Protein AF-0000000077107405 (afdb_homodimer)

Structure (mmCIF, N/CA/C/O backbone):
data_AF-0000000077107405-model_v1
#
loop_
_entity.id
_entity.type
_entity.pdbx_description
1 polymer 'Thiamine pyrophosphate protein domain protein TPP-binding'
#
loop_
_atom_site.group_PDB
_atom_site.id
_atom_site.type_symbol
_atom_site.label_atom_id
_atom_site.label_alt_id
_atom_site.label_comp_id
_atom_site.label_asym_id
_atom_site.label_entity_id
_atom_site.label_seq_id
_atom_site.pdbx_PDB_ins_code
_atom_site.Cartn_x
_atom_site.Cartn_y
_atom_site.Cartn_z
_atom_site.occupancy
_atom_site.B_iso_or_equiv
_atom_site.auth_seq_id
_atom_site.auth_comp_id
_atom_site.auth_asym_id
_atom_site.auth_atom_id
_atom_site.pdbx_PDB_model_num
ATOM 1 N N . MET A 1 1 ? 35.281 0.913 3.514 1 89.94 1 MET A N 1
ATOM 2 C CA . MET A 1 1 ? 33.969 0.519 3.062 1 89.94 1 MET A CA 1
ATOM 3 C C . MET A 1 1 ? 32.938 0.749 4.156 1 89.94 1 MET A C 1
ATOM 5 O O . MET A 1 1 ? 33.156 0.403 5.316 1 89.94 1 MET A O 1
ATOM 9 N N . ASN A 1 2 ? 31.938 1.456 3.85 1 92.75 2 ASN A N 1
ATOM 10 C CA . ASN A 1 2 ? 30.922 1.674 4.879 1 92.75 2 ASN A CA 1
ATOM 11 C C . ASN A 1 2 ? 29.859 0.571 4.867 1 92.75 2 ASN A C 1
ATOM 13 O O . ASN A 1 2 ? 29.953 -0.37 4.078 1 92.75 2 ASN A O 1
ATOM 17 N N . GLY A 1 3 ? 28.953 0.587 5.809 1 94.94 3 GLY A N 1
ATOM 18 C CA . GLY A 1 3 ? 27.953 -0.452 5.957 1 94.94 3 GLY A CA 1
ATOM 19 C C . GLY A 1 3 ? 27.109 -0.652 4.711 1 94.94 3 GLY A C 1
ATOM 20 O O . GLY A 1 3 ? 26.75 -1.782 4.367 1 94.94 3 GLY A O 1
ATOM 21 N N . ALA A 1 4 ? 26.781 0.399 4.035 1 95.19 4 ALA A N 1
ATOM 22 C CA . ALA A 1 4 ? 25.969 0.317 2.822 1 95.19 4 ALA A CA 1
ATOM 23 C C . ALA A 1 4 ? 26.719 -0.413 1.711 1 95.19 4 ALA A C 1
ATOM 25 O O . ALA A 1 4 ? 26.141 -1.248 1.01 1 95.19 4 ALA A O 1
ATOM 26 N N . GLU A 1 5 ? 27.938 -0.067 1.506 1 94.88 5 GLU A N 1
ATOM 27 C CA . GLU A 1 5 ? 28.781 -0.753 0.53 1 94.88 5 GLU A CA 1
ATOM 28 C C . GLU A 1 5 ? 28.953 -2.229 0.884 1 94.88 5 GLU A C 1
ATOM 30 O O . GLU A 1 5 ? 28.953 -3.088 -0 1 94.88 5 GLU A O 1
ATOM 35 N N . SER A 1 6 ? 29.094 -2.475 2.184 1 95.81 6 SER A N 1
ATOM 36 C CA . SER A 1 6 ? 29.188 -3.852 2.66 1 95.81 6 SER A CA 1
ATOM 37 C C . SER A 1 6 ? 27.938 -4.645 2.312 1 95.81 6 SER A C 1
ATOM 39 O O . SER A 1 6 ? 28.016 -5.812 1.92 1 95.81 6 SER A O 1
ATOM 41 N N . LEU A 1 7 ? 26.781 -4.066 2.467 1 96.62 7 LEU A N 1
ATOM 42 C CA . LEU A 1 7 ? 25.516 -4.699 2.127 1 96.62 7 LEU A CA 1
ATOM 43 C C . LEU A 1 7 ? 25.484 -5.105 0.658 1 96.62 7 LEU A C 1
ATOM 45 O O . LEU A 1 7 ? 25.234 -6.27 0.337 1 96.62 7 LEU A O 1
ATOM 49 N N . VAL A 1 8 ? 25.75 -4.184 -0.258 1 96.25 8 VAL A N 1
ATOM 50 C CA . VAL A 1 8 ? 25.625 -4.402 -1.694 1 96.25 8 VAL A CA 1
ATOM 51 C C . VAL A 1 8 ? 26.656 -5.434 -2.15 1 96.25 8 VAL A C 1
ATOM 53 O O . VAL A 1 8 ? 26.344 -6.34 -2.926 1 96.25 8 VAL A O 1
ATOM 56 N N . SER A 1 9 ? 27.875 -5.273 -1.64 1 95.56 9 SER A N 1
ATOM 57 C CA . SER A 1 9 ? 28.922 -6.23 -1.985 1 95.56 9 SER A CA 1
ATOM 58 C C . SER A 1 9 ? 28.547 -7.641 -1.547 1 95.56 9 SER A C 1
ATOM 60 O O . SER A 1 9 ? 28.766 -8.602 -2.287 1 95.56 9 SER A O 1
ATOM 62 N N . THR A 1 10 ? 27.984 -7.742 -0.348 1 96.56 10 THR A N 1
ATOM 63 C CA . THR A 1 10 ? 27.609 -9.055 0.175 1 96.56 10 THR A CA 1
ATOM 64 C C . THR A 1 10 ? 26.453 -9.641 -0.629 1 96.56 10 THR A C 1
ATOM 66 O O . THR A 1 10 ? 26.438 -10.836 -0.926 1 96.56 10 THR A O 1
ATOM 69 N N . LEU A 1 11 ? 25.453 -8.859 -0.966 1 97.5 11 LEU A N 1
ATOM 70 C CA . LEU A 1 11 ? 24.359 -9.328 -1.812 1 97.5 11 LEU A CA 1
ATOM 71 C C . LEU A 1 11 ? 24.891 -9.93 -3.107 1 97.5 11 LEU A C 1
ATOM 73 O O . LEU A 1 11 ? 24.531 -11.047 -3.473 1 97.5 11 LEU A O 1
ATOM 77 N N . ILE A 1 12 ? 25.797 -9.203 -3.738 1 96.38 12 ILE A N 1
ATOM 78 C CA . ILE A 1 12 ? 26.359 -9.633 -5.012 1 96.38 12 ILE A CA 1
ATOM 79 C C . ILE A 1 12 ? 27.141 -10.938 -4.824 1 96.38 12 ILE A C 1
ATOM 81 O O . ILE A 1 12 ? 26.984 -11.875 -5.605 1 96.38 12 ILE A O 1
ATOM 85 N N . ASP A 1 13 ? 27.906 -10.945 -3.756 1 95.62 13 ASP A N 1
ATOM 86 C CA . ASP A 1 13 ? 28.688 -12.141 -3.469 1 95.62 13 ASP A CA 1
ATOM 87 C C . ASP A 1 13 ? 27.797 -13.352 -3.217 1 95.62 13 ASP A C 1
ATOM 89 O O . ASP A 1 13 ? 28.188 -14.492 -3.467 1 95.62 13 ASP A O 1
ATOM 93 N N . GLN A 1 14 ? 26.625 -13.078 -2.719 1 96.62 14 GLN A N 1
ATOM 94 C CA . GLN A 1 14 ? 25.672 -14.141 -2.443 1 96.62 14 GLN A CA 1
ATOM 95 C C . GLN A 1 14 ? 24.75 -14.383 -3.645 1 96.62 14 GLN A C 1
ATOM 97 O O . GLN A 1 14 ? 23.719 -15.047 -3.525 1 96.62 14 GLN A O 1
ATOM 102 N N . ASN A 1 15 ? 25 -13.781 -4.773 1 95.94 15 ASN A N 1
ATOM 103 C CA . ASN A 1 15 ? 24.328 -13.953 -6.051 1 95.94 15 ASN A CA 1
ATOM 104 C C . ASN A 1 15 ? 22.938 -13.297 -6.043 1 95.94 15 ASN A C 1
ATOM 106 O O . ASN A 1 15 ? 22 -13.828 -6.629 1 95.94 15 ASN A O 1
ATOM 110 N N . VAL A 1 16 ? 22.766 -12.344 -5.234 1 98.19 16 VAL A N 1
ATOM 111 C CA . VAL A 1 16 ? 21.625 -11.438 -5.312 1 98.19 16 VAL A CA 1
ATOM 112 C C . VAL A 1 16 ? 22.047 -10.133 -5.98 1 98.19 16 VAL A C 1
ATOM 114 O O . VAL A 1 16 ? 22.516 -9.203 -5.309 1 98.19 16 VAL A O 1
ATOM 117 N N . ASP A 1 17 ? 21.828 -10.023 -7.25 1 97.94 17 ASP A N 1
ATOM 118 C CA . ASP A 1 17 ? 22.484 -8.969 -8.023 1 97.94 17 ASP A CA 1
ATOM 119 C C . ASP A 1 17 ? 21.453 -8.055 -8.688 1 97.94 17 ASP A C 1
ATOM 121 O O . ASP A 1 17 ? 21.75 -7.406 -9.688 1 97.94 17 ASP A O 1
ATOM 125 N N . ILE A 1 18 ? 20.234 -8.078 -8.211 1 98.44 18 ILE A N 1
ATOM 126 C CA . ILE A 1 18 ? 19.219 -7.141 -8.664 1 98.44 18 ILE A CA 1
ATOM 127 C C . ILE A 1 18 ? 18.469 -6.57 -7.461 1 98.44 18 ILE A C 1
ATOM 129 O O . ILE A 1 18 ? 18.219 -7.281 -6.484 1 98.44 18 ILE A O 1
ATOM 133 N N . CYS A 1 19 ? 18.172 -5.289 -7.504 1 98.44 19 CYS A N 1
ATOM 134 C CA . CYS A 1 19 ? 17.469 -4.578 -6.445 1 98.44 19 CYS A CA 1
ATOM 135 C C . CYS A 1 19 ? 16.312 -3.76 -7.012 1 98.44 19 CYS A C 1
ATOM 137 O O . CYS A 1 19 ? 16.531 -2.861 -7.828 1 98.44 19 CYS A O 1
ATOM 139 N N . PHE A 1 20 ? 15.102 -4.113 -6.691 1 98.62 20 PHE A N 1
ATOM 140 C CA . PHE A 1 20 ? 13.93 -3.293 -6.984 1 98.62 20 PHE A CA 1
ATOM 141 C C . PHE A 1 20 ? 13.703 -2.268 -5.879 1 98.62 20 PHE A C 1
ATOM 143 O O . PHE A 1 20 ? 13.539 -2.629 -4.711 1 98.62 20 PHE A O 1
ATOM 150 N N . ALA A 1 21 ? 13.609 -0.964 -6.23 1 96.81 21 ALA A N 1
ATOM 151 C CA . ALA A 1 21 ? 13.727 0.021 -5.16 1 96.81 21 ALA A CA 1
ATOM 152 C C . ALA A 1 21 ? 12.781 1.199 -5.391 1 96.81 21 ALA A C 1
ATOM 154 O O . ALA A 1 21 ? 12.391 1.476 -6.527 1 96.81 21 ALA A O 1
ATOM 155 N N . ASN A 1 22 ? 12.359 1.799 -4.344 1 94.06 22 ASN A N 1
ATOM 156 C CA . ASN A 1 22 ? 11.883 3.174 -4.23 1 94.06 22 ASN A CA 1
ATOM 157 C C . ASN A 1 22 ? 12.477 3.875 -3.012 1 94.06 22 ASN A C 1
ATOM 159 O O . ASN A 1 22 ? 11.836 3.951 -1.962 1 94.06 22 ASN A O 1
ATOM 163 N N . PRO A 1 23 ? 13.641 4.41 -3.172 1 88.19 23 PRO A N 1
ATOM 164 C CA . PRO A 1 23 ? 14.438 4.883 -2.035 1 88.19 23 PRO A CA 1
ATOM 165 C C . PRO A 1 23 ? 13.922 6.203 -1.466 1 88.19 23 PRO A C 1
ATOM 167 O O . PRO A 1 23 ? 13.203 6.938 -2.148 1 88.19 23 PRO A O 1
ATOM 170 N N . GLY A 1 24 ? 14.289 6.402 -0.226 1 90.44 24 GLY A N 1
ATOM 171 C CA . GLY A 1 24 ? 14.047 7.668 0.449 1 90.44 24 GLY A CA 1
ATOM 172 C C . GLY A 1 24 ? 15.289 8.273 1.064 1 90.44 24 GLY A C 1
ATOM 173 O O . GLY A 1 24 ? 16.406 7.805 0.807 1 90.44 24 GLY A O 1
ATOM 174 N N . THR A 1 25 ? 15.086 9.289 1.813 1 85.94 25 THR A N 1
ATOM 175 C CA . THR A 1 25 ? 16.172 10.094 2.355 1 85.94 25 THR A CA 1
ATOM 176 C C . THR A 1 25 ? 17.062 9.258 3.264 1 85.94 25 THR A C 1
ATOM 178 O O . THR A 1 25 ? 18.297 9.398 3.244 1 85.94 25 THR A O 1
ATOM 181 N N . SER A 1 26 ? 16.516 8.367 3.986 1 86 26 SER A N 1
ATOM 182 C CA . SER A 1 26 ? 17.281 7.566 4.941 1 86 26 SER A CA 1
ATOM 183 C C . SER A 1 26 ? 18.125 6.516 4.23 1 86 26 SER A C 1
ATOM 185 O O . SER A 1 26 ? 18.984 5.879 4.848 1 86 26 SER A O 1
ATOM 187 N N . GLU A 1 27 ? 17.938 6.383 2.977 1 87.88 27 GLU A N 1
ATOM 188 C CA . GLU A 1 27 ? 18.641 5.328 2.246 1 87.88 27 GLU A CA 1
ATOM 189 C C . GLU A 1 27 ? 19.656 5.914 1.271 1 87.88 27 GLU A C 1
ATOM 191 O O . GLU A 1 27 ? 20.016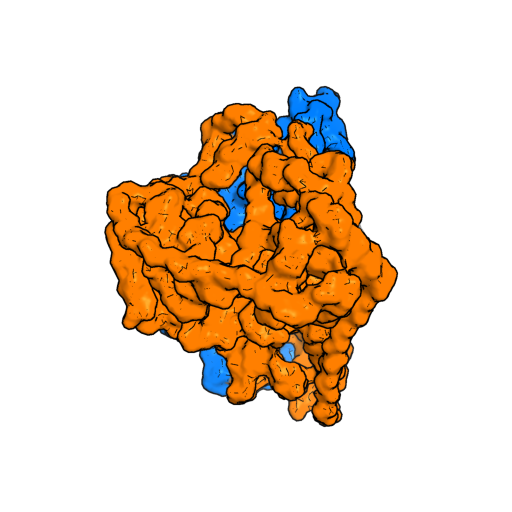 5.27 0.285 1 87.88 27 GLU A O 1
ATOM 196 N N . MET A 1 28 ? 20.156 7.082 1.546 1 88.81 28 MET A N 1
ATOM 197 C CA . MET A 1 28 ? 21.047 7.754 0.6 1 88.81 28 MET A CA 1
ATOM 198 C C . MET A 1 28 ? 22.344 6.988 0.434 1 88.81 28 MET A C 1
ATOM 200 O O . MET A 1 28 ? 22.859 6.867 -0.678 1 88.81 28 MET A O 1
ATOM 204 N N . HIS A 1 29 ? 22.891 6.449 1.509 1 90.06 29 HIS A N 1
ATOM 205 C CA . HIS A 1 29 ? 24.125 5.691 1.415 1 90.06 29 HIS A CA 1
ATOM 206 C C . HIS A 1 29 ? 23.922 4.387 0.65 1 90.06 29 HIS A C 1
ATOM 208 O O . HIS A 1 29 ? 24.828 3.936 -0.062 1 90.06 29 HIS A O 1
ATOM 214 N N . PHE A 1 30 ? 22.781 3.838 0.794 1 90.06 30 PHE A N 1
ATOM 215 C CA . PHE A 1 30 ? 22.469 2.635 0.031 1 90.06 30 PHE A CA 1
ATOM 216 C C . PHE A 1 30 ? 22.344 2.953 -1.454 1 90.06 30 PHE A C 1
ATOM 218 O O . PHE A 1 30 ? 22.797 2.182 -2.299 1 90.06 30 PHE A O 1
ATOM 225 N N . LEU A 1 31 ? 21.719 4.047 -1.655 1 90.19 31 LEU A N 1
ATOM 226 C CA . LEU A 1 31 ? 21.609 4.496 -3.039 1 90.19 31 LEU A CA 1
ATOM 227 C C . LEU A 1 31 ? 22.984 4.688 -3.66 1 90.19 31 LEU A C 1
ATOM 229 O O . LEU A 1 31 ? 23.219 4.289 -4.801 1 90.19 31 LEU A O 1
ATOM 233 N N . ALA A 1 32 ? 23.875 5.285 -2.941 1 91.56 32 ALA A N 1
ATOM 234 C CA . ALA A 1 32 ? 25.234 5.473 -3.416 1 91.56 32 ALA A CA 1
ATOM 235 C C . ALA A 1 32 ? 25.922 4.129 -3.67 1 91.56 32 ALA A C 1
ATOM 237 O O . ALA A 1 32 ? 26.641 3.973 -4.656 1 91.56 32 ALA A O 1
ATOM 238 N N . ALA A 1 33 ? 25.656 3.207 -2.791 1 92.69 33 ALA A N 1
ATOM 239 C CA . ALA A 1 33 ? 26.297 1.895 -2.883 1 92.69 33 ALA A CA 1
ATOM 240 C C . ALA A 1 33 ? 25.781 1.127 -4.102 1 92.69 33 ALA A C 1
ATOM 242 O O . ALA A 1 33 ? 26.469 0.231 -4.605 1 92.69 33 ALA A O 1
ATOM 243 N N . LEU A 1 34 ? 24.594 1.458 -4.613 1 92.19 34 LEU A N 1
ATOM 244 C CA . LEU A 1 34 ? 24.016 0.798 -5.777 1 92.19 34 LEU A CA 1
ATOM 245 C C . LEU A 1 34 ? 24.781 1.154 -7.043 1 92.19 34 LEU A C 1
ATOM 247 O O . LEU A 1 34 ? 24.516 0.59 -8.109 1 92.19 34 LEU A O 1
ATOM 251 N N . ASP A 1 35 ? 25.781 2.039 -6.98 1 92.31 35 ASP A N 1
ATOM 252 C CA . ASP A 1 35 ? 26.625 2.365 -8.125 1 92.31 35 ASP A CA 1
ATOM 253 C C . ASP A 1 35 ? 27.547 1.191 -8.484 1 92.31 35 ASP A C 1
ATOM 255 O O . ASP A 1 35 ? 28.172 1.19 -9.547 1 92.31 35 ASP A O 1
ATOM 259 N N . ASN A 1 36 ? 27.547 0.222 -7.617 1 92.5 36 ASN A N 1
ATOM 260 C CA . ASN A 1 36 ? 28.234 -1.009 -7.977 1 92.5 36 ASN A CA 1
ATOM 261 C C . ASN A 1 36 ? 27.703 -1.594 -9.281 1 92.5 36 ASN A C 1
ATOM 263 O O . ASN A 1 36 ? 26.531 -1.965 -9.359 1 92.5 36 ASN A O 1
ATOM 267 N N . PRO A 1 37 ? 28.547 -1.729 -10.32 1 94.19 37 PRO A N 1
ATOM 268 C CA . PRO A 1 37 ? 28.062 -2.117 -11.656 1 94.19 37 PRO A CA 1
ATOM 269 C C . PRO A 1 37 ? 27.547 -3.551 -11.695 1 94.19 37 PRO A C 1
ATOM 271 O O . PRO A 1 37 ? 26.859 -3.932 -12.648 1 94.19 37 PRO A O 1
ATOM 274 N N . LYS A 1 38 ? 27.875 -4.328 -10.711 1 96.56 38 LYS A N 1
ATOM 275 C CA . LYS A 1 38 ? 27.406 -5.711 -10.68 1 96.56 38 LYS A CA 1
ATOM 276 C C . LYS A 1 38 ? 25.984 -5.805 -10.133 1 96.56 38 LYS A C 1
ATOM 278 O O . LYS A 1 38 ? 25.359 -6.859 -10.219 1 96.56 38 LYS A O 1
ATOM 283 N N . MET A 1 39 ? 25.469 -4.734 -9.625 1 96.88 39 MET A N 1
ATOM 284 C CA . MET A 1 39 ? 24.109 -4.684 -9.117 1 96.88 39 MET A CA 1
ATOM 285 C C . MET A 1 39 ? 23.172 -4.012 -10.117 1 96.88 39 MET A C 1
ATOM 287 O O . MET A 1 39 ? 23.391 -2.855 -10.492 1 96.88 39 MET A O 1
ATOM 291 N N . LYS A 1 40 ? 22.188 -4.688 -10.586 1 97.12 40 LYS A N 1
ATOM 292 C CA . LYS A 1 40 ? 21.141 -4.059 -11.375 1 97.12 40 LYS A CA 1
ATOM 293 C C . LYS A 1 40 ? 20.078 -3.414 -10.477 1 97.12 40 LYS A C 1
ATOM 295 O O . LYS A 1 40 ? 19.516 -4.074 -9.609 1 97.12 40 LYS A O 1
ATOM 300 N N . SER A 1 41 ? 19.906 -2.129 -10.633 1 96.69 41 SER A N 1
ATOM 301 C CA . SER A 1 41 ? 18.922 -1.401 -9.836 1 96.69 41 SER A CA 1
ATOM 302 C C . SER A 1 41 ? 17.719 -0.978 -10.68 1 96.69 41 SER A C 1
ATOM 304 O O . SER A 1 41 ? 17.891 -0.479 -11.797 1 96.69 41 SER A O 1
ATOM 306 N N . VAL A 1 42 ? 16.5 -1.211 -10.203 1 98.06 42 VAL A N 1
ATOM 307 C CA . VAL A 1 42 ? 15.273 -0.916 -10.93 1 98.06 42 VAL A CA 1
ATOM 308 C C . VAL A 1 42 ? 14.391 0.005 -10.102 1 98.06 42 VAL A C 1
ATOM 310 O O . VAL A 1 42 ? 14 -0.34 -8.977 1 98.06 42 VAL A O 1
ATOM 313 N N . LEU A 1 43 ? 14.07 1.189 -10.586 1 97.5 43 LEU A N 1
ATOM 314 C CA . LEU A 1 43 ? 13.188 2.137 -9.922 1 97.5 43 LEU A CA 1
ATOM 315 C C . LEU A 1 43 ? 11.727 1.785 -10.18 1 97.5 43 LEU A C 1
ATOM 317 O O . LEU A 1 43 ? 11.328 1.576 -11.328 1 97.5 43 LEU A O 1
ATOM 321 N N . CYS A 1 44 ? 10.891 1.797 -9.117 1 97.5 44 CYS A N 1
ATOM 322 C CA . CYS A 1 44 ? 9.562 1.213 -9.242 1 97.5 44 CYS A CA 1
ATOM 323 C C . CYS A 1 44 ? 8.484 2.252 -8.969 1 97.5 44 CYS A C 1
ATOM 325 O O . CYS A 1 44 ? 7.293 1.975 -9.133 1 97.5 44 CYS A O 1
ATOM 327 N N . LEU A 1 45 ? 8.742 3.5 -8.461 1 95.88 45 LEU A N 1
ATOM 328 C CA . LEU A 1 45 ? 7.859 4.633 -8.203 1 95.88 45 LEU A CA 1
ATOM 329 C C . LEU A 1 45 ? 6.996 4.387 -6.973 1 95.88 45 LEU A C 1
ATOM 331 O O . LEU A 1 45 ? 6.398 5.316 -6.43 1 95.88 45 LEU A O 1
ATOM 335 N N . PHE A 1 46 ? 6.809 3.145 -6.598 1 97 46 PHE A N 1
ATOM 336 C CA . PHE A 1 46 ? 6 2.729 -5.457 1 97 46 PHE A CA 1
ATOM 337 C C . PHE A 1 46 ? 6.516 1.421 -4.871 1 97 46 PHE A C 1
ATOM 339 O O . PHE A 1 46 ? 6.848 0.491 -5.609 1 97 46 PHE A O 1
ATOM 346 N N . GLU A 1 47 ? 6.566 1.242 -3.596 1 98.19 47 GLU A N 1
ATOM 347 C CA . GLU A 1 47 ? 7.203 0.102 -2.943 1 98.19 47 GLU A CA 1
ATOM 348 C C . GLU A 1 47 ? 6.426 -1.187 -3.203 1 98.19 47 GLU A C 1
ATOM 350 O O . GLU A 1 47 ? 7.016 -2.264 -3.305 1 98.19 47 GLU A O 1
ATOM 355 N N . GLY A 1 48 ? 5.043 -1.121 -3.373 1 98.31 48 GLY A N 1
ATOM 356 C CA . GLY A 1 48 ? 4.27 -2.301 -3.727 1 98.31 48 GLY A CA 1
ATOM 357 C C . GLY A 1 48 ? 4.664 -2.893 -5.066 1 98.31 48 GLY A C 1
ATOM 358 O O . GLY A 1 48 ? 4.547 -4.102 -5.277 1 98.31 48 GLY A O 1
ATOM 359 N N . VAL A 1 49 ? 5.113 -2.027 -6.031 1 98.75 49 VAL A N 1
ATOM 360 C CA . VAL A 1 49 ? 5.609 -2.494 -7.32 1 98.75 49 VAL A CA 1
ATOM 361 C C . VAL A 1 49 ? 6.961 -3.184 -7.133 1 98.75 49 VAL A C 1
ATOM 363 O O . VAL A 1 49 ? 7.223 -4.223 -7.742 1 98.75 49 VAL A O 1
ATOM 366 N N . ALA A 1 50 ? 7.789 -2.664 -6.191 1 98.81 50 ALA A N 1
ATOM 367 C CA . ALA A 1 50 ? 9.117 -3.23 -5.941 1 98.81 50 ALA A CA 1
ATOM 368 C C . ALA A 1 50 ? 9.008 -4.652 -5.398 1 98.81 50 ALA A C 1
ATOM 370 O O . ALA A 1 50 ? 9.68 -5.562 -5.895 1 98.81 50 ALA A O 1
ATOM 371 N N . THR A 1 51 ? 8.141 -4.859 -4.43 1 98.88 51 THR A N 1
ATOM 372 C CA . THR A 1 51 ? 8.039 -6.176 -3.816 1 98.88 51 THR A CA 1
ATOM 373 C C . THR A 1 51 ? 7.348 -7.16 -4.762 1 98.88 51 THR A C 1
ATOM 375 O O . THR A 1 51 ? 7.68 -8.344 -4.777 1 98.88 51 THR A O 1
ATOM 378 N N . GLY A 1 52 ? 6.387 -6.68 -5.578 1 98.88 52 GLY A N 1
ATOM 379 C CA . GLY A 1 52 ? 5.801 -7.531 -6.602 1 98.88 52 GLY A CA 1
ATOM 380 C C . GLY A 1 52 ? 6.797 -7.965 -7.66 1 98.88 52 GLY A C 1
ATOM 381 O O . GLY A 1 52 ? 6.777 -9.117 -8.102 1 98.88 52 GLY A O 1
ATOM 382 N N . ALA A 1 53 ? 7.66 -7.031 -8.047 1 98.94 53 ALA A N 1
ATOM 383 C CA . ALA A 1 53 ? 8.688 -7.348 -9.031 1 98.94 53 ALA A CA 1
ATOM 384 C C . ALA A 1 53 ? 9.672 -8.383 -8.492 1 98.94 53 ALA A C 1
ATOM 386 O O . ALA A 1 53 ? 10.07 -9.305 -9.211 1 98.94 53 ALA A O 1
ATOM 387 N N . ALA A 1 54 ? 10.016 -8.234 -7.203 1 98.94 54 ALA A N 1
ATOM 388 C CA . ALA A 1 54 ? 10.906 -9.211 -6.574 1 98.94 54 ALA A CA 1
ATOM 389 C C . ALA A 1 54 ? 10.273 -10.602 -6.582 1 98.94 54 ALA A C 1
ATOM 391 O O . ALA A 1 54 ? 10.969 -11.602 -6.809 1 98.94 54 ALA A O 1
ATOM 392 N N . ASP A 1 55 ? 9 -10.664 -6.359 1 98.88 55 ASP A N 1
ATOM 393 C CA . ASP A 1 55 ? 8.258 -11.922 -6.418 1 98.88 55 ASP A CA 1
ATOM 394 C C . ASP A 1 55 ? 8.344 -12.547 -7.812 1 98.88 55 ASP A C 1
ATOM 396 O O . ASP A 1 55 ? 8.656 -13.727 -7.949 1 98.88 55 ASP A O 1
ATOM 400 N N . GLY A 1 56 ? 8.094 -11.688 -8.859 1 98.88 56 GLY A N 1
ATOM 401 C CA . GLY A 1 56 ? 8.156 -12.172 -10.227 1 98.88 56 GLY A CA 1
ATOM 402 C C . GLY A 1 56 ? 9.531 -12.688 -10.609 1 98.88 56 GLY A C 1
ATOM 403 O O . GLY A 1 56 ? 9.648 -13.711 -11.289 1 98.88 56 GLY A O 1
ATOM 404 N N . TRP A 1 57 ? 10.555 -12 -10.148 1 98.88 57 TRP A N 1
ATOM 405 C CA . TRP A 1 57 ? 11.93 -12.43 -10.375 1 98.88 57 TRP A CA 1
ATOM 406 C C . TRP A 1 57 ? 12.164 -13.828 -9.82 1 98.88 57 TRP A C 1
ATOM 408 O O . TRP A 1 57 ? 12.664 -14.711 -10.523 1 98.88 57 TRP A O 1
ATOM 418 N N . TYR A 1 58 ? 11.773 -14.055 -8.617 1 98.56 58 TYR A N 1
ATOM 419 C CA . TYR A 1 58 ? 12.023 -15.336 -7.957 1 98.56 58 TYR A CA 1
ATOM 420 C C . TYR A 1 58 ? 11.258 -16.469 -8.641 1 98.56 58 TYR A C 1
ATOM 422 O O . TYR A 1 58 ? 11.789 -17.562 -8.812 1 98.56 58 TYR A O 1
ATOM 430 N N . ARG A 1 59 ? 10 -16.203 -9 1 98 59 ARG A N 1
ATOM 431 C CA . ARG A 1 59 ? 9.164 -17.266 -9.555 1 98 59 ARG A CA 1
ATOM 432 C C . ARG A 1 59 ? 9.727 -17.766 -10.875 1 98 59 ARG A C 1
ATOM 434 O O . ARG A 1 59 ? 9.523 -18.922 -11.242 1 98 59 ARG A O 1
ATOM 441 N N . MET A 1 60 ? 10.5 -16.891 -11.547 1 98.19 60 MET A N 1
ATOM 442 C CA . MET A 1 60 ? 11.078 -17.297 -12.82 1 98.19 60 MET A CA 1
ATOM 443 C C . MET A 1 60 ? 12.539 -17.703 -12.656 1 98.19 60 MET A C 1
ATOM 445 O O . MET A 1 60 ? 12.961 -18.734 -13.195 1 98.19 60 MET A O 1
ATOM 449 N N . LYS A 1 61 ? 13.273 -16.984 -11.836 1 96.56 61 LYS A N 1
ATOM 450 C CA . LYS A 1 61 ? 14.719 -17.172 -11.727 1 96.56 61 LYS A CA 1
ATOM 451 C C . LYS A 1 61 ? 15.062 -18.188 -10.633 1 96.56 61 LYS A C 1
ATOM 453 O O . LYS A 1 61 ? 16.125 -18.797 -10.656 1 96.56 61 LYS A O 1
ATOM 458 N N . GLU A 1 62 ? 14.234 -18.25 -9.586 1 95.06 62 GLU A N 1
ATOM 459 C CA . GLU A 1 62 ? 14.391 -19.141 -8.438 1 95.06 62 GLU A CA 1
ATOM 460 C C . GLU A 1 62 ? 15.594 -18.75 -7.594 1 95.06 62 GLU A C 1
ATOM 462 O O . GLU A 1 62 ? 16.234 -19.609 -6.98 1 95.06 62 GLU A O 1
ATOM 467 N N . THR A 1 63 ? 16.062 -17.578 -7.758 1 96.69 63 THR A N 1
ATOM 468 C CA . THR A 1 63 ? 16.984 -16.906 -6.859 1 96.69 63 THR A CA 1
ATOM 469 C C . THR A 1 63 ? 16.391 -15.578 -6.379 1 96.69 63 THR A C 1
ATOM 471 O O . THR A 1 63 ? 15.672 -14.914 -7.121 1 96.69 63 THR A O 1
ATOM 474 N N . PRO A 1 64 ? 16.75 -15.227 -5.195 1 98.38 64 PRO A N 1
ATOM 475 C CA . PRO A 1 64 ? 16.062 -14.062 -4.641 1 98.38 64 PRO A CA 1
ATOM 476 C C . PRO A 1 64 ? 16.562 -12.75 -5.242 1 98.38 64 PRO A C 1
ATOM 478 O O . PRO A 1 64 ? 17.703 -12.664 -5.703 1 98.38 64 PRO A O 1
ATOM 481 N N . ALA A 1 65 ? 15.703 -11.789 -5.301 1 98.81 65 ALA A N 1
ATOM 482 C CA . ALA A 1 65 ? 16.031 -10.383 -5.5 1 98.81 65 ALA A CA 1
ATOM 483 C C . ALA A 1 65 ? 15.969 -9.609 -4.184 1 98.81 65 ALA A C 1
ATOM 485 O O . ALA A 1 65 ? 15.43 -10.109 -3.191 1 98.81 65 ALA A O 1
ATOM 486 N N . SER A 1 66 ? 16.609 -8.492 -4.16 1 98.75 66 SER A N 1
ATOM 487 C CA . SER A 1 66 ? 16.469 -7.598 -3.018 1 98.75 66 SER A CA 1
ATOM 488 C C . SER A 1 66 ? 15.539 -6.434 -3.342 1 98.75 66 SER A C 1
ATOM 490 O O . SER A 1 66 ? 15.273 -6.156 -4.512 1 98.75 66 SER A O 1
ATOM 492 N N . THR A 1 67 ? 14.914 -5.891 -2.336 1 98.69 67 THR A N 1
ATOM 493 C CA . THR A 1 67 ? 14.18 -4.641 -2.428 1 98.69 67 THR A CA 1
ATOM 494 C C . THR A 1 67 ? 14.781 -3.584 -1.509 1 98.69 67 THR A C 1
ATOM 496 O O . THR A 1 67 ? 15.516 -3.914 -0.573 1 98.69 67 THR A O 1
ATOM 499 N N . LEU A 1 68 ? 14.617 -2.338 -1.816 1 98.06 68 LEU A N 1
ATOM 500 C CA . LEU A 1 68 ? 14.984 -1.213 -0.962 1 98.06 68 LEU A CA 1
ATOM 501 C C . LEU A 1 68 ? 13.766 -0.354 -0.649 1 98.06 68 LEU A C 1
ATOM 503 O O . LEU A 1 68 ? 13.211 0.298 -1.539 1 98.06 68 LEU A O 1
ATOM 507 N N . LEU A 1 69 ? 13.336 -0.389 0.604 1 97.94 69 LEU A N 1
ATOM 508 C CA . LEU A 1 69 ? 12.102 0.23 1.068 1 97.94 69 LEU A CA 1
ATOM 509 C C . LEU A 1 69 ? 12.391 1.306 2.109 1 97.94 69 LEU A C 1
ATOM 511 O O . LEU A 1 69 ? 13.281 1.144 2.945 1 97.94 69 LEU A O 1
ATOM 515 N N . HIS A 1 70 ? 11.586 2.395 2.035 1 96.62 70 HIS A N 1
ATOM 516 C CA . HIS A 1 70 ? 11.867 3.58 2.838 1 96.62 70 HIS A CA 1
ATOM 517 C C . HIS A 1 70 ? 11.156 3.514 4.188 1 96.62 70 HIS A C 1
ATOM 519 O O . HIS A 1 70 ? 9.984 3.873 4.293 1 96.62 70 HIS A O 1
ATOM 525 N N . LEU A 1 71 ? 11.867 3.123 5.215 1 97.19 71 LEU A N 1
ATOM 526 C CA . LEU A 1 71 ? 11.406 3.084 6.602 1 97.19 71 LEU A CA 1
ATOM 527 C C . LEU A 1 71 ? 10.117 2.279 6.727 1 97.19 71 LEU A C 1
ATOM 529 O O . LEU A 1 71 ? 9.852 1.39 5.918 1 97.19 71 LEU A O 1
ATOM 533 N N . GLY A 1 72 ? 9.422 2.418 7.848 1 97.31 72 GLY A N 1
ATOM 534 C CA . GLY A 1 72 ? 8.219 1.664 8.164 1 97.31 72 GLY A CA 1
ATOM 535 C C . GLY A 1 72 ? 7.125 1.825 7.121 1 97.31 72 GLY A C 1
ATOM 536 O O . GLY A 1 72 ? 6.602 0.835 6.605 1 97.31 72 GLY A O 1
ATOM 537 N N . PRO A 1 73 ? 6.793 3.027 6.734 1 97.69 73 PRO A N 1
ATOM 538 C CA . PRO A 1 73 ? 5.75 3.238 5.73 1 97.69 73 PRO A CA 1
ATOM 539 C C . PRO A 1 73 ? 6.094 2.619 4.379 1 97.69 73 PRO A C 1
ATOM 541 O O . PRO A 1 73 ? 5.215 2.1 3.689 1 97.69 73 PRO A O 1
ATOM 544 N N . GLY A 1 74 ? 7.355 2.701 3.982 1 97.81 74 GLY A N 1
ATOM 545 C CA . GLY A 1 74 ? 7.754 2.039 2.752 1 97.81 74 GLY A CA 1
ATOM 546 C C . GLY A 1 74 ? 7.547 0.538 2.787 1 97.81 74 GLY A C 1
ATOM 547 O O . GLY A 1 74 ? 7.062 -0.051 1.818 1 97.81 74 GLY A O 1
ATOM 548 N N . LEU A 1 75 ? 7.965 -0.08 3.918 1 98.56 75 LEU A N 1
ATOM 549 C CA . LEU A 1 75 ? 7.684 -1.498 4.105 1 98.56 75 LEU A CA 1
ATOM 550 C C . LEU A 1 75 ? 6.184 -1.768 4.043 1 98.56 75 LEU A C 1
ATOM 552 O O . LEU A 1 75 ? 5.746 -2.709 3.375 1 98.56 75 LEU A O 1
ATOM 556 N N . ALA A 1 76 ? 5.41 -0.95 4.691 1 98.44 76 ALA A N 1
ATOM 557 C CA . ALA A 1 76 ? 3.959 -1.104 4.727 1 98.44 76 ALA A CA 1
ATOM 558 C C . ALA A 1 76 ? 3.373 -1.107 3.318 1 98.44 76 ALA A C 1
ATOM 560 O O . ALA A 1 76 ? 2.521 -1.939 2.994 1 98.44 76 ALA A O 1
ATOM 561 N N . ASN A 1 77 ? 3.836 -0.24 2.492 1 98.44 77 ASN A N 1
ATOM 562 C CA . ASN A 1 77 ? 3.365 -0.158 1.113 1 98.44 77 ASN A CA 1
ATOM 563 C C . ASN A 1 77 ? 3.633 -1.453 0.352 1 98.44 77 ASN A C 1
ATOM 565 O O . ASN A 1 77 ? 2.936 -1.766 -0.614 1 98.44 77 ASN A O 1
ATOM 569 N N . GLY A 1 78 ? 4.617 -2.188 0.786 1 98.62 78 GLY A N 1
ATOM 570 C CA . GLY A 1 78 ? 5.02 -3.383 0.06 1 98.62 78 GLY A CA 1
ATOM 571 C C . GLY A 1 78 ? 4.387 -4.652 0.603 1 98.62 78 GLY A C 1
ATOM 572 O O . GLY A 1 78 ? 4.477 -5.711 -0.02 1 98.62 78 GLY A O 1
ATOM 573 N N . LEU A 1 79 ? 3.641 -4.605 1.69 1 98.81 79 LEU A N 1
ATOM 574 C CA . LEU A 1 79 ? 3.26 -5.777 2.469 1 98.81 79 LEU A CA 1
ATOM 575 C C . LEU A 1 79 ? 2.254 -6.633 1.706 1 98.81 79 LEU A C 1
ATOM 577 O O . LEU A 1 79 ? 2.277 -7.859 1.803 1 98.81 79 LEU A O 1
ATOM 581 N N . ALA A 1 80 ? 1.333 -6.043 0.958 1 98.56 80 ALA A N 1
ATOM 582 C CA . ALA A 1 80 ? 0.335 -6.832 0.24 1 98.56 80 ALA A CA 1
ATOM 583 C C . ALA A 1 80 ? 0.997 -7.773 -0.762 1 98.56 80 ALA A C 1
ATOM 585 O O . ALA A 1 80 ? 0.625 -8.945 -0.862 1 98.56 80 ALA A O 1
ATOM 586 N N . ASN A 1 81 ? 1.99 -7.266 -1.499 1 98.75 81 ASN A N 1
ATOM 587 C CA . ASN A 1 81 ? 2.658 -8.125 -2.469 1 98.75 81 ASN A CA 1
ATOM 588 C C . ASN A 1 81 ? 3.705 -9.016 -1.804 1 98.75 81 ASN A C 1
ATOM 590 O O . ASN A 1 81 ? 4.078 -10.055 -2.348 1 98.75 81 ASN A O 1
ATOM 594 N N . ILE A 1 82 ? 4.195 -8.641 -0.58 1 98.88 82 ILE A N 1
ATOM 595 C CA . ILE A 1 82 ? 5.004 -9.57 0.208 1 98.88 82 ILE A CA 1
ATOM 596 C C . ILE A 1 82 ? 4.145 -10.75 0.656 1 98.88 82 ILE A C 1
ATOM 598 O O . ILE A 1 82 ? 4.605 -11.891 0.667 1 98.88 82 ILE A O 1
ATOM 602 N N . HIS A 1 83 ? 2.861 -10.469 0.971 1 98.75 83 HIS A N 1
ATOM 603 C CA . HIS A 1 83 ? 1.918 -11.539 1.278 1 98.75 83 HIS A CA 1
ATOM 604 C C . HIS A 1 83 ? 1.804 -12.523 0.12 1 98.75 83 HIS A C 1
ATOM 606 O O . HIS A 1 83 ? 1.855 -13.742 0.324 1 98.75 83 HIS A O 1
ATOM 612 N N . ASN A 1 84 ? 1.609 -12.008 -1.094 1 98.5 84 ASN A N 1
ATOM 613 C CA . ASN A 1 84 ? 1.516 -12.867 -2.268 1 98.5 84 ASN A CA 1
ATOM 614 C C . ASN A 1 84 ? 2.787 -13.688 -2.463 1 98.5 84 ASN A C 1
ATOM 616 O O . ASN A 1 84 ? 2.723 -14.883 -2.764 1 98.5 84 ASN A O 1
ATOM 620 N N . ALA A 1 85 ? 3.916 -13.039 -2.27 1 98.69 85 ALA A N 1
ATOM 621 C CA . ALA A 1 85 ? 5.195 -13.727 -2.408 1 98.69 85 ALA A CA 1
ATOM 622 C C . ALA A 1 85 ? 5.332 -14.844 -1.378 1 98.69 85 ALA A C 1
ATOM 624 O O . ALA A 1 85 ? 5.762 -15.953 -1.709 1 98.69 85 ALA A O 1
ATOM 625 N N . LYS A 1 86 ? 4.965 -14.547 -0.193 1 98.12 86 LYS A N 1
ATOM 626 C CA . LYS A 1 86 ? 5.039 -15.523 0.891 1 98.12 86 LYS A CA 1
ATOM 627 C C . LYS A 1 86 ? 4.18 -16.75 0.59 1 98.12 86 LYS A C 1
ATOM 629 O O . LYS A 1 86 ? 4.633 -17.891 0.746 1 98.12 86 LYS A O 1
ATOM 634 N N . ARG A 1 87 ? 2.99 -16.5 0.105 1 97 87 ARG A N 1
ATOM 635 C CA . ARG A 1 87 ? 2.059 -17.578 -0.204 1 97 87 ARG A CA 1
ATOM 636 C C . ARG A 1 87 ? 2.561 -18.422 -1.374 1 97 87 ARG A C 1
ATOM 638 O O . ARG A 1 87 ? 2.293 -19.625 -1.443 1 97 87 ARG A O 1
ATOM 645 N N . ALA A 1 88 ? 3.346 -17.828 -2.229 1 97.19 88 ALA A N 1
ATOM 646 C CA . ALA A 1 88 ? 3.887 -18.531 -3.396 1 97.19 88 ALA A CA 1
ATOM 647 C C . ALA A 1 88 ? 5.238 -19.156 -3.084 1 97.19 88 ALA A C 1
ATOM 649 O O . ALA A 1 88 ? 5.895 -19.703 -3.971 1 97.19 88 ALA A O 1
ATOM 650 N N . SER A 1 89 ? 5.723 -19.016 -1.825 1 97.06 89 SER A N 1
ATOM 651 C CA . SER A 1 89 ? 7.012 -19.547 -1.395 1 97.06 89 SER A CA 1
ATOM 652 C C . SER A 1 89 ? 8.156 -18.922 -2.17 1 97.06 89 SER A C 1
ATOM 654 O O . SER A 1 89 ? 9.117 -19.594 -2.541 1 97.06 89 SER A O 1
ATOM 656 N N . SER A 1 90 ? 8.008 -17.625 -2.475 1 98 90 SER A N 1
ATOM 657 C CA . SER A 1 90 ? 9.086 -16.875 -3.113 1 98 90 SER A CA 1
ATOM 658 C C . SER A 1 90 ? 10.133 -16.438 -2.096 1 98 90 SER A C 1
ATOM 660 O O . SER A 1 90 ? 9.797 -16.062 -0.974 1 98 90 SER A O 1
ATOM 662 N N . GLY A 1 91 ? 11.422 -16.609 -2.469 1 98.06 91 GLY A N 1
ATOM 663 C CA . GLY A 1 91 ? 12.492 -15.984 -1.698 1 98.06 91 GLY A CA 1
ATOM 664 C C . GLY A 1 91 ? 12.703 -14.523 -2.041 1 98.06 91 GLY A C 1
ATOM 665 O O . GLY A 1 91 ? 12.695 -14.148 -3.217 1 98.06 91 GLY A O 1
ATOM 666 N N . MET A 1 92 ? 12.891 -13.734 -1.021 1 98.44 92 MET A N 1
ATOM 667 C CA . MET A 1 92 ? 13.031 -12.289 -1.185 1 98.44 92 MET A CA 1
ATOM 668 C C . MET A 1 92 ? 13.812 -11.688 -0.024 1 98.44 92 MET A C 1
ATOM 670 O O . MET A 1 92 ? 13.664 -12.117 1.121 1 98.44 92 MET A O 1
ATOM 674 N N . VAL A 1 93 ? 14.695 -10.695 -0.319 1 98.88 93 VAL A N 1
ATOM 675 C CA . VAL A 1 93 ? 15.43 -9.977 0.72 1 98.88 93 VAL A CA 1
ATOM 676 C C . VAL A 1 93 ? 14.977 -8.516 0.746 1 98.88 93 VAL A C 1
ATOM 678 O O . VAL A 1 93 ? 15.438 -7.707 -0.066 1 98.88 93 VAL A O 1
ATOM 681 N N . ASN A 1 94 ? 14.164 -8.195 1.706 1 98.88 94 ASN A N 1
ATOM 682 C CA . ASN A 1 94 ? 13.711 -6.816 1.866 1 98.88 94 ASN A CA 1
ATOM 683 C C . ASN A 1 94 ? 14.656 -6.008 2.744 1 98.88 94 ASN A C 1
ATOM 685 O O . ASN A 1 94 ? 14.836 -6.316 3.924 1 98.88 94 ASN A O 1
ATOM 689 N N . ILE A 1 95 ? 15.25 -5.008 2.105 1 98.5 95 ILE A N 1
ATOM 690 C CA . ILE A 1 95 ? 16.078 -4.055 2.83 1 98.5 95 ILE A CA 1
ATOM 691 C C . ILE A 1 95 ? 15.258 -2.828 3.207 1 98.5 95 ILE A C 1
ATOM 693 O O . ILE A 1 95 ? 14.719 -2.141 2.334 1 98.5 95 ILE A O 1
ATOM 697 N N . VAL A 1 96 ? 15.18 -2.561 4.527 1 98.19 96 VAL A N 1
ATOM 698 C CA . VAL A 1 96 ? 14.367 -1.45 5.016 1 98.19 96 VAL A CA 1
ATOM 699 C C . VAL A 1 96 ? 15.25 -0.459 5.773 1 98.19 96 VAL A C 1
ATOM 701 O O . VAL A 1 96 ? 15.875 -0.812 6.777 1 98.19 96 VAL A O 1
ATOM 704 N N . GLY A 1 97 ? 15.297 0.771 5.262 1 96.12 97 GLY A N 1
ATOM 705 C CA . GLY A 1 97 ? 16.016 1.806 5.988 1 96.12 97 GLY A CA 1
ATOM 706 C C . GLY A 1 97 ? 15.32 2.234 7.262 1 96.12 97 GLY A C 1
ATOM 707 O O . GLY A 1 97 ? 14.094 2.115 7.375 1 96.12 97 GLY A O 1
ATOM 708 N N . GLU A 1 98 ? 16.109 2.715 8.219 1 95.5 98 GLU A N 1
ATOM 709 C CA . GLU A 1 98 ? 15.625 3.258 9.484 1 95.5 98 GLU A CA 1
ATOM 710 C C . GLU A 1 98 ? 16.422 4.496 9.891 1 95.5 98 GLU A C 1
ATOM 712 O O . GLU A 1 98 ? 17.516 4.742 9.367 1 95.5 98 GLU A O 1
ATOM 717 N N . HIS A 1 99 ? 15.836 5.328 10.727 1 95.5 99 HIS A N 1
ATOM 718 C CA . HIS A 1 99 ? 16.594 6.41 11.344 1 95.5 99 HIS A CA 1
ATOM 719 C C . HIS A 1 99 ? 17.812 5.871 12.094 1 95.5 99 HIS A C 1
ATOM 721 O O . HIS A 1 99 ? 17.844 4.695 12.469 1 95.5 99 HIS A O 1
ATOM 727 N N . SER A 1 100 ? 18.781 6.766 12.305 1 94.44 100 SER A N 1
ATOM 728 C CA . SER A 1 100 ? 19.875 6.375 13.195 1 94.44 100 SER A CA 1
ATOM 729 C C . SER A 1 100 ? 19.359 6.059 14.594 1 94.44 100 SER A C 1
ATOM 731 O O . SER A 1 100 ? 18.359 6.633 15.039 1 94.44 100 SER A O 1
ATOM 733 N N . MET A 1 101 ? 20.047 5.215 15.258 1 93.94 101 MET A N 1
ATOM 734 C CA . MET A 1 101 ? 19.609 4.77 16.578 1 93.94 101 MET A CA 1
ATOM 735 C C . MET A 1 101 ? 19.531 5.941 17.547 1 93.94 101 MET A C 1
ATOM 737 O O . MET A 1 101 ? 18.609 6.023 18.359 1 93.94 101 MET A O 1
ATOM 741 N N . SER A 1 102 ? 20.484 6.82 17.469 1 93.25 102 SER A N 1
ATOM 742 C CA . SER A 1 102 ? 20.547 7.949 18.391 1 93.25 102 SER A CA 1
ATOM 743 C C . SER A 1 102 ? 19.422 8.945 18.109 1 93.25 102 SER A C 1
ATOM 745 O O . SER A 1 102 ? 19.078 9.75 18.984 1 93.25 102 SER A O 1
ATOM 747 N N . HIS A 1 103 ? 18.859 8.875 16.938 1 95.56 103 HIS A N 1
ATOM 748 C CA . HIS A 1 103 ? 17.828 9.82 16.531 1 95.56 103 HIS A CA 1
ATOM 749 C C . HIS A 1 103 ? 16.438 9.305 16.938 1 95.56 103 HIS A C 1
ATOM 751 O O . HIS A 1 103 ? 15.523 10.102 17.141 1 95.56 103 HIS A O 1
ATOM 757 N N . LEU A 1 104 ? 16.297 8.016 17.078 1 95.12 104 LEU A N 1
ATOM 758 C CA . LEU A 1 104 ? 15.008 7.367 17.281 1 95.12 104 LEU A CA 1
ATOM 759 C C . LEU A 1 104 ? 14.406 7.773 18.625 1 95.12 104 LEU A C 1
ATOM 761 O O . LEU A 1 104 ? 13.18 7.836 18.766 1 95.12 104 LEU A O 1
ATOM 765 N N . LYS A 1 105 ? 15.25 8.039 19.562 1 93.25 105 LYS A N 1
ATOM 766 C CA . LYS A 1 105 ? 14.758 8.352 20.906 1 93.25 105 LYS A CA 1
ATOM 767 C C . LYS A 1 105 ? 13.945 9.648 20.906 1 93.25 105 LYS A C 1
ATOM 769 O O . LYS A 1 105 ? 13.172 9.898 21.828 1 93.25 105 LYS A O 1
ATOM 774 N N . TYR A 1 106 ? 14.109 10.453 19.906 1 95.06 106 TYR A N 1
ATOM 775 C CA . TYR A 1 106 ? 13.422 11.734 19.844 1 95.06 106 TYR A CA 1
ATOM 776 C C . TYR A 1 106 ? 12.117 11.617 19.062 1 95.06 106 TYR A C 1
ATOM 778 O O . TYR A 1 106 ? 11.445 12.617 18.828 1 95.06 106 TYR A O 1
ATOM 786 N N . ASP A 1 107 ? 11.773 10.461 18.547 1 94 107 ASP A N 1
ATOM 787 C CA . ASP A 1 107 ? 10.523 10.164 17.844 1 94 107 ASP A CA 1
ATOM 788 C C . ASP A 1 107 ? 10.359 11.062 16.625 1 94 107 ASP A C 1
ATOM 790 O O . ASP A 1 107 ? 9.344 11.758 16.484 1 94 107 ASP A O 1
ATOM 794 N N . PRO A 1 108 ? 11.383 11.023 15.727 1 95.25 108 PRO A N 1
ATOM 795 C CA . PRO A 1 108 ? 11.297 11.852 14.516 1 95.25 108 PRO A CA 1
ATOM 796 C C . PRO A 1 108 ? 10.156 11.422 13.594 1 95.25 108 PRO A C 1
ATOM 798 O O . PRO A 1 108 ? 9.594 10.344 13.758 1 95.25 108 PRO A O 1
ATOM 801 N N . PRO A 1 109 ? 9.805 12.266 12.641 1 92.06 109 PRO A N 1
ATOM 802 C CA . PRO A 1 109 ? 8.828 11.852 11.633 1 92.06 109 PRO A CA 1
ATOM 803 C C . PRO A 1 109 ? 9.234 10.562 10.914 1 92.06 109 PRO A C 1
ATOM 805 O O . PRO A 1 109 ? 10.43 10.297 10.742 1 92.06 109 PRO A O 1
ATOM 808 N N . LEU A 1 110 ? 8.273 9.688 10.562 1 93.62 110 LEU A N 1
ATOM 809 C CA . LEU A 1 110 ? 8.453 8.422 9.867 1 93.62 110 LEU A CA 1
ATOM 810 C C . LEU A 1 110 ? 8.828 7.312 10.844 1 93.62 110 LEU A C 1
ATOM 812 O O . LEU A 1 110 ? 8.797 6.133 10.492 1 93.62 110 LEU A O 1
ATOM 816 N N . ALA A 1 111 ? 9.203 7.703 12.078 1 95.5 111 ALA A N 1
ATOM 817 C CA . ALA A 1 111 ? 9.484 6.648 13.047 1 95.5 111 ALA A CA 1
ATOM 818 C C . ALA A 1 111 ? 8.266 5.746 13.242 1 95.5 111 ALA A C 1
ATOM 820 O O . ALA A 1 111 ? 7.133 6.223 13.289 1 95.5 111 ALA A O 1
ATOM 821 N N . SER A 1 112 ? 8.523 4.469 13.227 1 95.5 112 SER A N 1
ATOM 822 C CA . SER A 1 112 ? 7.48 3.467 13.422 1 95.5 112 SER A CA 1
ATOM 823 C C . SER A 1 112 ? 8.062 2.146 13.914 1 95.5 112 SER A C 1
ATOM 825 O O . SER A 1 112 ? 9.281 1.988 13.977 1 95.5 112 SER A O 1
ATOM 827 N N . ASP A 1 113 ? 7.141 1.252 14.312 1 97.31 113 ASP A N 1
ATOM 828 C CA . ASP A 1 113 ? 7.523 -0.104 14.695 1 97.31 113 ASP A CA 1
ATOM 829 C C . ASP A 1 113 ? 7.742 -0.978 13.461 1 97.31 113 ASP A C 1
ATOM 831 O O . ASP A 1 113 ? 6.914 -1.831 13.141 1 97.31 113 ASP A O 1
ATOM 835 N N . ILE A 1 114 ? 8.938 -0.837 12.859 1 98.12 114 ILE A N 1
ATOM 836 C CA . ILE A 1 114 ? 9.234 -1.518 11.602 1 98.12 114 ILE A CA 1
ATOM 837 C C . ILE A 1 114 ? 9.227 -3.029 11.828 1 98.12 114 ILE A C 1
ATOM 839 O O . ILE A 1 114 ? 8.695 -3.781 11.008 1 98.12 114 ILE A O 1
ATOM 843 N N . GLU A 1 115 ? 9.812 -3.498 12.914 1 98.06 115 GLU A N 1
ATOM 844 C CA . GLU A 1 115 ? 9.844 -4.926 13.211 1 98.06 115 GLU A CA 1
ATOM 845 C C . GLU A 1 115 ? 8.438 -5.488 13.367 1 98.06 115 GLU A C 1
ATOM 847 O O . GLU A 1 115 ? 8.141 -6.578 12.875 1 98.06 115 GLU A O 1
ATOM 852 N N . GLY A 1 116 ? 7.621 -4.773 14.109 1 98.06 116 GLY A N 1
ATOM 853 C CA . GLY A 1 116 ? 6.234 -5.184 14.266 1 98.06 116 GLY A CA 1
ATOM 854 C C . GLY A 1 116 ? 5.496 -5.301 12.945 1 98.06 116 GLY A C 1
ATOM 855 O O . GLY A 1 116 ? 4.68 -6.207 12.758 1 98.06 116 GLY A O 1
ATOM 856 N N . LEU A 1 117 ? 5.781 -4.418 11.992 1 98.25 117 LEU A N 1
ATOM 857 C CA . LEU A 1 117 ? 5.156 -4.434 10.672 1 98.25 117 LEU A CA 1
ATOM 858 C C . LEU A 1 117 ? 5.664 -5.609 9.844 1 98.25 117 LEU A C 1
ATOM 860 O O . LEU A 1 117 ? 4.934 -6.156 9.016 1 98.25 117 LEU A O 1
ATOM 864 N N . ALA A 1 118 ? 6.91 -5.984 10.055 1 98.5 118 ALA A N 1
ATOM 865 C CA . ALA A 1 118 ? 7.57 -6.984 9.219 1 98.5 118 ALA A CA 1
ATOM 866 C C . ALA A 1 118 ? 7.188 -8.398 9.648 1 98.5 118 ALA A C 1
ATOM 868 O O . ALA A 1 118 ? 7.02 -9.281 8.805 1 98.5 118 ALA A O 1
ATOM 869 N N . ARG A 1 119 ? 6.969 -8.625 10.875 1 97.94 119 ARG A N 1
ATOM 870 C CA . ARG A 1 119 ? 6.934 -9.961 11.477 1 97.94 119 ARG A CA 1
ATOM 871 C C . ARG A 1 119 ? 5.773 -10.781 10.922 1 97.94 119 ARG A C 1
ATOM 873 O O . ARG A 1 119 ? 5.93 -11.969 10.641 1 97.94 119 ARG A O 1
ATOM 880 N N . PRO A 1 120 ? 4.652 -10.203 10.711 1 97.75 120 PRO A N 1
ATOM 881 C CA . PRO A 1 120 ? 3.537 -11.039 10.266 1 97.75 120 PRO A CA 1
ATOM 882 C C . PRO A 1 120 ? 3.771 -11.648 8.883 1 97.75 120 PRO A C 1
ATOM 884 O O . PRO A 1 120 ? 3.184 -12.68 8.547 1 97.75 120 PRO A O 1
ATOM 887 N N . LEU A 1 121 ? 4.676 -11.055 8.094 1 98.25 121 LEU A N 1
ATOM 888 C CA . LEU A 1 121 ? 4.785 -11.508 6.715 1 98.25 121 LEU A CA 1
ATOM 889 C C . LEU A 1 121 ? 6.227 -11.844 6.359 1 98.25 121 LEU A C 1
ATOM 891 O O . LEU A 1 121 ? 6.562 -12.008 5.184 1 98.25 121 LEU A O 1
ATOM 895 N N . SER A 1 122 ? 7.086 -11.906 7.344 1 98.56 122 SER A N 1
ATOM 896 C CA . SER A 1 122 ? 8.469 -12.312 7.137 1 98.56 122 SER A CA 1
ATOM 897 C C . SER A 1 122 ? 8.797 -13.586 7.91 1 98.56 122 SER A C 1
ATOM 899 O O . SER A 1 122 ? 8.289 -13.789 9.016 1 98.56 122 SER A O 1
ATOM 901 N N . HIS A 1 123 ? 9.617 -14.414 7.316 1 98.19 123 HIS A N 1
ATOM 902 C CA . HIS A 1 123 ? 10.125 -15.609 7.98 1 98.19 123 HIS A CA 1
ATOM 903 C C . HIS A 1 123 ? 11.352 -15.289 8.82 1 98.19 123 HIS A C 1
ATOM 905 O O . HIS A 1 123 ? 11.625 -15.969 9.82 1 98.19 123 HIS A O 1
ATOM 911 N N . TRP A 1 124 ? 12.102 -14.352 8.375 1 98.31 124 TRP A N 1
ATOM 912 C CA . TRP A 1 124 ? 13.344 -13.898 9 1 98.31 124 TRP A CA 1
ATOM 913 C C . TRP A 1 124 ? 13.367 -12.375 9.117 1 98.31 124 TRP A C 1
ATOM 915 O O . TRP A 1 124 ? 13.18 -11.672 8.133 1 98.31 124 TRP A O 1
ATOM 925 N N . VAL A 1 125 ? 13.469 -11.859 10.336 1 98.62 125 VAL A N 1
ATOM 926 C CA . VAL A 1 125 ? 13.547 -10.422 10.586 1 98.62 125 VAL A CA 1
ATOM 927 C C . VAL A 1 125 ? 14.75 -10.117 11.477 1 98.62 125 VAL A C 1
ATOM 929 O O . VAL A 1 125 ? 14.945 -10.766 12.508 1 98.62 125 VAL A O 1
ATOM 932 N N . ARG A 1 126 ? 15.547 -9.125 11.008 1 98 126 ARG A N 1
ATOM 933 C CA . ARG A 1 126 ? 16.688 -8.703 11.82 1 98 126 ARG A CA 1
ATOM 934 C C . ARG A 1 126 ? 16.969 -7.219 11.633 1 98 126 ARG A C 1
ATOM 936 O O . ARG A 1 126 ? 16.875 -6.699 10.516 1 98 126 ARG A O 1
ATOM 943 N N . ARG A 1 127 ? 17.266 -6.559 12.695 1 97.44 127 ARG A N 1
ATOM 944 C CA . ARG A 1 127 ? 17.812 -5.207 12.68 1 97.44 127 ARG A CA 1
ATOM 945 C C . ARG A 1 127 ? 19.328 -5.227 12.867 1 97.44 127 ARG A C 1
ATOM 947 O O . ARG A 1 127 ? 19.828 -5.801 13.836 1 97.44 127 ARG A O 1
ATOM 954 N N . ALA A 1 128 ? 19.984 -4.59 11.961 1 96.44 128 ALA A N 1
ATOM 955 C CA . ALA A 1 128 ? 21.438 -4.578 12.078 1 96.44 128 ALA A CA 1
ATOM 956 C C . ALA A 1 128 ? 21.891 -3.799 13.312 1 96.44 128 ALA A C 1
ATOM 958 O O . ALA A 1 128 ? 21.344 -2.734 13.609 1 96.44 128 ALA A O 1
ATOM 959 N N . ASP A 1 129 ? 22.922 -4.27 13.977 1 94.25 129 ASP A N 1
ATOM 960 C CA . ASP A 1 129 ? 23.406 -3.658 15.211 1 94.25 129 ASP A CA 1
ATOM 961 C C . ASP A 1 129 ? 24.5 -2.631 14.914 1 94.25 129 ASP A C 1
ATOM 963 O O . ASP A 1 129 ? 24.688 -1.684 15.68 1 94.25 129 ASP A O 1
ATOM 967 N N . SER A 1 130 ? 25.25 -2.959 13.938 1 95.5 130 SER A N 1
ATOM 968 C CA . SER A 1 130 ? 26.391 -2.121 13.578 1 95.5 130 SER A CA 1
ATOM 969 C C . SER A 1 130 ? 26.766 -2.289 12.109 1 95.5 130 SER A C 1
ATOM 971 O O . SER A 1 130 ? 26.312 -3.223 11.453 1 95.5 130 SER A O 1
ATOM 973 N N . ALA A 1 131 ? 27.562 -1.379 11.633 1 95.88 131 ALA A N 1
ATOM 974 C CA . ALA A 1 131 ? 28.078 -1.479 10.266 1 95.88 131 ALA A CA 1
ATOM 975 C C . ALA A 1 131 ? 28.844 -2.787 10.062 1 95.88 131 ALA A C 1
ATOM 977 O O . ALA A 1 131 ? 28.766 -3.391 8.992 1 95.88 131 ALA A O 1
ATOM 978 N N . SER A 1 132 ? 29.484 -3.291 11.039 1 95.25 132 SER A N 1
ATOM 979 C CA . SER A 1 132 ? 30.344 -4.461 10.938 1 95.25 132 SER A CA 1
ATOM 980 C C . SER A 1 132 ? 29.531 -5.75 10.922 1 95.25 132 SER A C 1
ATOM 982 O O . SER A 1 132 ? 30.047 -6.809 10.539 1 95.25 132 SER A O 1
ATOM 984 N N . SER A 1 133 ? 28.281 -5.703 11.336 1 94.81 133 SER A N 1
ATOM 985 C CA . SER A 1 133 ? 27.453 -6.906 11.336 1 94.81 133 SER A CA 1
ATOM 986 C C . SER A 1 133 ? 26.703 -7.062 10.016 1 94.81 133 SER A C 1
ATOM 988 O O . SER A 1 133 ? 26.156 -8.133 9.727 1 94.81 133 SER A O 1
ATOM 990 N N . ILE A 1 134 ? 26.734 -6.094 9.188 1 95.81 134 ILE A N 1
ATOM 991 C CA . ILE A 1 134 ? 25.875 -6.02 8 1 95.81 134 ILE A CA 1
ATOM 992 C C . ILE A 1 134 ? 26.203 -7.18 7.062 1 95.81 134 ILE A C 1
ATOM 994 O O . ILE A 1 134 ? 25.297 -7.805 6.504 1 95.81 134 ILE A O 1
ATOM 998 N N . ALA A 1 135 ? 27.469 -7.434 6.844 1 95.69 135 ALA A N 1
ATOM 999 C CA . ALA A 1 135 ? 27.844 -8.516 5.938 1 95.69 135 ALA A CA 1
ATOM 1000 C C . ALA A 1 135 ? 27.219 -9.844 6.383 1 95.69 135 ALA A C 1
ATOM 1002 O O . ALA A 1 135 ? 26.609 -10.547 5.582 1 95.69 135 ALA A O 1
ATOM 1003 N N . TRP A 1 136 ? 27.359 -10.156 7.641 1 95.56 136 TRP A N 1
ATOM 1004 C CA . TRP A 1 136 ? 26.812 -11.398 8.188 1 95.56 136 TRP A CA 1
ATOM 1005 C C . TRP A 1 136 ? 25.297 -11.391 8.141 1 95.56 136 TRP A C 1
ATOM 1007 O O . TRP A 1 136 ? 24.672 -12.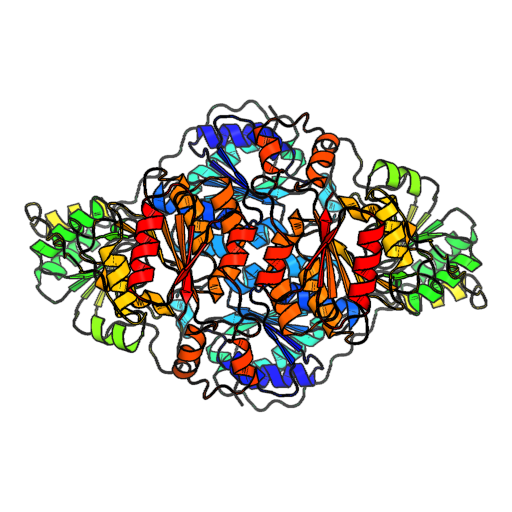391 7.781 1 95.56 136 TRP A O 1
ATOM 1017 N N . ASP A 1 137 ? 24.703 -10.289 8.578 1 96.94 137 ASP A N 1
ATOM 1018 C CA . ASP A 1 137 ? 23.25 -10.164 8.555 1 96.94 137 ASP A CA 1
ATOM 1019 C C . ASP A 1 137 ? 22.703 -10.352 7.137 1 96.94 137 ASP A C 1
ATOM 1021 O O . ASP A 1 137 ? 21.688 -11.016 6.941 1 96.94 137 ASP A O 1
ATOM 1025 N N . THR A 1 138 ? 23.375 -9.758 6.207 1 97.44 138 THR A N 1
ATOM 1026 C CA . THR A 1 138 ? 22.969 -9.852 4.809 1 97.44 138 THR A CA 1
ATOM 1027 C C . THR A 1 138 ? 23.078 -11.289 4.309 1 97.44 138 THR A C 1
ATOM 1029 O O . THR A 1 138 ? 22.141 -11.805 3.695 1 97.44 138 THR A O 1
ATOM 1032 N N . ALA A 1 139 ? 24.203 -11.906 4.523 1 97.31 139 ALA A N 1
ATOM 1033 C CA . ALA A 1 139 ? 24.375 -13.289 4.105 1 97.31 139 ALA A CA 1
ATOM 1034 C C . ALA A 1 139 ? 23.328 -14.203 4.734 1 97.31 139 ALA A C 1
ATOM 1036 O O . ALA A 1 139 ? 22.828 -15.117 4.082 1 97.31 139 ALA A O 1
ATOM 1037 N N . SER A 1 140 ? 23.047 -13.938 5.988 1 97.19 140 SER A N 1
ATOM 1038 C CA . SER A 1 140 ? 22.031 -14.711 6.691 1 97.19 140 SER A CA 1
ATOM 1039 C C . SER A 1 140 ? 20.656 -14.5 6.078 1 97.19 140 SER A C 1
ATOM 1041 O O . SER A 1 140 ? 19.875 -15.453 5.941 1 97.19 140 SER A O 1
ATOM 1043 N N . ALA A 1 141 ? 20.344 -13.266 5.77 1 98.19 141 ALA A N 1
ATOM 1044 C CA . ALA A 1 141 ? 19.062 -12.953 5.113 1 98.19 141 ALA A CA 1
ATOM 1045 C C . ALA A 1 141 ? 18.953 -13.68 3.775 1 98.19 141 ALA A C 1
ATOM 1047 O O . ALA A 1 141 ? 17.891 -14.227 3.451 1 98.19 141 ALA A O 1
ATOM 1048 N N . VAL A 1 142 ? 20.031 -13.664 3.014 1 98.31 142 VAL A N 1
ATOM 1049 C CA . VAL A 1 142 ? 20.031 -14.32 1.711 1 98.31 142 VAL A CA 1
ATOM 1050 C C . VAL A 1 142 ? 19.891 -15.836 1.892 1 98.31 142 VAL A C 1
ATOM 1052 O O . VAL A 1 142 ? 19.188 -16.5 1.126 1 98.31 142 VAL A O 1
ATOM 1055 N N . ALA A 1 143 ? 20.578 -16.359 2.875 1 97.5 143 ALA A N 1
ATOM 1056 C CA . ALA A 1 143 ? 20.469 -17.797 3.16 1 97.5 143 ALA A CA 1
ATOM 1057 C C . ALA A 1 143 ? 19.031 -18.188 3.443 1 97.5 143 ALA A C 1
ATOM 1059 O O . ALA A 1 143 ? 18.547 -19.219 2.947 1 97.5 143 ALA A O 1
ATOM 1060 N N . ALA A 1 144 ? 18.375 -17.375 4.207 1 97.06 144 ALA A N 1
ATOM 1061 C CA . ALA A 1 144 ? 16.953 -17.641 4.484 1 97.06 144 ALA A CA 1
ATOM 1062 C C . ALA A 1 144 ? 16.125 -17.562 3.207 1 97.06 144 ALA A C 1
ATOM 1064 O O . ALA A 1 144 ? 15.281 -18.422 2.953 1 97.06 144 ALA A O 1
ATOM 1065 N N . ALA A 1 145 ? 16.344 -16.578 2.406 1 98 145 ALA A N 1
ATOM 1066 C CA . ALA A 1 145 ? 15.594 -16.375 1.169 1 98 145 ALA A CA 1
ATOM 1067 C C . ALA A 1 145 ? 15.836 -17.516 0.187 1 98 145 ALA A C 1
ATOM 1069 O O . ALA A 1 145 ? 14.992 -17.812 -0.659 1 98 145 ALA A O 1
ATOM 1070 N N . ASN A 1 146 ? 16.984 -18.203 0.335 1 96.88 146 ASN A N 1
ATOM 1071 C CA . ASN A 1 146 ? 17.359 -19.297 -0.556 1 96.88 146 ASN A CA 1
ATOM 1072 C C . ASN A 1 146 ? 16.891 -20.641 -0.026 1 96.88 146 ASN A C 1
ATOM 1074 O O . ASN A 1 146 ? 17.109 -21.672 -0.664 1 96.88 146 ASN A O 1
ATOM 1078 N N . ALA A 1 147 ? 16.25 -20.641 1.092 1 95.56 147 ALA A N 1
ATOM 1079 C CA . ALA A 1 147 ? 15.773 -21.906 1.665 1 95.56 147 ALA A CA 1
ATOM 1080 C C . ALA A 1 147 ? 14.742 -22.562 0.758 1 95.56 147 ALA A C 1
ATOM 1082 O O . ALA A 1 147 ? 14.344 -21.984 -0.258 1 95.56 147 ALA A O 1
ATOM 1083 N N . HIS A 1 148 ? 14.445 -23.844 1.03 1 94.5 148 HIS A N 1
ATOM 1084 C CA . HIS A 1 148 ? 13.336 -24.547 0.399 1 94.5 148 HIS A CA 1
ATOM 1085 C C . HIS A 1 148 ? 12.273 -24.922 1.424 1 94.5 148 HIS A C 1
ATOM 1087 O O . HIS A 1 148 ? 12.523 -25.766 2.299 1 94.5 148 HIS A O 1
ATOM 1093 N N . PRO A 1 149 ? 11.023 -24.391 1.287 1 95.31 149 PRO A N 1
ATOM 1094 C CA . PRO A 1 149 ? 10.625 -23.391 0.3 1 95.31 149 PRO A CA 1
ATOM 1095 C C . PRO A 1 149 ? 11.25 -22.016 0.565 1 95.31 149 PRO A C 1
ATOM 1097 O O . PRO A 1 149 ? 11.773 -21.781 1.654 1 95.31 149 PRO A O 1
ATOM 1100 N N . GLY A 1 150 ? 11.281 -21.156 -0.505 1 96.5 150 GLY A N 1
ATOM 1101 C CA . GLY A 1 150 ? 11.781 -19.797 -0.34 1 96.5 150 GLY A CA 1
ATOM 1102 C C . GLY A 1 150 ? 11.125 -19.047 0.802 1 96.5 150 GLY A C 1
ATOM 1103 O O . GLY A 1 150 ? 9.945 -19.266 1.087 1 96.5 150 GLY A O 1
ATOM 1104 N N . GLN A 1 151 ? 11.914 -18.141 1.441 1 98 151 GLN A N 1
ATOM 1105 C CA . GLN A 1 151 ? 11.414 -17.406 2.598 1 98 151 GLN A CA 1
ATOM 1106 C C . GLN A 1 151 ? 11.539 -15.906 2.391 1 98 151 GLN A C 1
ATOM 1108 O O . GLN A 1 151 ? 12.383 -15.445 1.613 1 98 151 GLN A O 1
ATOM 1113 N N . ILE A 1 152 ? 10.68 -15.203 3.057 1 98.81 152 ILE A N 1
ATOM 1114 C CA . ILE A 1 152 ? 10.742 -13.75 3.094 1 98.81 152 ILE A CA 1
ATOM 1115 C C . ILE A 1 152 ? 11.688 -13.297 4.203 1 98.81 152 ILE A C 1
ATOM 1117 O O . ILE A 1 152 ? 11.469 -13.602 5.379 1 98.81 152 ILE A O 1
ATOM 1121 N N . SER A 1 153 ? 12.75 -12.578 3.818 1 98.81 153 SER A N 1
ATOM 1122 C CA . SER A 1 153 ? 13.68 -11.992 4.781 1 98.81 153 SER A CA 1
ATOM 1123 C C . SER A 1 153 ? 13.578 -10.469 4.797 1 98.81 153 SER A C 1
ATOM 1125 O O . SER A 1 153 ? 13.508 -9.836 3.742 1 98.81 153 SER A O 1
ATOM 1127 N N . THR A 1 154 ? 13.523 -9.93 5.977 1 98.88 154 THR A N 1
ATOM 1128 C CA . THR A 1 154 ? 13.516 -8.484 6.133 1 98.88 154 THR A CA 1
ATOM 1129 C C . THR A 1 154 ? 14.672 -8.031 7.012 1 98.88 154 THR A C 1
ATOM 1131 O O . THR A 1 154 ? 14.781 -8.438 8.172 1 98.88 154 THR A O 1
ATOM 1134 N N . LEU A 1 155 ? 15.547 -7.27 6.422 1 98.56 155 LEU A N 1
ATOM 1135 C CA . LEU A 1 155 ? 16.703 -6.695 7.117 1 98.56 155 LEU A CA 1
ATOM 1136 C C . LEU A 1 155 ? 16.516 -5.195 7.312 1 98.56 155 LEU A C 1
ATOM 1138 O O . LEU A 1 155 ? 16.406 -4.445 6.34 1 98.56 155 LEU A O 1
ATOM 1142 N N . ILE A 1 156 ? 16.453 -4.762 8.547 1 98.25 156 ILE A N 1
ATOM 1143 C CA . ILE A 1 156 ? 16.281 -3.359 8.906 1 98.25 156 ILE A CA 1
ATOM 1144 C C . ILE A 1 156 ? 17.641 -2.723 9.172 1 98.25 156 ILE A C 1
ATOM 1146 O O . ILE A 1 156 ? 18.438 -3.236 9.969 1 98.25 156 ILE A O 1
ATOM 1150 N N . LEU A 1 157 ? 17.891 -1.597 8.531 1 96.56 157 LEU A N 1
ATOM 1151 C CA . LEU A 1 157 ? 19.203 -0.987 8.609 1 96.56 157 LEU A CA 1
ATOM 1152 C C . LEU A 1 157 ? 19.125 0.438 9.141 1 96.56 157 LEU A C 1
ATOM 1154 O O . LEU A 1 157 ? 18.891 1.379 8.383 1 96.56 157 LEU A O 1
ATOM 1158 N N . PRO A 1 158 ? 19.5 0.657 10.383 1 95.62 158 PRO A N 1
ATOM 1159 C CA . PRO A 1 158 ? 19.578 2.02 10.914 1 95.62 158 PRO A CA 1
ATOM 1160 C C . PRO A 1 158 ? 20.594 2.881 10.172 1 95.62 158 PRO A C 1
ATOM 1162 O O . PRO A 1 158 ? 21.625 2.373 9.711 1 95.62 158 PRO A O 1
ATOM 1165 N N . GLY A 1 159 ? 20.297 4.18 10.094 1 93.94 159 GLY A N 1
ATOM 1166 C CA . GLY A 1 159 ? 21.109 5.109 9.336 1 93.94 159 GLY A CA 1
ATOM 1167 C C . GLY A 1 159 ? 22.578 5.066 9.711 1 93.94 159 GLY A C 1
ATOM 1168 O O . GLY A 1 159 ? 23.453 5.039 8.844 1 93.94 159 GLY A O 1
ATOM 1169 N N . ASN A 1 160 ? 22.891 4.988 10.969 1 93.94 160 ASN A N 1
ATOM 1170 C CA . ASN A 1 160 ? 24.281 4.98 11.422 1 93.94 160 ASN A CA 1
ATOM 1171 C C . ASN A 1 160 ? 25.016 3.719 10.969 1 93.94 160 ASN A C 1
ATOM 1173 O O . ASN A 1 160 ? 26.219 3.752 10.711 1 93.94 160 ASN A O 1
ATOM 1177 N N . THR A 1 161 ? 24.344 2.57 10.797 1 94.5 161 THR A N 1
ATOM 1178 C CA . THR A 1 161 ? 24.969 1.339 10.344 1 94.5 161 THR A CA 1
ATOM 1179 C C . THR A 1 161 ? 25.344 1.435 8.867 1 94.5 161 THR A C 1
ATOM 1181 O O . THR A 1 161 ? 26.188 0.69 8.383 1 94.5 161 THR A O 1
ATOM 1184 N N . SER A 1 162 ? 24.672 2.277 8.156 1 92.19 162 SER A N 1
ATOM 1185 C CA . SER A 1 162 ? 24.922 2.41 6.727 1 92.19 162 SER A CA 1
ATOM 1186 C C . SER A 1 162 ? 26.125 3.297 6.449 1 92.19 162 SER A C 1
ATOM 1188 O O . SER A 1 162 ? 26.875 3.057 5.504 1 92.19 162 SER A O 1
ATOM 1190 N N . TRP A 1 163 ? 26.344 4.398 7.281 1 93 163 TRP A N 1
ATOM 1191 C CA . TRP A 1 163 ? 27.375 5.371 6.91 1 93 163 TRP A CA 1
ATOM 1192 C C . TRP A 1 163 ? 28.625 5.18 7.75 1 93 163 TRP A C 1
ATOM 1194 O O . TRP A 1 163 ? 29.688 5.715 7.414 1 93 163 TRP A O 1
ATOM 1204 N N . GLU A 1 164 ? 28.578 4.418 8.789 1 94.31 164 GLU A N 1
ATOM 1205 C CA . GLU A 1 164 ? 29.781 4.129 9.57 1 94.31 164 GLU A CA 1
ATOM 1206 C C . GLU A 1 164 ? 30.672 3.113 8.852 1 94.31 164 GLU A C 1
ATOM 1208 O O . GLU A 1 164 ? 30.188 2.355 8.008 1 94.31 164 GLU A O 1
ATOM 1213 N N . GLU A 1 165 ? 31.891 3.141 9.227 1 94.06 165 GLU A N 1
ATOM 1214 C CA . GLU A 1 165 ? 32.844 2.211 8.641 1 94.06 165 GLU A CA 1
ATOM 1215 C C . GLU A 1 165 ? 32.594 0.783 9.117 1 94.06 165 GLU A C 1
ATOM 1217 O O . GLU A 1 165 ? 32.281 0.555 10.289 1 94.06 165 GLU A O 1
ATOM 1222 N N . ALA A 1 166 ? 32.594 -0.089 8.117 1 91.94 166 ALA A N 1
ATOM 1223 C CA . ALA A 1 166 ? 32.438 -1.509 8.414 1 91.94 166 ALA A CA 1
ATOM 1224 C C . ALA A 1 166 ? 33.781 -2.223 8.469 1 91.94 166 ALA A C 1
ATOM 1226 O O . ALA A 1 166 ? 34.719 -1.857 7.746 1 91.94 166 ALA A O 1
ATOM 1227 N N . ALA A 1 167 ? 33.875 -3.213 9.328 1 85.31 167 ALA A N 1
ATOM 1228 C CA . ALA A 1 167 ? 35.062 -4.062 9.336 1 85.31 167 ALA A CA 1
ATOM 1229 C C . ALA A 1 167 ? 35.188 -4.855 8.039 1 85.31 167 ALA A C 1
ATOM 1231 O O . ALA A 1 167 ? 34.156 -5.211 7.426 1 85.31 167 ALA A O 1
ATOM 1232 N N . PRO A 1 168 ? 36.469 -4.945 7.617 1 78 168 PRO A N 1
ATOM 1233 C CA . PRO A 1 168 ? 36.594 -5.789 6.426 1 78 168 PRO A CA 1
ATOM 1234 C C . PRO A 1 168 ? 36.031 -7.188 6.617 1 78 168 PRO A C 1
ATOM 1236 O O . PRO A 1 168 ? 36.156 -7.777 7.691 1 78 168 PRO A O 1
ATOM 1239 N N . THR A 1 169 ? 35.094 -7.43 5.797 1 72.12 169 THR A N 1
ATOM 1240 C CA . THR A 1 169 ? 34.531 -8.766 5.898 1 72.12 169 THR A CA 1
ATOM 1241 C C . THR A 1 169 ? 35 -9.656 4.754 1 72.12 169 THR A C 1
ATOM 1243 O O . THR A 1 169 ? 35.125 -9.195 3.613 1 72.12 169 THR A O 1
ATOM 1246 N N . HIS A 1 170 ? 35.438 -10.898 5.105 1 69.25 170 HIS A N 1
ATOM 1247 C CA . HIS A 1 170 ? 35.656 -11.922 4.098 1 69.25 170 HIS A CA 1
ATOM 1248 C C . HIS A 1 170 ? 34.375 -12.422 3.494 1 69.25 170 HIS A C 1
ATOM 1250 O O . HIS A 1 170 ? 33.312 -12.297 4.109 1 69.25 170 HIS A O 1
ATOM 1256 N N . ALA A 1 171 ? 34.594 -12.828 2.26 1 71.44 171 ALA A N 1
ATOM 1257 C CA . ALA A 1 171 ? 33.438 -13.422 1.581 1 71.44 171 ALA A CA 1
ATOM 1258 C C . ALA A 1 171 ? 32.812 -14.547 2.418 1 71.44 171 ALA A C 1
ATOM 1260 O O . ALA A 1 171 ? 33.531 -15.453 2.863 1 71.44 171 ALA A O 1
ATOM 1261 N N . LEU A 1 172 ? 31.578 -14.328 2.684 1 83.19 172 LEU A N 1
ATOM 1262 C CA . LEU A 1 172 ? 30.859 -15.336 3.455 1 83.19 172 LEU A CA 1
ATOM 1263 C C . LEU A 1 172 ? 30.344 -16.438 2.547 1 83.19 172 LEU A C 1
ATOM 1265 O O . LEU A 1 172 ? 29.906 -16.172 1.425 1 83.19 172 LEU A O 1
ATOM 1269 N N . PRO A 1 173 ? 30.484 -17.594 2.939 1 82.44 173 PRO A N 1
ATOM 1270 C CA . PRO A 1 173 ? 30.031 -18.688 2.078 1 82.44 173 PRO A CA 1
ATOM 1271 C C . PRO A 1 173 ? 28.516 -18.656 1.84 1 82.44 173 PRO A C 1
ATOM 1273 O O . PRO A 1 173 ? 27.766 -18.203 2.709 1 82.44 173 PRO A O 1
ATOM 1276 N N . GLN A 1 174 ? 28.219 -19.078 0.671 1 84.5 174 GLN A N 1
ATOM 1277 C CA . GLN A 1 174 ? 26.812 -19.281 0.346 1 84.5 174 GLN A CA 1
ATOM 1278 C C . GLN A 1 174 ? 26.281 -20.547 1.015 1 84.5 174 GLN A C 1
ATOM 1280 O O . GLN A 1 174 ? 26.906 -21.609 0.948 1 84.5 174 GLN A O 1
ATOM 1285 N N . VAL A 1 175 ? 25.219 -20.297 1.669 1 83.81 175 VAL A N 1
ATOM 1286 C CA . VAL A 1 175 ? 24.594 -21.453 2.311 1 83.81 175 VAL A CA 1
ATOM 1287 C C . VAL A 1 175 ? 23.75 -22.219 1.292 1 83.81 175 VAL A C 1
ATOM 1289 O O . VAL A 1 175 ? 22.891 -21.625 0.621 1 83.81 175 VAL A O 1
ATOM 1292 N N . LYS A 1 176 ? 24.047 -23.453 1.086 1 79.88 176 LYS A N 1
ATOM 1293 C CA . LYS A 1 176 ? 23.234 -24.312 0.23 1 79.88 176 LYS A CA 1
ATOM 1294 C C . LYS A 1 176 ? 22.156 -25.031 1.036 1 79.88 176 LYS A C 1
ATOM 1296 O O . LYS A 1 176 ? 22.453 -25.672 2.039 1 79.88 176 LYS A O 1
ATOM 1301 N N . HIS A 1 177 ? 21.031 -24.781 0.681 1 84.38 177 HIS A N 1
ATOM 1302 C CA . HIS A 1 177 ? 19.938 -25.469 1.347 1 84.38 177 HIS A CA 1
ATOM 1303 C C . HIS A 1 177 ? 19.547 -26.75 0.595 1 84.38 177 HIS A C 1
ATOM 1305 O O . HIS A 1 177 ? 19.344 -26.719 -0.621 1 84.38 177 HIS A O 1
ATOM 1311 N N . GLU A 1 178 ? 19.672 -27.828 1.364 1 87.06 178 GLU A N 1
ATOM 1312 C CA . GLU A 1 178 ? 19.219 -29.094 0.786 1 87.06 178 GLU A CA 1
ATOM 1313 C C . GLU A 1 178 ? 17.75 -29.359 1.097 1 87.06 178 GLU A C 1
ATOM 1315 O O . GLU A 1 178 ? 17.281 -29.062 2.201 1 87.06 178 GLU A O 1
ATOM 1320 N N . LYS A 1 179 ? 17.094 -29.828 0.101 1 94.06 179 LYS A N 1
ATOM 1321 C CA . LYS A 1 179 ? 15.711 -30.25 0.308 1 94.06 179 LYS A CA 1
ATOM 1322 C C . LYS A 1 179 ? 15.656 -31.5 1.187 1 94.06 179 LYS A C 1
ATOM 1324 O O . LYS A 1 179 ? 16.516 -32.375 1.088 1 94.06 179 LYS A O 1
ATOM 1329 N N . ARG A 1 180 ? 14.656 -31.562 2.057 1 95.06 180 ARG A N 1
ATOM 1330 C CA . ARG A 1 180 ? 14.477 -32.719 2.92 1 95.06 180 ARG A CA 1
ATOM 1331 C C . ARG A 1 180 ? 14.062 -33.938 2.111 1 95.06 180 ARG A C 1
ATOM 1333 O O . ARG A 1 180 ? 13.281 -33.844 1.164 1 95.06 180 ARG A O 1
ATOM 1340 N N . VAL A 1 181 ? 14.555 -35.031 2.541 1 97.56 181 VAL A N 1
ATOM 1341 C CA . VAL A 1 181 ? 14.219 -36.281 1.895 1 97.56 181 VAL A CA 1
ATOM 1342 C C . VAL A 1 181 ? 12.789 -36.688 2.248 1 97.56 181 VAL A C 1
ATOM 1344 O O . VAL A 1 181 ? 12.398 -36.656 3.416 1 97.56 181 VAL A O 1
ATOM 1347 N N . PRO A 1 182 ? 12.039 -37.094 1.235 1 98.25 182 PRO A N 1
ATOM 1348 C CA . PRO A 1 182 ? 10.672 -37.531 1.519 1 98.25 182 PRO A CA 1
ATOM 1349 C C . PRO A 1 182 ? 10.633 -38.781 2.398 1 98.25 182 PRO A C 1
ATOM 1351 O O . PRO A 1 182 ? 11.516 -39.625 2.312 1 98.25 182 PRO A O 1
ATOM 1354 N N . ASP A 1 183 ? 9.633 -38.938 3.199 1 98 183 ASP A N 1
ATOM 1355 C CA . ASP A 1 183 ? 9.445 -40.062 4.109 1 98 183 ASP A CA 1
ATOM 1356 C C . ASP A 1 183 ? 9.133 -41.344 3.338 1 98 183 ASP A C 1
ATOM 1358 O O . ASP A 1 183 ? 8.164 -41.406 2.574 1 98 183 ASP A O 1
ATOM 1362 N N . THR A 1 184 ? 9.875 -42.469 3.643 1 97.94 184 THR A N 1
ATOM 1363 C CA . THR A 1 184 ? 9.727 -43.719 2.92 1 97.94 184 THR A CA 1
ATOM 1364 C C . THR A 1 184 ? 8.367 -44.344 3.215 1 97.94 184 THR A C 1
ATOM 1366 O O . THR A 1 184 ? 7.777 -45 2.348 1 97.94 184 THR A O 1
ATOM 1369 N N . GLY A 1 185 ? 7.973 -44.188 4.426 1 98.25 185 GLY A N 1
ATOM 1370 C CA . GLY A 1 185 ? 6.664 -44.719 4.781 1 98.25 185 GLY A CA 1
ATOM 1371 C C . GLY A 1 185 ? 5.535 -44.094 3.986 1 98.25 185 GLY A C 1
ATOM 1372 O O . GLY A 1 185 ? 4.617 -44.781 3.551 1 98.25 185 GLY A O 1
ATOM 1373 N N . ARG A 1 186 ? 5.566 -42.812 3.762 1 98.31 186 ARG A N 1
ATOM 1374 C CA . ARG A 1 186 ? 4.57 -42.125 2.951 1 98.31 186 ARG A CA 1
ATOM 1375 C C . ARG A 1 186 ? 4.633 -42.594 1.497 1 98.31 186 ARG A C 1
ATOM 1377 O O . ARG A 1 186 ? 3.598 -42.781 0.861 1 98.31 186 ARG A O 1
ATOM 1384 N N . ILE A 1 187 ? 5.855 -42.781 1.033 1 98.62 187 ILE A N 1
ATOM 1385 C CA . ILE A 1 187 ? 6.055 -43.219 -0.34 1 98.62 187 ILE A CA 1
ATOM 1386 C C . ILE A 1 187 ? 5.422 -44.594 -0.529 1 98.62 187 ILE A C 1
ATOM 1388 O O . ILE A 1 187 ? 4.684 -44.844 -1.493 1 98.62 187 ILE A O 1
ATOM 1392 N N . GLU A 1 188 ? 5.66 -45.5 0.386 1 98.44 188 GLU A N 1
ATOM 1393 C CA . GLU A 1 188 ? 5.133 -46.844 0.299 1 98.44 188 GLU A CA 1
ATOM 1394 C C . GLU A 1 188 ? 3.607 -46.875 0.396 1 98.44 188 GLU A C 1
ATOM 1396 O O . GLU A 1 188 ? 2.938 -47.594 -0.327 1 98.44 188 GLU A O 1
ATOM 1401 N N . ASN A 1 189 ? 3.191 -46.094 1.291 1 98.62 189 ASN A N 1
ATOM 1402 C CA . ASN A 1 189 ? 1.742 -46 1.437 1 98.62 189 ASN A CA 1
ATOM 1403 C C . ASN A 1 189 ? 1.081 -45.531 0.144 1 98.62 189 ASN A C 1
ATOM 1405 O O . ASN A 1 189 ? 0.094 -46.094 -0.302 1 98.62 189 ASN A O 1
ATOM 1409 N N . VAL A 1 190 ? 1.591 -44.5 -0.494 1 98.81 190 VAL A N 1
ATOM 1410 C CA . VAL A 1 190 ? 1.03 -43.969 -1.725 1 98.81 190 VAL A CA 1
ATOM 1411 C C . VAL A 1 190 ? 1.2 -44.969 -2.861 1 98.81 190 VAL A C 1
ATOM 1413 O O . VAL A 1 190 ? 0.316 -45.094 -3.711 1 98.81 190 VAL A O 1
ATOM 1416 N N . ALA A 1 191 ? 2.314 -45.656 -2.859 1 98.75 191 ALA A N 1
ATOM 1417 C CA . ALA A 1 191 ? 2.52 -46.719 -3.855 1 98.75 191 ALA A CA 1
ATOM 1418 C C . ALA A 1 191 ? 1.416 -47.781 -3.777 1 98.75 191 ALA A C 1
ATOM 1420 O O . ALA A 1 191 ? 0.885 -48.188 -4.805 1 98.75 191 ALA A O 1
ATOM 1421 N N . ASN A 1 192 ? 1.114 -48.156 -2.584 1 98.56 192 ASN A N 1
ATOM 1422 C CA . ASN A 1 192 ? 0.061 -49.125 -2.385 1 98.56 192 ASN A CA 1
ATOM 1423 C C . ASN A 1 192 ? -1.291 -48.625 -2.873 1 98.56 192 ASN A C 1
ATOM 1425 O O . ASN A 1 192 ? -2.057 -49.375 -3.488 1 98.56 192 ASN A O 1
ATOM 1429 N N . ILE A 1 193 ? -1.532 -47.406 -2.627 1 98.56 193 ILE A N 1
ATOM 1430 C CA . ILE A 1 193 ? -2.777 -46.781 -3.061 1 98.56 193 ILE A CA 1
ATOM 1431 C C . ILE A 1 193 ? -2.85 -46.781 -4.586 1 98.56 193 ILE A C 1
ATOM 1433 O O . ILE A 1 193 ? -3.863 -47.188 -5.168 1 98.56 193 ILE A O 1
ATOM 1437 N N . LEU A 1 194 ? -1.804 -46.406 -5.211 1 98.5 194 LEU A N 1
ATOM 1438 C CA . LEU A 1 194 ? -1.789 -46.281 -6.668 1 98.5 194 LEU A CA 1
ATOM 1439 C C . LEU A 1 194 ? -1.865 -47.656 -7.32 1 98.5 194 LEU A C 1
ATOM 1441 O O . LEU A 1 194 ? -2.502 -47.844 -8.359 1 98.5 194 LEU A O 1
ATOM 1445 N N . LYS A 1 195 ? -1.305 -48.656 -6.684 1 97.56 195 LYS A N 1
ATOM 1446 C CA . LYS A 1 195 ? -1.32 -50 -7.215 1 97.56 195 LYS A CA 1
ATOM 1447 C C . LYS A 1 195 ? -2.707 -50.625 -7.09 1 97.56 195 LYS A C 1
ATOM 1449 O O . LYS A 1 195 ? -3.041 -51.562 -7.82 1 97.56 195 LYS A O 1
ATOM 1454 N N . SER A 1 196 ? -3.455 -50.125 -6.172 1 97.12 196 SER A N 1
ATOM 1455 C CA . SER A 1 196 ? -4.797 -50.656 -5.969 1 97.12 196 SER A CA 1
ATOM 1456 C C . SER A 1 196 ? -5.676 -50.406 -7.195 1 97.12 196 SER A C 1
ATOM 1458 O O . SER A 1 196 ? -6.684 -51.094 -7.383 1 97.12 196 SER A O 1
ATOM 1460 N N . GLY A 1 197 ? -5.406 -49.406 -7.926 1 95.94 197 GLY A N 1
ATOM 1461 C CA . GLY A 1 197 ? -6.184 -49.094 -9.117 1 95.94 197 GLY A CA 1
ATOM 1462 C C . GLY A 1 197 ? -7.387 -48.219 -8.82 1 95.94 197 GLY A C 1
ATOM 1463 O O . GLY A 1 197 ? -8.102 -47.812 -9.734 1 95.94 197 GLY A O 1
ATOM 1464 N N . GLU A 1 198 ? -7.59 -47.906 -7.605 1 97.44 198 GLU A N 1
ATOM 1465 C CA . GLU A 1 198 ? -8.68 -47 -7.246 1 97.44 198 GLU A CA 1
ATOM 1466 C C . GLU A 1 198 ? -8.445 -45.594 -7.801 1 97.44 198 GLU A C 1
ATOM 1468 O O . GLU A 1 198 ? -7.297 -45.188 -7.957 1 97.44 198 GLU A O 1
ATOM 1473 N N . PRO A 1 199 ? -9.547 -44.906 -8.117 1 98.06 199 PRO A N 1
ATOM 1474 C CA . PRO A 1 199 ? -9.398 -43.562 -8.695 1 98.06 199 PRO A CA 1
ATOM 1475 C C . PRO A 1 199 ? -8.641 -42.625 -7.773 1 98.06 199 PRO A C 1
ATOM 1477 O O . PRO A 1 199 ? -9.039 -42.406 -6.625 1 98.06 199 PRO A O 1
ATOM 1480 N N . ALA A 1 200 ? -7.551 -42.062 -8.281 1 98.56 200 ALA A N 1
ATOM 1481 C CA . ALA A 1 200 ? -6.695 -41.188 -7.492 1 98.56 200 ALA A CA 1
ATOM 1482 C C . ALA A 1 200 ? -6.324 -39.938 -8.281 1 98.56 200 ALA A C 1
ATOM 1484 O O . ALA A 1 200 ? -6.133 -40 -9.5 1 98.56 200 ALA A O 1
ATOM 1485 N N . LEU A 1 201 ? -6.293 -38.781 -7.605 1 98.75 201 LEU A N 1
ATOM 1486 C CA . LEU A 1 201 ? -5.805 -37.5 -8.117 1 98.75 201 LEU A CA 1
ATOM 1487 C C . LEU A 1 201 ? -4.562 -37.031 -7.359 1 98.75 201 LEU A C 1
ATOM 1489 O O . LEU A 1 201 ? -4.59 -36.938 -6.129 1 98.75 201 LEU A O 1
ATOM 1493 N N . ILE A 1 202 ? -3.469 -36.844 -8.031 1 98.81 202 ILE A N 1
ATOM 1494 C CA . ILE A 1 202 ? -2.305 -36.219 -7.43 1 98.81 202 ILE A CA 1
ATOM 1495 C C . ILE A 1 202 ? -2.363 -34.688 -7.668 1 98.81 202 ILE A C 1
ATOM 1497 O O . ILE A 1 202 ? -2.363 -34.25 -8.82 1 98.81 202 ILE A O 1
ATOM 1501 N N . VAL A 1 203 ? -2.453 -33.938 -6.598 1 98.69 203 VAL A N 1
ATOM 1502 C CA . VAL A 1 203 ? -2.506 -32.5 -6.676 1 98.69 203 VAL A CA 1
ATOM 1503 C C . VAL A 1 203 ? -1.115 -31.906 -6.43 1 98.69 203 VAL A C 1
ATOM 1505 O O . VAL A 1 203 ? -0.588 -31.984 -5.32 1 98.69 203 VAL A O 1
ATOM 1508 N N . LEU A 1 204 ? -0.573 -31.328 -7.488 1 98.5 204 LEU A N 1
ATOM 1509 C CA . LEU A 1 204 ? 0.784 -30.781 -7.434 1 98.5 204 LEU A CA 1
ATOM 1510 C C . LEU A 1 204 ? 0.767 -29.281 -7.195 1 98.5 204 LEU A C 1
ATOM 1512 O O . LEU A 1 204 ? -0.163 -28.594 -7.617 1 98.5 204 LEU A O 1
ATOM 1516 N N . ALA A 1 205 ? 1.84 -28.734 -6.551 1 96.88 205 ALA A N 1
ATOM 1517 C CA . ALA A 1 205 ? 2.025 -27.297 -6.352 1 96.88 205 ALA A CA 1
ATOM 1518 C C . ALA A 1 205 ? 3.506 -26.922 -6.344 1 96.88 205 ALA A C 1
ATOM 1520 O O . ALA A 1 205 ? 4.371 -27.812 -6.387 1 96.88 205 ALA A O 1
ATOM 1521 N N . ASN A 1 206 ? 3.746 -25.703 -6.426 1 94.38 206 ASN A N 1
ATOM 1522 C CA . ASN A 1 206 ? 5.066 -25.109 -6.25 1 94.38 206 ASN A CA 1
ATOM 1523 C C . ASN A 1 206 ? 6.094 -25.734 -7.191 1 94.38 206 ASN A C 1
ATOM 1525 O O . ASN A 1 206 ? 5.895 -25.766 -8.406 1 94.38 206 ASN A O 1
ATOM 1529 N N . LYS A 1 207 ? 7.129 -26.391 -6.645 1 93.75 207 LYS A N 1
ATOM 1530 C CA . LYS A 1 207 ? 8.227 -26.875 -7.473 1 93.75 207 LYS A CA 1
ATOM 1531 C C . LYS A 1 207 ? 7.82 -28.125 -8.25 1 93.75 207 LYS A C 1
ATOM 1533 O O . LYS A 1 207 ? 8.398 -28.438 -9.297 1 93.75 207 LYS A O 1
ATOM 1538 N N . ALA A 1 208 ? 6.773 -28.75 -7.883 1 97.94 208 ALA A N 1
ATOM 1539 C CA . ALA A 1 208 ? 6.363 -30.016 -8.484 1 97.94 208 ALA A CA 1
ATOM 1540 C C . ALA A 1 208 ? 5.629 -29.797 -9.797 1 97.94 208 ALA A C 1
ATOM 1542 O O . ALA A 1 208 ? 5.43 -30.734 -10.578 1 97.94 208 ALA A O 1
ATOM 1543 N N . THR A 1 209 ? 5.277 -28.531 -10.102 1 98.06 209 THR A N 1
ATOM 1544 C CA . THR A 1 209 ? 4.492 -28.25 -11.297 1 98.06 209 THR A CA 1
ATOM 1545 C C . THR A 1 209 ? 5.398 -27.859 -12.461 1 98.06 209 THR A C 1
ATOM 1547 O O . THR A 1 209 ? 4.93 -27.344 -13.477 1 98.06 209 THR A O 1
ATOM 1550 N N . LYS A 1 210 ? 6.676 -28.109 -12.336 1 97.06 210 LYS A N 1
ATOM 1551 C CA . LYS A 1 210 ? 7.598 -27.734 -13.406 1 97.06 210 LYS A CA 1
ATOM 1552 C C . LYS A 1 210 ? 8.828 -28.641 -13.414 1 97.06 210 LYS A C 1
ATOM 1554 O O . LYS A 1 210 ? 9.125 -29.297 -12.414 1 97.06 210 LYS A O 1
ATOM 1559 N N . GLY A 1 211 ? 9.461 -28.75 -14.562 1 96.69 211 GLY A N 1
ATOM 1560 C CA . GLY A 1 211 ? 10.75 -29.406 -14.703 1 96.69 211 GLY A CA 1
ATOM 1561 C C . GLY A 1 211 ? 10.68 -30.906 -14.523 1 96.69 211 GLY A C 1
ATOM 1562 O O . GLY A 1 211 ? 9.703 -31.547 -14.938 1 96.69 211 GLY A O 1
ATOM 1563 N N . ARG A 1 212 ? 11.711 -31.438 -13.93 1 97.62 212 ARG A N 1
ATOM 1564 C CA . ARG A 1 212 ? 11.875 -32.875 -13.797 1 97.62 212 ARG A CA 1
ATOM 1565 C C . ARG A 1 212 ? 10.797 -33.469 -12.891 1 97.62 212 ARG A C 1
ATOM 1567 O O . ARG A 1 212 ? 10.312 -34.562 -13.141 1 97.62 212 ARG A O 1
ATOM 1574 N N . ALA A 1 213 ? 10.453 -32.719 -11.898 1 98.25 213 ALA A N 1
ATOM 1575 C CA . ALA A 1 213 ? 9.414 -33.219 -10.992 1 98.25 213 ALA A CA 1
ATOM 1576 C C . ALA A 1 213 ? 8.109 -33.469 -11.742 1 98.25 213 ALA A C 1
ATOM 1578 O O . ALA A 1 213 ? 7.453 -34.5 -11.539 1 98.25 213 ALA A O 1
ATOM 1579 N N . LEU A 1 214 ? 7.777 -32.531 -12.594 1 98.56 214 LEU A N 1
ATOM 1580 C CA . LEU A 1 214 ? 6.547 -32.656 -13.367 1 98.56 214 LEU A CA 1
ATOM 1581 C C . LEU A 1 214 ? 6.641 -33.844 -14.352 1 98.56 214 LEU A C 1
ATOM 1583 O O . LEU A 1 214 ? 5.672 -34.562 -14.531 1 98.56 214 LEU A O 1
ATOM 1587 N N . GLU A 1 215 ? 7.754 -34.031 -14.969 1 98.25 215 GLU A N 1
ATOM 1588 C CA . GLU A 1 215 ? 7.973 -35.156 -15.883 1 98.25 215 GLU A CA 1
ATOM 1589 C C . GLU A 1 215 ? 7.812 -36.5 -15.172 1 98.25 215 GLU A C 1
ATOM 1591 O O . GLU A 1 215 ? 7.176 -37.406 -15.695 1 98.25 215 GLU A O 1
ATOM 1596 N N . LEU A 1 216 ? 8.406 -36.562 -14.023 1 98.75 216 LEU A N 1
ATOM 1597 C CA . LEU A 1 216 ? 8.328 -37.812 -13.242 1 98.75 216 LEU A CA 1
ATOM 1598 C C . LEU A 1 216 ? 6.898 -38.062 -12.781 1 98.75 216 LEU A C 1
ATOM 1600 O O . LEU A 1 216 ? 6.445 -39.219 -12.75 1 98.75 216 LEU A O 1
ATOM 1604 N N . ALA A 1 217 ? 6.195 -37.031 -12.406 1 98.88 217 ALA A N 1
ATOM 1605 C CA . ALA A 1 217 ? 4.777 -37.156 -12.078 1 98.88 217 ALA A CA 1
ATOM 1606 C C . ALA A 1 217 ? 4 -37.75 -13.258 1 98.88 217 ALA A C 1
ATOM 1608 O O . ALA A 1 217 ? 3.088 -38.531 -13.078 1 98.88 217 ALA A O 1
ATOM 1609 N N . GLY A 1 218 ? 4.359 -37.25 -14.469 1 98.75 218 GLY A N 1
ATOM 1610 C CA . GLY A 1 218 ? 3.748 -37.781 -15.68 1 98.75 218 GLY A CA 1
ATOM 1611 C C . GLY A 1 218 ? 3.971 -39.25 -15.859 1 98.75 218 GLY A C 1
ATOM 1612 O O . GLY A 1 218 ? 3.07 -39.969 -16.297 1 98.75 218 GLY A O 1
ATOM 1613 N N . LYS A 1 219 ? 5.164 -39.719 -15.508 1 98.75 219 LYS A N 1
ATOM 1614 C CA . LYS A 1 219 ? 5.469 -41.156 -15.578 1 98.75 219 LYS A CA 1
ATOM 1615 C C . LYS A 1 219 ? 4.621 -41.938 -14.594 1 98.75 219 LYS A C 1
ATOM 1617 O O . LYS A 1 219 ? 4.137 -43.031 -14.914 1 98.75 219 LYS A O 1
ATOM 1622 N N . VAL A 1 220 ? 4.484 -41.375 -13.438 1 98.81 220 VAL A N 1
ATOM 1623 C CA . VAL A 1 220 ? 3.652 -42 -12.43 1 98.81 220 VAL A CA 1
ATOM 1624 C C . VAL A 1 220 ? 2.223 -42.156 -12.945 1 98.81 220 VAL A C 1
ATOM 1626 O O . VAL A 1 220 ? 1.611 -43.219 -12.828 1 98.81 220 VAL A O 1
ATOM 1629 N N . SER A 1 221 ? 1.735 -41.062 -13.461 1 98.62 221 SER A N 1
ATOM 1630 C CA . SER A 1 221 ? 0.38 -41.062 -14 1 98.62 221 SER A CA 1
ATOM 1631 C C . SER A 1 221 ? 0.22 -42.094 -15.109 1 98.62 221 SER A C 1
ATOM 1633 O O . SER A 1 221 ? -0.784 -42.812 -15.156 1 98.62 221 SER A O 1
ATOM 1635 N N . ALA A 1 222 ? 1.161 -42.156 -16.016 1 97.88 222 ALA A N 1
ATOM 1636 C CA . ALA A 1 222 ? 1.124 -43.125 -17.125 1 97.88 222 ALA A CA 1
ATOM 1637 C C . ALA A 1 222 ? 1.143 -44.562 -16.625 1 97.88 222 ALA A C 1
ATOM 1639 O O . ALA A 1 222 ? 0.473 -45.406 -17.188 1 97.88 222 ALA A O 1
ATOM 1640 N N . SER A 1 223 ? 1.868 -44.781 -15.562 1 97.69 223 SER A N 1
ATOM 1641 C CA . SER A 1 223 ? 2.062 -46.125 -15.031 1 97.69 223 SER A CA 1
ATOM 1642 C C . SER A 1 223 ? 0.841 -46.594 -14.25 1 97.69 223 SER A C 1
ATOM 1644 O O . SER A 1 223 ? 0.473 -47.781 -14.305 1 97.69 223 SER A O 1
ATOM 1646 N N . CYS A 1 224 ? 0.234 -45.688 -13.523 1 97.31 224 CYS A N 1
ATOM 1647 C CA . CYS A 1 224 ? -0.797 -46.094 -12.578 1 97.31 224 CYS A CA 1
ATOM 1648 C C . CYS A 1 224 ? -2.168 -45.594 -13.008 1 97.31 224 CYS A C 1
ATOM 1650 O O . CYS A 1 224 ? -3.168 -45.844 -12.336 1 97.31 224 CYS A O 1
ATOM 1652 N N . LYS A 1 225 ? -2.252 -44.844 -14.047 1 95.81 225 LYS A N 1
ATOM 1653 C CA . LYS A 1 225 ? -3.49 -44.344 -14.625 1 95.81 225 LYS A CA 1
ATOM 1654 C C . LYS A 1 225 ? -4.199 -43.406 -13.641 1 95.81 225 LYS A C 1
ATOM 1656 O O . LYS A 1 225 ? -5.43 -43.406 -13.562 1 95.81 225 LYS A O 1
ATOM 1661 N N . CYS A 1 226 ? -3.436 -42.812 -12.773 1 97.94 226 CYS A N 1
ATOM 1662 C CA . CYS A 1 226 ? -3.988 -41.781 -11.922 1 97.94 226 CYS A CA 1
ATOM 1663 C C . CYS A 1 226 ? -3.998 -40.438 -12.641 1 97.94 226 CYS A C 1
ATOM 1665 O O . CYS A 1 226 ? -3.357 -40.281 -13.68 1 97.94 226 CYS A O 1
ATOM 1667 N N . ARG A 1 227 ? -4.762 -39.469 -12.172 1 98.19 227 ARG A N 1
ATOM 1668 C CA . ARG A 1 227 ? -4.848 -38.125 -12.773 1 98.19 227 ARG A CA 1
ATOM 1669 C C . ARG A 1 227 ? -3.955 -37.156 -12.039 1 98.19 227 ARG A C 1
ATOM 1671 O O . ARG A 1 227 ? -3.68 -37.312 -10.852 1 98.19 227 ARG A O 1
ATOM 1678 N N . LEU A 1 228 ? -3.461 -36.219 -12.781 1 98.5 228 LEU A N 1
ATOM 1679 C CA . LEU A 1 228 ? -2.645 -35.125 -12.227 1 98.5 228 LEU A CA 1
ATOM 1680 C C . LEU A 1 228 ? -3.391 -33.812 -12.281 1 98.5 228 LEU A C 1
ATOM 1682 O O . LEU A 1 228 ? -4.055 -33.5 -13.273 1 98.5 228 LEU A O 1
ATOM 1686 N N . GLY A 1 229 ? -3.312 -33.031 -11.211 1 97.75 229 GLY A N 1
ATOM 1687 C CA . GLY A 1 229 ? -3.973 -31.719 -11.188 1 97.75 229 GLY A CA 1
ATOM 1688 C C . GLY A 1 229 ? -3.299 -30.719 -10.273 1 97.75 229 GLY A C 1
ATOM 1689 O O . GLY A 1 229 ? -2.229 -31 -9.727 1 97.75 229 GLY A O 1
ATOM 1690 N N . THR A 1 230 ? -3.826 -29.562 -10.234 1 97.12 230 THR A N 1
ATOM 1691 C CA . THR A 1 230 ? -3.398 -28.484 -9.359 1 97.12 230 THR A CA 1
ATOM 1692 C C . THR A 1 230 ? -4.602 -27.812 -8.695 1 97.12 230 THR A C 1
ATOM 1694 O O . THR A 1 230 ? -5.734 -27.969 -9.156 1 97.12 230 THR A O 1
ATOM 1697 N N . GLN A 1 231 ? -4.285 -27.156 -7.566 1 95.38 231 GLN A N 1
ATOM 1698 C CA . GLN A 1 231 ? -5.27 -26.188 -7.082 1 95.38 231 GLN A CA 1
ATOM 1699 C C . GLN A 1 231 ? -5.562 -25.125 -8.133 1 95.38 231 GLN A C 1
ATOM 1701 O O . GLN A 1 231 ? -4.875 -25.047 -9.156 1 95.38 231 GLN A O 1
ATOM 1706 N N . PHE A 1 232 ? -6.566 -24.359 -7.879 1 93.5 232 PHE A N 1
ATOM 1707 C CA . PHE A 1 232 ? -6.938 -23.359 -8.867 1 93.5 232 PHE A CA 1
ATOM 1708 C C . PHE A 1 232 ? -5.781 -22.391 -9.117 1 93.5 232 PHE A C 1
ATOM 1710 O O . PHE A 1 232 ? -5.504 -22.031 -10.258 1 93.5 232 PHE A O 1
ATOM 1717 N N . PHE A 1 233 ? -5.109 -21.953 -8.023 1 93.19 233 PHE A N 1
ATOM 1718 C CA . PHE A 1 233 ? -3.951 -21.078 -8.148 1 93.19 233 PHE A CA 1
ATOM 1719 C C . PHE A 1 233 ? -2.666 -21.828 -7.82 1 93.19 233 PHE A C 1
ATOM 1721 O O . PHE A 1 233 ? -2.631 -22.625 -6.883 1 93.19 233 PHE A O 1
ATOM 1728 N N . THR A 1 234 ? -1.68 -21.609 -8.625 1 92.94 234 THR A N 1
ATOM 1729 C CA . THR A 1 234 ? -0.349 -22.172 -8.414 1 92.94 234 THR A CA 1
ATOM 1730 C C . THR A 1 234 ? 0.727 -21.109 -8.672 1 92.94 234 THR A C 1
ATOM 1732 O O . THR A 1 234 ? 0.534 -20.203 -9.484 1 92.94 234 THR A O 1
ATOM 1735 N N . ALA A 1 235 ? 1.814 -21.266 -8.031 1 96.12 235 ALA A N 1
ATOM 1736 C CA . ALA A 1 235 ? 2.887 -20.281 -8.125 1 96.12 235 ALA A CA 1
ATOM 1737 C C . ALA A 1 235 ? 3.408 -20.188 -9.555 1 96.12 235 ALA A C 1
ATOM 1739 O O . ALA A 1 235 ? 3.66 -19.078 -10.062 1 96.12 235 ALA A O 1
ATOM 1740 N N . ARG A 1 236 ? 3.58 -21.266 -10.188 1 97.5 236 ARG A N 1
ATOM 1741 C CA . ARG A 1 236 ? 4.066 -21.375 -11.562 1 97.5 236 ARG A CA 1
ATOM 1742 C C . ARG A 1 236 ? 3.826 -22.781 -12.117 1 97.5 236 ARG A C 1
ATOM 1744 O O . ARG A 1 236 ? 4.07 -23.766 -11.43 1 97.5 236 ARG A O 1
ATOM 1751 N N . ILE A 1 237 ? 3.309 -22.828 -13.359 1 97.62 237 ILE A N 1
ATOM 1752 C CA . ILE A 1 237 ? 3.037 -24.094 -14.016 1 97.62 237 ILE A CA 1
ATOM 1753 C C . ILE A 1 237 ? 3.674 -24.109 -15.406 1 97.62 237 ILE A C 1
ATOM 1755 O O . ILE A 1 237 ? 3.463 -23.188 -16.203 1 97.62 237 ILE A O 1
ATOM 1759 N N . GLU A 1 238 ? 4.488 -25.141 -15.672 1 97.94 238 GLU A N 1
ATOM 1760 C CA . GLU A 1 238 ? 4.891 -25.391 -17.047 1 97.94 238 GLU A CA 1
ATOM 1761 C C . GLU A 1 238 ? 3.812 -26.156 -17.812 1 97.94 238 GLU A C 1
ATOM 1763 O O . GLU A 1 238 ? 3.406 -27.234 -17.391 1 97.94 238 GLU A O 1
ATOM 1768 N N . ARG A 1 239 ? 3.373 -25.578 -18.922 1 97.06 239 ARG A N 1
ATOM 1769 C CA . ARG A 1 239 ? 2.236 -26.203 -19.594 1 97.06 239 ARG A CA 1
ATOM 1770 C C . ARG A 1 239 ? 2.285 -25.953 -21.094 1 97.06 239 ARG A C 1
ATOM 1772 O O . ARG A 1 239 ? 3.246 -25.375 -21.594 1 97.06 239 ARG A O 1
ATOM 1779 N N . GLY A 1 240 ? 1.295 -26.516 -21.781 1 97.69 240 GLY A N 1
ATOM 1780 C CA . GLY A 1 240 ? 1.245 -26.422 -23.234 1 97.69 240 GLY A CA 1
ATOM 1781 C C . GLY A 1 240 ? 1.761 -27.672 -23.922 1 97.69 240 GLY A C 1
ATOM 1782 O O . GLY A 1 240 ? 2.088 -28.656 -23.266 1 97.69 240 GLY A O 1
ATOM 1783 N N . ALA A 1 241 ? 1.847 -27.594 -25.25 1 98 241 ALA A N 1
ATOM 1784 C CA . ALA A 1 241 ? 2.24 -28.734 -26.078 1 98 241 ALA A CA 1
ATOM 1785 C C . ALA A 1 241 ? 3.629 -29.234 -25.703 1 98 241 ALA A C 1
ATOM 1787 O O . ALA A 1 241 ? 4.551 -28.453 -25.5 1 98 241 ALA A O 1
ATOM 1788 N N . GLY A 1 242 ? 3.703 -30.516 -25.562 1 97.81 242 GLY A N 1
ATOM 1789 C CA . GLY A 1 242 ? 4.984 -31.141 -25.281 1 97.81 242 GLY A CA 1
ATOM 1790 C C . GLY A 1 242 ? 5.266 -31.281 -23.797 1 97.81 242 GLY A C 1
ATOM 1791 O O . GLY A 1 242 ? 6.277 -31.859 -23.391 1 97.81 242 GLY A O 1
ATOM 1792 N N . ARG A 1 243 ? 4.391 -30.844 -22.969 1 98 243 ARG A N 1
ATOM 1793 C CA . ARG A 1 243 ? 4.559 -30.922 -21.516 1 98 243 ARG A CA 1
ATOM 1794 C C . ARG A 1 243 ? 3.484 -31.797 -20.891 1 98 243 ARG A C 1
ATOM 1796 O O . ARG A 1 243 ? 2.486 -32.125 -21.531 1 98 243 ARG A O 1
ATOM 1803 N N . VAL A 1 244 ? 3.77 -32.25 -19.672 1 98.38 244 VAL A N 1
ATOM 1804 C CA . VAL A 1 244 ? 2.789 -33.031 -18.938 1 98.38 244 VAL A CA 1
ATOM 1805 C C . VAL A 1 244 ? 1.597 -32.156 -18.562 1 98.38 244 VAL A C 1
ATOM 1807 O O . VAL A 1 244 ? 1.761 -31.125 -17.922 1 98.38 244 VAL A O 1
ATOM 1810 N N . PRO A 1 245 ? 0.422 -32.5 -19.062 1 97.44 245 PRO A N 1
ATOM 1811 C CA . PRO A 1 245 ? -0.742 -31.656 -18.734 1 97.44 245 PRO A CA 1
ATOM 1812 C C . PRO A 1 245 ? -1.209 -31.828 -17.297 1 97.44 245 PRO A C 1
ATOM 1814 O O . PRO A 1 245 ? -1.161 -32.938 -16.75 1 97.44 245 PRO A O 1
ATOM 1817 N N . LEU A 1 246 ? -1.628 -30.797 -16.688 1 97.69 246 LEU A N 1
ATOM 1818 C CA . LEU A 1 246 ? -2.219 -30.781 -15.352 1 97.69 246 LEU A CA 1
ATOM 1819 C C . LEU A 1 246 ? -3.646 -30.25 -15.406 1 97.69 246 LEU A C 1
ATOM 1821 O O . LEU A 1 246 ? -3.906 -29.203 -16.016 1 97.69 246 LEU A O 1
ATOM 1825 N N . GLU A 1 247 ? -4.539 -30.922 -14.805 1 95.94 247 GLU A N 1
ATOM 1826 C CA . GLU A 1 247 ? -5.902 -30.422 -14.656 1 95.94 247 GLU A CA 1
ATOM 1827 C C . GLU A 1 247 ? -5.992 -29.406 -13.523 1 95.94 247 GLU A C 1
ATOM 1829 O O . GLU A 1 247 ? -5.172 -29.422 -12.602 1 95.94 247 GLU A O 1
ATOM 1834 N N . ARG A 1 248 ? -6.922 -28.531 -13.625 1 96 248 ARG A N 1
ATOM 1835 C CA . ARG A 1 248 ? -7.105 -27.516 -12.594 1 96 248 ARG A CA 1
ATOM 1836 C C . ARG A 1 248 ? -8.414 -27.719 -11.836 1 96 248 ARG A C 1
ATOM 1838 O O . ARG A 1 248 ? -9.477 -27.797 -12.445 1 96 248 ARG A O 1
ATOM 1845 N N . ILE A 1 249 ? -8.297 -27.891 -10.531 1 96.12 249 ILE A N 1
ATOM 1846 C CA . ILE A 1 249 ? -9.508 -27.891 -9.719 1 96.12 249 ILE A CA 1
ATOM 1847 C C . ILE A 1 249 ? -10.258 -26.578 -9.914 1 96.12 249 ILE A C 1
ATOM 1849 O O . ILE A 1 249 ? -9.68 -25.5 -9.773 1 96.12 249 ILE A O 1
ATOM 1853 N N . PRO A 1 250 ? -11.547 -26.625 -10.258 1 94.44 250 PRO A N 1
ATOM 1854 C CA . PRO A 1 250 ? -12.289 -25.391 -10.562 1 94.44 250 PRO A CA 1
ATOM 1855 C C . PRO A 1 250 ? -12.398 -24.453 -9.375 1 94.44 250 PRO A C 1
ATOM 1857 O O . PRO A 1 250 ? -12.359 -24.891 -8.219 1 94.44 250 PRO A O 1
ATOM 1860 N N . TYR A 1 251 ? -12.625 -23.203 -9.734 1 92.31 251 TYR A N 1
ATOM 1861 C CA . TYR A 1 251 ? -12.742 -22.141 -8.727 1 92.31 251 TYR A CA 1
ATOM 1862 C C . TYR A 1 251 ? -14.078 -22.234 -8 1 92.31 251 TYR A C 1
ATOM 1864 O O . TYR A 1 251 ? -14.125 -22.172 -6.77 1 92.31 251 TYR A O 1
ATOM 1872 N N . ALA A 1 252 ? -15.164 -22.312 -8.797 1 91.88 252 ALA A N 1
ATOM 1873 C CA . ALA A 1 252 ? -16.5 -22.328 -8.227 1 91.88 252 ALA A CA 1
ATOM 1874 C C . ALA A 1 252 ? -16.734 -23.594 -7.391 1 91.88 252 ALA A C 1
ATOM 1876 O O . ALA A 1 252 ? -16.469 -24.703 -7.852 1 91.88 252 ALA A O 1
ATOM 1877 N N . VAL A 1 253 ? -17.297 -23.438 -6.246 1 94.31 253 VAL A N 1
ATOM 1878 C CA . VAL A 1 253 ? -17.391 -24.5 -5.254 1 94.31 253 VAL A CA 1
ATOM 1879 C C . VAL A 1 253 ? -18.203 -25.656 -5.836 1 94.31 253 VAL A C 1
ATOM 1881 O O . VAL A 1 253 ? -17.75 -26.812 -5.801 1 94.31 253 VAL A O 1
ATOM 1884 N N . PRO A 1 254 ? -19.375 -25.438 -6.469 1 94.38 254 PRO A N 1
ATOM 1885 C CA . PRO A 1 254 ? -20.141 -26.578 -6.996 1 94.38 254 PRO A CA 1
ATOM 1886 C C . PRO A 1 254 ? -19.375 -27.344 -8.07 1 94.38 254 PRO A C 1
ATOM 1888 O O . PRO A 1 254 ? -19.438 -28.578 -8.109 1 94.38 254 PRO A O 1
ATOM 1891 N N . GLN A 1 255 ? -18.656 -26.641 -8.906 1 95.19 255 GLN A N 1
ATOM 1892 C CA . GLN A 1 255 ? -17.891 -27.297 -9.961 1 95.19 255 GLN A CA 1
ATOM 1893 C C . GLN A 1 255 ? -16.719 -28.078 -9.391 1 95.19 255 GLN A C 1
ATOM 1895 O O . GLN A 1 255 ? -16.375 -29.156 -9.898 1 95.19 255 GLN A O 1
ATOM 1900 N N . ALA A 1 256 ? -16.094 -27.531 -8.391 1 97 256 ALA A N 1
ATOM 1901 C CA . ALA A 1 256 ? -14.969 -28.203 -7.742 1 97 256 ALA A CA 1
ATOM 1902 C C . ALA A 1 256 ? -15.422 -29.5 -7.066 1 97 256 ALA A C 1
ATOM 1904 O O . ALA A 1 256 ? -14.75 -30.531 -7.172 1 97 256 ALA A O 1
ATOM 1905 N N . ILE A 1 257 ? -16.547 -29.391 -6.402 1 97.25 257 ILE A N 1
ATOM 1906 C CA . ILE A 1 257 ? -17.109 -30.562 -5.742 1 97.25 257 ILE A CA 1
ATOM 1907 C C . ILE A 1 257 ? -17.406 -31.641 -6.777 1 97.25 257 ILE A C 1
ATOM 1909 O O . ILE A 1 257 ? -17.078 -32.812 -6.574 1 97.25 257 ILE A O 1
ATOM 1913 N N . GLU A 1 258 ? -18.016 -31.25 -7.879 1 97.62 258 GLU A N 1
ATOM 1914 C CA . GLU A 1 258 ? -18.328 -32.188 -8.945 1 97.62 258 GLU A CA 1
ATOM 1915 C C . GLU A 1 258 ? -17.062 -32.812 -9.516 1 97.62 258 GLU A C 1
ATOM 1917 O O . GLU A 1 258 ? -17.031 -34.031 -9.789 1 97.62 258 GLU A O 1
ATOM 1922 N N . PHE A 1 259 ? -16.047 -32.094 -9.68 1 97.38 259 PHE A N 1
ATOM 1923 C CA . PHE A 1 259 ? -14.773 -32.562 -10.227 1 97.38 259 PHE A CA 1
ATOM 1924 C C . PHE A 1 259 ? -14.125 -33.594 -9.297 1 97.38 259 PHE A C 1
ATOM 1926 O O . PHE A 1 259 ? -13.602 -34.594 -9.758 1 97.38 259 PHE A O 1
ATOM 1933 N N . LEU A 1 260 ? -14.211 -33.312 -8.016 1 98.19 260 LEU A N 1
ATOM 1934 C CA . LEU A 1 260 ? -13.469 -34.125 -7.043 1 98.19 260 LEU A CA 1
ATOM 1935 C C . LEU A 1 260 ? -14.266 -35.344 -6.629 1 98.19 260 LEU A C 1
ATOM 1937 O O . LEU A 1 260 ? -13.719 -36.281 -6.027 1 98.19 260 LEU A O 1
ATOM 1941 N N . LYS A 1 261 ? -15.547 -35.406 -6.941 1 95.62 261 LYS A N 1
ATOM 1942 C CA . LYS A 1 261 ? -16.453 -36.469 -6.52 1 95.62 261 LYS A CA 1
ATOM 1943 C C . LYS A 1 261 ? -15.992 -37.844 -7.031 1 95.62 261 LYS A C 1
ATOM 1945 O O . LYS A 1 261 ? -16.188 -38.844 -6.367 1 95.62 261 LYS A O 1
ATOM 1950 N N . GLY A 1 262 ? -15.352 -37.906 -8.039 1 91.94 262 GLY A N 1
ATOM 1951 C CA . GLY A 1 262 ? -15 -39.188 -8.68 1 91.94 262 GLY A CA 1
ATOM 1952 C C . GLY A 1 262 ? -13.719 -39.781 -8.141 1 91.94 262 GLY A C 1
ATOM 1953 O O . GLY A 1 262 ? -13.328 -40.875 -8.539 1 91.94 262 GLY A O 1
ATOM 1954 N N . PHE A 1 263 ? -13.102 -39.156 -7.18 1 97.94 263 PHE A N 1
ATOM 1955 C CA . PHE A 1 263 ? -11.82 -39.656 -6.691 1 97.94 263 PHE A CA 1
ATOM 1956 C C . PHE A 1 263 ? -11.969 -40.281 -5.305 1 97.94 263 PHE A C 1
ATOM 1958 O O . PHE A 1 263 ? -12.586 -39.688 -4.418 1 97.94 263 PHE A O 1
ATOM 1965 N N . LYS A 1 264 ? -11.391 -41.438 -5.152 1 98.31 264 LYS A N 1
ATOM 1966 C CA . LYS A 1 264 ? -11.336 -42.094 -3.85 1 98.31 264 LYS A CA 1
ATOM 1967 C C . LYS A 1 264 ? -10.156 -41.562 -3.025 1 98.31 264 LYS A C 1
ATOM 1969 O O . LYS A 1 264 ? -10.211 -41.562 -1.793 1 98.31 264 LYS A O 1
ATOM 1974 N N . HIS A 1 265 ? -9.117 -41.219 -3.711 1 98.62 265 HIS A N 1
ATOM 1975 C CA . HIS A 1 265 ? -7.902 -40.75 -3.053 1 98.62 265 HIS A CA 1
ATOM 1976 C C . HIS A 1 265 ? -7.41 -39.438 -3.664 1 98.62 265 HIS A C 1
ATOM 1978 O O . HIS A 1 265 ? -7.418 -39.281 -4.887 1 98.62 265 HIS A O 1
ATOM 1984 N N . ILE A 1 266 ? -7.074 -38.5 -2.812 1 98.75 266 ILE A N 1
ATOM 1985 C CA . ILE A 1 266 ? -6.32 -37.312 -3.189 1 98.75 266 ILE A CA 1
ATOM 1986 C C . ILE A 1 266 ? -4.922 -37.375 -2.582 1 98.75 266 ILE A C 1
ATOM 1988 O O . ILE A 1 266 ? -4.77 -37.594 -1.381 1 98.75 266 ILE A O 1
ATOM 1992 N N . ILE A 1 267 ? -3.922 -37.25 -3.379 1 98.81 267 ILE A N 1
ATOM 1993 C CA . ILE A 1 267 ? -2.523 -37.281 -2.959 1 98.81 267 ILE A CA 1
ATOM 1994 C C . ILE A 1 267 ? -1.917 -35.875 -3.137 1 98.81 267 ILE A C 1
ATOM 1996 O O . ILE A 1 267 ? -1.901 -35.344 -4.246 1 98.81 267 ILE A O 1
ATOM 2000 N N . THR A 1 268 ? -1.423 -35.312 -2.074 1 98.56 268 THR A N 1
ATOM 2001 C CA . THR A 1 268 ? -0.947 -33.938 -2.125 1 98.56 268 THR A CA 1
ATOM 2002 C C . THR A 1 268 ? 0.573 -33.906 -2.252 1 98.56 268 THR A C 1
ATOM 2004 O O . THR A 1 268 ? 1.275 -34.688 -1.633 1 98.56 268 THR A O 1
ATOM 2007 N N . VAL A 1 269 ? 1.046 -33.062 -3.121 1 98.62 269 VAL A N 1
ATOM 2008 C CA . VAL A 1 269 ? 2.465 -32.781 -3.328 1 98.62 269 VAL A CA 1
ATOM 2009 C C . VAL A 1 269 ? 2.736 -31.297 -3.145 1 98.62 269 VAL A C 1
ATOM 2011 O O . VAL A 1 269 ? 2.4 -30.5 -4.012 1 98.62 269 VAL A O 1
ATOM 2014 N N . GLU A 1 270 ? 3.369 -30.906 -2.037 1 97.25 270 GLU A N 1
ATOM 2015 C CA . GLU A 1 270 ? 3.746 -29.531 -1.677 1 97.25 270 GLU A CA 1
ATOM 2016 C C . GLU A 1 270 ? 2.516 -28.656 -1.517 1 97.25 270 GLU A C 1
ATOM 2018 O O . GLU A 1 270 ? 2.551 -27.469 -1.854 1 97.25 270 GLU A O 1
ATOM 2023 N N . THR A 1 271 ? 1.436 -29.203 -1.194 1 96.44 271 THR A N 1
ATOM 2024 C CA . THR A 1 271 ? 0.194 -28.453 -0.992 1 96.44 271 THR A CA 1
ATOM 2025 C C . THR A 1 271 ? -0.71 -29.188 0 1 96.44 271 THR A C 1
ATOM 2027 O O . THR A 1 271 ? -0.371 -30.266 0.479 1 96.44 271 THR A O 1
ATOM 2030 N N . ASN A 1 272 ? -1.788 -28.594 0.38 1 95.12 272 ASN A N 1
ATOM 2031 C CA . ASN A 1 272 ? -2.803 -29.156 1.257 1 95.12 272 ASN A CA 1
ATOM 2032 C C . ASN A 1 272 ? -4.039 -29.594 0.474 1 95.12 272 ASN A C 1
ATOM 2034 O O . ASN A 1 272 ? -4.078 -29.469 -0.751 1 95.12 272 ASN A O 1
ATOM 2038 N N . GLU A 1 273 ? -4.957 -30.172 1.182 1 95.5 273 GLU A N 1
ATOM 2039 C CA . GLU A 1 273 ? -6.188 -30.609 0.527 1 95.5 273 GLU A CA 1
ATOM 2040 C C . GLU A 1 273 ? -6.961 -29.422 -0.043 1 95.5 273 GLU A C 1
ATOM 2042 O O . GLU A 1 273 ? -6.867 -28.312 0.477 1 95.5 273 GLU A O 1
ATOM 2047 N N . PRO A 1 274 ? -7.66 -29.578 -1.11 1 96.56 274 PRO A N 1
ATOM 2048 C CA . PRO A 1 274 ? -8.375 -28.5 -1.788 1 96.56 274 PRO A CA 1
ATOM 2049 C C . PRO A 1 274 ? -9.406 -27.812 -0.89 1 96.56 274 PRO A C 1
ATOM 2051 O O . PRO A 1 274 ? -10.242 -28.5 -0.285 1 96.56 274 PRO A O 1
ATOM 2054 N N . THR A 1 275 ? -9.297 -26.578 -0.792 1 96.25 275 THR A N 1
ATOM 2055 C CA . THR A 1 275 ? -10.172 -25.734 0.015 1 96.25 275 THR A CA 1
ATOM 2056 C C . THR A 1 275 ? -10.766 -24.609 -0.827 1 96.25 275 THR A C 1
ATOM 2058 O O . THR A 1 275 ? -10.117 -24.109 -1.745 1 96.25 275 THR A O 1
ATOM 2061 N N . ALA A 1 276 ? -12.023 -24.25 -0.508 1 95.19 276 ALA A N 1
ATOM 2062 C CA . ALA A 1 276 ? -12.656 -23.125 -1.184 1 95.19 276 ALA A CA 1
ATOM 2063 C C . ALA A 1 276 ? -11.875 -21.844 -0.953 1 95.19 276 ALA A C 1
ATOM 2065 O O . ALA A 1 276 ? -11.297 -21.641 0.12 1 95.19 276 ALA A O 1
ATOM 2066 N N . PHE A 1 277 ? -11.922 -20.984 -1.974 1 92.62 277 PHE A N 1
ATOM 2067 C CA . PHE A 1 277 ? -11.195 -19.719 -1.892 1 92.62 277 PHE A CA 1
ATOM 2068 C C . PHE A 1 277 ? -11.766 -18.828 -0.792 1 92.62 277 PHE A C 1
ATOM 2070 O O . PHE A 1 277 ? -11.016 -18.203 -0.048 1 92.62 277 PHE A O 1
ATOM 2077 N N . PHE A 1 278 ? -13.047 -18.734 -0.752 1 92.19 278 PHE A N 1
ATOM 2078 C CA . PHE A 1 278 ? -13.758 -18 0.288 1 92.19 278 PHE A CA 1
ATOM 2079 C C . PHE A 1 278 ? -14.688 -18.938 1.065 1 92.19 278 PHE A C 1
ATOM 2081 O O . PHE A 1 278 ? -14.984 -20.047 0.616 1 92.19 278 PHE A O 1
ATOM 2088 N N . SER A 1 279 ? -15.047 -18.406 2.25 1 90.31 279 SER A N 1
ATOM 2089 C CA . SER A 1 279 ? -16.078 -19.078 3.041 1 90.31 279 SER A CA 1
ATOM 2090 C C . SER A 1 279 ? -17.469 -18.609 2.656 1 90.31 279 SER A C 1
ATOM 2092 O O . SER A 1 279 ? -17.688 -17.406 2.451 1 90.31 279 SER A O 1
ATOM 2094 N N . TYR A 1 280 ? -18.297 -19.562 2.459 1 90.5 280 TYR A N 1
ATOM 2095 C CA . TYR A 1 280 ? -19.703 -19.266 2.172 1 90.5 280 TYR A CA 1
ATOM 2096 C C . TYR A 1 280 ? -20.609 -19.812 3.273 1 90.5 280 TYR A C 1
ATOM 2098 O O . TYR A 1 280 ? -20.297 -20.812 3.906 1 90.5 280 TYR A O 1
ATOM 2106 N N . PRO A 1 281 ? -21.734 -19.125 3.477 1 88.62 281 PRO A N 1
ATOM 2107 C CA . PRO A 1 281 ? -22.641 -19.594 4.531 1 88.62 281 PRO A CA 1
ATOM 2108 C C . PRO A 1 281 ? -23.172 -21 4.273 1 88.62 281 PRO A C 1
ATOM 2110 O O . PRO A 1 281 ? -23.406 -21.75 5.219 1 88.62 281 PRO A O 1
ATOM 2113 N N . ASP A 1 282 ? -23.359 -21.391 3.096 1 90.38 282 ASP A N 1
ATOM 2114 C CA . ASP A 1 282 ? -24.094 -22.609 2.803 1 90.38 282 ASP A CA 1
ATOM 2115 C C . ASP A 1 282 ? -23.25 -23.594 2 1 90.38 282 ASP A C 1
ATOM 2117 O O . ASP A 1 282 ? -23.766 -24.484 1.346 1 90.38 282 ASP A O 1
ATOM 2121 N N . LYS A 1 283 ? -21.953 -23.375 1.923 1 92.81 283 LYS A N 1
ATOM 2122 C CA . LYS A 1 283 ? -21.062 -24.266 1.174 1 92.81 283 LYS A CA 1
ATOM 2123 C C . LYS A 1 283 ? -19.922 -24.75 2.053 1 92.81 283 LYS A C 1
ATOM 2125 O O . LYS A 1 283 ? -19.547 -24.109 3.035 1 92.81 283 LYS A O 1
ATOM 2130 N N . PRO A 1 284 ? -19.406 -25.875 1.7 1 93.81 284 PRO A N 1
ATOM 2131 C CA . PRO A 1 284 ? -18.312 -26.422 2.514 1 93.81 284 PRO A CA 1
ATOM 2132 C C . PRO A 1 284 ? -16.984 -25.688 2.27 1 93.81 284 PRO A C 1
ATOM 2134 O O . PRO A 1 284 ? -16.75 -25.156 1.18 1 93.81 284 PRO A O 1
ATOM 2137 N N . SER A 1 285 ? -16.156 -25.703 3.27 1 95.12 285 SER A N 1
ATOM 2138 C CA . SER A 1 285 ? -14.789 -25.219 3.125 1 95.12 285 SER 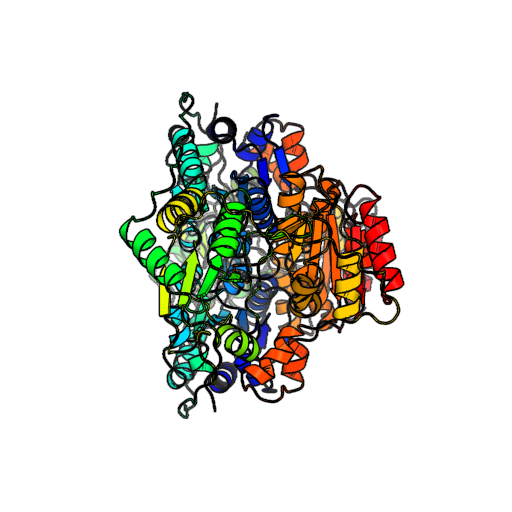A CA 1
ATOM 2139 C C . SER A 1 285 ? -13.922 -26.203 2.344 1 95.12 285 SER A C 1
ATOM 2141 O O . SER A 1 285 ? -13.148 -25.797 1.474 1 95.12 285 SER A O 1
ATOM 2143 N N . LEU A 1 286 ? -14.047 -27.469 2.754 1 96.44 286 LEU A N 1
ATOM 2144 C CA . LEU A 1 286 ? -13.328 -28.531 2.041 1 96.44 286 LEU A CA 1
ATOM 2145 C C . LEU A 1 286 ? -14.109 -28.984 0.816 1 96.44 286 LEU A C 1
ATOM 2147 O O . LEU A 1 286 ? -15.312 -29.234 0.902 1 96.44 286 LEU A O 1
ATOM 2151 N N . LEU A 1 287 ? -13.445 -29.156 -0.3 1 97.38 287 LEU A N 1
ATOM 2152 C CA . LEU A 1 287 ? -14.125 -29.375 -1.573 1 97.38 287 LEU A CA 1
ATOM 2153 C C . LEU A 1 287 ? -14.258 -30.859 -1.881 1 97.38 287 LEU A C 1
ATOM 2155 O O . LEU A 1 287 ? -15.055 -31.25 -2.736 1 97.38 287 LEU A O 1
ATOM 2159 N N . LYS A 1 288 ? -13.453 -31.688 -1.233 1 97.19 288 LYS A N 1
ATOM 2160 C CA . LYS A 1 288 ? -13.477 -33.125 -1.494 1 97.19 288 LYS A CA 1
ATOM 2161 C C . LYS A 1 288 ? -14.758 -33.75 -0.951 1 97.19 288 LYS A C 1
ATOM 2163 O O . LYS A 1 288 ? -15.383 -33.219 -0.032 1 97.19 288 LYS A O 1
ATOM 2168 N N . ASP A 1 289 ? -15.07 -34.875 -1.535 1 96.12 289 ASP A N 1
ATOM 2169 C CA . ASP A 1 289 ? -16.109 -35.719 -0.93 1 96.12 289 ASP A CA 1
ATOM 2170 C C . ASP A 1 289 ? -15.68 -36.219 0.44 1 96.12 289 ASP A C 1
ATOM 2172 O O . ASP A 1 289 ? -14.516 -36.594 0.627 1 96.12 289 ASP A O 1
ATOM 2176 N N . PRO A 1 290 ? -16.609 -36.281 1.404 1 94.38 290 PRO A N 1
ATOM 2177 C CA . PRO A 1 290 ? -16.25 -36.75 2.744 1 94.38 290 PRO A CA 1
ATOM 2178 C C . PRO A 1 290 ? -15.641 -38.156 2.736 1 94.38 290 PRO A C 1
ATOM 2180 O O . PRO A 1 290 ? -14.844 -38.5 3.619 1 94.38 290 PRO A O 1
ATOM 2183 N N . SER A 1 291 ? -15.938 -38.906 1.776 1 95.88 291 SER A N 1
ATOM 2184 C CA . SER A 1 291 ? -15.461 -40.281 1.709 1 95.88 291 SER A CA 1
ATOM 2185 C C . SER A 1 291 ? -14.086 -40.344 1.052 1 95.88 291 SER A C 1
ATOM 2187 O O . SER A 1 291 ? -13.414 -41.375 1.11 1 95.88 291 SER A O 1
ATOM 2189 N N . THR A 1 292 ? -13.688 -39.219 0.45 1 98.12 292 THR A N 1
ATOM 2190 C CA . THR A 1 292 ? -12.391 -39.219 -0.208 1 98.12 292 THR A CA 1
ATOM 2191 C C . THR A 1 292 ? -11.266 -39.125 0.82 1 98.12 292 THR A C 1
ATOM 2193 O O . THR A 1 292 ? -11.289 -38.25 1.697 1 98.12 292 THR A O 1
ATOM 2196 N N . ASN A 1 293 ? -10.281 -39.969 0.722 1 98.06 293 ASN A N 1
ATOM 2197 C CA . ASN A 1 293 ? -9.125 -39.938 1.606 1 98.06 293 ASN A CA 1
ATOM 2198 C C . ASN A 1 293 ? -8.016 -39.062 1.046 1 98.06 293 ASN A C 1
ATOM 2200 O O . ASN A 1 293 ? -7.758 -39.062 -0.16 1 98.06 293 ASN 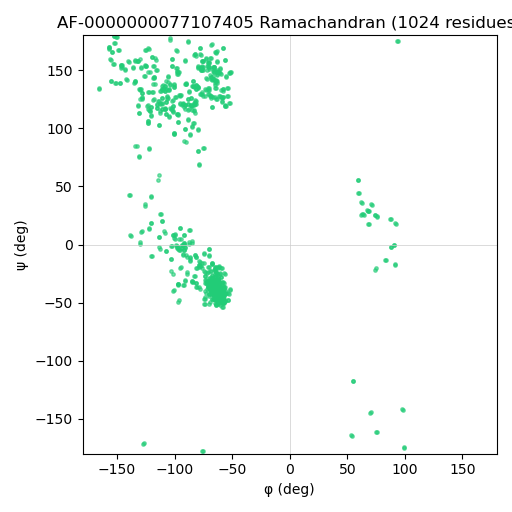A O 1
ATOM 2204 N N . VAL A 1 294 ? -7.426 -38.312 1.94 1 98.38 294 VAL A N 1
ATOM 2205 C CA . VAL A 1 294 ? -6.324 -37.469 1.535 1 98.38 294 VAL A CA 1
ATOM 2206 C C . VAL A 1 294 ? -5.012 -38 2.096 1 98.38 294 VAL A C 1
ATOM 2208 O O . VAL A 1 294 ? -4.926 -38.344 3.277 1 98.38 294 VAL A O 1
ATOM 2211 N N . HIS A 1 295 ? -3.971 -38.062 1.267 1 98.5 295 HIS A N 1
ATOM 2212 C CA . HIS A 1 295 ? -2.65 -38.594 1.621 1 98.5 295 HIS A CA 1
ATOM 2213 C C . HIS A 1 295 ? -1.557 -37.594 1.219 1 98.5 295 HIS A C 1
ATOM 2215 O O . HIS A 1 295 ? -1.558 -37.094 0.097 1 98.5 295 HIS A O 1
ATOM 2221 N N . CYS A 1 296 ? -0.682 -37.375 2.109 1 98.38 296 CYS A N 1
ATOM 2222 C CA . CYS A 1 296 ? 0.462 -36.531 1.784 1 98.38 296 CYS A CA 1
ATOM 2223 C C . CYS A 1 296 ? 1.597 -37.375 1.188 1 98.38 296 CYS A C 1
ATOM 2225 O O . CYS A 1 296 ? 2.045 -38.344 1.792 1 98.38 296 CYS A O 1
ATOM 2227 N N . LEU A 1 297 ? 2.027 -36.969 0.042 1 98.62 297 LEU A N 1
ATOM 2228 C CA . LEU A 1 297 ? 3.201 -37.594 -0.553 1 98.62 297 LEU A CA 1
ATOM 2229 C C . LEU A 1 297 ? 4.461 -36.781 -0.26 1 98.62 297 LEU A C 1
ATOM 2231 O O . LEU A 1 297 ? 5.492 -37.344 0.11 1 98.62 297 LEU A O 1
ATOM 2235 N N . VAL A 1 298 ? 4.352 -35.469 -0.531 1 98.5 298 VAL A N 1
ATOM 2236 C CA . VAL A 1 298 ? 5.504 -34.594 -0.363 1 98.5 298 VAL A CA 1
ATOM 2237 C C . VAL A 1 298 ? 5.113 -33.406 0.482 1 98.5 298 VAL A C 1
ATOM 2239 O O . VAL A 1 298 ? 4.176 -32.656 0.144 1 98.5 298 VAL A O 1
ATOM 2242 N N . GLU A 1 299 ? 5.824 -33.156 1.558 1 97.31 299 GLU A N 1
ATOM 2243 C CA . GLU A 1 299 ? 5.648 -31.938 2.355 1 97.31 299 GLU A CA 1
ATOM 2244 C C . GLU A 1 299 ? 6.324 -30.734 1.693 1 97.31 299 GLU A C 1
ATOM 2246 O O . GLU A 1 299 ? 7.109 -30.906 0.756 1 97.31 299 GLU A O 1
ATOM 2251 N N . LYS A 1 300 ? 6.07 -29.578 2.17 1 94.56 300 LYS A N 1
ATOM 2252 C CA . LYS A 1 300 ? 6.465 -28.328 1.536 1 94.56 300 LYS A CA 1
ATOM 2253 C C . LYS A 1 300 ? 7.984 -28.203 1.464 1 94.56 300 LYS A C 1
ATOM 2255 O O . LYS A 1 300 ? 8.516 -27.594 0.533 1 94.56 300 LYS A O 1
ATOM 2260 N N . ASP A 1 301 ? 8.68 -28.781 2.438 1 95.88 301 ASP A N 1
ATOM 2261 C CA . ASP A 1 301 ? 10.125 -28.594 2.514 1 95.88 301 ASP A CA 1
ATOM 2262 C C . ASP A 1 301 ? 10.875 -29.812 1.959 1 95.88 301 ASP A C 1
ATOM 2264 O O . ASP A 1 301 ? 12.094 -29.891 2.07 1 95.88 301 ASP A O 1
ATOM 2268 N N . GLU A 1 302 ? 10.125 -30.734 1.351 1 97.69 302 GLU A N 1
ATOM 2269 C CA . GLU A 1 302 ? 10.727 -31.953 0.839 1 97.69 302 GLU A CA 1
ATOM 2270 C C . GLU A 1 302 ? 10.992 -31.859 -0.66 1 97.69 302 GLU A C 1
ATOM 2272 O O . GLU A 1 302 ? 10.531 -30.922 -1.319 1 97.69 302 GLU A O 1
ATOM 2277 N N . ASP A 1 303 ? 11.781 -32.812 -1.185 1 97.5 303 ASP A N 1
ATOM 2278 C CA . ASP A 1 303 ? 12.211 -32.875 -2.578 1 97.5 303 ASP A CA 1
ATOM 2279 C C . ASP A 1 303 ? 11.211 -33.625 -3.432 1 97.5 303 ASP A C 1
ATOM 2281 O O . ASP A 1 303 ? 11.227 -34.875 -3.467 1 97.5 303 ASP A O 1
ATOM 2285 N N . SER A 1 304 ? 10.5 -32.938 -4.227 1 98.06 304 SER A N 1
ATOM 2286 C CA . SER A 1 304 ? 9.453 -33.562 -5.043 1 98.06 304 SER A CA 1
ATOM 2287 C C . SER A 1 304 ? 10.047 -34.438 -6.125 1 98.06 304 SER A C 1
ATOM 2289 O O . SER A 1 304 ? 9.469 -35.469 -6.469 1 98.06 304 SER A O 1
ATOM 2291 N N . GLU A 1 305 ? 11.164 -34.062 -6.723 1 97.94 305 GLU A N 1
ATOM 2292 C CA . GLU A 1 305 ? 11.828 -34.906 -7.723 1 97.94 305 GLU A CA 1
ATOM 2293 C C . GLU A 1 305 ? 12.203 -36.25 -7.152 1 97.94 305 GLU A C 1
ATOM 2295 O O . GLU A 1 305 ? 11.891 -37.312 -7.746 1 97.94 305 GLU A O 1
ATOM 2300 N N . LEU A 1 306 ? 12.82 -36.156 -6.008 1 98.38 306 LEU A N 1
ATOM 2301 C CA . LEU A 1 306 ? 13.227 -37.406 -5.348 1 98.38 306 LEU A CA 1
ATOM 2302 C C . LEU A 1 306 ? 12.008 -38.219 -4.961 1 98.38 306 LEU A C 1
ATOM 2304 O O . LEU A 1 306 ? 12.031 -39.469 -5.074 1 98.38 306 LEU A O 1
ATOM 2308 N N . ALA A 1 307 ? 11 -37.594 -4.5 1 98.75 307 ALA A N 1
ATOM 2309 C CA . ALA A 1 307 ? 9.781 -38.312 -4.098 1 98.75 307 ALA A CA 1
ATOM 2310 C C . ALA A 1 307 ? 9.203 -39.094 -5.262 1 98.75 307 ALA A C 1
ATOM 2312 O O . ALA A 1 307 ? 8.805 -40.25 -5.094 1 98.75 307 ALA A O 1
ATOM 2313 N N . PHE A 1 308 ? 9.133 -38.5 -6.434 1 98.75 308 PHE A N 1
ATOM 2314 C CA . PHE A 1 308 ? 8.555 -39.188 -7.586 1 98.75 308 PHE A CA 1
ATOM 2315 C C . PHE A 1 308 ? 9.469 -40.281 -8.086 1 98.75 308 PHE A C 1
ATOM 2317 O O . PHE A 1 308 ? 9 -41.312 -8.57 1 98.75 308 PHE A O 1
ATOM 2324 N N . GLU A 1 309 ? 10.805 -40.125 -7.969 1 98.69 309 GLU A N 1
ATOM 2325 C CA . GLU A 1 309 ? 11.727 -41.188 -8.289 1 98.69 309 GLU A CA 1
ATOM 2326 C C . GLU A 1 309 ? 11.508 -42.406 -7.391 1 98.69 309 GLU A C 1
ATOM 2328 O O . GLU A 1 309 ? 11.43 -43.531 -7.875 1 98.69 309 GLU A O 1
ATOM 2333 N N . MET A 1 310 ? 11.414 -42.094 -6.125 1 98.75 310 MET A N 1
ATOM 2334 C CA . MET A 1 310 ? 11.172 -43.156 -5.152 1 98.75 310 MET A CA 1
ATOM 2335 C C . MET A 1 310 ? 9.836 -43.844 -5.414 1 98.75 310 MET A C 1
ATOM 2337 O O . MET A 1 310 ? 9.727 -45.062 -5.316 1 98.75 310 MET A O 1
ATOM 2341 N N . LEU A 1 311 ? 8.867 -43.094 -5.699 1 98.81 311 LEU A N 1
ATOM 2342 C CA . LEU A 1 311 ? 7.539 -43.625 -5.965 1 98.81 311 LEU A CA 1
ATOM 2343 C C . LEU A 1 311 ? 7.551 -44.5 -7.203 1 98.81 311 LEU A C 1
ATOM 2345 O O . LEU A 1 311 ? 6.934 -45.594 -7.207 1 98.81 311 LEU A O 1
ATOM 2349 N N . LEU A 1 312 ? 8.234 -44.094 -8.305 1 98.75 312 LEU A N 1
ATOM 2350 C CA . LEU A 1 312 ? 8.344 -44.875 -9.531 1 98.75 312 LEU A CA 1
ATOM 2351 C C . LEU A 1 312 ? 9.031 -46.219 -9.273 1 98.75 312 LEU A C 1
ATOM 2353 O O . LEU A 1 312 ? 8.641 -47.219 -9.852 1 98.75 312 LEU A O 1
ATOM 2357 N N . GLU A 1 313 ? 10.008 -46.156 -8.43 1 98.56 313 GLU A N 1
ATOM 2358 C CA . GLU A 1 313 ? 10.664 -47.406 -8.039 1 98.56 313 GLU A CA 1
ATOM 2359 C C . GLU A 1 313 ? 9.703 -48.312 -7.301 1 98.56 313 GLU A C 1
ATOM 2361 O O . GLU A 1 313 ? 9.648 -49.531 -7.586 1 98.56 313 GLU A O 1
ATOM 2366 N N . ALA A 1 314 ? 9.031 -47.781 -6.418 1 98.56 314 ALA A N 1
ATOM 2367 C CA . ALA A 1 314 ? 8.117 -48.562 -5.574 1 98.56 314 ALA A CA 1
ATOM 2368 C C . ALA A 1 314 ? 6.988 -49.156 -6.398 1 98.56 314 ALA A C 1
ATOM 2370 O O . ALA A 1 314 ? 6.504 -50.25 -6.09 1 98.56 314 ALA A O 1
ATOM 2371 N N . ILE A 1 315 ? 6.566 -48.5 -7.445 1 98.19 315 ILE A N 1
ATOM 2372 C CA . ILE A 1 315 ? 5.426 -49 -8.211 1 98.19 315 ILE A CA 1
ATOM 2373 C C . ILE A 1 315 ? 5.918 -49.781 -9.422 1 98.19 315 ILE A C 1
ATOM 2375 O O . ILE A 1 315 ? 5.117 -50.344 -10.172 1 98.19 315 ILE A O 1
ATOM 2379 N N . GLY A 1 316 ? 7.254 -49.812 -9.625 1 97.31 316 GLY A N 1
ATOM 2380 C CA . GLY A 1 316 ? 7.824 -50.5 -10.773 1 97.31 316 GLY A CA 1
ATOM 2381 C C . GLY A 1 316 ? 7.566 -49.781 -12.086 1 97.31 316 GLY A C 1
ATOM 2382 O O . GLY A 1 316 ? 7.32 -50.406 -13.109 1 97.31 316 GLY A O 1
ATOM 2383 N N . GLY A 1 317 ? 7.535 -48.5 -12.039 1 97 317 GLY A N 1
ATOM 2384 C CA . GLY A 1 317 ? 7.168 -47.719 -13.219 1 97 317 GLY A CA 1
ATOM 2385 C C . GLY A 1 317 ? 8.32 -46.938 -13.789 1 97 317 GLY A C 1
ATOM 2386 O O . GLY A 1 317 ? 8.109 -45.906 -14.461 1 97 317 GLY A O 1
ATOM 2387 N N . GLN A 1 318 ? 9.539 -47.188 -13.578 1 96.38 318 GLN A N 1
ATOM 2388 C CA . GLN A 1 318 ? 10.719 -46.438 -13.945 1 96.38 318 GLN A CA 1
ATOM 2389 C C . GLN A 1 318 ? 10.859 -46.312 -15.461 1 96.38 318 GLN A C 1
ATOM 2391 O O . GLN A 1 318 ? 11.383 -45.312 -15.969 1 96.38 318 GLN A O 1
ATOM 2396 N N . ASP A 1 319 ? 10.312 -47.219 -16.234 1 96.25 319 ASP A N 1
ATOM 2397 C CA . ASP A 1 319 ? 10.484 -47.219 -17.672 1 96.25 319 ASP A CA 1
ATOM 2398 C C . ASP A 1 319 ? 9.289 -46.594 -18.391 1 96.25 319 ASP A C 1
ATOM 2400 O O . ASP A 1 319 ? 9.281 -46.469 -19.609 1 96.25 319 ASP A O 1
ATOM 2404 N N . ALA A 1 320 ? 8.344 -46.188 -17.625 1 96.94 320 ALA A N 1
ATOM 2405 C CA . ALA A 1 320 ? 7.168 -45.562 -18.219 1 96.94 320 ALA A CA 1
ATOM 2406 C C . ALA A 1 320 ? 7.523 -44.25 -18.859 1 96.94 320 ALA A C 1
ATOM 2408 O O . ALA A 1 320 ? 8.422 -43.531 -18.391 1 96.94 320 ALA A O 1
ATOM 2409 N N . ALA A 1 321 ? 6.863 -43.906 -19.969 1 97.62 321 ALA A N 1
ATOM 2410 C CA . ALA A 1 321 ? 6.961 -42.594 -20.578 1 97.62 321 ALA A CA 1
ATOM 2411 C C . ALA A 1 321 ? 5.758 -41.719 -20.219 1 97.62 321 ALA A C 1
ATOM 2413 O O . ALA A 1 321 ? 4.621 -42.219 -20.203 1 97.62 321 ALA A O 1
ATOM 2414 N N . PRO A 1 322 ? 6.035 -40.5 -19.922 1 97.62 322 PRO A N 1
ATOM 2415 C CA . PRO A 1 322 ? 4.887 -39.625 -19.641 1 97.62 322 PRO A CA 1
ATOM 2416 C C . PRO A 1 322 ? 4.02 -39.375 -20.875 1 97.62 322 PRO A C 1
ATOM 2418 O O . PRO A 1 322 ? 4.52 -39.406 -22 1 97.62 322 PRO A O 1
ATOM 2421 N N . ILE A 1 323 ? 2.754 -39.188 -20.641 1 97.12 323 ILE A N 1
ATOM 2422 C CA . ILE A 1 323 ? 1.854 -38.719 -21.703 1 97.12 323 ILE A CA 1
ATOM 2423 C C . ILE A 1 323 ? 1.925 -37.219 -21.828 1 97.12 323 ILE A C 1
ATOM 2425 O O . ILE A 1 323 ? 1.556 -36.5 -20.906 1 97.12 323 ILE A O 1
ATOM 2429 N N . LEU A 1 324 ? 2.383 -36.75 -22.953 1 97.94 324 LEU A N 1
ATOM 2430 C CA . LEU A 1 324 ? 2.582 -35.344 -23.172 1 97.94 324 LEU A CA 1
ATOM 2431 C C . LEU A 1 324 ? 1.395 -34.719 -23.906 1 97.94 324 LEU A C 1
ATOM 2433 O O . LEU A 1 324 ? 0.737 -35.406 -24.703 1 97.94 324 LEU A O 1
ATOM 2437 N N . GLN A 1 325 ? 1.129 -33.5 -23.625 1 98 325 GLN A N 1
ATOM 2438 C CA . GLN A 1 325 ? 0.062 -32.781 -24.281 1 98 325 GLN A CA 1
ATOM 2439 C C . GLN A 1 325 ? 0.369 -32.562 -25.766 1 98 325 GLN A C 1
ATOM 2441 O O . GLN A 1 325 ? 1.442 -32.094 -26.125 1 98 325 GLN A O 1
ATOM 2446 N N . GLU A 1 326 ? -0.579 -32.969 -26.609 1 97.81 326 GLU A N 1
ATOM 2447 C CA . GLU A 1 326 ? -0.433 -32.75 -28.047 1 97.81 326 GLU A CA 1
ATOM 2448 C C . GLU A 1 326 ? -0.736 -31.281 -28.406 1 97.81 326 GLU A C 1
ATOM 2450 O O . GLU A 1 326 ? -1.568 -30.641 -27.75 1 97.81 326 GLU A O 1
ATOM 2455 N N . ARG A 1 327 ? -0.064 -30.828 -29.484 1 97.75 327 ARG A N 1
ATOM 2456 C CA . ARG A 1 327 ? -0.354 -29.484 -30 1 97.75 327 ARG A CA 1
ATOM 2457 C C . ARG A 1 327 ? -1.747 -29.438 -30.609 1 97.75 327 ARG A C 1
ATOM 2459 O O . ARG A 1 327 ? -2.127 -30.312 -31.391 1 97.75 327 ARG A O 1
ATOM 2466 N N . VAL A 1 328 ? -2.506 -28.484 -30.156 1 97.06 328 VAL A N 1
ATOM 2467 C CA . VAL A 1 328 ? -3.793 -28.188 -30.766 1 97.06 328 VAL A CA 1
ATOM 2468 C C . VAL A 1 328 ? -3.734 -26.828 -31.469 1 97.06 328 VAL A C 1
ATOM 2470 O O . VAL A 1 328 ? -3.529 -25.812 -30.812 1 97.06 328 VAL A O 1
ATOM 2473 N N . GLU A 1 329 ? -3.9 -26.859 -32.75 1 96.25 329 GLU A N 1
ATOM 2474 C CA . GLU A 1 329 ? -3.93 -25.594 -33.5 1 96.25 329 GLU A CA 1
ATOM 2475 C C . GLU A 1 329 ? -5.297 -24.922 -33.375 1 96.25 329 GLU A C 1
ATOM 2477 O O . GLU A 1 329 ? -6.211 -25.25 -34.156 1 96.25 329 GLU A O 1
ATOM 2482 N N . THR A 1 330 ? -5.395 -23.969 -32.5 1 96.94 330 THR A N 1
ATOM 2483 C CA . THR A 1 330 ? -6.641 -23.234 -32.344 1 96.94 330 THR A CA 1
ATOM 2484 C C . THR A 1 330 ? -6.758 -22.125 -33.375 1 96.94 330 THR A C 1
ATOM 2486 O O . THR A 1 330 ? -5.879 -21.266 -33.5 1 96.94 330 THR A O 1
ATOM 2489 N N . PRO A 1 331 ? -7.812 -22.141 -34.188 1 97.19 331 PRO A N 1
ATOM 2490 C CA . PRO A 1 331 ? -7.977 -21.078 -35.188 1 97.19 331 PRO A CA 1
ATOM 2491 C C . PRO A 1 331 ? -8.227 -19.703 -34.531 1 97.19 331 PRO A C 1
ATOM 2493 O O . PRO A 1 331 ? -8.75 -19.641 -33.406 1 97.19 331 PRO A O 1
ATOM 2496 N N . ALA A 1 332 ? -7.828 -18.703 -35.25 1 97.69 332 ALA A N 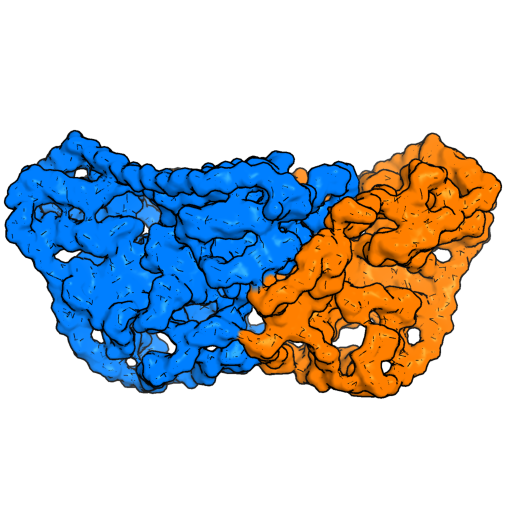1
ATOM 2497 C CA . ALA A 1 332 ? -8.148 -17.359 -34.781 1 97.69 332 ALA A CA 1
ATOM 2498 C C . ALA A 1 332 ? -9.656 -17.156 -34.688 1 97.69 332 ALA A C 1
ATOM 2500 O O . ALA A 1 332 ? -10.391 -17.406 -35.656 1 97.69 332 ALA A O 1
ATOM 2501 N N . PRO A 1 333 ? -10.086 -16.688 -33.5 1 98.12 333 PRO A N 1
ATOM 2502 C CA . PRO A 1 333 ? -11.531 -16.484 -33.375 1 98.12 333 PRO A CA 1
ATOM 2503 C C . PRO A 1 333 ? -12 -15.203 -34.062 1 98.12 333 PRO A C 1
ATOM 2505 O O . PRO A 1 333 ? -11.188 -14.336 -34.375 1 98.12 333 PRO A O 1
ATOM 2508 N N . THR A 1 334 ? -13.359 -15.125 -34.281 1 98.12 334 THR A N 1
ATOM 2509 C CA . THR A 1 334 ? -14.008 -13.945 -34.875 1 98.12 334 THR A CA 1
ATOM 2510 C C . THR A 1 334 ? -15.227 -13.547 -34.031 1 98.12 334 THR A C 1
ATOM 2512 O O . THR A 1 334 ? -15.727 -14.336 -33.25 1 98.12 334 THR A O 1
ATOM 2515 N N . GLY A 1 335 ? -15.641 -12.297 -34.156 1 97.69 335 GLY A N 1
ATOM 2516 C CA . GLY A 1 335 ? -16.891 -11.867 -33.562 1 97.69 335 GLY A CA 1
ATOM 2517 C C . GLY A 1 335 ? -16.719 -11.195 -32.219 1 97.69 335 GLY A C 1
ATOM 2518 O O . GLY A 1 335 ? -15.766 -10.43 -32 1 97.69 335 GLY A O 1
ATOM 2519 N N . GLU A 1 336 ? -17.656 -11.508 -31.359 1 97.44 336 GLU A N 1
ATOM 2520 C CA . GLU A 1 336 ? -17.734 -10.82 -30.078 1 97.44 336 GLU A CA 1
ATOM 2521 C C . GLU A 1 336 ? -16.672 -11.336 -29.109 1 97.44 336 GLU A C 1
ATOM 2523 O O . GLU A 1 336 ? -16.281 -12.5 -29.172 1 97.44 336 GLU A O 1
ATOM 2528 N N . LEU A 1 337 ? -16.297 -10.453 -28.219 1 96.94 337 LEU A N 1
ATOM 2529 C CA . LEU A 1 337 ? -15.383 -10.828 -27.141 1 96.94 337 LEU A CA 1
ATOM 2530 C C . LEU A 1 337 ? -16.141 -11.438 -25.969 1 96.94 337 LEU A C 1
ATOM 2532 O O . LEU A 1 337 ? -16.812 -10.719 -25.219 1 96.94 337 LEU A O 1
ATOM 2536 N N . ILE A 1 338 ? -16.094 -12.617 -25.906 1 94.62 338 ILE A N 1
ATOM 2537 C CA . ILE A 1 338 ? -16.625 -13.414 -24.797 1 94.62 338 ILE A CA 1
ATOM 2538 C C . ILE A 1 338 ? -15.531 -14.32 -24.234 1 94.62 338 ILE A C 1
ATOM 2540 O O . ILE A 1 338 ? -14.469 -14.461 -24.844 1 94.62 338 ILE A O 1
ATOM 2544 N N . PRO A 1 339 ? -15.68 -14.922 -23.125 1 93.31 339 PRO A N 1
ATOM 2545 C CA . PRO A 1 339 ? -14.625 -15.727 -22.516 1 93.31 339 PRO A CA 1
ATOM 2546 C C . PRO A 1 339 ? -14.039 -16.766 -23.469 1 93.31 339 PRO A C 1
ATOM 2548 O O . PRO A 1 339 ? -12.812 -16.906 -23.547 1 93.31 339 PRO A O 1
ATOM 2551 N N . LEU A 1 340 ? -14.859 -17.375 -24.281 1 95.19 340 LEU A N 1
ATOM 2552 C CA . LEU A 1 340 ? -14.391 -18.422 -25.188 1 95.19 340 LEU A CA 1
ATOM 2553 C C . LEU A 1 340 ? -13.516 -17.812 -26.281 1 95.19 340 LEU A C 1
ATOM 2555 O O . LEU A 1 340 ? -12.43 -18.328 -26.562 1 95.19 340 LEU A O 1
ATOM 2559 N N . SER A 1 341 ? -14 -16.781 -26.953 1 97.31 341 SER A N 1
ATOM 2560 C CA . SER A 1 341 ? -13.219 -16.188 -28.031 1 97.31 341 SER A CA 1
ATOM 2561 C C . SER A 1 341 ? -11.93 -15.562 -27.5 1 97.31 341 SER A C 1
ATOM 2563 O O . SER A 1 341 ? -10.914 -15.555 -28.188 1 97.31 341 SER A O 1
ATOM 2565 N N . ILE A 1 342 ? -11.961 -15.047 -26.312 1 97.38 342 ILE A N 1
ATOM 2566 C CA . ILE A 1 342 ? -10.773 -14.508 -25.672 1 97.38 342 ILE A CA 1
ATOM 2567 C C . ILE A 1 342 ? -9.758 -15.625 -25.422 1 97.38 342 ILE A C 1
ATOM 2569 O O . ILE A 1 342 ? -8.578 -15.477 -25.734 1 97.38 342 ILE A O 1
ATOM 2573 N N . ALA A 1 343 ? -10.203 -16.719 -24.891 1 97.12 343 ALA A N 1
ATOM 2574 C CA . ALA A 1 343 ? -9.336 -17.859 -24.641 1 97.12 343 ALA A CA 1
ATOM 2575 C C . ALA A 1 343 ? -8.734 -18.391 -25.938 1 97.12 343 ALA A C 1
ATOM 2577 O O . ALA A 1 343 ? -7.551 -18.75 -25.984 1 97.12 343 ALA A O 1
ATOM 2578 N N . HIS A 1 344 ? -9.555 -18.469 -26.969 1 97.81 344 HIS A N 1
ATOM 2579 C CA . HIS A 1 344 ? -9.086 -18.938 -28.266 1 97.81 344 HIS A CA 1
ATOM 2580 C C . HIS A 1 344 ? -8.047 -17.984 -28.859 1 97.81 344 HIS A C 1
ATOM 2582 O O . HIS A 1 344 ? -7.07 -18.422 -29.469 1 97.81 344 HIS A O 1
ATOM 2588 N N . ALA A 1 345 ? -8.336 -16.703 -28.719 1 98.19 345 ALA A N 1
ATOM 2589 C CA . ALA A 1 345 ? -7.367 -15.727 -29.188 1 98.19 345 ALA A CA 1
ATOM 2590 C C . ALA A 1 345 ? -6.02 -15.906 -28.5 1 98.19 345 ALA A C 1
ATOM 2592 O O . ALA A 1 345 ? -4.969 -15.828 -29.141 1 98.19 345 ALA A O 1
ATOM 2593 N N . LEU A 1 346 ? -6.066 -16.094 -27.219 1 97.88 346 LEU A N 1
ATOM 2594 C CA . LEU A 1 346 ? -4.848 -16.328 -26.453 1 97.88 346 LEU A CA 1
ATOM 2595 C C . LEU A 1 346 ? -4.141 -17.594 -26.938 1 97.88 346 LEU A C 1
ATOM 2597 O O . LEU A 1 346 ? -2.936 -17.578 -27.188 1 97.88 346 LEU A O 1
ATOM 2601 N N . ALA A 1 347 ? -4.867 -18.703 -27.016 1 97.94 347 ALA A N 1
ATOM 2602 C CA . ALA A 1 347 ? -4.309 -19.984 -27.438 1 97.94 347 ALA A CA 1
ATOM 2603 C C . ALA A 1 347 ? -3.635 -19.875 -28.797 1 97.94 347 ALA A C 1
ATOM 2605 O O . ALA A 1 347 ? -2.58 -20.469 -29.031 1 97.94 347 ALA A O 1
ATOM 2606 N N . HIS A 1 348 ? -4.285 -19.125 -29.641 1 98.06 348 HIS A N 1
ATOM 2607 C CA . HIS A 1 348 ? -3.791 -18.922 -31 1 98.06 348 HIS A CA 1
ATOM 2608 C C . HIS A 1 348 ? -2.504 -18.109 -31 1 98.06 348 HIS A C 1
ATOM 2610 O O . HIS A 1 348 ? -1.597 -18.375 -31.781 1 98.06 348 HIS A O 1
ATOM 2616 N N . SER A 1 349 ? -2.406 -17.188 -30.125 1 98.19 349 SER A N 1
ATOM 2617 C CA . SER A 1 349 ? -1.426 -16.109 -30.281 1 98.19 349 SER A CA 1
ATOM 2618 C C . SER A 1 349 ? -0.205 -16.344 -29.406 1 98.19 349 SER A C 1
ATOM 2620 O O . SER A 1 349 ? 0.872 -15.805 -29.656 1 98.19 349 SER A O 1
ATOM 2622 N N . ILE A 1 350 ? -0.295 -17.062 -28.344 1 96.19 350 ILE A N 1
ATOM 2623 C CA . ILE A 1 350 ? 0.771 -17.188 -27.359 1 96.19 350 ILE A CA 1
ATOM 2624 C C . ILE A 1 350 ? 2.062 -17.625 -28.047 1 96.19 350 ILE A C 1
ATOM 2626 O O . ILE A 1 350 ? 2.088 -18.641 -28.75 1 96.19 350 ILE A O 1
ATOM 2630 N N . PRO A 1 351 ? 3.152 -16.875 -27.812 1 96.81 351 PRO A N 1
ATOM 2631 C CA . PRO A 1 351 ? 4.441 -17.312 -28.359 1 96.81 351 PRO A CA 1
ATOM 2632 C C . PRO A 1 351 ? 5.016 -18.516 -27.641 1 96.81 351 PRO A C 1
ATOM 2634 O O . PRO A 1 351 ? 4.652 -18.781 -26.484 1 96.81 351 PRO A O 1
ATOM 2637 N N . GLU A 1 352 ? 5.91 -19.156 -28.344 1 97.12 352 GLU A N 1
ATOM 2638 C CA . GLU A 1 352 ? 6.617 -20.266 -27.703 1 97.12 352 GLU A CA 1
ATOM 2639 C C . GLU A 1 352 ? 7.441 -19.797 -26.516 1 97.12 352 GLU A C 1
ATOM 2641 O O . GLU A 1 352 ? 8.172 -18.812 -26.609 1 97.12 352 GLU A O 1
ATOM 2646 N N . ASN A 1 353 ? 7.207 -20.391 -25.391 1 97.75 353 ASN A N 1
ATOM 2647 C CA . ASN A 1 353 ? 7.93 -20.172 -24.156 1 97.75 353 ASN A CA 1
ATOM 2648 C C . ASN A 1 353 ? 7.523 -18.844 -23.5 1 97.75 353 ASN A C 1
ATOM 2650 O O . ASN A 1 353 ? 8.297 -18.266 -22.734 1 97.75 353 ASN A O 1
ATOM 2654 N N . ALA A 1 354 ? 6.324 -18.391 -23.812 1 98.56 354 ALA A N 1
ATOM 2655 C CA . ALA A 1 354 ? 5.816 -17.188 -23.172 1 98.56 354 ALA A CA 1
ATOM 2656 C C . ALA A 1 354 ? 5.574 -17.406 -21.688 1 98.56 354 ALA A C 1
ATOM 2658 O O . ALA A 1 354 ? 5.461 -18.547 -21.234 1 98.56 354 ALA A O 1
ATOM 2659 N N . ILE A 1 355 ? 5.656 -16.359 -20.922 1 98.75 355 ILE A N 1
ATOM 2660 C CA . ILE A 1 355 ? 5.23 -16.328 -19.516 1 98.75 355 ILE A CA 1
ATOM 2661 C C . ILE A 1 355 ? 3.869 -15.656 -19.406 1 98.75 355 ILE A C 1
ATOM 2663 O O . ILE A 1 355 ? 3.734 -14.469 -19.719 1 98.75 355 ILE A O 1
ATOM 2667 N N . VAL A 1 356 ? 2.85 -16.359 -19.031 1 98.38 356 VAL A N 1
ATOM 2668 C CA . VAL A 1 356 ? 1.502 -15.82 -18.875 1 98.38 356 VAL A CA 1
ATOM 2669 C C . VAL A 1 356 ? 1.2 -15.602 -17.391 1 98.38 356 VAL A C 1
ATOM 2671 O O . VAL A 1 356 ? 1.269 -16.547 -16.594 1 98.38 356 VAL A O 1
ATOM 2674 N N . ILE A 1 357 ? 0.979 -14.398 -17.047 1 98.25 357 ILE A N 1
ATOM 2675 C CA . ILE A 1 357 ? 0.593 -14.031 -15.695 1 98.25 357 ILE A CA 1
ATOM 2676 C C . ILE A 1 357 ? -0.887 -13.656 -15.656 1 98.25 357 ILE A C 1
ATOM 2678 O O . ILE A 1 357 ? -1.321 -12.75 -16.375 1 98.25 357 ILE A O 1
ATOM 2682 N N . ASP A 1 358 ? -1.639 -14.312 -14.781 1 97 358 ASP A N 1
ATOM 2683 C CA . ASP A 1 358 ? -3.09 -14.18 -14.875 1 97 358 ASP A CA 1
ATOM 2684 C C . ASP A 1 358 ? -3.676 -13.617 -13.578 1 97 358 ASP A C 1
ATOM 2686 O O . ASP A 1 358 ? -3.617 -14.266 -12.531 1 97 358 ASP A O 1
ATOM 2690 N N . GLU A 1 359 ? -4.238 -12.438 -13.641 1 95.94 359 GLU A N 1
ATOM 2691 C CA . GLU A 1 359 ? -5.043 -11.797 -12.602 1 95.94 359 GLU A CA 1
ATOM 2692 C C . GLU A 1 359 ? -6.406 -11.375 -13.141 1 95.94 359 GLU A C 1
ATOM 2694 O O . GLU A 1 359 ? -6.918 -10.312 -12.773 1 95.94 359 GLU A O 1
ATOM 2699 N N . SER A 1 360 ? -6.945 -12.141 -14.07 1 91.38 360 SER A N 1
ATOM 2700 C CA . SER A 1 360 ? -8.203 -11.836 -14.742 1 91.38 360 SER A CA 1
ATOM 2701 C C . SER A 1 360 ? -9.289 -12.844 -14.391 1 91.38 360 SER A C 1
ATOM 2703 O O . SER A 1 360 ? -9.938 -13.398 -15.273 1 91.38 360 SER A O 1
ATOM 2705 N N . LEU A 1 361 ? -9.578 -12.93 -13.156 1 80.94 361 LEU A N 1
ATOM 2706 C CA . LEU A 1 361 ? -10.406 -14.016 -12.648 1 80.94 361 LEU A CA 1
ATOM 2707 C C . LEU A 1 361 ? -11.773 -14.016 -13.32 1 80.94 361 LEU A C 1
ATOM 2709 O O . LEU A 1 361 ? -12.305 -15.078 -13.664 1 80.94 361 LEU A O 1
ATOM 2713 N N . THR A 1 362 ? -12.305 -12.883 -13.547 1 82 362 THR A N 1
ATOM 2714 C CA . THR A 1 362 ? -13.656 -12.828 -14.102 1 82 362 THR A CA 1
ATOM 2715 C C . THR A 1 362 ? -13.648 -13.227 -15.57 1 82 362 THR A C 1
ATOM 2717 O O . THR A 1 362 ? -14.414 -14.102 -15.984 1 82 362 THR A O 1
ATOM 2720 N N . THR A 1 363 ? -12.75 -12.727 -16.297 1 86 363 THR A N 1
ATOM 2721 C CA . THR A 1 363 ? -12.773 -12.914 -17.734 1 86 363 THR A CA 1
ATOM 2722 C C . THR A 1 363 ? -11.867 -14.07 -18.156 1 86 363 THR A C 1
ATOM 2724 O O . THR A 1 363 ? -12.188 -14.812 -19.078 1 86 363 THR A O 1
ATOM 2727 N N . GLY A 1 364 ? -10.797 -14.211 -17.438 1 85.5 364 GLY A N 1
ATOM 2728 C CA . GLY A 1 364 ? -9.766 -15.133 -17.875 1 85.5 364 GLY A CA 1
ATOM 2729 C C . GLY A 1 364 ? -9.812 -16.469 -17.172 1 85.5 364 GLY A C 1
ATOM 2730 O O . GLY A 1 364 ? -8.938 -17.312 -17.359 1 85.5 364 GLY A O 1
ATOM 2731 N N . ARG A 1 365 ? -10.836 -16.641 -16.422 1 84.31 365 ARG A N 1
ATOM 2732 C CA . ARG A 1 365 ? -10.922 -17.812 -15.547 1 84.31 365 ARG A CA 1
ATOM 2733 C C . ARG A 1 365 ? -10.773 -19.109 -16.344 1 84.31 365 ARG A C 1
ATOM 2735 O O . ARG A 1 365 ? -10.109 -20.031 -15.891 1 84.31 365 ARG A O 1
ATOM 2742 N N . GLU A 1 366 ? -11.305 -19.172 -17.562 1 85.56 366 GLU A N 1
ATOM 2743 C CA . GLU A 1 366 ? -11.383 -20.438 -18.297 1 85.56 366 GLU A CA 1
ATOM 2744 C C . GLU A 1 366 ? -10.266 -20.531 -19.344 1 85.56 366 GLU A C 1
ATOM 2746 O O . GLU A 1 366 ? -10.172 -21.516 -20.078 1 85.56 366 GLU A O 1
ATOM 2751 N N . THR A 1 367 ? -9.398 -19.562 -19.328 1 92.12 367 THR A N 1
ATOM 2752 C CA . THR A 1 367 ? -8.359 -19.547 -20.359 1 92.12 367 THR A CA 1
ATOM 2753 C C . THR A 1 367 ? -7.418 -20.734 -20.203 1 92.12 367 THR A C 1
ATOM 2755 O O . THR A 1 367 ? -6.891 -21.25 -21.188 1 92.12 367 THR A O 1
ATOM 2758 N N . MET A 1 368 ? -7.27 -21.125 -18.953 1 91.12 368 MET A N 1
ATOM 2759 C CA . MET A 1 368 ? -6.32 -22.203 -18.719 1 91.12 368 MET A CA 1
ATOM 2760 C C . MET A 1 368 ? -6.738 -23.469 -19.453 1 91.12 368 MET A C 1
ATOM 2762 O O . MET A 1 368 ? -5.902 -24.141 -20.062 1 91.12 368 MET A O 1
ATOM 2766 N N . GLY A 1 369 ? -8.023 -23.766 -19.438 1 92.69 369 GLY A N 1
ATOM 2767 C CA . GLY A 1 369 ? -8.508 -24.969 -20.109 1 92.69 369 GLY A CA 1
ATOM 2768 C C . GLY A 1 369 ? -8.383 -24.906 -21.609 1 92.69 369 GLY A C 1
ATOM 2769 O O . GLY A 1 369 ? -8.109 -25.922 -22.266 1 92.69 369 GLY A O 1
ATOM 2770 N N . HIS A 1 370 ? -8.445 -23.766 -22.125 1 94.31 370 HIS A N 1
ATOM 2771 C CA . HIS A 1 370 ? -8.484 -23.609 -23.578 1 94.31 370 HIS A CA 1
ATOM 2772 C C . HIS A 1 370 ? -7.082 -23.422 -24.141 1 94.31 370 HIS A C 1
ATOM 2774 O O . HIS A 1 370 ? -6.887 -23.484 -25.359 1 94.31 370 HIS A O 1
ATOM 2780 N N . THR A 1 371 ? -6.082 -23.25 -23.281 1 96.25 371 THR A N 1
ATOM 2781 C CA . THR A 1 371 ? -4.719 -23.047 -23.766 1 96.25 371 THR A CA 1
ATOM 2782 C C . THR A 1 371 ? -3.861 -24.281 -23.484 1 96.25 371 THR A C 1
ATOM 2784 O O . THR A 1 371 ? -2.637 -24.234 -23.609 1 96.25 371 THR A O 1
ATOM 2787 N N . VAL A 1 372 ? -4.465 -25.344 -23.078 1 95.62 372 VAL A N 1
ATOM 2788 C CA . VAL A 1 372 ? -3.746 -26.562 -22.703 1 95.62 372 VAL A CA 1
ATOM 2789 C C . VAL A 1 372 ? -2.932 -27.078 -23.875 1 95.62 372 VAL A C 1
ATOM 2791 O O . VAL A 1 372 ? -1.824 -27.578 -23.703 1 95.62 372 VAL A O 1
ATOM 2794 N N . GLY A 1 373 ? -3.445 -26.984 -25.109 1 97.38 373 GLY A N 1
ATOM 2795 C CA . GLY A 1 373 ? -2.775 -27.484 -26.297 1 97.38 373 GLY A CA 1
ATOM 2796 C C . GLY A 1 373 ? -1.989 -26.406 -27.031 1 97.38 373 GLY A C 1
ATOM 2797 O O . GLY A 1 373 ? -1.489 -26.625 -28.125 1 97.38 373 GLY A O 1
ATOM 2798 N N . ALA A 1 374 ? -1.934 -25.188 -26.438 1 98 374 ALA A N 1
ATOM 2799 C CA . ALA A 1 374 ? -1.162 -24.094 -27.047 1 98 374 ALA A CA 1
ATOM 2800 C C . ALA A 1 374 ? 0.334 -24.391 -26.984 1 98 374 ALA A C 1
ATOM 2802 O O . ALA A 1 374 ? 0.75 -25.422 -26.453 1 98 374 ALA A O 1
ATOM 2803 N N . ARG A 1 375 ? 1.157 -23.531 -27.672 1 98.06 375 ARG A N 1
ATOM 2804 C CA . ARG A 1 375 ? 2.609 -23.641 -27.594 1 98.06 375 ARG A CA 1
ATOM 2805 C C . ARG A 1 375 ? 3.07 -23.672 -26.141 1 98.06 375 ARG A C 1
ATOM 2807 O O . ARG A 1 375 ? 2.428 -23.094 -25.266 1 98.06 375 ARG A O 1
ATOM 2814 N N . PRO A 1 376 ? 4.18 -24.391 -25.906 1 98.06 376 PRO A N 1
ATOM 2815 C CA . PRO A 1 376 ? 4.668 -24.453 -24.531 1 98.06 376 PRO A CA 1
ATOM 2816 C C . PRO A 1 376 ? 4.871 -23.078 -23.906 1 98.06 376 PRO A C 1
ATOM 2818 O O . PRO A 1 376 ? 5.383 -22.172 -24.562 1 98.06 376 PRO A O 1
ATOM 2821 N N . HIS A 1 377 ? 4.43 -22.875 -22.688 1 98.44 377 HIS A N 1
ATOM 2822 C CA . HIS A 1 377 ? 4.52 -21.609 -21.953 1 98.44 377 HIS A CA 1
ATOM 2823 C C . HIS A 1 377 ? 4.457 -21.844 -20.453 1 98.44 377 HIS A C 1
ATOM 2825 O O . HIS A 1 377 ? 4.281 -22.969 -20 1 98.44 377 HIS A O 1
ATOM 2831 N N . ASP A 1 378 ? 4.746 -20.875 -19.641 1 98.25 378 ASP A N 1
ATOM 2832 C CA . ASP A 1 378 ? 4.59 -20.875 -18.188 1 98.25 378 ASP A CA 1
ATOM 2833 C C . ASP A 1 378 ? 3.369 -20.062 -17.766 1 98.25 378 ASP A C 1
ATOM 2835 O O . ASP A 1 378 ? 3.082 -19.016 -18.344 1 98.25 378 ASP A O 1
ATOM 2839 N N . LEU A 1 379 ? 2.619 -20.562 -16.828 1 97.75 379 LEU A N 1
ATOM 2840 C CA . LEU A 1 379 ? 1.478 -19.859 -16.266 1 97.75 379 LEU A CA 1
ATOM 2841 C C . LEU A 1 379 ? 1.728 -19.516 -14.797 1 97.75 379 LEU A C 1
ATOM 2843 O O . LEU A 1 379 ? 2.092 -20.391 -14.008 1 97.75 379 LEU A O 1
ATOM 2847 N N . ILE A 1 380 ? 1.637 -18.25 -14.445 1 97.69 380 ILE A N 1
ATOM 2848 C CA . ILE A 1 380 ? 1.772 -17.781 -13.07 1 97.69 380 ILE A CA 1
ATOM 2849 C C . ILE A 1 380 ? 0.43 -17.25 -12.57 1 97.69 380 ILE A C 1
ATOM 2851 O O . ILE A 1 380 ? -0.237 -16.484 -13.266 1 97.69 380 ILE A O 1
ATOM 2855 N N . ASN A 1 381 ? 0.019 -17.672 -11.367 1 95.56 381 ASN A N 1
ATOM 2856 C CA . ASN A 1 381 ? -1.244 -17.25 -10.766 1 95.56 381 ASN A CA 1
ATOM 2857 C C . ASN A 1 381 ? -1.03 -16.594 -9.406 1 95.56 381 ASN A C 1
ATOM 2859 O O . ASN A 1 381 ? 0.095 -16.547 -8.906 1 95.56 381 ASN A O 1
ATOM 2863 N N . ASN A 1 382 ? -2.072 -15.984 -8.898 1 94.38 382 ASN A N 1
ATOM 2864 C CA . ASN A 1 382 ? -2.045 -15.25 -7.637 1 94.38 382 ASN A CA 1
ATOM 2865 C C . ASN A 1 382 ? -2.428 -16.141 -6.461 1 94.38 382 ASN A C 1
ATOM 2867 O O . ASN A 1 382 ? -3.553 -16.078 -5.965 1 94.38 382 ASN A O 1
ATOM 2871 N N . LEU A 1 383 ? -1.487 -16.766 -5.898 1 93.25 383 LEU A N 1
ATOM 2872 C CA . LEU A 1 383 ? -1.724 -17.719 -4.816 1 93.25 383 LEU A CA 1
ATOM 2873 C C . LEU A 1 383 ? -2.17 -17 -3.549 1 93.25 383 LEU A C 1
ATOM 2875 O O . LEU A 1 383 ? -2.924 -17.562 -2.748 1 93.25 383 LEU A O 1
ATOM 2879 N N . GLY A 1 384 ? -1.738 -15.805 -3.396 1 94.5 384 GLY A N 1
ATOM 2880 C CA . GLY A 1 384 ? -2.061 -15.07 -2.184 1 94.5 384 GLY A CA 1
ATOM 2881 C C . GLY A 1 384 ? -3.428 -14.422 -2.227 1 94.5 384 GLY A C 1
ATOM 2882 O O . GLY A 1 384 ? -4.008 -14.109 -1.184 1 94.5 384 GLY A O 1
ATOM 2883 N N . GLY A 1 385 ? -3.85 -14.133 -3.379 1 94.62 385 GLY A N 1
ATOM 2884 C CA . GLY A 1 385 ? -5.199 -13.617 -3.549 1 94.62 385 GLY A CA 1
ATOM 2885 C C . GLY A 1 385 ? -5.27 -12.102 -3.512 1 94.62 385 GLY A C 1
ATOM 2886 O O . GLY A 1 385 ? -6.277 -11.516 -3.898 1 94.62 385 GLY A O 1
ATOM 2887 N N . SER A 1 386 ? -4.25 -11.438 -3.006 1 95.31 386 SER A N 1
ATOM 2888 C CA . SER A 1 386 ? -4.27 -9.984 -2.996 1 95.31 386 SER A CA 1
ATOM 2889 C C . SER A 1 386 ? -4.152 -9.414 -4.41 1 95.31 386 SER A C 1
ATOM 2891 O O . SER A 1 386 ? -3.201 -9.727 -5.129 1 95.31 386 SER A O 1
ATOM 2893 N N . ILE A 1 387 ? -5.051 -8.562 -4.754 1 94.75 387 ILE A N 1
ATOM 2894 C CA . ILE A 1 387 ? -5.062 -8.078 -6.129 1 94.75 387 ILE A CA 1
ATOM 2895 C C . ILE A 1 387 ? -4.043 -6.953 -6.285 1 94.75 387 ILE A C 1
ATOM 2897 O O . ILE A 1 387 ? -3.521 -6.434 -5.297 1 94.75 387 ILE A O 1
ATOM 2901 N N . GLY A 1 388 ? -3.713 -6.652 -7.562 1 96.25 388 GLY A N 1
ATOM 2902 C CA . GLY A 1 388 ? -2.654 -5.707 -7.875 1 96.25 388 GLY A CA 1
ATOM 2903 C C . GLY A 1 388 ? -1.283 -6.352 -7.957 1 96.25 388 GLY A C 1
ATOM 2904 O O . GLY A 1 388 ? -0.264 -5.68 -7.777 1 96.25 388 GLY A O 1
ATOM 2905 N N . TYR A 1 389 ? -1.233 -7.559 -8.172 1 96.94 389 TYR A N 1
ATOM 2906 C CA . TYR A 1 389 ? 0.029 -8.289 -8.133 1 96.94 389 TYR A CA 1
ATOM 2907 C C . TYR A 1 389 ? 0.61 -8.453 -9.531 1 96.94 389 TYR A C 1
ATOM 2909 O O . TYR A 1 389 ? 1.83 -8.508 -9.695 1 96.94 389 TYR A O 1
ATOM 2917 N N . ALA A 1 390 ? -0.18 -8.617 -10.594 1 98.25 390 ALA A N 1
ATOM 2918 C CA . ALA A 1 390 ? 0.26 -9.125 -11.891 1 98.25 390 ALA A CA 1
ATOM 2919 C C . ALA A 1 390 ? 1.199 -8.133 -12.578 1 98.25 390 ALA A C 1
ATOM 2921 O O . ALA A 1 390 ? 2.252 -8.523 -13.086 1 98.25 390 ALA A O 1
ATOM 2922 N N . THR A 1 391 ? 0.828 -6.871 -12.594 1 98.69 391 THR A N 1
ATOM 2923 C CA . THR A 1 391 ? 1.63 -5.898 -13.336 1 98.69 391 THR A CA 1
ATOM 2924 C C . THR A 1 391 ? 3.008 -5.742 -12.695 1 98.69 391 THR A C 1
ATOM 2926 O O . THR A 1 391 ? 4.023 -5.75 -13.391 1 98.69 391 THR A O 1
ATOM 2929 N N . PRO A 1 392 ? 3.09 -5.672 -11.352 1 98.81 392 PRO A N 1
ATOM 2930 C CA . PRO A 1 392 ? 4.422 -5.652 -10.742 1 98.81 392 PRO A CA 1
ATOM 2931 C C . PRO A 1 392 ? 5.199 -6.9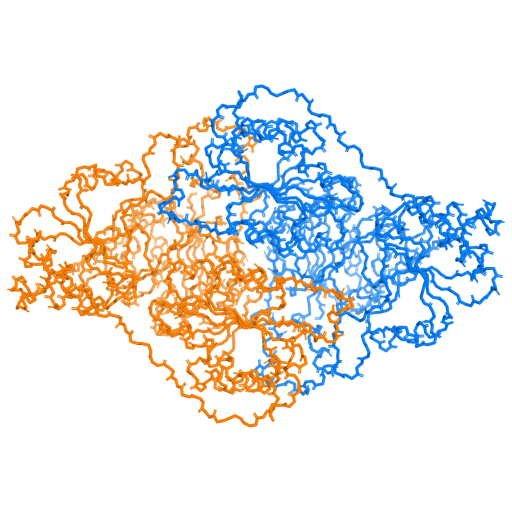45 -10.984 1 98.81 392 PRO A C 1
ATOM 2933 O O . PRO A 1 392 ? 6.391 -6.902 -11.289 1 98.81 392 PRO A O 1
ATOM 2936 N N . LEU A 1 393 ? 4.559 -8.047 -10.852 1 98.88 393 LEU A N 1
ATOM 2937 C CA . LEU A 1 393 ? 5.188 -9.352 -11.031 1 98.88 393 LEU A CA 1
ATOM 2938 C C . LEU A 1 393 ? 5.742 -9.5 -12.445 1 98.88 393 LEU A C 1
ATOM 2940 O O . LEU A 1 393 ? 6.812 -10.086 -12.633 1 98.88 393 LEU A O 1
ATOM 2944 N N . SER A 1 394 ? 5.047 -8.953 -13.422 1 98.94 394 SER A N 1
ATOM 2945 C CA . SER A 1 394 ? 5.469 -9.047 -14.812 1 98.94 394 SER A CA 1
ATOM 2946 C C . SER A 1 394 ? 6.82 -8.375 -15.031 1 98.94 394 SER A C 1
ATOM 2948 O O . SER A 1 394 ? 7.605 -8.812 -15.875 1 98.94 394 SER A O 1
ATOM 2950 N N . ILE A 1 395 ? 7.133 -7.324 -14.25 1 98.94 395 ILE A N 1
ATOM 2951 C CA . ILE A 1 395 ? 8.406 -6.625 -14.344 1 98.94 395 ILE A CA 1
ATOM 2952 C C . ILE A 1 395 ? 9.547 -7.57 -13.969 1 98.94 395 ILE A C 1
ATOM 2954 O O . ILE A 1 395 ? 10.508 -7.723 -14.727 1 98.94 395 ILE A O 1
ATOM 2958 N N . GLY A 1 396 ? 9.391 -8.195 -12.797 1 98.88 396 GLY A N 1
ATOM 2959 C CA . GLY A 1 396 ? 10.414 -9.117 -12.344 1 98.88 396 GLY A CA 1
ATOM 2960 C C . GLY A 1 396 ? 10.594 -10.312 -13.258 1 98.88 396 GLY A C 1
ATOM 2961 O O . GLY A 1 396 ? 11.719 -10.727 -13.539 1 98.88 396 GLY A O 1
ATOM 2962 N N . ALA A 1 397 ? 9.461 -10.852 -13.758 1 98.94 397 ALA A N 1
ATOM 2963 C CA . ALA A 1 397 ? 9.508 -12.008 -14.648 1 98.94 397 ALA A CA 1
ATOM 2964 C C . ALA A 1 397 ? 10.234 -11.664 -15.953 1 98.94 397 ALA A C 1
ATOM 2966 O O . ALA A 1 397 ? 11.062 -12.445 -16.422 1 98.94 397 ALA A O 1
ATOM 2967 N N . ALA A 1 398 ? 9.938 -10.492 -16.5 1 98.94 398 ALA A N 1
ATOM 2968 C CA . ALA A 1 398 ? 10.555 -10.07 -17.75 1 98.94 398 ALA A CA 1
ATOM 2969 C C . ALA A 1 398 ? 12.055 -9.844 -17.578 1 98.94 398 ALA A C 1
ATOM 2971 O O . ALA A 1 398 ? 12.844 -10.172 -18.469 1 98.94 398 ALA A O 1
ATOM 2972 N N . LEU A 1 399 ? 12.445 -9.289 -16.469 1 98.88 399 LEU A N 1
ATOM 2973 C CA . LEU A 1 399 ? 13.859 -9.039 -16.219 1 98.88 399 LEU A CA 1
ATOM 2974 C C . LEU A 1 399 ? 14.602 -10.352 -15.961 1 98.88 399 LEU A C 1
ATOM 2976 O O . LEU A 1 399 ? 15.773 -10.484 -16.312 1 98.88 399 LEU A O 1
ATOM 2980 N N . ALA A 1 400 ? 13.914 -11.32 -15.359 1 98.69 400 ALA A N 1
ATOM 2981 C CA . ALA A 1 400 ? 14.5 -12.633 -15.102 1 98.69 400 ALA A CA 1
ATOM 2982 C C . ALA A 1 400 ? 14.703 -13.414 -16.406 1 98.69 400 ALA A C 1
ATOM 2984 O O . ALA A 1 400 ? 15.625 -14.219 -16.516 1 98.69 400 ALA A O 1
ATOM 2985 N N . CYS A 1 401 ? 13.773 -13.18 -17.391 1 98.44 401 CYS A N 1
ATOM 2986 C CA . CYS A 1 401 ? 13.805 -13.891 -18.672 1 98.44 401 CYS A CA 1
ATOM 2987 C C . CYS A 1 401 ? 13.688 -12.914 -19.844 1 98.44 401 CYS A C 1
ATOM 2989 O O . CYS A 1 401 ? 12.688 -12.914 -20.562 1 98.44 401 CYS A O 1
ATOM 2991 N N . PRO A 1 402 ? 14.75 -12.188 -20.172 1 97.44 402 PRO A N 1
ATOM 2992 C CA . PRO A 1 402 ? 14.664 -11.086 -21.141 1 97.44 402 PRO A CA 1
ATOM 2993 C C . PRO A 1 402 ? 14.367 -11.562 -22.547 1 97.44 402 PRO A C 1
ATOM 2995 O O . PRO A 1 402 ? 13.922 -10.781 -23.391 1 97.44 402 PRO A O 1
ATOM 2998 N N . ASP A 1 403 ? 14.562 -12.859 -22.828 1 97.06 403 ASP A N 1
ATOM 2999 C CA . ASP A 1 403 ? 14.359 -13.391 -24.172 1 97.06 403 ASP A CA 1
ATOM 3000 C C . ASP A 1 403 ? 12.945 -13.953 -24.312 1 97.06 403 ASP A C 1
ATOM 3002 O O . ASP A 1 403 ? 12.578 -14.422 -25.406 1 97.06 403 ASP A O 1
ATOM 3006 N N . ARG A 1 404 ? 12.148 -13.961 -23.266 1 98.06 404 ARG A N 1
ATOM 3007 C CA . ARG A 1 404 ? 10.781 -14.492 -23.297 1 98.06 404 ARG A CA 1
ATOM 3008 C C . ARG A 1 404 ? 9.758 -13.359 -23.281 1 98.06 404 ARG A C 1
ATOM 3010 O O . ARG A 1 404 ? 9.969 -12.336 -22.625 1 98.06 404 ARG A O 1
ATOM 3017 N N . ARG A 1 405 ? 8.664 -13.57 -24 1 98.31 405 ARG A N 1
ATOM 3018 C CA . ARG A 1 405 ? 7.543 -12.641 -23.969 1 98.31 405 ARG A CA 1
ATOM 3019 C C . ARG A 1 405 ? 6.684 -12.859 -22.719 1 98.31 405 ARG A C 1
ATOM 3021 O O . ARG A 1 405 ? 6.422 -14 -22.328 1 98.31 405 ARG A O 1
ATOM 3028 N N . VAL A 1 406 ? 6.332 -11.758 -22.094 1 98.88 406 VAL A N 1
ATOM 3029 C CA . VAL A 1 406 ? 5.438 -11.836 -20.938 1 98.88 406 VAL A CA 1
ATOM 3030 C C . VAL A 1 406 ? 4.051 -11.328 -21.328 1 98.88 406 VAL A C 1
ATOM 3032 O O . VAL A 1 406 ? 3.922 -10.25 -21.906 1 98.88 406 VAL A O 1
ATOM 3035 N N . VAL A 1 407 ? 3.027 -12.102 -21.078 1 98.75 407 VAL A N 1
ATOM 3036 C CA . VAL A 1 407 ? 1.627 -11.711 -21.219 1 98.75 407 VAL A CA 1
ATOM 3037 C C . VAL A 1 407 ? 1.001 -11.531 -19.844 1 98.75 407 VAL A C 1
ATOM 3039 O O . VAL A 1 407 ? 0.852 -12.5 -19.094 1 98.75 407 VAL A O 1
ATOM 3042 N N . CYS A 1 408 ? 0.684 -10.336 -19.547 1 98.62 408 CYS A N 1
ATOM 3043 C CA . CYS A 1 408 ? 0.095 -9.984 -18.25 1 98.62 408 CYS A CA 1
ATOM 3044 C C . CYS A 1 408 ? -1.397 -9.711 -18.391 1 98.62 408 CYS A C 1
ATOM 3046 O O . CYS A 1 408 ? -1.797 -8.703 -18.969 1 98.62 408 CYS A O 1
ATOM 3048 N N . MET A 1 409 ? -2.221 -10.586 -17.875 1 98.19 409 MET A N 1
ATOM 3049 C CA . MET A 1 409 ? -3.674 -10.453 -17.938 1 98.19 409 MET A CA 1
ATOM 3050 C C . MET A 1 409 ? -4.234 -9.938 -16.609 1 98.19 409 MET A C 1
ATOM 3052 O O . MET A 1 409 ? -4.031 -10.555 -15.562 1 98.19 409 MET A O 1
ATOM 3056 N N . VAL A 1 410 ? -4.965 -8.844 -16.719 1 97.25 410 VAL A N 1
ATOM 3057 C CA . VAL A 1 410 ? -5.418 -8.203 -15.484 1 97.25 410 VAL A CA 1
ATOM 3058 C C . VAL A 1 410 ? -6.836 -7.672 -15.672 1 97.25 410 VAL A C 1
ATOM 3060 O O . VAL A 1 410 ? -7.203 -7.238 -16.766 1 97.25 410 VAL A O 1
ATOM 3063 N N . GLY A 1 411 ? -7.672 -7.793 -14.594 1 95.94 411 GLY A N 1
ATOM 3064 C CA . GLY A 1 411 ? -8.922 -7.055 -14.586 1 95.94 411 GLY A CA 1
ATOM 3065 C C . GLY A 1 411 ? -8.734 -5.562 -14.406 1 95.94 411 GLY A C 1
ATOM 3066 O O . GLY A 1 411 ? -7.742 -5.121 -13.82 1 95.94 411 GLY A O 1
ATOM 3067 N N . ASP A 1 412 ? -9.734 -4.773 -14.867 1 94.31 412 ASP A N 1
ATOM 3068 C CA . ASP A 1 412 ? -9.609 -3.322 -14.781 1 94.31 412 ASP A CA 1
ATOM 3069 C C . ASP A 1 412 ? -9.586 -2.855 -13.328 1 94.31 412 ASP A C 1
ATOM 3071 O O . ASP A 1 412 ? -8.812 -1.963 -12.969 1 94.31 412 ASP A O 1
ATOM 3075 N N . GLY A 1 413 ? -10.336 -3.451 -12.461 1 91.12 413 GLY A N 1
ATOM 3076 C CA . GLY A 1 413 ? -10.305 -3.086 -11.055 1 91.12 413 GLY A CA 1
ATOM 3077 C C . GLY A 1 413 ? -8.945 -3.316 -10.414 1 91.12 413 GLY A C 1
ATOM 3078 O O . GLY A 1 413 ? -8.445 -2.459 -9.68 1 91.12 413 GLY A O 1
ATOM 3079 N N . SER A 1 414 ? -8.32 -4.441 -10.68 1 94.5 414 SER A N 1
ATOM 3080 C CA . SER A 1 414 ? -7.043 -4.801 -10.07 1 94.5 414 SER A CA 1
ATOM 3081 C C . SER A 1 414 ? -5.902 -3.979 -10.664 1 94.5 414 SER A C 1
ATOM 3083 O O . SER A 1 414 ? -4.922 -3.684 -9.977 1 94.5 414 SER A O 1
ATOM 3085 N N . ALA A 1 415 ? -6.055 -3.547 -11.891 1 96.81 415 ALA A N 1
ATOM 3086 C CA . ALA A 1 415 ? -4.988 -2.832 -12.586 1 96.81 415 ALA A CA 1
ATOM 3087 C C . ALA A 1 415 ? -4.645 -1.528 -11.875 1 96.81 415 ALA A C 1
ATOM 3089 O O . ALA A 1 415 ? -3.482 -1.118 -11.844 1 96.81 415 ALA A O 1
ATOM 3090 N N . MET A 1 416 ? -5.613 -0.955 -11.25 1 96.31 416 MET A N 1
ATOM 3091 C CA . MET A 1 416 ? -5.426 0.375 -10.672 1 96.31 416 MET A CA 1
ATOM 3092 C C . MET A 1 416 ? -4.648 0.298 -9.359 1 96.31 416 MET A C 1
ATOM 3094 O O . MET A 1 416 ? -4.105 1.302 -8.898 1 96.31 416 MET A O 1
ATOM 3098 N N . TYR A 1 417 ? -4.523 -0.895 -8.758 1 97.25 417 TYR A N 1
ATOM 3099 C CA . TYR A 1 417 ? -3.82 -1.02 -7.488 1 97.25 417 TYR A CA 1
ATOM 3100 C C . TYR A 1 417 ? -2.346 -0.666 -7.645 1 97.25 417 TYR A C 1
ATOM 3102 O O . TYR A 1 417 ? -1.727 -0.134 -6.719 1 97.25 417 TYR A O 1
ATOM 3110 N N . THR A 1 418 ? -1.783 -1.022 -8.789 1 98.06 418 THR A N 1
ATOM 3111 C CA . THR A 1 418 ? -0.353 -0.847 -9.016 1 98.06 418 THR A CA 1
ATOM 3112 C C . THR A 1 418 ? -0.089 -0.348 -10.43 1 98.06 418 THR A C 1
ATOM 3114 O O . THR A 1 418 ? 0.835 -0.818 -11.102 1 98.06 418 THR A O 1
ATOM 3117 N N . ILE A 1 419 ? -0.859 0.581 -10.922 1 97.69 419 ILE A N 1
ATOM 3118 C CA . ILE A 1 419 ? -0.81 1.07 -12.297 1 97.69 419 ILE A CA 1
ATOM 3119 C C . ILE A 1 419 ? 0.56 1.686 -12.57 1 97.69 419 ILE A C 1
ATOM 3121 O O . ILE A 1 419 ? 0.992 1.758 -13.727 1 97.69 419 ILE A O 1
ATOM 3125 N N . GLN A 1 420 ? 1.366 2.078 -11.555 1 97.25 420 GLN A N 1
ATOM 3126 C CA . GLN A 1 420 ? 2.707 2.643 -11.656 1 97.25 420 GLN A CA 1
ATOM 3127 C C . GLN A 1 420 ? 3.656 1.676 -12.367 1 97.25 420 GLN A C 1
ATOM 3129 O O . GLN A 1 420 ? 4.684 2.09 -12.906 1 97.25 420 GLN A O 1
ATOM 3134 N N . SER A 1 421 ? 3.271 0.425 -12.375 1 98.56 421 SER A N 1
ATOM 3135 C CA . SER A 1 421 ? 4.105 -0.605 -12.984 1 98.56 421 SER A CA 1
ATOM 3136 C C . SER A 1 421 ? 4.359 -0.308 -14.461 1 98.56 421 SER A C 1
ATOM 3138 O O . SER A 1 421 ? 5.418 -0.647 -14.992 1 98.56 421 SER A O 1
ATOM 3140 N N . LEU A 1 422 ? 3.352 0.315 -15.094 1 98.75 422 LEU A N 1
ATOM 3141 C CA . LEU A 1 422 ? 3.49 0.608 -16.516 1 98.75 422 LEU A CA 1
ATOM 3142 C C . LEU A 1 422 ? 4.691 1.512 -16.766 1 98.75 422 LEU A C 1
ATOM 3144 O O . LEU A 1 422 ? 5.406 1.341 -17.766 1 98.75 422 LEU A O 1
ATOM 3148 N N . TRP A 1 423 ? 4.938 2.471 -15.875 1 98.62 423 TRP A N 1
ATOM 3149 C CA . TRP A 1 423 ? 6.074 3.373 -16.016 1 98.62 423 TRP A CA 1
ATOM 3150 C C . TRP A 1 423 ? 7.391 2.604 -15.977 1 98.62 423 TRP A C 1
ATOM 3152 O O . TRP A 1 423 ? 8.273 2.818 -16.812 1 98.62 423 TRP A O 1
ATOM 3162 N N . THR A 1 424 ? 7.523 1.667 -15.023 1 98.69 424 THR A N 1
ATOM 3163 C CA . THR A 1 424 ? 8.734 0.871 -14.898 1 98.69 424 THR A CA 1
ATOM 3164 C C . THR A 1 424 ? 8.922 -0.038 -16.109 1 98.69 424 THR A C 1
ATOM 3166 O O . THR A 1 424 ? 10.047 -0.248 -16.578 1 98.69 424 THR A O 1
ATOM 3169 N N . GLN A 1 425 ? 7.77 -0.599 -16.625 1 98.88 425 GLN A N 1
ATOM 3170 C CA . GLN A 1 425 ? 7.855 -1.399 -17.844 1 98.88 425 GLN A CA 1
ATOM 3171 C C . GLN A 1 425 ? 8.453 -0.594 -18.984 1 98.88 425 GLN A C 1
ATOM 3173 O O . GLN A 1 425 ? 9.32 -1.088 -19.719 1 98.88 425 GLN A O 1
ATOM 3178 N N . ALA A 1 426 ? 7.961 0.6 -19.109 1 98.81 426 ALA A N 1
ATOM 3179 C CA . ALA A 1 426 ? 8.453 1.48 -20.156 1 98.81 426 ALA A CA 1
ATOM 3180 C C . ALA A 1 426 ? 9.914 1.854 -19.938 1 98.81 426 ALA A C 1
ATOM 3182 O O . ALA A 1 426 ? 10.727 1.791 -20.859 1 98.81 426 ALA A O 1
ATOM 3183 N N . ARG A 1 427 ? 10.234 2.227 -18.734 1 98.12 427 ARG A N 1
ATOM 3184 C CA . ARG A 1 427 ? 11.586 2.652 -18.375 1 98.12 427 ARG A CA 1
ATOM 3185 C C . ARG A 1 427 ? 12.609 1.571 -18.719 1 98.12 427 ARG A C 1
ATOM 3187 O O . ARG A 1 427 ? 13.688 1.868 -19.219 1 98.12 427 ARG A O 1
ATOM 3194 N N . GLU A 1 428 ? 12.266 0.34 -18.422 1 98.31 428 GLU A N 1
ATOM 3195 C CA . GLU A 1 428 ? 13.188 -0.778 -18.594 1 98.31 428 GLU A CA 1
ATOM 3196 C C . GLU A 1 428 ? 13.039 -1.397 -19.984 1 98.31 428 GLU A C 1
ATOM 3198 O O . GLU A 1 428 ? 13.758 -2.34 -20.328 1 98.31 428 GLU A O 1
ATOM 3203 N N . GLY A 1 429 ? 12.109 -0.921 -20.812 1 98.44 429 GLY A N 1
ATOM 3204 C CA . GLY A 1 429 ? 11.906 -1.442 -22.156 1 98.44 429 GLY A CA 1
ATOM 3205 C C . GLY A 1 429 ? 11.547 -2.916 -22.172 1 98.44 429 GLY A C 1
ATOM 3206 O O . GLY A 1 429 ? 12.102 -3.686 -22.969 1 98.44 429 GLY A O 1
ATOM 3207 N N . LEU A 1 430 ? 10.656 -3.324 -21.297 1 98.75 430 LEU A N 1
ATOM 3208 C CA . LEU A 1 430 ? 10.406 -4.746 -21.094 1 98.75 430 LEU A CA 1
ATOM 3209 C C . LEU A 1 430 ? 9.414 -5.285 -22.109 1 98.75 430 LEU A C 1
ATOM 3211 O O . LEU A 1 430 ? 8.438 -4.609 -22.438 1 98.75 430 LEU A O 1
ATOM 3215 N N . ASN A 1 431 ? 9.625 -6.461 -22.594 1 98.69 431 ASN A N 1
ATOM 3216 C CA . ASN A 1 431 ? 8.75 -7.117 -23.562 1 98.69 431 ASN A CA 1
ATOM 3217 C C . ASN A 1 431 ? 7.516 -7.711 -22.875 1 98.69 431 ASN A C 1
ATOM 3219 O O . ASN A 1 431 ? 7.34 -8.93 -22.859 1 98.69 431 ASN A O 1
ATOM 3223 N N . ILE A 1 432 ? 6.641 -6.836 -22.406 1 98.88 432 ILE A N 1
ATOM 3224 C CA . ILE A 1 432 ? 5.426 -7.207 -21.688 1 98.88 432 ILE A CA 1
ATOM 3225 C C . ILE A 1 432 ? 4.199 -6.719 -22.453 1 98.88 432 ILE A C 1
ATOM 3227 O O . ILE A 1 432 ? 4.133 -5.551 -22.844 1 98.88 432 ILE A O 1
ATOM 3231 N N . THR A 1 433 ? 3.328 -7.578 -22.766 1 98.88 433 THR A N 1
ATOM 3232 C CA . THR A 1 433 ? 1.99 -7.211 -23.219 1 98.88 433 THR A CA 1
ATOM 3233 C C . THR A 1 433 ? 0.993 -7.266 -22.062 1 98.88 433 THR A C 1
ATOM 3235 O O . THR A 1 433 ? 0.624 -8.352 -21.609 1 98.88 433 THR A O 1
ATOM 3238 N N . THR A 1 434 ? 0.618 -6.105 -21.609 1 98.88 434 THR A N 1
ATOM 3239 C CA . THR A 1 434 ? -0.403 -6.016 -20.562 1 98.88 434 THR A CA 1
ATOM 3240 C C . THR A 1 434 ? -1.798 -5.957 -21.188 1 98.88 434 THR A C 1
ATOM 3242 O O . THR A 1 434 ? -2.088 -5.07 -21.984 1 98.88 434 THR A O 1
ATOM 3245 N N . ILE A 1 435 ? -2.635 -6.922 -20.828 1 98.75 435 ILE A N 1
ATOM 3246 C CA . ILE A 1 435 ? -4.016 -6.977 -21.297 1 98.75 435 ILE A CA 1
ATOM 3247 C C . ILE A 1 435 ? -4.961 -6.625 -20.141 1 98.75 435 ILE A C 1
ATOM 3249 O O . ILE A 1 435 ? -5.004 -7.332 -19.125 1 98.75 435 ILE A O 1
ATOM 3253 N N . ILE A 1 436 ? -5.68 -5.551 -20.297 1 98.44 436 ILE A N 1
ATOM 3254 C CA . ILE A 1 436 ? -6.684 -5.172 -19.312 1 98.44 436 ILE A CA 1
ATOM 3255 C C . ILE A 1 436 ? -8.078 -5.52 -19.828 1 98.44 436 ILE A C 1
ATOM 3257 O O . ILE A 1 436 ? -8.508 -5 -20.859 1 98.44 436 ILE A O 1
ATOM 3261 N N . PHE A 1 437 ? -8.727 -6.398 -19.141 1 97.81 437 PHE A N 1
ATOM 3262 C CA . PHE A 1 437 ? -10.125 -6.695 -19.438 1 97.81 437 PHE A CA 1
ATOM 3263 C C . PHE A 1 437 ? -11.047 -5.695 -18.75 1 97.81 437 PHE A C 1
ATOM 3265 O O . PHE A 1 437 ? -11.328 -5.824 -17.547 1 97.81 437 PHE A O 1
ATOM 3272 N N . ALA A 1 438 ? -11.586 -4.758 -19.531 1 96.75 438 ALA A N 1
ATOM 3273 C CA . ALA A 1 438 ? -12.305 -3.619 -18.969 1 96.75 438 ALA A CA 1
ATOM 3274 C C . ALA A 1 438 ? -13.812 -3.828 -19.047 1 96.75 438 ALA A C 1
ATOM 3276 O O . ALA A 1 438 ? -14.438 -3.502 -20.062 1 96.75 438 ALA A O 1
ATOM 3277 N N . ASN A 1 439 ? -14.375 -4.324 -17.984 1 93.69 439 ASN A N 1
ATOM 3278 C CA . ASN A 1 439 ? -15.828 -4.418 -17.906 1 93.69 439 ASN A CA 1
ATOM 3279 C C . ASN A 1 439 ? -16.406 -3.314 -17.016 1 93.69 439 ASN A C 1
ATOM 3281 O O . ASN A 1 439 ? -17.625 -3.271 -16.797 1 93.69 439 ASN A O 1
ATOM 3285 N N . ASN A 1 440 ? -15.594 -2.473 -16.438 1 93.75 440 ASN A N 1
ATOM 3286 C CA . ASN A 1 440 ? -15.906 -1.242 -15.719 1 93.75 440 ASN A CA 1
ATOM 3287 C C . ASN A 1 440 ? -16.656 -1.526 -14.422 1 93.75 440 ASN A C 1
ATOM 3289 O O . ASN A 1 440 ? -17.516 -0.75 -14.016 1 93.75 440 ASN A O 1
ATOM 3293 N N . LYS A 1 441 ? -16.438 -2.623 -13.82 1 90.5 441 LYS A N 1
ATOM 3294 C CA . LYS A 1 441 ? -16.984 -2.98 -12.516 1 90.5 441 LYS A CA 1
ATOM 3295 C C . LYS A 1 441 ? -16.125 -4.031 -11.82 1 90.5 441 LYS A C 1
ATOM 3297 O O . LYS A 1 441 ? -15.32 -4.707 -12.469 1 90.5 441 LYS A O 1
ATOM 3302 N N . TYR A 1 442 ? -16.281 -4.102 -10.523 1 88.38 442 TYR A N 1
ATOM 3303 C CA . TYR A 1 442 ? -15.828 -5.293 -9.812 1 88.38 442 TYR A CA 1
ATOM 3304 C C . TYR A 1 442 ? -16.797 -6.457 -10.039 1 88.38 442 TYR A C 1
ATOM 3306 O O . TYR A 1 442 ? -17.562 -6.812 -9.148 1 88.38 442 TYR A O 1
ATOM 3314 N N . ALA A 1 443 ? -16.609 -7.078 -11.109 1 85.56 443 ALA A N 1
ATOM 3315 C CA . ALA A 1 443 ? -17.594 -8.047 -11.586 1 85.56 443 ALA A CA 1
ATOM 3316 C C . ALA A 1 443 ? -17.656 -9.258 -10.664 1 85.56 443 ALA A C 1
ATOM 3318 O O . ALA A 1 443 ? -18.734 -9.828 -10.445 1 85.56 443 ALA A O 1
ATOM 3319 N N . ILE A 1 444 ? -16.531 -9.617 -10.172 1 83.88 444 ILE A N 1
ATOM 3320 C CA . ILE A 1 444 ? -16.5 -10.805 -9.32 1 83.88 444 ILE A CA 1
ATOM 3321 C C . ILE A 1 444 ? -17.359 -10.578 -8.086 1 83.88 444 ILE A C 1
ATOM 3323 O O . ILE A 1 444 ? -17.984 -11.508 -7.574 1 83.88 444 ILE A O 1
ATOM 3327 N N . LEU A 1 445 ? -17.438 -9.367 -7.637 1 85.44 445 LEU A N 1
ATOM 3328 C CA . LEU A 1 445 ? -18.203 -9.055 -6.438 1 85.44 445 LEU A CA 1
ATOM 3329 C C . LEU A 1 445 ? -19.703 -9.125 -6.719 1 85.44 445 LEU A C 1
ATOM 3331 O O . LEU A 1 445 ? -20.484 -9.484 -5.836 1 85.44 445 LEU A O 1
ATOM 3335 N N . LYS A 1 446 ? -20.047 -8.852 -7.84 1 79.62 446 LYS A N 1
ATOM 3336 C CA . LYS A 1 446 ? -21.453 -8.961 -8.188 1 79.62 446 LYS A CA 1
ATOM 3337 C C . LYS A 1 446 ? -21.922 -10.414 -8.133 1 79.62 446 LYS A C 1
ATOM 3339 O O . LYS A 1 446 ? -23 -10.703 -7.609 1 79.62 446 LYS A O 1
ATOM 3344 N N . ALA A 1 447 ? -21.078 -11.25 -8.648 1 78.06 447 ALA A N 1
ATOM 3345 C CA . ALA A 1 447 ? -21.375 -12.68 -8.609 1 78.06 447 ALA A CA 1
ATOM 3346 C C . ALA A 1 447 ? -21.344 -13.211 -7.18 1 78.06 447 ALA A C 1
ATOM 3348 O O . ALA A 1 447 ? -22.172 -14.047 -6.801 1 78.06 447 ALA A O 1
ATOM 3349 N N . GLU A 1 448 ? -20.5 -12.648 -6.449 1 81.69 448 GLU A N 1
ATOM 3350 C CA . GLU A 1 448 ? -20.297 -13.125 -5.086 1 81.69 448 GLU A CA 1
ATOM 3351 C C . GLU A 1 448 ? -21.422 -12.664 -4.164 1 81.69 448 GLU A C 1
ATOM 3353 O O . GLU A 1 448 ? -21.688 -13.289 -3.139 1 81.69 448 GLU A O 1
ATOM 3358 N N . TYR A 1 449 ? -22.156 -11.617 -4.551 1 82.56 449 TYR A N 1
ATOM 3359 C CA . TYR A 1 449 ? -23.328 -11.188 -3.787 1 82.56 449 TYR A CA 1
ATOM 3360 C C . TYR A 1 449 ? -24.344 -12.312 -3.668 1 82.56 449 TYR A C 1
ATOM 3362 O O . TYR A 1 449 ? -24.859 -12.586 -2.576 1 82.56 449 TYR A O 1
ATOM 3370 N N . ALA A 1 450 ? -24.531 -12.938 -4.738 1 77.88 450 ALA A N 1
ATOM 3371 C CA . ALA A 1 450 ? -25.484 -14.039 -4.766 1 77.88 450 ALA A CA 1
ATOM 3372 C C . ALA A 1 450 ? -24.938 -15.258 -4.031 1 77.88 450 ALA A C 1
ATOM 3374 O O . ALA A 1 450 ? -25.656 -15.898 -3.258 1 77.88 450 ALA A O 1
ATOM 3375 N N . ASN A 1 451 ? -23.719 -15.492 -4.254 1 82.06 451 ASN A N 1
ATOM 3376 C CA . ASN A 1 451 ? -23.094 -16.672 -3.668 1 82.06 451 ASN A CA 1
ATOM 3377 C C . ASN A 1 451 ? -23.047 -16.578 -2.145 1 82.06 451 ASN A C 1
ATOM 3379 O O . ASN A 1 451 ? -23.141 -17.609 -1.456 1 82.06 451 ASN A O 1
ATOM 3383 N N . MET A 1 452 ? -23 -15.352 -1.689 1 84.31 452 MET A N 1
ATOM 3384 C CA . MET A 1 452 ? -22.875 -15.141 -0.25 1 84.31 452 MET A CA 1
ATOM 3385 C C . MET A 1 452 ? -24.25 -15.008 0.406 1 84.31 452 MET A C 1
ATOM 3387 O O . MET A 1 452 ? -24.344 -14.93 1.631 1 84.31 452 MET A O 1
ATOM 3391 N N . GLY A 1 453 ? -25.219 -15.016 -0.403 1 80.06 453 GLY A N 1
ATOM 3392 C CA . GLY A 1 453 ? -26.547 -14.852 0.137 1 80.06 453 GLY A CA 1
ATOM 3393 C C . GLY A 1 453 ? -26.812 -13.461 0.687 1 80.06 453 GLY A C 1
ATOM 3394 O O . GLY A 1 453 ? -27.5 -13.305 1.696 1 80.06 453 GLY A O 1
ATOM 3395 N N . ALA A 1 454 ? -26.156 -12.539 0.127 1 81.25 454 ALA A N 1
ATOM 3396 C CA . ALA A 1 454 ? -26.281 -11.172 0.624 1 81.25 454 ALA A CA 1
ATOM 3397 C C . ALA A 1 454 ? -27.453 -10.453 -0.043 1 81.25 454 ALA A C 1
ATOM 3399 O O . ALA A 1 454 ? -27.594 -9.234 0.076 1 81.25 454 ALA A O 1
ATOM 3400 N N . GLY A 1 455 ? -28.25 -11.188 -0.689 1 79.62 455 GLY A N 1
ATOM 3401 C CA . GLY A 1 455 ? -29.438 -10.609 -1.295 1 79.62 455 GLY A CA 1
ATOM 3402 C C . GLY A 1 455 ? -29.141 -9.797 -2.541 1 79.62 455 GLY A C 1
ATOM 3403 O O . GLY A 1 455 ? -28.156 -10.055 -3.234 1 79.62 455 GLY A O 1
ATOM 3404 N N . THR A 1 456 ? -30.141 -8.922 -2.898 1 79.19 456 THR A N 1
ATOM 3405 C CA . THR A 1 456 ? -29.984 -8.023 -4.039 1 79.19 456 THR A CA 1
ATOM 3406 C C . THR A 1 456 ? -29.422 -6.676 -3.598 1 79.19 456 THR A C 1
ATOM 3408 O O . THR A 1 456 ? -30.031 -5.992 -2.77 1 79.19 456 THR A O 1
ATOM 3411 N N . PRO A 1 457 ? -28.328 -6.426 -4.176 1 82 457 PRO A N 1
ATOM 3412 C CA . PRO A 1 457 ? -27.734 -5.152 -3.742 1 82 457 PRO A CA 1
ATOM 3413 C C . PRO A 1 457 ? -28.594 -3.949 -4.129 1 82 457 PRO A C 1
ATOM 3415 O O . PRO A 1 457 ? -29.172 -3.926 -5.219 1 82 457 PRO A O 1
ATOM 3418 N N . GLY A 1 458 ? -28.672 -3.07 -3.154 1 87.38 458 GLY A N 1
ATOM 3419 C CA . GLY A 1 458 ? -29.312 -1.804 -3.463 1 87.38 458 GLY A CA 1
ATOM 3420 C C . GLY A 1 458 ? -28.438 -0.879 -4.293 1 87.38 458 GLY A C 1
ATOM 3421 O O . GLY A 1 458 ? -27.359 -1.267 -4.738 1 87.38 458 GLY A O 1
ATOM 3422 N N . GLU A 1 459 ? -28.953 0.286 -4.562 1 89.25 459 GLU A N 1
ATOM 3423 C CA . GLU A 1 459 ? -28.312 1.242 -5.453 1 89.25 459 GLU A CA 1
ATOM 3424 C C . GLU A 1 459 ? -26.953 1.68 -4.898 1 89.25 459 GLU A C 1
ATOM 3426 O O . GLU A 1 459 ? -25.984 1.795 -5.645 1 89.25 459 GLU A O 1
ATOM 3431 N N . GLN A 1 460 ? -26.859 1.917 -3.656 1 89.62 460 GLN A N 1
ATOM 3432 C CA . GLN A 1 460 ? -25.625 2.383 -3.053 1 89.62 460 GLN A CA 1
ATOM 3433 C C . GLN A 1 460 ? -24.562 1.279 -3.041 1 89.62 460 GLN A C 1
ATOM 3435 O O . GLN A 1 460 ? -23.391 1.534 -3.307 1 89.62 460 GLN A O 1
ATOM 3440 N N . ALA A 1 461 ? -25.031 0.12 -2.711 1 87.94 461 ALA A N 1
ATOM 3441 C CA . ALA A 1 461 ? -24.125 -1.027 -2.734 1 87.94 461 ALA A CA 1
ATOM 3442 C C . ALA A 1 461 ? -23.594 -1.279 -4.141 1 87.94 461 ALA A C 1
ATOM 3444 O O . ALA A 1 461 ? -22.406 -1.565 -4.324 1 87.94 461 ALA A O 1
ATOM 3445 N N . MET A 1 462 ? -24.422 -1.138 -5.109 1 88.38 462 MET A N 1
ATOM 3446 C CA . MET A 1 462 ? -24.031 -1.339 -6.5 1 88.38 462 MET A CA 1
ATOM 3447 C C . MET A 1 462 ? -23.031 -0.272 -6.941 1 88.38 462 MET A C 1
ATOM 3449 O O . MET A 1 462 ? -22.094 -0.562 -7.691 1 88.38 462 MET A O 1
ATOM 3453 N N . ALA A 1 463 ? -23.219 0.876 -6.449 1 90.56 463 ALA A N 1
ATOM 3454 C CA . ALA A 1 463 ? -22.328 1.979 -6.789 1 90.56 463 ALA A CA 1
ATOM 3455 C C . ALA A 1 463 ? -20.922 1.725 -6.262 1 90.56 463 ALA A C 1
ATOM 3457 O O . ALA A 1 463 ? -19.938 2.217 -6.824 1 90.56 463 ALA A O 1
ATOM 3458 N N . MET A 1 464 ? -20.828 0.865 -5.25 1 92.06 464 MET A N 1
ATOM 3459 C CA . MET A 1 464 ? -19.547 0.587 -4.609 1 92.06 464 MET A CA 1
ATOM 3460 C C . MET A 1 464 ? -18.781 -0.491 -5.371 1 92.06 464 MET A C 1
ATOM 3462 O O . MET A 1 464 ? -17.641 -0.814 -5.023 1 92.06 464 MET A O 1
ATOM 3466 N N . ILE A 1 465 ? -19.344 -0.99 -6.488 1 90.44 465 ILE A N 1
ATOM 3467 C CA . ILE A 1 465 ? -18.625 -1.993 -7.262 1 90.44 465 ILE A CA 1
ATOM 3468 C C . ILE A 1 465 ? -18.594 -1.59 -8.734 1 90.44 465 ILE A C 1
ATOM 3470 O O . ILE A 1 465 ? -18.125 -2.354 -9.586 1 90.44 465 ILE A O 1
ATOM 3474 N N . ASP A 1 466 ? -19.141 -0.455 -9.031 1 92.81 466 ASP A N 1
ATOM 3475 C CA . ASP A 1 466 ? -19.094 0.104 -10.375 1 92.81 466 ASP A CA 1
ATOM 3476 C C . ASP A 1 466 ? -17.953 1.11 -10.508 1 92.81 466 ASP A C 1
ATOM 3478 O O . ASP A 1 466 ? -17.828 2.02 -9.688 1 92.81 466 ASP A O 1
ATOM 3482 N N . ILE A 1 467 ? -17.141 0.92 -11.523 1 94 467 ILE A N 1
ATOM 3483 C CA . ILE A 1 467 ? -16.047 1.861 -11.719 1 94 467 ILE A CA 1
ATOM 3484 C C . ILE A 1 467 ? -16.172 2.516 -13.094 1 94 467 ILE A C 1
ATOM 3486 O O . ILE A 1 467 ? -15.164 2.717 -13.781 1 94 467 ILE A O 1
ATOM 3490 N N . ASP A 1 468 ? -17.406 2.867 -13.469 1 94.75 468 ASP A N 1
ATOM 3491 C CA . ASP A 1 468 ? -17.688 3.377 -14.805 1 94.75 468 ASP A CA 1
ATOM 3492 C C . ASP A 1 468 ? -17.984 4.875 -14.766 1 94.75 468 ASP A C 1
ATOM 3494 O O . ASP A 1 468 ? -18.312 5.473 -15.797 1 94.75 468 ASP A O 1
ATOM 3498 N N . ARG A 1 469 ? -18.062 5.469 -13.602 1 94.56 469 ARG A N 1
ATOM 3499 C CA . ARG A 1 469 ? -18.359 6.895 -13.5 1 94.56 469 ARG A CA 1
ATOM 3500 C C . ARG A 1 469 ? -17.25 7.637 -12.758 1 94.56 469 ARG A C 1
ATOM 3502 O O . ARG A 1 469 ? -17.406 7.996 -11.594 1 94.56 469 ARG A O 1
ATOM 3509 N N . PRO A 1 470 ? -16.188 7.98 -13.438 1 96.38 470 PRO A N 1
ATOM 3510 C CA . PRO A 1 470 ? -15.984 7.91 -14.891 1 96.38 470 PRO A CA 1
ATOM 3511 C C . PRO A 1 470 ? -15.367 6.586 -15.336 1 96.38 470 PRO A C 1
ATOM 3513 O O . PRO A 1 470 ? -14.805 5.859 -14.516 1 96.38 470 PRO A O 1
ATOM 3516 N N . THR A 1 471 ? -15.594 6.328 -16.609 1 97.06 471 THR A N 1
ATOM 3517 C CA . THR A 1 471 ? -14.836 5.234 -17.203 1 97.06 471 THR A CA 1
ATOM 3518 C C . THR A 1 471 ? -13.367 5.621 -17.359 1 97.06 471 THR A C 1
ATOM 3520 O O . THR A 1 471 ? -13.047 6.742 -17.766 1 97.06 471 THR A O 1
ATOM 3523 N N . ILE A 1 472 ? -12.547 4.711 -16.984 1 98 472 ILE A N 1
ATOM 3524 C CA . ILE A 1 472 ? -11.117 4.965 -17.109 1 98 472 ILE A CA 1
ATOM 3525 C C . ILE A 1 472 ? -10.68 4.785 -18.562 1 98 472 ILE A C 1
ATOM 3527 O O . ILE A 1 472 ? -11.047 3.803 -19.219 1 98 472 ILE A O 1
ATOM 3531 N N . ASN A 1 473 ? -9.977 5.746 -19.109 1 98.44 473 ASN A N 1
ATOM 3532 C CA . ASN A 1 473 ? -9.367 5.633 -20.438 1 98.44 473 ASN A CA 1
ATOM 3533 C C . ASN A 1 473 ? -7.992 4.977 -20.359 1 98.44 473 ASN A C 1
ATOM 3535 O O . ASN A 1 473 ? -6.977 5.668 -20.25 1 98.44 473 ASN A O 1
ATOM 3539 N N . TRP A 1 474 ? -7.98 3.717 -20.562 1 98.62 474 TRP A N 1
ATOM 3540 C CA . TRP A 1 474 ? -6.777 2.924 -20.328 1 98.62 474 TRP A CA 1
ATOM 3541 C C . TRP A 1 474 ? -5.699 3.264 -21.359 1 98.62 474 TRP A C 1
ATOM 3543 O O . TRP A 1 474 ? -4.508 3.203 -21.062 1 98.62 474 TRP A O 1
ATOM 3553 N N . VAL A 1 475 ? -6.074 3.598 -22.562 1 98.69 475 VAL A N 1
ATOM 3554 C CA . VAL A 1 475 ? -5.125 3.967 -23.609 1 98.69 475 VAL A CA 1
ATOM 3555 C C . VAL A 1 475 ? -4.387 5.242 -23.219 1 98.69 475 VAL A C 1
ATOM 3557 O O . VAL A 1 475 ? -3.156 5.289 -23.234 1 98.69 475 VAL A O 1
ATOM 3560 N N . SER A 1 476 ? -5.156 6.238 -22.781 1 98.5 476 SER A N 1
ATOM 3561 C CA . SER A 1 476 ? -4.555 7.484 -22.312 1 98.5 476 SER A CA 1
ATOM 3562 C C . SER A 1 476 ? -3.693 7.258 -21.078 1 98.5 476 SER A C 1
ATOM 3564 O O . SER A 1 476 ? -2.627 7.863 -20.938 1 98.5 476 SER A O 1
ATOM 3566 N N . MET A 1 477 ? -4.18 6.434 -20.203 1 98.44 477 MET A N 1
ATOM 3567 C CA . MET A 1 477 ? -3.451 6.09 -18.984 1 98.44 477 MET A CA 1
ATOM 3568 C C . MET A 1 477 ? -2.086 5.496 -19.328 1 98.44 477 MET A C 1
ATOM 3570 O O . MET A 1 477 ? -1.066 5.941 -18.797 1 98.44 477 MET A O 1
ATOM 3574 N N . ALA A 1 478 ? -2.082 4.551 -20.172 1 98.75 478 ALA A N 1
ATOM 3575 C CA . ALA A 1 478 ? -0.838 3.885 -20.562 1 98.75 478 ALA A CA 1
ATOM 3576 C C . ALA A 1 478 ? 0.107 4.852 -21.266 1 98.75 478 ALA A C 1
ATOM 3578 O O . ALA A 1 478 ? 1.299 4.906 -20.953 1 98.75 478 ALA A O 1
ATOM 3579 N N . ASN A 1 479 ? -0.436 5.629 -22.188 1 98.56 479 ASN A N 1
ATOM 3580 C CA . ASN A 1 479 ? 0.37 6.59 -22.938 1 98.56 479 ASN A CA 1
ATOM 3581 C C . ASN A 1 479 ? 1.008 7.625 -22 1 98.56 479 ASN A C 1
ATOM 3583 O O . ASN A 1 479 ? 2.119 8.094 -22.266 1 98.56 479 ASN A O 1
ATOM 3587 N N . SER A 1 480 ? 0.3 7.961 -20.969 1 98.5 480 SER A N 1
ATOM 3588 C CA . SER A 1 480 ? 0.804 8.961 -20.031 1 98.5 480 SER A CA 1
ATOM 3589 C C . SER A 1 480 ? 2.092 8.492 -19.359 1 98.5 480 SER A C 1
ATOM 3591 O O . SER A 1 480 ? 2.867 9.305 -18.859 1 98.5 480 SER A O 1
ATOM 3593 N N . MET A 1 481 ? 2.314 7.203 -19.391 1 98.31 481 MET A N 1
ATOM 3594 C CA . MET A 1 481 ? 3.48 6.633 -18.734 1 98.31 481 MET A CA 1
ATOM 3595 C C . MET A 1 481 ? 4.453 6.047 -19.75 1 98.31 481 MET A C 1
ATOM 3597 O O . MET A 1 481 ? 5.355 5.289 -19.391 1 98.31 481 MET A O 1
ATOM 3601 N N . GLY A 1 482 ? 4.238 6.223 -20.984 1 98.25 482 GLY A N 1
ATOM 3602 C CA . GLY A 1 482 ? 5.184 5.844 -22.031 1 98.25 482 GLY A CA 1
ATOM 3603 C C . GLY A 1 482 ? 4.949 4.445 -22.562 1 98.25 482 GLY A C 1
ATOM 3604 O O . GLY A 1 482 ? 5.828 3.865 -23.203 1 98.25 482 GLY A O 1
ATOM 3605 N N . VAL A 1 483 ? 3.779 3.863 -22.359 1 98.75 483 VAL A N 1
ATOM 3606 C CA . VAL A 1 483 ? 3.439 2.543 -22.875 1 98.75 483 VAL A CA 1
ATOM 3607 C C . VAL A 1 483 ? 2.441 2.68 -24.016 1 98.75 483 VAL A C 1
ATOM 3609 O O . VAL A 1 483 ? 1.361 3.25 -23.844 1 98.75 483 VAL A O 1
ATOM 3612 N N . SER A 1 484 ? 2.805 2.164 -25.172 1 98.38 484 SER A N 1
ATOM 3613 C CA . SER A 1 484 ? 1.874 2.15 -26.297 1 98.38 484 SER A CA 1
ATOM 3614 C C . SER A 1 484 ? 0.647 1.299 -25.984 1 98.38 484 SER A C 1
ATOM 3616 O O . SER A 1 484 ? 0.76 0.242 -25.359 1 98.38 484 SER A O 1
ATOM 3618 N N . ALA A 1 485 ? -0.532 1.817 -26.438 1 98.69 485 ALA A N 1
ATOM 3619 C CA . ALA A 1 485 ? -1.75 1.11 -26.047 1 98.69 485 ALA A CA 1
ATOM 3620 C C . ALA A 1 485 ? -2.807 1.194 -27.141 1 98.69 485 ALA A C 1
ATOM 3622 O O . ALA A 1 485 ? -2.799 2.127 -27.953 1 98.69 485 ALA A O 1
ATOM 3623 N N . ARG A 1 486 ? -3.697 0.292 -27.219 1 98.56 486 ARG A N 1
ATOM 3624 C CA . ARG A 1 486 ? -4.855 0.288 -28.109 1 98.56 486 ARG A CA 1
ATOM 3625 C C . ARG A 1 486 ? -6.051 -0.393 -27.438 1 98.56 486 ARG A C 1
ATOM 3627 O O . ARG A 1 486 ? -5.883 -1.218 -26.547 1 98.56 486 ARG A O 1
ATOM 3634 N N . SER A 1 487 ? -7.176 -0.027 -27.859 1 98.69 487 SER A N 1
ATOM 3635 C CA . SER A 1 487 ? -8.422 -0.642 -27.406 1 98.69 487 SER A CA 1
ATOM 3636 C C . SER A 1 487 ? -9.023 -1.527 -28.5 1 98.69 487 SER A C 1
ATOM 3638 O O . SER A 1 487 ? -8.969 -1.188 -29.672 1 98.69 487 SER A O 1
ATOM 3640 N N . VAL A 1 488 ? -9.547 -2.645 -28.094 1 98.81 488 VAL A N 1
ATOM 3641 C CA . VAL A 1 488 ? -10.18 -3.564 -29.047 1 98.81 488 VAL A CA 1
ATOM 3642 C C . VAL A 1 488 ? -11.57 -3.943 -28.531 1 98.81 488 VAL A C 1
ATOM 3644 O O . VAL A 1 488 ? -11.812 -3.969 -27.328 1 98.81 488 VAL A O 1
ATOM 3647 N N . ASN A 1 489 ? -12.477 -4.27 -29.453 1 98.31 489 ASN A N 1
ATOM 3648 C CA . ASN A 1 489 ? -13.836 -4.66 -29.078 1 98.31 489 ASN A CA 1
ATOM 3649 C C . ASN A 1 489 ? -14.328 -5.844 -29.906 1 98.31 489 ASN A C 1
ATOM 3651 O O . ASN A 1 489 ? -15.508 -6.188 -29.859 1 98.31 489 ASN A O 1
ATOM 3655 N N . THR A 1 490 ? -13.414 -6.461 -30.734 1 98.62 490 THR A N 1
ATOM 3656 C CA . THR A 1 490 ? -13.727 -7.688 -31.453 1 98.62 490 THR A CA 1
ATOM 3657 C C . THR A 1 490 ? -12.633 -8.727 -31.25 1 98.62 490 THR A C 1
ATOM 3659 O O . THR A 1 490 ? -11.5 -8.383 -30.922 1 98.62 490 THR A O 1
ATOM 3662 N N . ALA A 1 491 ? -12.969 -9.977 -31.484 1 98.56 491 ALA A N 1
ATOM 3663 C CA . ALA A 1 491 ? -12 -11.062 -31.344 1 98.56 491 ALA A CA 1
ATOM 3664 C C . ALA A 1 491 ? -10.883 -10.945 -32.375 1 98.56 491 ALA A C 1
ATOM 3666 O O . ALA A 1 491 ? -9.727 -11.242 -32.062 1 98.56 491 ALA A O 1
ATOM 3667 N N . GLU A 1 492 ? -11.203 -10.5 -33.594 1 98.69 492 GLU A N 1
ATOM 3668 C CA . GLU A 1 492 ? -10.211 -10.312 -34.656 1 98.69 492 GLU A CA 1
ATOM 3669 C C . GLU A 1 492 ? -9.18 -9.258 -34.25 1 98.69 492 GLU A C 1
ATOM 3671 O O . GLU A 1 492 ? -7.973 -9.469 -34.406 1 98.69 492 GLU A O 1
ATOM 3676 N N . ASP A 1 493 ? -9.688 -8.195 -33.719 1 98.81 493 ASP A N 1
ATOM 3677 C CA . ASP A 1 493 ? -8.805 -7.094 -33.312 1 98.81 493 ASP A CA 1
ATOM 3678 C C . ASP A 1 493 ? -7.941 -7.473 -32.125 1 98.81 493 ASP A C 1
ATOM 3680 O O . ASP A 1 493 ? -6.789 -7.051 -32.031 1 98.81 493 ASP A O 1
ATOM 3684 N N . PHE A 1 494 ? -8.57 -8.234 -31.266 1 98.75 494 PHE A N 1
ATOM 3685 C CA . PHE A 1 494 ? -7.816 -8.688 -30.109 1 98.75 494 PHE A CA 1
ATOM 3686 C C . PHE A 1 494 ? -6.652 -9.578 -30.531 1 98.75 494 PHE A C 1
ATOM 3688 O O . PHE A 1 494 ? -5.516 -9.367 -30.094 1 98.75 494 PHE A O 1
ATOM 3695 N N . THR A 1 495 ? -6.887 -10.539 -31.391 1 98.81 495 THR A N 1
ATOM 3696 C CA . THR A 1 495 ? -5.852 -11.422 -31.906 1 98.81 495 THR A CA 1
ATOM 3697 C C . THR A 1 495 ? -4.758 -10.617 -32.594 1 98.81 495 THR A C 1
ATOM 3699 O O . THR A 1 495 ? -3.57 -10.828 -32.344 1 98.81 495 THR A O 1
ATOM 3702 N N . LYS A 1 496 ? -5.172 -9.727 -33.469 1 98.75 496 LYS A N 1
ATOM 3703 C CA . LYS A 1 496 ? -4.219 -8.898 -34.188 1 98.75 496 LYS A CA 1
ATOM 3704 C C . LYS A 1 496 ? -3.361 -8.078 -33.25 1 98.75 496 LYS A C 1
ATOM 3706 O O . LYS A 1 496 ? -2.148 -7.965 -33.438 1 98.75 496 LYS A O 1
ATOM 3711 N N . ALA A 1 497 ? -4 -7.473 -32.219 1 98.81 497 ALA A N 1
ATOM 3712 C CA . ALA A 1 497 ? -3.287 -6.648 -31.25 1 98.81 497 ALA A CA 1
ATOM 3713 C C . ALA A 1 497 ? -2.24 -7.465 -30.5 1 98.81 497 ALA A C 1
ATOM 3715 O O . ALA A 1 497 ? -1.128 -6.992 -30.266 1 98.81 497 ALA A O 1
ATOM 3716 N N . MET A 1 498 ? -2.598 -8.641 -30.094 1 98.69 498 MET A N 1
ATOM 3717 C CA . MET A 1 498 ? -1.646 -9.508 -29.391 1 98.69 498 MET A CA 1
ATOM 3718 C C . MET A 1 498 ? -0.464 -9.844 -30.297 1 98.69 498 MET A C 1
ATOM 3720 O O . MET A 1 498 ? 0.691 -9.672 -29.906 1 98.69 498 MET A O 1
ATOM 3724 N N . LEU A 1 499 ? -0.742 -10.281 -31.5 1 98.5 499 LEU A N 1
ATOM 3725 C CA . LEU A 1 499 ? 0.315 -10.664 -32.438 1 98.5 499 LEU A CA 1
ATOM 3726 C C . LEU A 1 499 ? 1.232 -9.484 -32.75 1 98.5 499 LEU A C 1
ATOM 3728 O O . LEU A 1 499 ? 2.455 -9.641 -32.781 1 98.5 499 LEU A O 1
ATOM 3732 N N . ASP A 1 500 ? 0.619 -8.32 -32.969 1 98.44 500 ASP A N 1
ATOM 3733 C CA . ASP A 1 500 ? 1.41 -7.109 -33.188 1 98.44 500 ASP A CA 1
ATOM 3734 C C . ASP A 1 500 ? 2.322 -6.828 -31.984 1 98.44 500 ASP A C 1
ATOM 3736 O O . ASP A 1 500 ? 3.492 -6.48 -32.156 1 98.44 500 ASP A O 1
ATOM 3740 N N . SER A 1 501 ? 1.788 -6.977 -30.781 1 98.19 501 SER A N 1
ATOM 3741 C CA . SER A 1 501 ? 2.543 -6.691 -29.562 1 98.19 501 SER A CA 1
ATOM 3742 C C . SER A 1 501 ? 3.732 -7.637 -29.422 1 98.19 501 SER A C 1
ATOM 3744 O O . SER A 1 501 ? 4.777 -7.25 -28.891 1 98.19 501 SER A O 1
ATOM 3746 N N . PHE A 1 502 ? 3.605 -8.844 -29.906 1 97.56 502 PHE A N 1
ATOM 3747 C CA . PHE A 1 502 ? 4.652 -9.852 -29.766 1 97.56 502 PHE A CA 1
ATOM 3748 C C . PHE A 1 502 ? 5.766 -9.609 -30.781 1 97.56 502 PHE A C 1
ATOM 3750 O O . PHE A 1 502 ? 6.879 -10.109 -30.609 1 97.56 502 PHE A O 1
ATOM 3757 N N . ASN A 1 503 ? 5.488 -8.883 -31.781 1 95.5 503 ASN A N 1
ATOM 3758 C CA . ASN A 1 503 ? 6.453 -8.633 -32.844 1 95.5 503 ASN A CA 1
ATOM 3759 C C . ASN A 1 503 ? 7.18 -7.309 -32.656 1 95.5 503 ASN A C 1
ATOM 3761 O O . ASN A 1 503 ? 8.07 -6.961 -33.438 1 95.5 503 ASN A O 1
ATOM 3765 N N . GLU A 1 504 ? 6.84 -6.574 -31.656 1 95.38 504 GLU A N 1
ATOM 3766 C CA . GLU A 1 504 ? 7.473 -5.293 -31.344 1 95.38 504 GLU A CA 1
ATOM 3767 C C . GLU A 1 504 ? 8.172 -5.332 -30 1 95.38 504 GLU A C 1
ATOM 3769 O O . GLU A 1 504 ? 7.66 -5.918 -29.031 1 95.38 504 GLU A O 1
ATOM 3774 N N . PRO A 1 505 ? 9.312 -4.754 -30.016 1 96.88 505 PRO A N 1
ATOM 3775 C CA . PRO A 1 505 ? 9.984 -4.688 -28.703 1 96.88 505 PRO A CA 1
ATOM 3776 C C . PRO A 1 505 ? 9.32 -3.705 -27.75 1 96.88 505 PRO A C 1
ATOM 3778 O O . PRO A 1 505 ? 8.695 -2.734 -28.188 1 96.88 505 PRO A O 1
ATOM 3781 N N . GLY A 1 506 ? 9.484 -3.969 -26.422 1 98.12 506 GLY A N 1
ATOM 3782 C CA . GLY A 1 506 ? 8.992 -3.025 -25.422 1 98.12 506 GLY A CA 1
ATOM 3783 C C . GLY A 1 506 ? 7.598 -3.355 -24.938 1 98.12 506 GLY A C 1
ATOM 3784 O O . GLY A 1 506 ? 6.965 -4.293 -25.422 1 98.12 506 GLY A O 1
ATOM 3785 N N . PRO A 1 507 ? 7.18 -2.6 -23.984 1 98.69 507 PRO A N 1
ATOM 3786 C CA . PRO A 1 507 ? 5.859 -2.857 -23.391 1 98.69 507 PRO A CA 1
ATOM 3787 C C . PRO A 1 507 ? 4.719 -2.328 -24.266 1 98.69 507 PRO A C 1
ATOM 3789 O O . PRO A 1 507 ? 4.891 -1.348 -24.984 1 98.69 507 PRO A O 1
ATOM 3792 N N . SER A 1 508 ? 3.59 -2.957 -24.156 1 98.75 508 SER A N 1
ATOM 3793 C CA . SER A 1 508 ? 2.342 -2.541 -24.797 1 98.75 508 SER A CA 1
ATOM 3794 C C . SER A 1 508 ? 1.139 -2.889 -23.922 1 98.75 508 SER A C 1
ATOM 3796 O O . SER A 1 508 ? 1.217 -3.777 -23.062 1 98.75 508 SER A O 1
ATOM 3798 N N . LEU A 1 509 ? 0.108 -2.115 -24.078 1 98.88 509 LEU A N 1
ATOM 3799 C CA . LEU A 1 509 ? -1.131 -2.383 -23.359 1 98.88 509 LEU A CA 1
ATOM 3800 C C . LEU A 1 509 ? -2.297 -2.564 -24.328 1 98.88 509 LEU A C 1
ATOM 3802 O O . LEU A 1 509 ? -2.432 -1.806 -25.281 1 98.88 509 LEU A O 1
ATOM 3806 N N . ILE A 1 510 ? -3.062 -3.602 -24.156 1 98.94 510 ILE A N 1
ATOM 3807 C CA . ILE A 1 510 ? -4.297 -3.85 -24.875 1 98.94 510 ILE A CA 1
ATOM 3808 C C . ILE A 1 510 ? -5.488 -3.76 -23.938 1 98.94 510 ILE A C 1
ATOM 3810 O O . ILE A 1 510 ? -5.594 -4.539 -22.984 1 98.94 510 ILE A O 1
ATOM 3814 N N . GLU A 1 511 ? -6.305 -2.783 -24.141 1 98.75 511 GLU A N 1
ATOM 3815 C CA . GLU A 1 511 ? -7.59 -2.734 -23.453 1 98.75 511 GLU A CA 1
ATOM 3816 C C . GLU A 1 511 ? -8.648 -3.551 -24.188 1 98.75 511 GLU A C 1
ATOM 3818 O O . GLU A 1 511 ? -8.945 -3.279 -25.359 1 98.75 511 GLU A O 1
ATOM 3823 N N . VAL A 1 512 ? -9.164 -4.512 -23.547 1 98.56 512 VAL A N 1
ATOM 3824 C CA . VAL A 1 512 ? -10.281 -5.293 -24.078 1 98.56 512 VAL A CA 1
ATOM 3825 C C . VAL A 1 512 ? -11.594 -4.762 -23.516 1 98.56 512 VAL A C 1
ATOM 3827 O O . VAL A 1 512 ? -11.891 -4.945 -22.328 1 98.56 512 VAL A O 1
ATOM 3830 N N . GLN A 1 513 ? -12.406 -4.176 -24.375 1 97.06 513 GLN A N 1
ATOM 3831 C CA . GLN A 1 513 ? -13.672 -3.588 -23.938 1 97.06 513 GLN A CA 1
ATOM 3832 C C . GLN A 1 513 ? -14.766 -4.648 -23.844 1 97.06 513 GLN A C 1
ATOM 3834 O O . GLN A 1 513 ? -15.125 -5.27 -24.844 1 97.06 513 GLN A O 1
ATOM 3839 N N . LEU A 1 514 ? -15.211 -4.863 -22.656 1 94.81 514 LEU A N 1
ATOM 3840 C CA . LEU A 1 514 ? -16.234 -5.879 -22.406 1 94.81 514 LEU A CA 1
ATOM 3841 C C . LEU A 1 514 ? -17.562 -5.238 -22.016 1 94.81 514 LEU A C 1
ATOM 3843 O O . LEU A 1 514 ? -17.578 -4.215 -21.328 1 94.81 514 LEU A O 1
ATOM 3847 N N . MET B 1 1 ? -31.891 -8.516 11.875 1 90 1 MET B N 1
ATOM 3848 C CA . MET B 1 1 ? -30.703 -7.734 11.508 1 90 1 MET B CA 1
ATOM 3849 C C . MET B 1 1 ? -29.438 -8.57 11.656 1 90 1 MET B C 1
ATOM 3851 O O . MET B 1 1 ? -29.266 -9.266 12.648 1 90 1 MET B O 1
ATOM 3855 N N . ASN B 1 2 ? -28.703 -8.633 10.641 1 92.75 2 ASN B N 1
ATOM 3856 C CA . ASN B 1 2 ? -27.469 -9.406 10.766 1 92.75 2 ASN B CA 1
ATOM 3857 C C . ASN B 1 2 ? -26.312 -8.547 11.273 1 92.75 2 ASN B C 1
ATOM 3859 O O . ASN B 1 2 ? -26.5 -7.363 11.562 1 92.75 2 ASN B O 1
ATOM 3863 N N . GLY B 1 3 ? -25.172 -9.133 11.516 1 94.88 3 GLY B N 1
ATOM 3864 C CA . GLY B 1 3 ? -24.031 -8.445 12.086 1 94.88 3 GLY B CA 1
ATOM 3865 C C . GLY B 1 3 ? -23.594 -7.246 11.258 1 94.88 3 GLY B C 1
ATOM 3866 O O . GLY B 1 3 ? -23.188 -6.219 11.812 1 94.88 3 GLY B O 1
ATOM 3867 N N . ALA B 1 4 ? -23.641 -7.367 9.969 1 95.12 4 ALA B N 1
ATOM 3868 C CA . ALA B 1 4 ? -23.234 -6.273 9.086 1 95.12 4 ALA B CA 1
ATOM 3869 C C . ALA B 1 4 ? -24.172 -5.078 9.227 1 95.12 4 ALA B C 1
ATOM 3871 O O . ALA B 1 4 ? -23.719 -3.932 9.281 1 95.12 4 ALA B O 1
ATOM 3872 N N . GLU B 1 5 ? -25.422 -5.312 9.227 1 94.88 5 GLU B N 1
ATOM 3873 C CA . GLU B 1 5 ? -26.422 -4.258 9.438 1 94.88 5 GLU B CA 1
ATOM 3874 C C . GLU B 1 5 ? -26.25 -3.615 10.812 1 94.88 5 GLU B C 1
ATOM 3876 O O . GLU B 1 5 ? -26.391 -2.398 10.961 1 94.88 5 GLU B O 1
ATOM 3881 N N . SER B 1 6 ? -25.953 -4.461 11.789 1 95.75 6 SER B N 1
ATOM 3882 C CA . SER B 1 6 ? -25.688 -3.965 13.141 1 95.75 6 SER B CA 1
ATOM 3883 C C . SER B 1 6 ? -24.5 -3.014 13.164 1 95.75 6 SER B C 1
ATOM 3885 O O . SER B 1 6 ? -24.531 -1.988 13.844 1 95.75 6 SER B O 1
ATOM 3887 N N . LEU B 1 7 ? -23.469 -3.334 12.461 1 96.56 7 LEU B N 1
ATOM 3888 C CA . LEU B 1 7 ? -22.281 -2.492 12.359 1 96.56 7 LEU B CA 1
ATOM 3889 C C . LEU B 1 7 ? -22.625 -1.115 11.805 1 96.56 7 LEU B C 1
ATOM 3891 O O . LEU B 1 7 ? -22.328 -0.095 12.43 1 96.56 7 LEU B O 1
ATOM 3895 N N . VAL B 1 8 ? -23.281 -1.049 10.664 1 96.25 8 VAL B N 1
ATOM 3896 C CA . VAL B 1 8 ? -23.578 0.199 9.969 1 96.25 8 VAL B CA 1
ATOM 3897 C C . VAL B 1 8 ? -24.531 1.05 10.797 1 96.25 8 VAL B C 1
ATOM 3899 O O . VAL B 1 8 ? -24.344 2.258 10.938 1 96.25 8 VAL B O 1
ATOM 3902 N N . SER B 1 9 ? -25.547 0.396 11.344 1 95.56 9 SER B N 1
ATOM 3903 C CA . SER B 1 9 ? -26.5 1.113 12.188 1 95.56 9 SER B CA 1
ATOM 3904 C C . SER B 1 9 ? -25.812 1.73 13.398 1 95.56 9 SER B C 1
ATOM 3906 O O . SER B 1 9 ? -26.094 2.871 13.766 1 95.56 9 SER B O 1
ATOM 3908 N N . THR B 1 10 ? -24.906 0.96 14 1 96.56 10 THR B N 1
ATOM 3909 C CA . THR B 1 10 ? -24.203 1.449 15.172 1 96.56 10 THR B CA 1
ATOM 3910 C C . THR B 1 10 ? -23.266 2.602 14.805 1 96.56 10 THR B C 1
ATOM 3912 O O . THR B 1 10 ? -23.172 3.59 15.539 1 96.56 10 THR B O 1
ATOM 3915 N N . LEU B 1 11 ? -22.547 2.508 13.711 1 97.5 11 LEU B N 1
ATOM 3916 C CA . LEU B 1 11 ? -21.703 3.607 13.242 1 97.5 11 LEU B CA 1
ATOM 3917 C C . LEU B 1 11 ? -22.516 4.891 13.117 1 97.5 11 LEU B C 1
ATOM 3919 O O . LEU B 1 11 ? -22.125 5.934 13.641 1 97.5 11 LEU B O 1
ATOM 3923 N N . ILE B 1 12 ? -23.656 4.777 12.484 1 96.38 12 ILE B N 1
ATOM 3924 C CA . ILE B 1 12 ? -24.516 5.93 12.242 1 96.38 12 ILE B CA 1
ATOM 3925 C C . ILE B 1 12 ? -25 6.504 13.578 1 96.38 12 ILE B C 1
ATOM 3927 O O . ILE B 1 12 ? -24.953 7.715 13.789 1 96.38 12 ILE B O 1
ATOM 3931 N N . ASP B 1 13 ? -25.391 5.594 14.43 1 95.62 13 ASP B N 1
ATOM 3932 C CA . ASP B 1 13 ? -25.875 6.02 15.742 1 95.62 13 ASP B CA 1
ATOM 3933 C C . ASP B 1 13 ? -24.781 6.727 16.531 1 95.62 13 ASP B C 1
ATOM 3935 O O . ASP B 1 13 ? -25.062 7.578 17.375 1 95.62 13 ASP B O 1
ATOM 3939 N N . GLN B 1 14 ? -23.562 6.352 16.266 1 96.62 14 GLN B N 1
ATOM 3940 C CA . GLN B 1 14 ? -22.422 6.953 16.938 1 96.62 14 GLN B CA 1
ATOM 3941 C C . GLN B 1 14 ? -21.891 8.148 16.141 1 96.62 14 GLN B C 1
ATOM 3943 O O . GLN B 1 14 ? -20.781 8.633 16.406 1 96.62 14 GLN B O 1
ATOM 3948 N N . ASN B 1 15 ? -22.547 8.586 15.117 1 95.94 15 ASN B N 1
ATOM 3949 C CA . ASN B 1 15 ? -22.266 9.766 14.305 1 95.94 15 ASN B CA 1
ATOM 3950 C C . ASN B 1 15 ? -21.062 9.539 13.398 1 95.94 15 ASN B C 1
ATOM 3952 O O . ASN B 1 15 ? -20.266 10.453 13.18 1 95.94 15 ASN B O 1
ATOM 3956 N N . VAL B 1 16 ? -20.797 8.352 13.086 1 98.19 16 VAL B N 1
ATOM 3957 C CA . VAL B 1 16 ? -19.875 7.996 12.008 1 98.19 16 VAL B CA 1
ATOM 3958 C C . VAL B 1 16 ? -20.672 7.613 10.758 1 98.19 16 VAL B C 1
ATOM 3960 O O . VAL B 1 16 ? -21.031 6.445 10.578 1 98.19 16 VAL B O 1
ATOM 3963 N N . ASP B 1 17 ? -20.859 8.539 9.875 1 97.94 17 ASP B N 1
ATOM 3964 C CA . ASP B 1 17 ? -21.859 8.367 8.828 1 97.94 17 ASP B CA 1
ATOM 3965 C C . ASP B 1 17 ? -21.219 8.438 7.445 1 97.94 17 ASP B C 1
ATOM 3967 O O . ASP B 1 17 ? -21.891 8.758 6.461 1 97.94 17 ASP B O 1
ATOM 3971 N N . ILE B 1 18 ? -19.938 8.258 7.363 1 98.44 18 ILE B N 1
ATOM 3972 C CA . ILE B 1 18 ? -19.25 8.164 6.078 1 98.44 18 ILE B CA 1
ATOM 3973 C C . ILE B 1 18 ? -18.266 7 6.113 1 98.44 18 ILE B C 1
ATOM 3975 O O . ILE B 1 18 ? -17.641 6.742 7.141 1 98.44 18 ILE B O 1
ATOM 3979 N N . CYS B 1 19 ? -18.188 6.258 5.027 1 98.38 19 CYS B N 1
ATOM 3980 C CA . CYS B 1 19 ? -17.312 5.105 4.883 1 98.38 19 CYS B CA 1
ATOM 3981 C C . CYS B 1 19 ? -16.516 5.184 3.588 1 98.38 19 CYS B C 1
ATOM 3983 O O . CYS B 1 19 ? -17.094 5.203 2.5 1 98.38 19 CYS B O 1
ATOM 3985 N N . PHE B 1 20 ? -15.227 5.344 3.674 1 98.62 20 PHE B N 1
ATOM 3986 C CA . PHE B 1 20 ? -14.328 5.215 2.529 1 98.62 20 PHE B CA 1
ATOM 3987 C C . PHE B 1 20 ? -13.93 3.76 2.318 1 98.62 20 PHE B C 1
ATOM 3989 O O . PHE B 1 20 ? -13.367 3.131 3.215 1 98.62 20 PHE B O 1
ATOM 3996 N N . ALA B 1 21 ? -14.133 3.209 1.096 1 96.75 21 ALA B N 1
ATOM 3997 C CA . ALA B 1 21 ? -14.062 1.754 1.004 1 96.75 21 ALA B CA 1
ATOM 3998 C C . ALA B 1 21 ? -13.422 1.319 -0.311 1 96.75 21 ALA B C 1
ATOM 4000 O O . ALA B 1 21 ? -13.445 2.062 -1.296 1 96.75 21 ALA B O 1
ATOM 4001 N N . ASN B 1 22 ? -12.781 0.213 -0.299 1 94 22 ASN B N 1
ATOM 4002 C CA . ASN B 1 22 ? -12.5 -0.679 -1.42 1 94 22 ASN B CA 1
ATOM 4003 C C . ASN B 1 22 ? -12.805 -2.133 -1.068 1 94 22 ASN B C 1
ATOM 4005 O O . ASN B 1 22 ? -11.906 -2.891 -0.707 1 94 22 ASN B O 1
ATOM 4009 N N . PRO B 1 23 ? -14.039 -2.512 -1.215 1 88.12 23 PRO B N 1
ATOM 4010 C CA . PRO B 1 23 ? -14.516 -3.789 -0.676 1 88.12 23 PRO B CA 1
ATOM 4011 C C . PRO B 1 23 ? -14.047 -4.988 -1.497 1 88.12 23 PRO B C 1
ATOM 4013 O O . PRO B 1 23 ? -13.672 -4.836 -2.664 1 88.12 23 PRO B O 1
ATOM 4016 N N . GLY B 1 24 ? -14.055 -6.109 -0.815 1 90.31 24 GLY B N 1
ATOM 4017 C CA . GLY B 1 24 ? -13.789 -7.387 -1.453 1 90.31 24 GLY B CA 1
ATOM 4018 C C . GLY B 1 24 ? -14.859 -8.422 -1.185 1 90.31 24 GLY B C 1
ATOM 4019 O O . GLY B 1 24 ? -15.922 -8.102 -0.645 1 90.31 24 GLY B O 1
ATOM 4020 N N . THR B 1 25 ? -14.586 -9.609 -1.584 1 85.94 25 THR B N 1
ATOM 4021 C CA . THR B 1 25 ? -15.562 -10.695 -1.561 1 85.94 25 THR B CA 1
ATOM 4022 C C . THR B 1 25 ? -16.016 -10.984 -0.133 1 85.94 25 THR B C 1
ATOM 4024 O O . THR B 1 25 ? -17.188 -11.25 0.111 1 85.94 25 THR B O 1
ATOM 4027 N N . SER B 1 26 ? -15.156 -10.883 0.799 1 85.81 26 SER B N 1
ATOM 4028 C CA . SER B 1 26 ? -15.477 -11.211 2.184 1 85.81 26 SER B CA 1
ATOM 4029 C C . SER B 1 26 ? -16.344 -10.133 2.826 1 85.81 26 SER B C 1
ATOM 4031 O O . SER B 1 26 ? -16.859 -10.32 3.926 1 85.81 26 SER B O 1
ATOM 4033 N N . GLU B 1 27 ? -16.516 -9.07 2.15 1 87.69 27 GLU B N 1
ATOM 4034 C CA . GLU B 1 27 ? -17.234 -7.949 2.738 1 87.69 27 GLU B CA 1
ATOM 4035 C C . GLU B 1 27 ? -18.578 -7.73 2.039 1 87.69 27 GLU B C 1
ATOM 4037 O O . GLU B 1 27 ? -19.125 -6.625 2.062 1 87.69 27 GLU B O 1
ATOM 4042 N N . MET B 1 28 ? -19.141 -8.758 1.465 1 88.69 28 MET B N 1
ATOM 4043 C CA . MET B 1 28 ? -20.359 -8.602 0.675 1 88.69 28 MET B CA 1
ATOM 4044 C C . MET B 1 28 ? -21.531 -8.172 1.557 1 88.69 28 MET B C 1
ATOM 4046 O O . MET B 1 28 ? -22.328 -7.324 1.162 1 88.69 28 MET B O 1
ATOM 4050 N N . HIS B 1 29 ? -21.625 -8.719 2.756 1 90.06 29 HIS B N 1
ATOM 4051 C CA . HIS B 1 29 ? -22.719 -8.344 3.648 1 90.06 29 HIS B CA 1
ATOM 4052 C C . HIS B 1 29 ? -22.562 -6.906 4.137 1 90.06 29 HIS B C 1
ATOM 4054 O O . HIS B 1 29 ? -23.562 -6.211 4.344 1 90.06 29 HIS B O 1
ATOM 4060 N N . PHE B 1 30 ? -21.344 -6.5 4.285 1 90 30 PHE B N 1
ATOM 4061 C CA . PHE B 1 30 ? -21.109 -5.109 4.66 1 90 30 PHE B CA 1
ATOM 4062 C C . PHE B 1 30 ? -21.484 -4.168 3.525 1 90 30 PHE B C 1
ATOM 4064 O O . PHE B 1 30 ? -22.062 -3.102 3.76 1 90 30 PHE B O 1
ATOM 4071 N N . LEU B 1 31 ? -21.141 -4.621 2.393 1 90.12 31 LEU B N 1
ATOM 4072 C CA . LEU B 1 31 ? -21.516 -3.84 1.221 1 90.12 31 LEU B CA 1
ATOM 4073 C C . LEU B 1 31 ? -23.031 -3.693 1.134 1 90.12 31 LEU B C 1
ATOM 4075 O O . LEU B 1 31 ? -23.531 -2.605 0.849 1 90.12 31 LEU B O 1
ATOM 4079 N N . ALA B 1 32 ? -23.719 -4.746 1.369 1 91.38 32 ALA B N 1
ATOM 4080 C CA . ALA B 1 32 ? -25.188 -4.703 1.367 1 91.38 32 ALA B CA 1
ATOM 4081 C C . ALA B 1 32 ? -25.703 -3.758 2.443 1 91.38 32 ALA B C 1
ATOM 4083 O O . ALA B 1 32 ? -26.672 -3.018 2.215 1 91.38 32 ALA B O 1
ATOM 4084 N N . ALA B 1 33 ? -25.062 -3.801 3.57 1 92.56 33 ALA B N 1
ATOM 4085 C CA . ALA B 1 33 ? -25.5 -2.986 4.703 1 92.56 33 ALA B CA 1
ATOM 4086 C C . ALA B 1 33 ? -25.266 -1.502 4.43 1 92.56 33 ALA B C 1
ATOM 4088 O O . ALA B 1 33 ? -25.938 -0.648 5.023 1 92.56 33 ALA B O 1
ATOM 4089 N N . LEU B 1 34 ? -24.344 -1.158 3.518 1 92 34 LEU B N 1
ATOM 4090 C CA . LEU B 1 34 ? -24.047 0.228 3.172 1 92 34 LEU B CA 1
ATOM 4091 C C . LEU B 1 34 ? -25.219 0.855 2.404 1 92 34 LEU B C 1
ATOM 4093 O O . LEU B 1 34 ? -25.203 2.059 2.139 1 92 34 LEU B O 1
ATOM 4097 N N . ASP B 1 35 ? -26.281 0.102 2.082 1 92.19 35 ASP B N 1
ATOM 4098 C CA . ASP B 1 35 ? -27.469 0.642 1.436 1 92.19 35 ASP B CA 1
ATOM 4099 C C . ASP B 1 35 ? -28.25 1.531 2.395 1 92.19 35 ASP B C 1
ATOM 4101 O O . ASP B 1 35 ? -29.172 2.248 1.976 1 92.19 35 ASP B O 1
ATOM 4105 N N . ASN B 1 36 ? -27.859 1.491 3.625 1 92.5 36 ASN B N 1
ATOM 4106 C CA . ASN B 1 36 ? -28.438 2.447 4.562 1 92.5 36 ASN B CA 1
ATOM 4107 C C . ASN B 1 36 ? -28.234 3.885 4.09 1 92.5 36 ASN B C 1
ATOM 4109 O O . ASN B 1 36 ? -27.109 4.352 3.969 1 92.5 36 ASN B O 1
ATOM 4113 N N . PRO B 1 37 ? -29.328 4.637 3.85 1 94.06 37 PRO B N 1
ATOM 4114 C CA . PRO B 1 37 ? -29.219 5.961 3.232 1 94.06 37 PRO B CA 1
ATOM 4115 C C . PRO B 1 37 ? -28.531 6.984 4.137 1 94.06 37 PRO B C 1
ATOM 4117 O O . PRO B 1 37 ? -28.125 8.047 3.67 1 94.06 37 PRO B O 1
ATOM 4120 N N . LYS B 1 38 ? -28.422 6.688 5.395 1 96.5 38 LYS B N 1
ATOM 4121 C CA . LYS B 1 38 ? -27.781 7.609 6.32 1 96.5 38 LYS B CA 1
ATOM 4122 C C . LYS B 1 38 ? -26.266 7.457 6.277 1 96.5 38 LYS B C 1
ATOM 4124 O O . LYS B 1 38 ? -25.531 8.281 6.836 1 96.5 38 LYS B O 1
ATOM 4129 N N . MET B 1 39 ? -25.781 6.461 5.605 1 96.81 39 MET B N 1
ATOM 4130 C CA . MET B 1 39 ? -24.344 6.242 5.445 1 96.81 39 MET B CA 1
ATOM 4131 C C . MET B 1 39 ? -23.875 6.711 4.074 1 96.81 39 MET B C 1
ATOM 4133 O O . MET B 1 39 ? -24.359 6.227 3.047 1 96.81 39 MET B O 1
ATOM 4137 N N . LYS B 1 40 ? -22.984 7.645 4.012 1 97.12 40 LYS B N 1
ATOM 4138 C CA . LYS B 1 40 ? -22.328 7.996 2.762 1 97.12 40 LYS B CA 1
ATOM 4139 C C . LYS B 1 40 ? -21.156 7.055 2.473 1 97.12 40 LYS B C 1
ATOM 4141 O O . LYS B 1 40 ? -20.266 6.895 3.303 1 97.12 40 LYS B O 1
ATOM 4146 N N . SER B 1 41 ? -21.234 6.375 1.358 1 96.69 41 SER B N 1
ATOM 4147 C CA . SER B 1 41 ? -20.172 5.449 0.967 1 96.69 41 SER B CA 1
ATOM 4148 C C . SER B 1 41 ? -19.359 5.996 -0.205 1 96.69 41 SER B C 1
ATOM 4150 O O . SER B 1 41 ? -19.938 6.5 -1.176 1 96.69 41 SER B O 1
ATOM 4152 N N . VAL B 1 42 ? -18.031 5.965 -0.118 1 98.06 42 VAL B N 1
ATOM 4153 C CA . VAL B 1 42 ? -17.141 6.512 -1.135 1 98.06 42 VAL B CA 1
ATOM 4154 C C . VAL B 1 42 ? -16.188 5.426 -1.623 1 98.06 42 VAL B C 1
ATOM 4156 O O . VAL B 1 42 ? -15.43 4.852 -0.832 1 98.06 42 VAL B O 1
ATOM 4159 N N . LEU B 1 43 ? -16.203 5.086 -2.902 1 97.5 43 LEU B N 1
ATOM 4160 C CA . LEU B 1 43 ? -15.305 4.109 -3.508 1 97.5 43 LEU B CA 1
ATOM 4161 C C . LEU B 1 43 ? -13.953 4.746 -3.828 1 97.5 43 LEU B C 1
ATOM 4163 O O . LEU B 1 43 ? -13.898 5.809 -4.449 1 97.5 43 LEU B O 1
ATOM 4167 N N . CYS B 1 44 ? -12.852 4.059 -3.469 1 97.5 44 CYS B N 1
ATOM 4168 C CA . CYS B 1 44 ? -11.555 4.719 -3.504 1 97.5 44 CYS B CA 1
ATOM 4169 C C . CYS B 1 44 ? -10.609 4.004 -4.461 1 97.5 44 CYS B C 1
ATOM 4171 O O . CYS B 1 44 ? -9.5 4.48 -4.711 1 97.5 44 CYS B O 1
ATOM 4173 N N . LEU B 1 45 ? -10.859 2.799 -5.031 1 95.94 45 LEU B N 1
ATOM 4174 C CA . LEU B 1 45 ? -10.125 2.01 -6.012 1 95.94 45 LEU B CA 1
ATOM 4175 C C . LEU B 1 45 ? -8.898 1.364 -5.379 1 95.94 45 LEU B C 1
ATOM 4177 O O . LEU B 1 45 ? -8.297 0.455 -5.957 1 95.94 45 LEU B O 1
ATOM 4181 N N . PHE B 1 46 ? -8.43 1.879 -4.27 1 97.06 46 PHE B N 1
ATOM 4182 C CA . PHE B 1 46 ? -7.258 1.396 -3.547 1 97.06 46 PHE B CA 1
ATOM 4183 C C . PHE B 1 46 ? -7.379 1.704 -2.059 1 97.06 46 PHE B C 1
ATOM 4185 O O . PHE B 1 46 ? -7.773 2.807 -1.678 1 97.06 46 PHE B O 1
ATOM 4192 N N . GLU B 1 47 ? -7.016 0.847 -1.183 1 98.19 47 GLU B N 1
ATOM 4193 C CA . GLU B 1 47 ? -7.258 0.981 0.251 1 98.19 47 GLU B CA 1
ATOM 4194 C C . GLU B 1 47 ? -6.418 2.107 0.848 1 98.19 47 GLU B C 1
ATOM 4196 O O . GLU B 1 47 ? -6.848 2.781 1.786 1 98.19 47 GLU B O 1
ATOM 4201 N N . GLY B 1 48 ? -5.176 2.4 0.285 1 98.31 48 GLY B N 1
ATOM 4202 C CA . GLY B 1 48 ? -4.383 3.531 0.743 1 98.31 48 GLY B CA 1
ATOM 4203 C C . GLY B 1 48 ? -5.074 4.867 0.531 1 98.31 48 GLY B C 1
ATOM 4204 O O . GLY B 1 48 ? -4.848 5.812 1.287 1 98.31 48 GLY B O 1
ATOM 4205 N N . VAL B 1 49 ? -5.91 4.977 -0.537 1 98.75 49 VAL B N 1
ATOM 4206 C CA . VAL B 1 49 ? -6.707 6.176 -0.778 1 98.75 49 VAL B CA 1
ATOM 4207 C C . VAL B 1 49 ? -7.82 6.277 0.26 1 98.75 49 VAL B C 1
ATOM 4209 O O . VAL B 1 49 ? -8.102 7.359 0.774 1 98.75 49 VAL B O 1
ATOM 4212 N N . ALA B 1 50 ? -8.391 5.109 0.657 1 98.81 50 ALA B N 1
ATOM 4213 C CA . ALA B 1 50 ? -9.477 5.086 1.632 1 98.81 50 ALA B CA 1
ATOM 4214 C C . ALA B 1 50 ? -9.008 5.594 2.99 1 98.81 50 ALA B C 1
ATOM 4216 O O . ALA B 1 50 ? -9.656 6.449 3.602 1 98.81 50 ALA B O 1
ATOM 4217 N N . THR B 1 51 ? -7.871 5.117 3.439 1 98.88 51 THR B N 1
ATOM 4218 C CA . THR B 1 51 ? -7.395 5.504 4.762 1 98.88 51 THR B CA 1
ATOM 4219 C C . THR B 1 51 ? -6.891 6.945 4.758 1 98.88 51 THR B C 1
ATOM 4221 O O . THR B 1 51 ? -7.035 7.664 5.746 1 98.88 51 THR B O 1
ATOM 4224 N N . GLY B 1 52 ? -6.301 7.406 3.631 1 98.88 52 GLY B N 1
ATOM 4225 C CA . GLY B 1 52 ? -5.934 8.805 3.506 1 98.88 52 GLY B CA 1
ATOM 4226 C C . GLY B 1 52 ? -7.133 9.742 3.527 1 98.88 52 GLY B C 1
ATOM 4227 O O . GLY B 1 52 ? -7.078 10.812 4.133 1 98.88 52 GLY B O 1
ATOM 4228 N N . ALA B 1 53 ? -8.195 9.305 2.859 1 98.94 53 ALA B N 1
ATOM 4229 C CA . ALA B 1 53 ? -9.422 10.102 2.84 1 98.94 53 ALA B CA 1
ATOM 4230 C C . ALA B 1 53 ? -10.031 10.211 4.234 1 98.94 53 ALA B C 1
ATOM 4232 O O . ALA B 1 53 ? -10.484 11.281 4.641 1 98.94 53 ALA B O 1
ATOM 4233 N N . ALA B 1 54 ? -9.992 9.094 4.973 1 98.94 54 ALA B N 1
ATOM 4234 C CA . ALA B 1 54 ? -10.492 9.109 6.344 1 98.94 54 ALA B CA 1
ATOM 4235 C C . ALA B 1 54 ? -9.703 10.086 7.207 1 98.94 54 ALA B C 1
ATOM 4237 O O . ALA B 1 54 ? -10.273 10.789 8.047 1 98.94 54 ALA B O 1
ATOM 4238 N N . ASP B 1 55 ? -8.422 10.141 6.992 1 98.88 55 ASP B N 1
ATOM 4239 C CA . ASP B 1 55 ? -7.566 11.094 7.691 1 98.88 55 ASP B CA 1
ATOM 4240 C C . ASP B 1 55 ? -7.977 12.531 7.383 1 98.88 55 ASP B C 1
ATOM 4242 O O . ASP B 1 55 ? -8.141 13.344 8.297 1 98.88 55 ASP B O 1
ATOM 4246 N N . GLY B 1 56 ? -8.172 12.82 6.062 1 98.88 56 GLY B N 1
ATOM 4247 C CA . GLY B 1 56 ? -8.586 14.156 5.66 1 98.88 56 GLY B CA 1
ATOM 4248 C C . GLY B 1 56 ? -9.922 14.57 6.246 1 98.88 56 GLY B C 1
ATOM 4249 O O . GLY B 1 56 ? -10.094 15.719 6.66 1 98.88 56 GLY B O 1
ATOM 4250 N N . TRP B 1 57 ? -10.844 13.633 6.297 1 98.88 57 TRP B N 1
ATOM 4251 C CA . TRP B 1 57 ? -12.148 13.875 6.91 1 98.88 57 TRP B CA 1
ATOM 4252 C C . TRP B 1 57 ? -11.992 14.305 8.367 1 98.88 57 TRP B C 1
ATOM 4254 O O . TRP B 1 57 ? -12.539 15.328 8.781 1 98.88 57 TRP B O 1
ATOM 4264 N N . TYR B 1 58 ? -11.219 13.602 9.109 1 98.56 58 TYR B N 1
ATOM 4265 C CA . TYR B 1 58 ? -11.07 13.875 10.531 1 98.56 58 TYR B CA 1
ATOM 4266 C C . TYR B 1 58 ? -10.398 15.219 10.766 1 98.56 58 TYR B C 1
ATOM 4268 O O . TYR B 1 58 ? -10.789 15.969 11.656 1 98.56 58 TYR B O 1
ATOM 4276 N N . ARG B 1 59 ? -9.367 15.508 9.977 1 98 59 ARG B N 1
ATOM 4277 C CA . ARG B 1 59 ? -8.586 16.719 10.203 1 98 59 ARG B CA 1
ATOM 4278 C C . ARG B 1 59 ? -9.445 17.969 10 1 98 59 ARG B C 1
ATOM 4280 O O . ARG B 1 59 ? -9.195 19.016 10.609 1 98 59 ARG B O 1
ATOM 4287 N N . MET B 1 60 ? -10.5 17.797 9.188 1 98.19 60 MET B N 1
ATOM 4288 C CA . MET B 1 60 ? -11.367 18.953 8.938 1 98.19 60 MET B CA 1
ATOM 4289 C C . MET B 1 60 ? -12.633 18.875 9.781 1 98.19 60 MET B C 1
ATOM 4291 O O . MET B 1 60 ? -13.047 19.875 10.383 1 98.19 60 MET B O 1
ATOM 4295 N N . LYS B 1 61 ? -13.195 17.688 9.922 1 96.56 61 LYS B N 1
ATOM 4296 C CA . LYS B 1 61 ? -14.492 17.516 10.57 1 96.56 61 LYS B CA 1
ATOM 4297 C C . LYS B 1 61 ? -14.328 17.266 12.07 1 96.56 61 LYS B C 1
ATOM 4299 O O . LYS B 1 61 ? -15.25 17.531 12.844 1 96.56 61 LYS B O 1
ATOM 4304 N N . GLU B 1 62 ? -13.227 16.641 12.477 1 95.12 62 GLU B N 1
ATOM 4305 C CA . GLU B 1 62 ? -12.883 16.312 13.859 1 95.12 62 GLU B CA 1
ATOM 4306 C C . GLU B 1 62 ? -13.82 15.25 14.422 1 95.12 62 GLU B C 1
ATOM 4308 O O . GLU B 1 62 ? -14.102 15.234 15.617 1 95.12 62 GLU B O 1
ATOM 4313 N N . THR B 1 63 ? -14.5 14.562 13.578 1 96.75 63 THR B N 1
ATOM 4314 C CA . THR B 1 63 ? -15.188 13.312 13.859 1 96.75 63 THR B CA 1
ATOM 4315 C C . THR B 1 63 ? -14.68 12.195 12.953 1 96.75 63 THR B C 1
ATOM 4317 O O . THR B 1 63 ? -14.32 12.445 11.805 1 96.75 63 THR B O 1
ATOM 4320 N N . PRO B 1 64 ? -14.703 11.023 13.484 1 98.38 64 PRO B N 1
ATOM 4321 C CA . PRO B 1 64 ? -14.062 9.961 12.711 1 98.38 64 PRO B CA 1
ATOM 4322 C C . PRO B 1 64 ? -14.906 9.516 11.516 1 98.38 64 PRO B C 1
ATOM 4324 O O . PRO B 1 64 ? -16.125 9.648 11.531 1 98.38 64 PRO B O 1
ATOM 4327 N N . ALA B 1 65 ? -14.25 9.07 10.492 1 98.81 65 ALA B N 1
ATOM 4328 C CA . ALA B 1 65 ? -14.828 8.281 9.406 1 98.81 65 ALA B CA 1
ATOM 4329 C C . ALA B 1 65 ? -14.477 6.805 9.562 1 98.81 65 ALA B C 1
ATOM 4331 O O . ALA B 1 65 ? -13.594 6.445 10.344 1 98.81 65 ALA B O 1
ATOM 4332 N N . SER B 1 66 ? -15.242 5.98 8.922 1 98.75 66 SER B N 1
ATOM 4333 C CA . SER B 1 66 ? -14.891 4.566 8.859 1 98.75 66 SER B CA 1
ATOM 4334 C C . SER B 1 66 ? -14.281 4.211 7.508 1 98.75 66 SER B C 1
ATOM 4336 O O . SER B 1 66 ? -14.422 4.961 6.539 1 98.75 66 SER B O 1
ATOM 4338 N N . THR B 1 67 ? -13.469 3.193 7.484 1 98.69 67 THR B N 1
ATOM 4339 C CA . THR B 1 67 ? -12.977 2.576 6.254 1 98.69 67 THR B CA 1
ATOM 4340 C C . THR B 1 67 ? -13.422 1.118 6.168 1 98.69 67 THR B C 1
ATOM 4342 O O . THR B 1 67 ? -13.781 0.513 7.184 1 98.69 67 THR B O 1
ATOM 4345 N N . LEU B 1 68 ? -13.547 0.589 4.996 1 98 68 LEU B N 1
ATOM 4346 C CA . LEU B 1 68 ? -13.789 -0.827 4.746 1 98 68 LEU B CA 1
ATOM 4347 C C . LEU B 1 68 ? -12.672 -1.435 3.908 1 98 68 LEU B C 1
ATOM 4349 O O . LEU B 1 68 ? -12.516 -1.093 2.734 1 98 68 LEU B O 1
ATOM 4353 N N . LEU B 1 69 ? -11.898 -2.305 4.527 1 97.94 69 LEU B N 1
ATOM 4354 C CA . LEU B 1 69 ? -10.68 -2.871 3.951 1 97.94 69 LEU B CA 1
ATOM 4355 C C . LEU B 1 69 ? -10.797 -4.387 3.83 1 97.94 69 LEU B C 1
ATOM 4357 O O . LEU B 1 69 ? -11.359 -5.047 4.707 1 97.94 69 LEU B O 1
ATOM 4361 N N . HIS B 1 70 ? -10.219 -4.91 2.721 1 96.62 70 HIS B N 1
ATOM 4362 C CA . HIS B 1 70 ? -10.414 -6.312 2.371 1 96.62 70 HIS B CA 1
ATOM 4363 C C . HIS B 1 70 ? -9.328 -7.191 2.986 1 96.62 70 HIS B C 1
ATOM 4365 O O . HIS B 1 70 ? -8.242 -7.324 2.424 1 96.62 70 HIS B O 1
ATOM 4371 N N . LEU B 1 71 ? -9.617 -7.836 4.078 1 97.19 71 LEU B N 1
ATOM 4372 C CA . LEU B 1 71 ? -8.766 -8.789 4.773 1 97.19 71 LEU B CA 1
ATOM 4373 C C . LEU B 1 71 ? -7.395 -8.188 5.062 1 97.19 71 LEU B C 1
ATOM 4375 O O . LEU B 1 71 ? -7.266 -6.969 5.188 1 97.19 71 LEU B O 1
ATOM 4379 N N . GLY B 1 72 ? -6.418 -9.008 5.395 1 97.25 72 GLY B N 1
ATOM 4380 C CA . GLY B 1 72 ? -5.078 -8.594 5.781 1 97.25 72 GLY B CA 1
ATOM 4381 C C . GLY B 1 72 ? -4.391 -7.746 4.73 1 97.25 72 GLY B C 1
ATOM 4382 O O . GLY B 1 72 ? -3.916 -6.648 5.023 1 97.25 72 GLY B O 1
ATOM 4383 N N . PRO B 1 73 ? -4.367 -8.18 3.492 1 97.69 73 PRO B N 1
ATOM 4384 C CA . PRO B 1 73 ? -3.715 -7.398 2.438 1 97.69 73 PRO B CA 1
ATOM 4385 C C . PRO B 1 73 ? -4.363 -6.031 2.229 1 97.69 73 PRO B C 1
ATOM 4387 O O . PRO B 1 73 ? -3.668 -5.051 1.956 1 97.69 73 PRO B O 1
ATOM 4390 N N . GLY B 1 74 ? -5.684 -5.969 2.322 1 97.81 74 GLY B N 1
ATOM 4391 C CA . GLY B 1 74 ? -6.34 -4.676 2.232 1 97.81 74 GLY B CA 1
ATOM 4392 C C . GLY B 1 74 ? -5.918 -3.717 3.33 1 97.81 74 GLY B C 1
ATOM 4393 O O . GLY B 1 74 ? -5.672 -2.537 3.068 1 97.81 74 GLY B O 1
ATOM 4394 N N . LEU B 1 75 ? -5.871 -4.23 4.578 1 98.56 75 LEU B N 1
ATOM 4395 C CA . LEU B 1 75 ? -5.344 -3.43 5.676 1 98.56 75 LEU B CA 1
ATOM 4396 C C . LEU B 1 75 ? -3.91 -2.994 5.391 1 98.56 75 LEU B C 1
ATOM 4398 O O . LEU B 1 75 ? -3.561 -1.828 5.59 1 98.56 75 LEU B O 1
ATOM 4402 N N . ALA B 1 76 ? -3.113 -3.898 4.91 1 98.44 76 ALA B N 1
ATOM 4403 C CA . ALA B 1 76 ? -1.711 -3.619 4.605 1 98.44 76 ALA B CA 1
ATOM 4404 C C . ALA B 1 76 ? -1.584 -2.463 3.619 1 98.44 76 ALA B C 1
ATOM 4406 O O . ALA B 1 76 ? -0.758 -1.565 3.807 1 98.44 76 ALA B O 1
ATOM 4407 N N . ASN B 1 77 ? -2.395 -2.451 2.627 1 98.44 77 ASN B N 1
ATOM 4408 C CA . ASN B 1 77 ? -2.381 -1.389 1.626 1 98.44 77 ASN B CA 1
ATOM 4409 C C . ASN B 1 77 ? -2.674 -0.027 2.248 1 98.44 77 ASN B C 1
ATOM 4411 O O . ASN B 1 77 ? -2.264 1.005 1.715 1 98.44 77 ASN B O 1
ATOM 4415 N N . GLY B 1 78 ? -3.357 -0.027 3.359 1 98.62 78 GLY B N 1
ATOM 4416 C CA . GLY B 1 78 ? -3.781 1.225 3.967 1 98.62 78 GLY B CA 1
ATOM 4417 C C . GLY B 1 78 ? -2.838 1.71 5.051 1 98.62 78 GLY B C 1
ATOM 4418 O O . GLY B 1 78 ? -2.959 2.842 5.527 1 98.62 78 GLY B O 1
ATOM 4419 N N . LEU B 1 79 ? -1.81 0.967 5.414 1 98.81 79 LEU B N 1
ATOM 4420 C CA . LEU B 1 79 ? -1.044 1.176 6.637 1 98.81 79 LEU B CA 1
ATOM 4421 C C . LEU B 1 79 ? -0.201 2.443 6.543 1 98.81 79 LEU B C 1
ATOM 4423 O O . LEU B 1 79 ? -0.013 3.145 7.539 1 98.81 79 LEU B O 1
ATOM 4427 N N . ALA B 1 80 ? 0.349 2.77 5.383 1 98.56 80 ALA B N 1
ATOM 4428 C CA . ALA B 1 80 ? 1.188 3.961 5.262 1 98.56 80 ALA B CA 1
ATOM 4429 C C . ALA B 1 80 ? 0.399 5.223 5.598 1 98.56 80 ALA B C 1
ATOM 4431 O O . ALA B 1 80 ? 0.891 6.098 6.316 1 98.56 80 ALA B O 1
ATOM 4432 N N . ASN B 1 81 ? -0.838 5.312 5.098 1 98.75 81 ASN B N 1
ATOM 4433 C CA . ASN B 1 81 ? -1.635 6.496 5.391 1 98.75 81 ASN B CA 1
ATOM 4434 C C . ASN B 1 81 ? -2.291 6.406 6.766 1 98.75 81 ASN B C 1
ATOM 4436 O O . ASN B 1 81 ? -2.654 7.426 7.355 1 98.75 81 ASN B O 1
ATOM 4440 N N . ILE B 1 82 ? -2.432 5.172 7.336 1 98.88 82 ILE B N 1
ATOM 4441 C CA . ILE B 1 82 ? -2.818 5.043 8.734 1 98.88 82 ILE B CA 1
ATOM 4442 C C . ILE B 1 82 ? -1.703 5.578 9.633 1 98.88 82 ILE B C 1
ATOM 4444 O O . ILE B 1 82 ? -1.97 6.23 10.641 1 98.88 82 ILE B O 1
ATOM 4448 N N . HIS B 1 83 ? -0.445 5.348 9.219 1 98.75 83 HIS B N 1
ATOM 4449 C CA . HIS B 1 83 ? 0.692 5.934 9.922 1 98.75 83 HIS B CA 1
ATOM 4450 C C . HIS B 1 83 ? 0.59 7.453 9.969 1 98.75 83 HIS B C 1
ATOM 4452 O O . HIS B 1 83 ? 0.78 8.062 11.023 1 98.75 83 HIS B O 1
ATOM 4458 N N . ASN B 1 84 ? 0.329 8.078 8.812 1 98.5 84 ASN B N 1
ATOM 4459 C CA . ASN B 1 84 ? 0.185 9.523 8.766 1 98.5 84 ASN B CA 1
ATOM 4460 C C . ASN B 1 84 ? -0.952 10.008 9.656 1 98.5 84 ASN B C 1
ATOM 4462 O O . ASN B 1 84 ? -0.809 11.008 10.367 1 98.5 84 ASN B O 1
ATOM 4466 N N . ALA B 1 85 ? -2.045 9.289 9.625 1 98.69 85 ALA B N 1
ATOM 4467 C CA . ALA B 1 85 ? -3.193 9.641 10.453 1 98.69 85 ALA B CA 1
ATOM 4468 C C . ALA B 1 85 ? -2.846 9.547 11.938 1 98.69 85 ALA B C 1
ATOM 4470 O O . ALA B 1 85 ? -3.191 10.438 12.719 1 98.69 85 ALA B O 1
ATOM 4471 N N . LYS B 1 86 ? -2.188 8.516 12.281 1 98.12 86 LYS B N 1
ATOM 4472 C CA . LYS B 1 86 ? -1.787 8.297 13.672 1 98.12 86 LYS B CA 1
ATOM 4473 C C . LYS B 1 86 ? -0.892 9.43 14.164 1 98.12 86 LYS B C 1
ATOM 4475 O O . LYS B 1 86 ? -1.107 9.969 15.258 1 98.12 86 LYS B O 1
ATOM 4480 N N . ARG B 1 87 ? 0.047 9.812 13.336 1 97 87 ARG B N 1
ATOM 4481 C CA . ARG B 1 87 ? 0.988 10.867 13.695 1 97 87 ARG B CA 1
ATOM 4482 C C . ARG B 1 87 ? 0.282 12.219 13.812 1 97 87 ARG B C 1
ATOM 4484 O O . ARG B 1 87 ? 0.685 13.07 14.602 1 97 87 ARG B O 1
ATOM 4491 N N . ALA B 1 88 ? -0.803 12.375 13.109 1 97.19 88 ALA B N 1
ATOM 4492 C CA . ALA B 1 88 ? -1.565 13.625 13.125 1 97.19 88 ALA B CA 1
ATOM 4493 C C . ALA B 1 88 ? -2.652 13.586 14.195 1 97.19 88 ALA B C 1
ATOM 4495 O O . ALA B 1 88 ? -3.451 14.523 14.305 1 97.19 88 ALA B O 1
ATOM 4496 N N . SER B 1 89 ? -2.744 12.477 14.953 1 97.06 89 SER B N 1
ATOM 4497 C CA . SER B 1 89 ? -3.748 12.305 15.992 1 97.06 89 SER B CA 1
ATOM 4498 C C . SER B 1 89 ? -5.156 12.32 15.414 1 97.06 89 SER B C 1
ATOM 4500 O O . SER B 1 89 ? -6.074 12.898 16.016 1 97.06 89 SER B O 1
ATOM 4502 N N . SER B 1 90 ? -5.297 11.75 14.211 1 98.06 90 SER B N 1
ATOM 4503 C CA . SER B 1 90 ? -6.617 11.609 13.609 1 98.06 90 SER B CA 1
ATOM 4504 C C . SER B 1 90 ? -7.359 10.406 14.18 1 98.06 90 SER B C 1
ATOM 4506 O O . SER B 1 90 ? -6.758 9.359 14.445 1 98.06 90 SER B O 1
ATOM 4508 N N . GLY B 1 91 ? -8.664 10.609 14.477 1 98.12 91 GLY B N 1
ATOM 4509 C CA . GLY B 1 91 ? -9.523 9.477 14.773 1 98.12 91 GLY B CA 1
ATOM 4510 C C . GLY B 1 91 ? -10.039 8.781 13.531 1 98.12 91 GLY B C 1
ATOM 4511 O O . GLY B 1 91 ? -10.445 9.43 12.57 1 98.12 91 GLY B O 1
ATOM 4512 N N . MET B 1 92 ? -10.023 7.477 13.57 1 98.44 92 MET B N 1
ATOM 4513 C CA . MET B 1 92 ? -10.414 6.66 12.422 1 98.44 92 MET B CA 1
ATOM 4514 C C . MET B 1 92 ? -10.891 5.281 12.875 1 98.44 92 MET B C 1
ATOM 4516 O O . MET B 1 92 ? -10.344 4.711 13.82 1 98.44 92 MET B O 1
ATOM 4520 N N . VAL B 1 93 ? -11.961 4.75 12.227 1 98.88 93 VAL B N 1
ATOM 4521 C CA . VAL B 1 93 ? -12.438 3.396 12.5 1 98.88 93 VAL B CA 1
ATOM 4522 C C . VAL B 1 93 ? -12.219 2.514 11.273 1 98.88 93 VAL B C 1
ATOM 4524 O O . VAL B 1 93 ? -13.016 2.543 10.328 1 98.88 93 VAL B O 1
ATOM 4527 N N . ASN B 1 94 ? -11.203 1.699 11.328 1 98.88 94 ASN B N 1
ATOM 4528 C CA . ASN B 1 94 ? -10.922 0.767 10.242 1 98.88 94 ASN B CA 1
ATOM 4529 C C . ASN B 1 94 ? -11.68 -0.548 10.43 1 98.88 94 ASN B C 1
ATOM 4531 O O . ASN B 1 94 ? -11.445 -1.27 11.398 1 98.88 94 ASN B O 1
ATOM 4535 N N . ILE B 1 95 ? -12.562 -0.784 9.477 1 98.5 95 ILE B N 1
ATOM 4536 C CA . ILE B 1 95 ? -13.266 -2.059 9.422 1 98.5 95 ILE B CA 1
ATOM 4537 C C . ILE B 1 95 ? -12.547 -3.006 8.461 1 98.5 95 ILE B C 1
ATOM 4539 O O . ILE B 1 95 ? -12.406 -2.701 7.27 1 98.5 95 ILE B O 1
ATOM 4543 N N . VAL B 1 96 ? -12.125 -4.168 8.992 1 98.19 96 VAL B N 1
ATOM 4544 C CA . VAL B 1 96 ? -11.375 -5.125 8.188 1 98.19 96 VAL B CA 1
ATOM 4545 C C . VAL B 1 96 ? -12.117 -6.457 8.133 1 98.19 96 VAL B C 1
ATOM 4547 O O . VAL B 1 96 ? -12.352 -7.086 9.172 1 98.19 96 VAL B O 1
ATOM 4550 N N . GLY B 1 97 ? -12.492 -6.855 6.926 1 96.12 97 GLY B N 1
ATOM 4551 C CA . GLY B 1 97 ? -13.094 -8.164 6.777 1 96.12 97 GLY B CA 1
ATOM 4552 C C . GLY B 1 97 ? -12.117 -9.305 6.977 1 96.12 97 GLY B C 1
ATOM 4553 O O . GLY B 1 97 ? -10.914 -9.141 6.766 1 96.12 97 GLY B O 1
ATOM 4554 N N . GLU B 1 98 ? -12.648 -10.445 7.402 1 95.44 98 GLU B N 1
ATOM 4555 C CA . GLU B 1 98 ? -11.898 -11.688 7.574 1 95.44 98 GLU B CA 1
ATOM 4556 C C . GLU B 1 98 ? -12.703 -12.891 7.109 1 95.44 98 GLU B C 1
ATOM 4558 O O . GLU B 1 98 ? -13.922 -12.812 6.953 1 95.44 98 GLU B O 1
ATOM 4563 N N . HIS B 1 99 ? -12.023 -13.977 6.773 1 95.44 99 HIS B N 1
ATOM 4564 C CA . HIS B 1 99 ? -12.711 -15.242 6.539 1 95.44 99 HIS B CA 1
ATOM 4565 C C . HIS B 1 99 ? -13.547 -15.648 7.746 1 95.44 99 HIS B C 1
ATOM 4567 O O . HIS B 1 99 ? -13.297 -15.188 8.859 1 95.44 99 HIS B O 1
ATOM 4573 N N . SER B 1 100 ? -14.531 -16.516 7.48 1 94.38 100 SER B N 1
ATOM 4574 C CA . SER B 1 100 ? -15.234 -17.109 8.617 1 94.38 100 SER B CA 1
ATOM 4575 C C . SER B 1 100 ? -14.281 -17.891 9.508 1 94.38 100 SER B C 1
ATOM 4577 O O . SER B 1 100 ? -13.289 -18.453 9.031 1 94.38 100 SER B O 1
ATOM 4579 N N . MET B 1 101 ? -14.609 -17.953 10.734 1 93.94 101 MET B N 1
ATOM 4580 C CA . MET B 1 101 ? -13.734 -18.609 11.703 1 93.94 101 MET B CA 1
ATOM 4581 C C . MET B 1 101 ? -13.539 -20.078 11.359 1 93.94 101 MET B C 1
ATOM 4583 O O . MET B 1 101 ? -12.438 -20.609 11.484 1 93.94 101 MET B O 1
ATOM 4587 N N . SER B 1 102 ? -14.578 -20.703 10.93 1 93.25 102 SER B N 1
ATOM 4588 C CA . SER B 1 102 ? -14.516 -22.141 10.625 1 93.25 102 SER B CA 1
ATOM 4589 C C . SER B 1 102 ? -13.688 -22.391 9.375 1 93.25 102 SER B C 1
ATOM 4591 O O . SER B 1 102 ? -13.219 -23.516 9.156 1 93.25 102 SER B O 1
ATOM 4593 N N . HIS B 1 103 ? -13.508 -21.391 8.578 1 95.56 103 HIS B N 1
ATOM 4594 C CA . HIS B 1 103 ? -12.781 -21.531 7.32 1 95.56 103 HIS B CA 1
ATOM 4595 C C . HIS B 1 103 ? -11.289 -21.297 7.52 1 95.56 103 HIS B C 1
ATOM 4597 O O . HIS B 1 103 ? -10.469 -21.828 6.762 1 95.56 103 HIS B O 1
ATOM 4603 N N . LEU B 1 104 ? -10.922 -20.578 8.539 1 95.12 104 LEU B N 1
ATOM 4604 C CA . LEU B 1 104 ? -9.547 -20.141 8.766 1 95.12 104 LEU B CA 1
ATOM 4605 C C . LEU B 1 104 ? -8.633 -21.328 9.047 1 95.12 104 LEU B C 1
ATOM 4607 O O . LEU B 1 104 ? -7.449 -21.297 8.703 1 95.12 104 LEU B O 1
ATOM 4611 N N . LYS B 1 105 ? -9.18 -22.328 9.641 1 93.25 105 LYS B N 1
ATOM 4612 C CA . LYS B 1 105 ? -8.352 -23.469 10.023 1 93.25 105 LYS B CA 1
ATOM 4613 C C . LYS B 1 105 ? -7.777 -24.156 8.797 1 93.25 105 LYS B C 1
ATOM 4615 O O . LYS B 1 105 ? -6.805 -24.906 8.898 1 93.25 105 LYS B O 1
ATOM 4620 N N . TYR B 1 106 ? -8.352 -23.938 7.66 1 95.12 106 TYR B N 1
ATOM 4621 C CA . TYR B 1 106 ? -7.902 -24.609 6.445 1 95.12 106 TYR B CA 1
ATOM 4622 C C . TYR B 1 106 ? -6.891 -23.75 5.691 1 95.12 106 TYR B C 1
ATOM 4624 O O . TYR B 1 106 ? -6.477 -24.109 4.582 1 95.12 106 TYR B O 1
ATOM 4632 N N . ASP B 1 107 ? -6.555 -22.578 6.168 1 94 107 ASP B N 1
ATOM 4633 C CA . ASP B 1 107 ? -5.547 -21.672 5.613 1 94 107 ASP B CA 1
ATOM 4634 C C . ASP B 1 107 ? -5.887 -21.281 4.176 1 94 107 ASP B C 1
ATOM 4636 O O . ASP B 1 107 ? -5.074 -21.469 3.268 1 94 107 ASP B O 1
ATOM 4640 N N . PRO B 1 108 ? -7.121 -20.734 4 1 95.19 108 PRO B N 1
ATOM 4641 C CA . PRO B 1 108 ? -7.52 -20.312 2.654 1 95.19 108 PRO B CA 1
ATOM 4642 C C . PRO B 1 108 ? -6.664 -19.172 2.104 1 95.19 108 PRO B C 1
ATOM 4644 O O . PRO B 1 108 ? -5.93 -18.531 2.855 1 95.19 108 PRO B O 1
ATOM 4647 N N . PRO B 1 109 ? -6.754 -18.938 0.802 1 91.88 109 PRO B N 1
ATOM 4648 C CA . PRO B 1 109 ? -6.078 -17.766 0.243 1 91.88 109 PRO B CA 1
ATOM 4649 C C . PRO B 1 109 ? -6.488 -16.469 0.931 1 91.88 109 PRO B C 1
ATOM 4651 O O . PRO B 1 109 ? -7.625 -16.344 1.391 1 91.88 109 PRO B O 1
ATOM 4654 N N . LEU B 1 110 ? -5.582 -15.5 1.09 1 93.5 110 LEU B N 1
ATOM 4655 C CA . LEU B 1 110 ? -5.781 -14.188 1.705 1 93.5 110 LEU B CA 1
ATOM 4656 C C . LEU B 1 110 ? -5.676 -14.281 3.225 1 93.5 110 LEU B C 1
ATOM 4658 O O . LEU B 1 110 ? -5.586 -13.258 3.906 1 93.5 110 LEU B O 1
ATOM 4662 N N . ALA B 1 111 ? -5.707 -15.523 3.762 1 95.56 111 ALA B N 1
ATOM 4663 C CA . ALA B 1 111 ? -5.52 -15.633 5.207 1 95.56 111 ALA B CA 1
ATOM 4664 C C . ALA B 1 111 ? -4.184 -15.031 5.633 1 95.56 111 ALA B C 1
ATOM 4666 O O . ALA B 1 111 ? -3.172 -15.203 4.953 1 95.56 111 ALA B O 1
ATOM 4667 N N . SER B 1 112 ? -4.238 -14.25 6.668 1 95.62 112 SER B N 1
ATOM 4668 C CA . SER B 1 112 ? -3.049 -13.617 7.223 1 95.62 112 SER B CA 1
ATOM 4669 C C . SER B 1 112 ? -3.256 -13.234 8.688 1 95.62 112 SER B C 1
ATOM 4671 O O . SER B 1 112 ? -4.363 -13.359 9.219 1 95.62 112 SER B O 1
ATOM 4673 N N . ASP B 1 113 ? -2.131 -12.836 9.32 1 97.38 113 ASP B N 1
ATOM 4674 C CA . ASP B 1 113 ? -2.18 -12.32 10.688 1 97.38 113 ASP B CA 1
ATOM 4675 C C . ASP B 1 113 ? -2.633 -10.867 10.703 1 97.38 113 ASP B C 1
ATOM 4677 O O . ASP B 1 113 ? -1.821 -9.961 10.914 1 97.38 113 ASP B O 1
ATOM 4681 N N . ILE B 1 114 ? -3.969 -10.672 10.609 1 98.19 114 ILE B N 1
ATOM 4682 C CA . ILE B 1 114 ? -4.531 -9.328 10.492 1 98.19 114 ILE B CA 1
ATOM 4683 C C . ILE B 1 114 ? -4.242 -8.539 11.766 1 98.19 114 ILE B C 1
ATOM 4685 O O . ILE B 1 114 ? -3.875 -7.359 11.695 1 98.19 114 ILE B O 1
ATOM 4689 N N . GLU B 1 115 ? -4.383 -9.141 12.922 1 98.12 115 GLU B N 1
ATOM 4690 C CA . GLU B 1 115 ? -4.113 -8.469 14.188 1 98.12 115 GLU B CA 1
ATOM 4691 C C . GLU B 1 115 ? -2.654 -8.023 14.273 1 98.12 115 GLU B C 1
ATOM 4693 O O . GLU B 1 115 ? -2.363 -6.914 14.727 1 98.12 115 GLU B O 1
ATOM 4698 N N . GLY B 1 116 ? -1.762 -8.93 13.898 1 98.06 116 GLY B N 1
ATOM 4699 C CA . GLY B 1 116 ? -0.35 -8.578 13.883 1 98.06 116 GLY B CA 1
ATOM 4700 C C . GLY B 1 116 ? -0.039 -7.395 12.984 1 98.06 116 GLY B C 1
ATOM 4701 O O . GLY B 1 116 ? 0.807 -6.562 13.312 1 98.06 116 GLY B O 1
ATOM 4702 N N . LEU B 1 117 ? -0.731 -7.277 11.859 1 98.31 117 LEU B N 1
ATOM 4703 C CA . LEU B 1 117 ? -0.543 -6.176 10.922 1 98.31 117 LEU B CA 1
ATOM 4704 C C . LEU B 1 117 ? -1.104 -4.875 11.492 1 98.31 117 LEU B C 1
ATOM 4706 O O . LEU B 1 117 ? -0.585 -3.795 11.211 1 98.31 117 LEU B O 1
ATOM 4710 N N . ALA B 1 118 ? -2.156 -4.98 12.281 1 98.56 118 ALA B N 1
ATOM 4711 C CA . ALA B 1 118 ? -2.885 -3.807 12.758 1 98.56 118 ALA B CA 1
ATOM 4712 C C . ALA B 1 118 ? -2.189 -3.18 13.961 1 98.56 118 ALA B C 1
ATOM 4714 O O . ALA B 1 118 ? -2.154 -1.954 14.094 1 98.56 118 ALA B O 1
ATOM 4715 N N . ARG B 1 119 ? -1.573 -3.924 14.781 1 97.94 119 ARG B N 1
ATOM 4716 C CA . ARG B 1 119 ? -1.164 -3.533 16.125 1 97.94 119 ARG B CA 1
ATOM 4717 C C . ARG B 1 119 ? -0.118 -2.424 16.078 1 97.94 119 ARG B C 1
ATOM 4719 O O . ARG B 1 119 ? -0.172 -1.481 16.875 1 97.94 119 ARG B O 1
ATOM 4726 N N . PRO B 1 120 ? 0.782 -2.467 15.18 1 97.75 120 PRO B N 1
ATOM 4727 C CA . PRO B 1 120 ? 1.819 -1.434 15.211 1 97.75 120 PRO B CA 1
ATOM 4728 C C . PRO B 1 120 ? 1.268 -0.034 14.945 1 97.75 120 PRO B C 1
ATOM 4730 O O . PRO B 1 120 ? 1.874 0.96 15.352 1 97.75 120 PRO B O 1
ATOM 4733 N N . LEU B 1 121 ? 0.081 0.054 14.328 1 98.25 121 LEU B N 1
ATOM 4734 C CA . LEU B 1 121 ? -0.371 1.375 13.906 1 98.25 121 LEU B CA 1
ATOM 4735 C C . LEU B 1 121 ? -1.787 1.649 14.398 1 98.25 121 LEU B C 1
ATOM 4737 O O . LEU B 1 121 ? -2.428 2.607 13.961 1 98.25 121 LEU B O 1
ATOM 4741 N N . SER B 1 122 ? -2.291 0.816 15.266 1 98.56 122 SER B N 1
ATOM 4742 C CA . SER B 1 122 ? -3.6 1.027 15.875 1 98.56 122 SER B CA 1
ATOM 4743 C C . SER B 1 122 ? -3.486 1.202 17.391 1 98.56 122 SER B C 1
ATOM 4745 O O . SER B 1 122 ? -2.645 0.569 18.031 1 98.56 122 SER B O 1
ATOM 4747 N N . HIS B 1 123 ? -4.32 2.059 17.922 1 98.19 123 HIS B N 1
ATOM 4748 C CA . HIS B 1 123 ? -4.422 2.238 19.359 1 98.19 123 HIS B CA 1
ATOM 4749 C C . HIS B 1 123 ? -5.375 1.222 19.984 1 98.19 123 HIS B C 1
ATOM 4751 O O . HIS B 1 123 ? -5.227 0.855 21.156 1 98.19 123 HIS B O 1
ATOM 4757 N N . TRP B 1 124 ? -6.348 0.852 19.234 1 98.31 124 TRP B N 1
ATOM 4758 C CA . TRP B 1 124 ? -7.395 -0.09 19.625 1 98.31 124 TRP B CA 1
ATOM 4759 C C . TRP B 1 124 ? -7.605 -1.148 18.547 1 98.31 124 TRP B C 1
ATOM 4761 O O . TRP B 1 124 ? -7.828 -0.819 17.375 1 98.31 124 TRP B O 1
ATOM 4771 N N . VAL B 1 125 ? -7.402 -2.42 18.875 1 98.62 125 VAL B N 1
ATOM 4772 C CA . VAL B 1 125 ? -7.609 -3.533 17.953 1 98.62 125 VAL B CA 1
ATOM 4773 C C . VAL B 1 125 ? -8.516 -4.578 18.609 1 98.62 125 VAL B C 1
ATOM 4775 O O . VAL B 1 125 ? -8.297 -4.977 19.75 1 98.62 125 VAL B O 1
ATOM 4778 N N . ARG B 1 126 ? -9.547 -4.957 17.828 1 98 126 ARG B N 1
ATOM 4779 C CA . ARG B 1 126 ? -10.43 -6.008 18.328 1 98 126 ARG B CA 1
ATOM 4780 C C . ARG B 1 126 ? -10.969 -6.855 17.172 1 98 126 ARG B C 1
ATOM 4782 O O . ARG B 1 126 ? -11.297 -6.328 16.109 1 98 126 ARG B O 1
ATOM 4789 N N . ARG B 1 127 ? -11.023 -8.117 17.375 1 97.38 127 ARG B N 1
ATOM 4790 C CA . ARG B 1 127 ? -11.742 -9.047 16.516 1 97.38 127 ARG B CA 1
ATOM 4791 C C . ARG B 1 127 ? -13.109 -9.398 17.094 1 97.38 127 ARG B C 1
ATOM 4793 O O . ARG B 1 127 ? -13.203 -9.836 18.234 1 97.38 127 ARG B O 1
ATOM 4800 N N . ALA B 1 128 ? -14.102 -9.211 16.281 1 96.31 128 ALA B N 1
ATOM 4801 C CA . ALA B 1 128 ? -15.438 -9.523 16.781 1 96.31 128 ALA B CA 1
ATOM 4802 C C . ALA B 1 128 ? -15.594 -11.016 17.031 1 96.31 128 ALA B C 1
ATOM 4804 O O . ALA B 1 128 ? -15.133 -11.844 16.25 1 96.31 128 ALA B O 1
ATOM 4805 N N . ASP B 1 129 ? -16.297 -11.367 18.094 1 94.06 129 ASP B N 1
ATOM 4806 C CA . ASP B 1 129 ? -16.484 -12.758 18.484 1 94.06 129 ASP B CA 1
ATOM 4807 C C . ASP B 1 129 ? -17.75 -13.352 17.875 1 94.06 129 ASP B C 1
ATOM 4809 O O . ASP B 1 129 ? -17.828 -14.555 17.641 1 94.06 129 ASP B O 1
ATOM 4813 N N . SER B 1 130 ? -18.703 -12.516 17.781 1 95.44 130 SER B N 1
ATOM 4814 C CA . SER B 1 130 ? -20.016 -12.938 17.281 1 95.44 130 SER B CA 1
ATOM 4815 C C . SER B 1 130 ? -20.781 -11.773 16.672 1 95.44 130 SER B C 1
ATOM 4817 O O . SER B 1 130 ? -20.406 -10.609 16.859 1 95.44 130 SER B O 1
ATOM 4819 N N . ALA B 1 131 ? -21.812 -12.109 15.945 1 95.81 131 ALA B N 1
ATOM 4820 C CA . ALA B 1 131 ? -22.703 -11.086 15.391 1 95.81 131 ALA B CA 1
ATOM 4821 C C . ALA B 1 131 ? -23.281 -10.211 16.5 1 95.81 131 ALA B C 1
ATOM 4823 O O . ALA B 1 131 ? -23.453 -9 16.312 1 95.81 131 ALA B O 1
ATOM 4824 N N . SER B 1 132 ? -23.516 -10.719 17.641 1 95.19 132 SER B N 1
ATOM 4825 C CA . SER B 1 132 ? -24.188 -10.023 18.734 1 95.19 132 SER B CA 1
ATOM 4826 C C . SER B 1 132 ? -23.234 -9.07 19.453 1 95.19 132 SER B C 1
ATOM 4828 O O . SER B 1 132 ? -23.688 -8.188 20.188 1 95.19 132 SER B O 1
ATOM 4830 N N . SER B 1 133 ? -21.953 -9.234 19.281 1 94.75 133 SER B N 1
ATOM 4831 C CA . SER B 1 133 ? -20.984 -8.352 19.938 1 94.75 133 SER B CA 1
ATOM 4832 C C . SER B 1 133 ? -20.672 -7.145 19.078 1 94.75 133 SER B C 1
ATOM 4834 O O . SER B 1 133 ? -20.078 -6.168 19.547 1 94.75 133 SER B O 1
ATOM 4836 N N . ILE B 1 134 ? -21.094 -7.141 17.859 1 95.81 134 ILE B N 1
ATOM 4837 C CA . ILE B 1 134 ? -20.656 -6.168 16.859 1 95.81 134 ILE B CA 1
ATOM 4838 C C . ILE B 1 134 ? -21.078 -4.762 17.297 1 95.81 134 ILE B C 1
ATOM 4840 O O . ILE B 1 134 ? -20.297 -3.812 17.188 1 95.81 134 ILE B O 1
ATOM 4844 N N . ALA B 1 135 ? -22.297 -4.621 17.75 1 95.62 135 ALA B N 1
ATOM 4845 C CA . ALA B 1 135 ? -22.75 -3.299 18.172 1 95.62 135 ALA B CA 1
ATOM 4846 C C . ALA B 1 135 ? -21.844 -2.709 19.234 1 95.62 135 ALA B C 1
ATOM 4848 O O . ALA B 1 135 ? -21.422 -1.56 19.125 1 95.62 135 ALA B O 1
ATOM 4849 N N . TRP B 1 136 ? -21.547 -3.48 20.234 1 95.5 136 TRP B N 1
ATOM 4850 C CA . TRP B 1 136 ? -20.688 -3.031 21.328 1 95.5 136 TRP B CA 1
ATOM 4851 C C . TRP B 1 136 ? -19.266 -2.779 20.844 1 95.5 136 TRP B C 1
ATOM 4853 O O . TRP B 1 136 ? -18.641 -1.779 21.203 1 95.5 136 TRP B O 1
ATOM 4863 N N . ASP B 1 137 ? -18.734 -3.723 20.078 1 96.88 137 ASP B N 1
ATOM 4864 C CA . ASP B 1 137 ? -17.391 -3.57 19.531 1 96.88 137 ASP B CA 1
ATOM 4865 C C . ASP B 1 137 ? -17.281 -2.297 18.688 1 96.88 137 ASP B C 1
ATOM 4867 O O . ASP B 1 137 ? -16.281 -1.574 18.781 1 96.88 137 ASP B O 1
ATOM 4871 N N . THR B 1 138 ? -18.281 -2.068 17.906 1 97.38 138 THR B N 1
ATOM 4872 C CA . THR B 1 138 ? -18.312 -0.89 17.047 1 97.38 138 THR B CA 1
ATOM 4873 C C . THR B 1 138 ? -18.344 0.388 17.875 1 97.38 138 THR B C 1
ATOM 4875 O O . THR B 1 138 ? -17.578 1.317 17.625 1 97.38 138 THR B O 1
ATOM 4878 N N . ALA B 1 139 ? -19.25 0.454 18.812 1 97.31 139 ALA B N 1
ATOM 4879 C CA . ALA B 1 139 ? -19.359 1.626 19.672 1 97.31 139 ALA B CA 1
ATOM 4880 C C . ALA B 1 139 ? -18.047 1.879 20.406 1 97.31 139 ALA B C 1
ATOM 4882 O O . ALA B 1 139 ? -17.625 3.029 20.578 1 97.31 139 ALA B O 1
ATOM 4883 N N . SER B 1 140 ? -17.422 0.801 20.844 1 97.12 140 SER B N 1
ATOM 4884 C CA . SER B 1 140 ? -16.141 0.908 21.531 1 97.12 140 SER B CA 1
ATOM 4885 C C . SER B 1 140 ? -15.062 1.446 20.594 1 97.12 140 SER B C 1
ATOM 4887 O O . SER B 1 140 ? -14.242 2.266 21.016 1 97.12 140 SER B O 1
ATOM 4889 N N . ALA B 1 141 ? -15.047 0.938 19.391 1 98.19 141 ALA B N 1
ATOM 4890 C CA . ALA B 1 141 ? -14.094 1.424 18.391 1 98.19 141 ALA B CA 1
ATOM 4891 C C . ALA B 1 141 ? -14.289 2.916 18.141 1 98.19 141 ALA B C 1
ATOM 4893 O O . ALA B 1 141 ? -13.312 3.666 18.047 1 98.19 141 ALA B O 1
ATOM 4894 N N . VAL B 1 142 ? -15.523 3.33 18.016 1 98.38 142 VAL B N 1
ATOM 4895 C CA . VAL B 1 142 ? -15.836 4.734 17.766 1 98.38 142 VAL B CA 1
ATOM 4896 C C . VAL B 1 142 ? -15.43 5.578 18.969 1 98.38 142 VAL B C 1
ATOM 4898 O O . VAL B 1 142 ? -14.906 6.68 18.812 1 98.38 142 VAL B O 1
ATOM 4901 N N . ALA B 1 143 ? -15.703 5.066 20.156 1 97.5 143 ALA B N 1
ATOM 4902 C CA . ALA B 1 143 ? -15.312 5.777 21.359 1 97.5 143 ALA B CA 1
ATOM 4903 C C . ALA B 1 143 ? -13.805 6.027 21.391 1 97.5 143 ALA B C 1
ATOM 4905 O O . ALA B 1 143 ? -13.359 7.125 21.734 1 97.5 143 ALA B O 1
ATOM 4906 N N . ALA B 1 144 ? -13.062 5.027 21.016 1 97.06 144 ALA B N 1
ATOM 4907 C CA . ALA B 1 144 ? -11.609 5.188 20.938 1 97.06 144 ALA B CA 1
ATOM 4908 C C . ALA B 1 144 ? -11.227 6.227 19.891 1 97.06 144 ALA B C 1
ATOM 4910 O O . ALA B 1 144 ? -10.391 7.094 20.141 1 97.06 144 ALA B O 1
ATOM 4911 N N . ALA B 1 145 ? -11.82 6.172 18.75 1 98 145 ALA B N 1
ATOM 4912 C CA . ALA B 1 145 ? -11.523 7.09 17.656 1 98 145 ALA B CA 1
ATOM 4913 C C . ALA B 1 145 ? -11.891 8.523 18.031 1 98 145 ALA B C 1
ATOM 4915 O O . ALA B 1 145 ? -11.312 9.477 17.5 1 98 145 ALA B O 1
ATOM 4916 N N . ASN B 1 146 ? -12.82 8.688 18.984 1 96.94 146 ASN B N 1
ATOM 4917 C CA . ASN B 1 146 ? -13.297 10 19.422 1 96.94 146 ASN B CA 1
ATOM 4918 C C . ASN B 1 146 ? -12.492 10.523 20.609 1 96.94 146 ASN B C 1
ATOM 4920 O O . ASN B 1 146 ? -12.75 11.625 21.094 1 96.94 146 ASN B O 1
ATOM 4924 N N . ALA B 1 147 ? -11.547 9.773 21.047 1 95.56 147 ALA B N 1
ATOM 4925 C CA . ALA B 1 147 ? -10.742 10.203 22.188 1 95.56 147 ALA B CA 1
ATOM 4926 C C . ALA B 1 147 ? -9.945 11.461 21.859 1 95.56 147 ALA B C 1
ATOM 4928 O O . ALA B 1 147 ? -9.953 11.922 20.703 1 95.56 147 ALA B O 1
ATOM 4929 N N . HIS B 1 148 ? -9.406 12.109 22.875 1 94.5 148 HIS B N 1
ATOM 4930 C CA . HIS B 1 148 ? -8.445 13.195 22.719 1 94.5 148 HIS B CA 1
ATOM 4931 C C . HIS B 1 148 ? -7.082 12.82 23.281 1 94.5 148 HIS B C 1
ATOM 4933 O O . HIS B 1 148 ? -6.934 12.648 24.5 1 94.5 148 HIS B O 1
ATOM 4939 N N . PRO B 1 149 ? -6.02 12.773 22.438 1 95.31 149 PRO B N 1
ATOM 4940 C CA . PRO B 1 149 ? -6.09 12.938 20.984 1 95.31 149 PRO B CA 1
ATOM 4941 C C . PRO B 1 149 ? -6.801 11.781 20.281 1 95.31 149 PRO B C 1
ATOM 4943 O O . PRO B 1 149 ? -7.004 10.727 20.891 1 95.31 149 PRO B O 1
ATOM 4946 N N . GLY B 1 150 ? -7.277 12.023 19.016 1 96.56 150 GLY B N 1
ATOM 4947 C CA . GLY B 1 150 ? -7.902 10.969 18.234 1 96.56 150 GLY B CA 1
ATOM 4948 C C . GLY B 1 150 ? -7.039 9.719 18.125 1 96.56 150 GLY B C 1
ATOM 4949 O O . GLY B 1 150 ? -5.812 9.812 18.094 1 96.56 150 GLY B O 1
ATOM 4950 N N . GLN B 1 151 ? -7.727 8.539 18.047 1 98 151 GLN B N 1
ATOM 4951 C CA . GLN B 1 151 ? -7.012 7.273 18.016 1 98 151 GLN B CA 1
ATOM 4952 C C . GLN B 1 151 ? -7.414 6.457 16.781 1 98 151 GLN B C 1
ATOM 4954 O O . GLN B 1 151 ? -8.508 6.633 16.25 1 98 151 GLN B O 1
ATOM 4959 N N . ILE B 1 152 ? -6.5 5.633 16.375 1 98.81 152 ILE B N 1
ATOM 4960 C CA . ILE B 1 152 ? -6.762 4.672 15.312 1 98.81 152 ILE B CA 1
ATOM 4961 C C . ILE B 1 152 ? -7.383 3.406 15.898 1 98.81 152 ILE B C 1
ATOM 4963 O O . ILE B 1 152 ? -6.777 2.74 16.734 1 98.81 152 ILE B O 1
ATOM 4967 N N . SER B 1 153 ? -8.602 3.088 15.445 1 98.81 153 SER B N 1
ATOM 4968 C CA . SER B 1 153 ? -9.273 1.852 15.836 1 98.81 153 SER B CA 1
ATOM 4969 C C . SER B 1 153 ? -9.383 0.887 14.664 1 98.81 153 SER B C 1
ATOM 4971 O O . SER B 1 153 ? -9.719 1.295 13.547 1 98.81 153 SER B O 1
ATOM 4973 N N . THR B 1 154 ? -9.055 -0.35 14.914 1 98.88 154 THR B N 1
ATOM 4974 C CA . THR B 1 154 ? -9.203 -1.391 13.906 1 98.88 154 THR B CA 1
ATOM 4975 C C . THR B 1 154 ? -10.102 -2.514 14.422 1 98.88 154 THR B C 1
ATOM 4977 O O . THR B 1 154 ? -9.797 -3.146 15.43 1 98.88 154 THR B O 1
ATOM 4980 N N . LEU B 1 155 ? -11.211 -2.672 13.773 1 98.56 155 LEU B N 1
ATOM 4981 C CA . LEU B 1 155 ? -12.164 -3.729 14.086 1 98.56 155 LEU B CA 1
ATOM 4982 C C . LEU B 1 155 ? -12.164 -4.805 13.008 1 98.56 155 LEU B C 1
ATOM 4984 O O . LEU B 1 155 ? -12.453 -4.527 11.844 1 98.56 155 LEU B O 1
ATOM 4988 N N . ILE B 1 156 ? -11.781 -6.012 13.367 1 98.19 156 ILE B N 1
ATOM 4989 C CA . ILE B 1 156 ? -11.711 -7.152 12.461 1 98.19 156 ILE B CA 1
ATOM 4990 C C . ILE B 1 156 ? -13.016 -7.953 12.539 1 98.19 156 ILE B C 1
ATOM 4992 O O . ILE B 1 156 ? -13.445 -8.352 13.625 1 98.19 156 ILE B O 1
ATOM 4996 N N . LEU B 1 157 ? -13.594 -8.211 11.391 1 96.44 157 LEU B N 1
ATOM 4997 C CA . LEU B 1 157 ? -14.906 -8.844 11.375 1 96.44 157 LEU B CA 1
ATOM 4998 C C . LEU B 1 157 ? -14.875 -10.141 10.57 1 96.44 157 LEU B C 1
ATOM 5000 O O . LEU B 1 157 ? -15.016 -10.125 9.344 1 96.44 157 LEU B O 1
ATOM 5004 N N . PRO B 1 158 ? -14.883 -11.273 11.234 1 95.62 158 PRO B N 1
ATOM 5005 C CA . PRO B 1 158 ? -15 -12.555 10.531 1 95.62 158 PRO B CA 1
ATOM 5006 C C . PRO B 1 158 ? -16.312 -12.688 9.75 1 95.62 158 PRO B C 1
ATOM 5008 O O . PRO B 1 158 ? -17.344 -12.164 10.18 1 95.62 158 PRO B O 1
ATOM 5011 N N . GLY B 1 159 ? -16.234 -13.422 8.633 1 93.88 159 GLY B N 1
ATOM 5012 C CA . GLY B 1 159 ? -17.375 -13.555 7.73 1 93.88 159 GLY B CA 1
ATOM 5013 C C . GLY B 1 159 ? -18.641 -14.031 8.43 1 93.88 159 GLY B C 1
ATOM 5014 O O . GLY B 1 159 ? -19.719 -13.484 8.203 1 93.88 159 GLY B O 1
ATOM 5015 N N . ASN B 1 160 ? -18.531 -14.969 9.312 1 93.88 160 ASN B N 1
ATOM 5016 C CA . ASN B 1 160 ? -19.703 -15.508 10 1 93.88 160 ASN B CA 1
ATOM 5017 C C . ASN B 1 160 ? -20.344 -14.469 10.914 1 93.88 160 ASN B C 1
ATOM 5019 O O . ASN B 1 160 ? -21.562 -14.469 11.094 1 93.88 160 ASN B O 1
ATOM 5023 N N . THR B 1 161 ? -19.594 -13.516 11.492 1 94.38 161 THR B N 1
ATOM 5024 C CA . THR B 1 161 ? -20.156 -12.484 12.352 1 94.38 161 THR B CA 1
ATOM 5025 C C . THR B 1 161 ? -20.969 -11.477 11.539 1 94.38 161 THR B C 1
ATOM 5027 O O . THR B 1 161 ? -21.797 -10.758 12.078 1 94.38 161 THR B O 1
ATOM 5030 N N . SER B 1 162 ? -20.672 -11.375 10.281 1 92.06 162 SER B N 1
ATOM 5031 C CA . SER B 1 162 ? -21.359 -10.414 9.43 1 92.06 162 SER B CA 1
ATOM 5032 C C . SER B 1 162 ? -22.719 -10.945 8.969 1 92.06 162 SER B C 1
ATOM 5034 O O . SER B 1 162 ? -23.672 -10.18 8.836 1 92.06 162 SER B O 1
ATOM 5036 N N . TRP B 1 163 ? -22.828 -12.305 8.68 1 92.75 163 TRP B N 1
ATOM 5037 C CA . TRP B 1 163 ? -24.047 -12.789 8.039 1 92.75 163 TRP B CA 1
ATOM 5038 C C . TRP B 1 163 ? -24.953 -13.492 9.055 1 92.75 163 TRP B C 1
ATOM 5040 O O . TRP B 1 163 ? -26.125 -13.734 8.781 1 92.75 163 TRP B O 1
ATOM 5050 N N . GLU B 1 164 ? -24.469 -13.781 10.219 1 94.25 164 GLU B N 1
ATOM 5051 C CA . GLU B 1 164 ? -25.328 -14.359 11.258 1 94.25 164 GLU B CA 1
ATOM 5052 C C . GLU B 1 164 ? -26.234 -13.305 11.891 1 94.25 164 GLU B C 1
ATOM 5054 O O . GLU B 1 164 ? -25.922 -12.109 11.828 1 94.25 164 GLU B O 1
ATOM 5059 N N . GLU B 1 165 ? -27.266 -13.789 12.453 1 94.06 165 GLU B N 1
ATOM 5060 C CA . GLU B 1 165 ? -28.219 -12.891 13.109 1 94.06 165 GLU B CA 1
ATOM 5061 C C . GLU B 1 165 ? -27.625 -12.297 14.391 1 94.06 165 GLU B C 1
ATOM 5063 O O . GLU B 1 165 ? -26.953 -13 15.148 1 94.06 165 GLU B O 1
ATOM 5068 N N . ALA B 1 166 ? -27.812 -10.992 14.469 1 91.81 166 ALA B N 1
ATOM 5069 C CA . ALA B 1 166 ? -27.344 -10.289 15.664 1 91.81 166 ALA B CA 1
ATOM 5070 C C . ALA B 1 166 ? -28.484 -10.078 16.656 1 91.81 166 ALA B C 1
ATOM 5072 O O . ALA B 1 166 ? -29.641 -9.906 16.25 1 91.81 166 ALA B O 1
ATOM 5073 N N . ALA B 1 167 ? -28.172 -10.109 17.938 1 85.06 167 ALA B N 1
ATOM 5074 C CA . ALA B 1 167 ? -29.172 -9.75 18.938 1 85.06 167 ALA B CA 1
ATOM 5075 C C . ALA B 1 167 ? -29.562 -8.273 18.828 1 85.06 167 ALA B C 1
ATOM 5077 O O . ALA B 1 167 ? -28.75 -7.441 18.422 1 85.06 167 ALA B O 1
ATOM 5078 N N . PRO B 1 168 ? -30.875 -8.086 19.062 1 77.94 168 PRO B N 1
ATOM 5079 C CA . PRO B 1 168 ? -31.25 -6.672 19.062 1 77.94 168 PRO B CA 1
ATOM 5080 C C . PRO B 1 168 ? -30.438 -5.84 20.047 1 77.94 168 PRO B C 1
ATOM 5082 O O . PRO B 1 168 ? -30.141 -6.297 21.156 1 77.94 168 PRO B O 1
ATOM 5085 N N . THR B 1 169 ? -29.781 -4.934 19.484 1 71.81 169 THR B N 1
ATOM 5086 C CA . THR B 1 169 ? -29.016 -4.074 20.375 1 71.81 169 THR B CA 1
ATOM 5087 C C . THR B 1 169 ? -29.688 -2.713 20.531 1 71.81 169 THR B C 1
ATOM 5089 O O . THR B 1 169 ? -30.203 -2.16 19.562 1 71.81 169 THR B O 1
ATOM 5092 N N . HIS B 1 170 ? -29.797 -2.242 21.797 1 69.12 170 HIS B N 1
ATOM 5093 C CA . HIS B 1 170 ? -30.172 -0.86 22.062 1 69.12 170 HIS B CA 1
ATOM 5094 C C . HIS B 1 170 ? -29.047 0.102 21.703 1 69.12 170 HIS B C 1
ATOM 5096 O O . HIS B 1 170 ? -27.875 -0.293 21.656 1 69.12 170 HIS B O 1
ATOM 5102 N N . ALA B 1 171 ? -29.562 1.257 21.344 1 70.81 171 ALA B N 1
ATOM 5103 C CA . ALA B 1 171 ? -28.594 2.314 21.062 1 70.81 171 ALA B CA 1
ATOM 5104 C C . ALA B 1 171 ? -27.609 2.48 22.219 1 70.81 171 ALA B C 1
ATOM 5106 O O . ALA B 1 171 ? -28.016 2.617 23.375 1 70.81 171 ALA B O 1
ATOM 5107 N N . LEU B 1 172 ? -26.406 2.316 21.844 1 83 172 LEU B N 1
ATOM 5108 C CA . LEU B 1 172 ? -25.344 2.477 22.828 1 83 172 LEU B CA 1
ATOM 5109 C C . LEU B 1 172 ? -24.969 3.945 22.984 1 83 172 LEU B C 1
ATOM 5111 O O . LEU B 1 172 ? -24.938 4.688 22 1 83 172 LEU B O 1
ATOM 5115 N N . PRO B 1 173 ? -24.812 4.355 24.125 1 82.31 173 PRO B N 1
ATOM 5116 C CA . PRO B 1 173 ? -24.484 5.77 24.328 1 82.31 173 PRO B CA 1
ATOM 5117 C C . PRO B 1 173 ? -23.141 6.152 23.703 1 82.31 173 PRO B C 1
ATOM 5119 O O . PRO B 1 173 ? -22.234 5.324 23.641 1 82.31 173 PRO B O 1
ATOM 5122 N N . GLN B 1 174 ? -23.156 7.336 23.25 1 84.44 174 GLN B N 1
ATOM 5123 C CA . GLN B 1 174 ? -21.906 7.926 22.797 1 84.44 174 GLN B CA 1
ATOM 5124 C C . GLN B 1 174 ? -21.016 8.297 23.984 1 84.44 174 GLN B C 1
ATOM 5126 O O . GLN B 1 174 ? -21.469 8.922 24.938 1 84.44 174 GLN B O 1
ATOM 5131 N N . VAL B 1 175 ? -19.859 7.801 23.844 1 83.81 175 VAL B N 1
ATOM 5132 C CA . VAL B 1 175 ? -18.906 8.141 24.906 1 83.81 175 VAL B CA 1
ATOM 5133 C C . VAL B 1 175 ? -18.312 9.516 24.641 1 83.81 175 VAL B C 1
ATOM 5135 O O . VAL B 1 175 ? -17.797 9.781 23.547 1 83.81 175 VAL B O 1
ATOM 5138 N N . LYS B 1 176 ? -18.484 10.414 25.547 1 79.75 176 LYS B N 1
ATOM 5139 C CA . LYS B 1 176 ? -17.844 11.727 25.453 1 79.75 176 LYS B CA 1
ATOM 5140 C C . LYS B 1 176 ? -16.484 11.734 26.141 1 79.75 176 LYS B C 1
ATOM 5142 O O . LYS B 1 176 ? -16.375 11.359 27.312 1 79.75 176 LYS B O 1
ATOM 5147 N N . HIS B 1 177 ? -15.562 12 25.406 1 84.19 177 HIS B N 1
ATOM 5148 C CA . HIS B 1 177 ? -14.234 12.102 25.984 1 84.19 177 HIS B CA 1
ATOM 5149 C C . HIS B 1 177 ? -13.914 13.539 26.391 1 84.19 177 HIS B C 1
ATOM 5151 O O . HIS B 1 177 ? -14.125 14.469 25.609 1 84.19 177 HIS B O 1
ATOM 5157 N N . GLU B 1 178 ? -13.625 13.633 27.688 1 87.06 178 GLU B N 1
ATOM 5158 C CA . GLU B 1 178 ? -13.203 14.945 28.172 1 87.06 178 GLU B CA 1
ATOM 5159 C C . GLU B 1 178 ? -11.688 15.094 28.109 1 87.06 178 GLU B C 1
ATOM 5161 O O . GLU B 1 178 ? -10.953 14.148 28.406 1 87.06 178 GLU B O 1
ATOM 5166 N N . LYS B 1 179 ? -11.297 16.234 27.688 1 94.12 179 LYS B N 1
ATOM 5167 C CA . LYS B 1 179 ? -9.875 16.562 27.719 1 94.12 179 LYS B CA 1
ATOM 5168 C C . LYS B 1 179 ? -9.375 16.688 29.156 1 94.12 179 LYS B C 1
ATOM 5170 O O . LYS B 1 179 ? -10.094 17.203 30.016 1 94.12 179 LYS B O 1
ATOM 5175 N N . ARG B 1 180 ? -8.164 16.219 29.406 1 95 180 ARG B N 1
ATOM 5176 C CA . ARG B 1 180 ? -7.566 16.328 30.719 1 95 180 ARG B CA 1
ATOM 5177 C C . ARG B 1 180 ? -7.238 17.781 31.062 1 95 180 ARG B C 1
ATOM 5179 O O . ARG B 1 180 ? -6.805 18.531 30.188 1 95 180 ARG B O 1
ATOM 5186 N N . VAL B 1 181 ? -7.41 18.078 32.281 1 97.56 181 VAL B N 1
ATOM 5187 C CA . VAL B 1 181 ? -7.102 19.406 32.781 1 97.56 181 VAL B CA 1
ATOM 5188 C C . VAL B 1 181 ? -5.59 19.609 32.844 1 97.56 181 VAL B C 1
ATOM 5190 O O . VAL B 1 181 ? -4.875 18.75 33.375 1 97.56 181 VAL B O 1
ATOM 5193 N N . PRO B 1 182 ? -5.133 20.719 32.344 1 98.19 182 PRO B N 1
ATOM 5194 C CA . PRO B 1 182 ? -3.695 20.984 32.438 1 98.19 182 PRO B CA 1
ATOM 5195 C C . PRO B 1 182 ? -3.207 21.109 33.875 1 98.19 182 PRO B C 1
ATOM 5197 O O . PRO B 1 182 ? -3.945 21.594 34.719 1 98.19 182 PRO B O 1
ATOM 5200 N N . ASP B 1 183 ? -1.997 20.766 34.156 1 97.94 183 ASP B N 1
ATOM 5201 C CA . ASP B 1 183 ? -1.377 20.812 35.469 1 97.94 183 ASP B CA 1
ATOM 5202 C C . ASP B 1 183 ? -1.132 22.266 35.906 1 97.94 183 ASP B C 1
ATOM 5204 O O . ASP B 1 183 ? -0.446 23.016 35.219 1 97.94 183 ASP B O 1
ATOM 5208 N N . THR B 1 184 ? -1.572 22.625 37.125 1 97.94 184 THR B N 1
ATOM 5209 C CA . THR B 1 184 ? -1.464 23.984 37.625 1 97.94 184 THR B CA 1
ATOM 5210 C C . THR B 1 184 ? -0.004 24.359 37.875 1 97.94 184 THR B C 1
ATOM 5212 O O . THR B 1 184 ? 0.386 25.516 37.688 1 97.94 184 THR B O 1
ATOM 5215 N N . GLY B 1 185 ? 0.709 23.406 38.344 1 98.25 185 GLY B N 1
ATOM 5216 C CA . GLY B 1 185 ? 2.127 23.656 38.562 1 98.25 185 GLY B CA 1
ATOM 5217 C C . GLY B 1 185 ? 2.859 24.031 37.281 1 98.25 185 GLY B C 1
ATOM 5218 O O . GLY B 1 185 ? 3.699 24.922 37.281 1 98.25 185 GLY B O 1
ATOM 5219 N N . ARG B 1 186 ? 2.568 23.375 36.188 1 98.31 186 ARG B N 1
ATOM 5220 C CA . ARG B 1 186 ? 3.162 23.703 34.906 1 98.31 186 ARG B CA 1
ATOM 5221 C C . ARG B 1 186 ? 2.73 25.094 34.406 1 98.31 186 ARG B C 1
ATOM 5223 O O . ARG B 1 186 ? 3.543 25.844 33.906 1 98.31 186 ARG B O 1
ATOM 5230 N N . ILE B 1 187 ? 1.467 25.391 34.656 1 98.62 187 ILE B N 1
ATOM 5231 C CA . ILE B 1 187 ? 0.929 26.688 34.281 1 98.62 187 ILE B CA 1
ATOM 5232 C C . ILE B 1 187 ? 1.674 27.797 35.031 1 98.62 187 ILE B C 1
ATOM 5234 O O . ILE B 1 187 ? 2.107 28.781 34.406 1 98.62 187 ILE B O 1
ATOM 5238 N N . GLU B 1 188 ? 1.857 27.641 36.312 1 98.44 188 GLU B N 1
ATOM 5239 C CA . GLU B 1 188 ? 2.529 28.641 37.125 1 98.44 188 GLU B CA 1
ATOM 5240 C C . GLU B 1 188 ? 3.994 28.781 36.719 1 98.44 188 GLU B C 1
ATOM 5242 O O . GLU B 1 188 ? 4.516 29.906 36.656 1 98.44 188 GLU B O 1
ATOM 5247 N N . ASN B 1 189 ? 4.547 27.688 36.531 1 98.62 189 ASN B N 1
ATOM 5248 C CA . ASN B 1 189 ? 5.938 27.719 36.094 1 98.62 189 ASN B CA 1
ATOM 5249 C C . ASN B 1 189 ? 6.102 28.5 34.781 1 98.62 189 ASN B C 1
ATOM 5251 O O . ASN B 1 189 ? 6.984 29.344 34.688 1 98.62 189 ASN B O 1
ATOM 5255 N N . VAL B 1 190 ? 5.273 28.25 33.812 1 98.81 190 VAL B N 1
ATOM 5256 C CA . VAL B 1 190 ? 5.352 28.922 32.5 1 98.81 190 VAL B CA 1
ATOM 5257 C C . VAL B 1 190 ? 4.996 30.391 32.656 1 98.81 190 VAL B C 1
ATOM 5259 O O . VAL B 1 190 ? 5.594 31.25 32.031 1 98.81 190 VAL B O 1
ATOM 5262 N N . ALA B 1 191 ? 4.059 30.672 33.531 1 98.75 191 ALA B N 1
ATOM 5263 C CA . ALA B 1 191 ? 3.723 32.062 33.812 1 98.75 191 ALA B CA 1
ATOM 5264 C C . ALA B 1 191 ? 4.938 32.844 34.344 1 98.75 191 ALA B C 1
ATOM 5266 O O . ALA B 1 191 ? 5.191 33.969 33.906 1 98.75 191 ALA B O 1
ATOM 5267 N N . ASN B 1 192 ? 5.637 32.219 35.219 1 98.56 192 ASN B N 1
ATOM 5268 C CA . ASN B 1 192 ? 6.836 32.844 35.781 1 98.56 192 ASN B CA 1
ATOM 5269 C C . ASN B 1 192 ? 7.887 33.062 34.688 1 98.56 192 ASN B C 1
ATOM 5271 O O . ASN B 1 192 ? 8.531 34.125 34.688 1 98.56 192 ASN B O 1
ATOM 5275 N N . ILE B 1 193 ? 8.008 32.156 33.844 1 98.56 193 ILE B N 1
ATOM 5276 C CA . ILE B 1 193 ? 8.961 32.281 32.75 1 98.56 193 ILE B CA 1
ATOM 5277 C C . ILE B 1 193 ? 8.57 33.438 31.844 1 98.56 193 ILE B C 1
ATOM 5279 O O . ILE B 1 193 ? 9.406 34.281 31.5 1 98.56 193 ILE B O 1
ATOM 5283 N N . LEU B 1 194 ? 7.336 33.531 31.516 1 98.5 194 LEU B N 1
ATOM 5284 C CA . LEU B 1 194 ? 6.871 34.562 30.594 1 98.5 194 LEU B CA 1
ATOM 5285 C C . LEU B 1 194 ? 6.949 35.938 31.234 1 98.5 194 LEU B C 1
ATOM 5287 O O . LEU B 1 194 ? 7.258 36.906 30.562 1 98.5 194 LEU B O 1
ATOM 5291 N N . LYS B 1 195 ? 6.766 36 32.5 1 97.56 195 LYS B N 1
ATOM 5292 C CA . LYS B 1 195 ? 6.82 37.25 33.219 1 97.56 195 LYS B CA 1
ATOM 5293 C C . LYS B 1 195 ? 8.258 37.75 33.375 1 97.56 195 LYS B C 1
ATOM 5295 O O . LYS B 1 195 ? 8.492 38.969 33.562 1 97.56 195 LYS B O 1
ATOM 5300 N N . SER B 1 196 ? 9.156 36.844 33.281 1 97.12 196 SER B N 1
ATOM 5301 C CA . SER B 1 196 ? 10.562 37.219 33.375 1 97.12 196 SER B CA 1
ATOM 5302 C C . SER B 1 196 ? 10.977 38.125 32.25 1 97.12 196 SER B C 1
ATOM 5304 O O . SER B 1 196 ? 11.977 38.844 32.344 1 97.12 196 SER B O 1
ATOM 5306 N N . GLY B 1 197 ? 10.352 38 31.125 1 95.94 197 GLY B N 1
ATOM 5307 C CA . GLY B 1 197 ? 10.68 38.812 29.969 1 95.94 197 GLY B CA 1
ATOM 5308 C C . GLY B 1 197 ? 11.773 38.219 29.109 1 95.94 197 GLY B C 1
ATOM 5309 O O . GLY B 1 197 ? 12.109 38.75 28.047 1 95.94 197 GLY B O 1
ATOM 5310 N N . GLU B 1 198 ? 12.289 37.125 29.516 1 97.44 198 GLU B N 1
ATOM 5311 C CA . GLU B 1 198 ? 13.297 36.438 28.703 1 97.44 198 GLU B CA 1
ATOM 5312 C C . GLU B 1 198 ? 12.695 35.938 27.391 1 97.44 198 GLU B C 1
ATOM 5314 O O . GLU B 1 198 ? 11.508 35.625 27.328 1 97.44 198 GLU B O 1
ATOM 5319 N N . PRO B 1 199 ? 13.539 35.906 26.359 1 98.06 199 PRO B N 1
ATOM 5320 C CA . PRO B 1 199 ? 13.031 35.469 25.062 1 98.06 199 PRO B CA 1
ATOM 5321 C C . PRO B 1 199 ? 12.453 34.062 25.094 1 98.06 199 PRO B C 1
ATOM 5323 O O . PRO B 1 199 ? 13.141 33.125 25.484 1 98.06 199 PRO B O 1
ATOM 5326 N N . ALA B 1 200 ? 11.195 33.938 24.703 1 98.56 200 ALA B N 1
ATOM 5327 C CA . ALA B 1 200 ? 10.5 32.656 24.75 1 98.56 200 ALA B CA 1
ATOM 5328 C C . ALA B 1 200 ? 9.727 32.406 23.453 1 98.56 200 ALA B C 1
ATOM 5330 O O . ALA B 1 200 ? 9.188 33.344 22.859 1 98.56 200 ALA B O 1
ATOM 5331 N N . LEU B 1 201 ? 9.734 31.141 22.969 1 98.75 201 LEU B N 1
ATOM 5332 C CA . LEU B 1 201 ? 8.93 30.656 21.859 1 98.75 201 LEU B CA 1
ATOM 5333 C C . LEU B 1 201 ? 7.926 29.609 22.328 1 98.75 201 LEU B C 1
ATOM 5335 O O . LEU B 1 201 ? 8.305 28.609 22.938 1 98.75 201 LEU B O 1
ATOM 5339 N N . ILE B 1 202 ? 6.66 29.844 22.125 1 98.81 202 ILE B N 1
ATOM 5340 C CA . ILE B 1 202 ? 5.652 28.812 22.344 1 98.81 202 ILE B CA 1
ATOM 5341 C C . ILE B 1 202 ? 5.414 28.047 21.031 1 98.81 202 ILE B C 1
ATOM 5343 O O . ILE B 1 202 ? 5.004 28.625 20.031 1 98.81 202 ILE B O 1
ATOM 5347 N N . VAL B 1 203 ? 5.703 26.766 21.062 1 98.69 203 VAL B N 1
ATOM 5348 C CA . VAL B 1 203 ? 5.516 25.906 19.891 1 98.69 203 VAL B CA 1
ATOM 5349 C C . VAL B 1 203 ? 4.191 25.156 20.016 1 98.69 203 VAL B C 1
ATOM 5351 O O . VAL B 1 203 ? 4.043 24.281 20.875 1 98.69 203 VAL B O 1
ATOM 5354 N N . LEU B 1 204 ? 3.289 25.516 19.125 1 98.5 204 LEU B N 1
ATOM 5355 C CA . LEU B 1 204 ? 1.948 24.938 19.156 1 98.5 204 LEU B CA 1
ATOM 5356 C C . LEU B 1 204 ? 1.816 23.797 18.141 1 98.5 204 LEU B C 1
ATOM 5358 O O . LEU B 1 204 ? 2.467 23.812 17.094 1 98.5 204 LEU B O 1
ATOM 5362 N N . ALA B 1 205 ? 0.907 22.812 18.422 1 96.88 205 ALA B N 1
ATOM 5363 C CA . ALA B 1 205 ? 0.583 21.719 17.5 1 96.88 205 ALA B CA 1
ATOM 5364 C C . ALA B 1 205 ? -0.863 21.266 17.688 1 96.88 205 ALA B C 1
ATOM 5366 O O . ALA B 1 205 ? -1.558 21.719 18.594 1 96.88 205 ALA B O 1
ATOM 5367 N N . ASN B 1 206 ? -1.291 20.516 16.766 1 94.44 206 ASN B N 1
ATOM 5368 C CA . ASN B 1 206 ? -2.57 19.812 16.812 1 94.44 206 ASN B CA 1
ATOM 5369 C C . ASN B 1 206 ? -3.729 20.781 17.062 1 94.44 206 ASN B C 1
ATOM 5371 O O . ASN B 1 206 ? -3.898 21.75 16.328 1 94.44 206 ASN B O 1
ATOM 5375 N N . LYS B 1 207 ? -4.449 20.625 18.188 1 93.81 207 LYS B N 1
ATOM 5376 C CA . LYS B 1 207 ? -5.66 21.422 18.422 1 93.81 207 LYS B CA 1
ATOM 5377 C C . LYS B 1 207 ? -5.324 22.859 18.797 1 93.81 207 LYS B C 1
ATOM 5379 O O . LYS B 1 207 ? -6.141 23.766 18.594 1 93.81 207 LYS B O 1
ATOM 5384 N N . ALA B 1 208 ? -4.141 23.125 19.156 1 97.94 208 ALA B N 1
ATOM 5385 C CA . ALA B 1 208 ? -3.746 24.438 19.656 1 97.94 208 ALA B CA 1
ATOM 5386 C C . ALA B 1 208 ? -3.488 25.406 18.5 1 97.94 208 ALA B C 1
ATOM 5388 O O . ALA B 1 208 ? -3.398 26.609 18.703 1 97.94 208 ALA B O 1
ATOM 5389 N N . THR B 1 209 ? -3.441 24.875 17.25 1 98.06 209 THR B N 1
ATOM 5390 C CA . THR B 1 209 ? -3.102 25.703 16.109 1 98.06 209 THR B CA 1
ATOM 5391 C C . THR B 1 209 ? -4.363 26.219 15.43 1 98.06 209 THR B C 1
ATOM 5393 O O . THR B 1 209 ? -4.301 26.734 14.305 1 98.06 209 THR B O 1
ATOM 5396 N N . LYS B 1 210 ? -5.492 26.109 16.094 1 97.06 210 LYS B N 1
ATOM 5397 C CA . LYS B 1 210 ? -6.738 26.547 15.461 1 97.06 210 LYS B CA 1
ATOM 5398 C C . LYS B 1 210 ? -7.77 26.953 16.516 1 97.06 210 LYS B C 1
ATOM 5400 O O . LYS B 1 210 ? -7.66 26.562 17.672 1 97.06 210 LYS B O 1
ATOM 5405 N N . GLY B 1 211 ? -8.688 27.797 16.125 1 96.75 211 GLY B N 1
ATOM 5406 C CA . GLY B 1 211 ? -9.852 28.141 16.938 1 96.75 211 GLY B CA 1
ATOM 5407 C C . GLY B 1 211 ? -9.5 28.969 18.156 1 96.75 211 GLY B C 1
ATOM 5408 O O . GLY B 1 211 ? -8.617 29.812 18.109 1 96.75 211 GLY B O 1
ATOM 5409 N N . ARG B 1 212 ? -10.227 28.703 19.203 1 97.69 212 ARG B N 1
ATOM 5410 C CA . ARG B 1 212 ? -10.125 29.484 20.438 1 97.69 212 ARG B CA 1
ATOM 5411 C C . ARG B 1 212 ? -8.75 29.328 21.078 1 97.69 212 ARG B C 1
ATOM 5413 O O . ARG B 1 212 ? -8.203 30.297 21.625 1 97.69 212 ARG B O 1
ATOM 5420 N N . ALA B 1 213 ? -8.234 28.156 20.984 1 98.25 213 ALA B N 1
ATOM 5421 C CA . ALA B 1 213 ? -6.914 27.922 21.562 1 98.25 213 ALA B CA 1
ATOM 5422 C C . ALA B 1 213 ? -5.875 28.844 20.922 1 98.25 213 ALA B C 1
ATOM 5424 O O . ALA B 1 213 ? -5.043 29.422 21.625 1 98.25 213 ALA B O 1
ATOM 5425 N N . LEU B 1 214 ? -5.953 28.938 19.625 1 98.56 214 LEU B N 1
ATOM 5426 C CA . LEU B 1 214 ? -5.012 29.781 18.906 1 98.56 214 LEU B CA 1
ATOM 5427 C C . LEU B 1 214 ? -5.223 31.25 19.25 1 98.56 214 LEU B C 1
ATOM 5429 O O . LEU B 1 214 ? -4.258 32 19.422 1 98.56 214 LEU B O 1
ATOM 5433 N N . GLU B 1 215 ? -6.426 31.688 19.391 1 98.25 215 GLU B N 1
ATOM 5434 C CA . GLU B 1 215 ? -6.746 33.062 19.781 1 98.25 215 GLU B CA 1
ATOM 5435 C C . GLU B 1 215 ? -6.18 33.406 21.156 1 98.25 215 GLU B C 1
ATOM 5437 O O . GLU B 1 215 ? -5.602 34.469 21.359 1 98.25 215 GLU B O 1
ATOM 5442 N N . LEU B 1 216 ? -6.379 32.5 22.047 1 98.75 216 LEU B N 1
ATOM 5443 C CA . LEU B 1 216 ? -5.887 32.688 23.406 1 98.75 216 LEU B CA 1
ATOM 5444 C C . LEU B 1 216 ? -4.363 32.719 23.438 1 98.75 216 LEU B C 1
ATOM 5446 O O . LEU B 1 216 ? -3.762 33.469 24.188 1 98.75 216 LEU B O 1
ATOM 5450 N N . ALA B 1 217 ? -3.75 31.859 22.656 1 98.88 217 ALA B N 1
ATOM 5451 C CA . ALA B 1 217 ? -2.297 31.922 22.531 1 98.88 217 ALA B CA 1
ATOM 5452 C C . ALA B 1 217 ? -1.835 33.281 22.031 1 98.88 217 ALA B C 1
ATOM 5454 O O . ALA B 1 217 ? -0.803 33.781 22.484 1 98.88 217 ALA B O 1
ATOM 5455 N N . GLY B 1 218 ? -2.607 33.844 21.078 1 98.75 218 GLY B N 1
ATOM 5456 C CA . GLY B 1 218 ? -2.32 35.188 20.594 1 98.75 218 GLY B CA 1
ATOM 5457 C C . GLY B 1 218 ? -2.365 36.219 21.688 1 98.75 218 GLY B C 1
ATOM 5458 O O . GLY B 1 218 ? -1.541 37.156 21.719 1 98.75 218 GLY B O 1
ATOM 5459 N N . LYS B 1 219 ? -3.311 36.094 22.594 1 98.69 219 LYS B N 1
ATOM 5460 C CA . LYS B 1 219 ? -3.41 37 23.734 1 98.69 219 LYS B CA 1
ATOM 5461 C C . LYS B 1 219 ? -2.193 36.875 24.656 1 98.69 219 LYS B C 1
ATOM 5463 O O . LYS B 1 219 ? -1.68 37.906 25.141 1 98.69 219 LYS B O 1
ATOM 5468 N N . VAL B 1 220 ? -1.805 35.656 24.844 1 98.81 220 VAL B N 1
ATOM 5469 C CA . VAL B 1 220 ? -0.622 35.406 25.656 1 98.81 220 VAL B CA 1
ATOM 5470 C C . VAL B 1 220 ? 0.59 36.094 25.031 1 98.81 220 VAL B C 1
ATOM 5472 O O . VAL B 1 220 ? 1.357 36.781 25.719 1 98.81 220 VAL B O 1
ATOM 5475 N N . SER B 1 221 ? 0.727 35.875 23.766 1 98.62 221 SER B N 1
ATOM 5476 C CA . SER B 1 221 ? 1.84 36.469 23.031 1 98.62 221 SER B CA 1
ATOM 5477 C C . SER B 1 221 ? 1.809 38 23.125 1 98.62 221 SER B C 1
ATOM 5479 O O . SER B 1 221 ? 2.844 38.625 23.344 1 98.62 221 SER B O 1
ATOM 5481 N N . ALA B 1 222 ? 0.66 38.594 22.953 1 97.88 222 ALA B N 1
ATOM 5482 C CA . ALA B 1 222 ? 0.498 40.062 23.016 1 97.88 222 ALA B CA 1
ATOM 5483 C C . ALA B 1 222 ? 0.843 40.594 24.406 1 97.88 222 ALA B C 1
ATOM 5485 O O . ALA B 1 222 ? 1.429 41.656 24.547 1 97.88 222 ALA B O 1
ATOM 5486 N N . SER B 1 223 ? 0.52 39.812 25.422 1 97.69 223 SER B N 1
ATOM 5487 C CA . SER B 1 223 ? 0.694 40.25 26.797 1 97.69 223 SER B CA 1
ATOM 5488 C C . SER B 1 223 ? 2.15 40.125 27.234 1 97.69 223 SER B C 1
ATOM 5490 O O . SER B 1 223 ? 2.65 40.969 28 1 97.69 223 SER B O 1
ATOM 5492 N N . CYS B 1 224 ? 2.803 39.094 26.781 1 97.31 224 CYS B N 1
ATOM 5493 C CA . CYS B 1 224 ? 4.121 38.781 27.328 1 97.31 224 CYS B CA 1
ATOM 5494 C C . CYS B 1 224 ? 5.207 38.969 26.281 1 97.31 224 CYS B C 1
ATOM 5496 O O . CYS B 1 224 ? 6.391 38.781 26.547 1 97.31 224 CYS B O 1
ATOM 5498 N N . LYS B 1 225 ? 4.875 39.312 25.094 1 95.69 225 LYS B N 1
ATOM 5499 C CA . LYS B 1 225 ? 5.789 39.594 23.984 1 95.69 225 LYS B CA 1
ATOM 5500 C C . LYS B 1 225 ? 6.617 38.375 23.625 1 95.69 225 LYS B C 1
ATOM 5502 O O . LYS B 1 225 ? 7.801 38.5 23.312 1 95.69 225 LYS B O 1
ATOM 5507 N N . CYS B 1 226 ? 6.078 37.219 23.938 1 97.94 226 CYS B N 1
ATOM 5508 C CA . CYS B 1 226 ? 6.699 36 23.453 1 97.94 226 CYS B CA 1
ATOM 5509 C C . CYS B 1 226 ? 6.293 35.688 22.016 1 97.94 226 CYS B C 1
ATOM 5511 O O . CYS B 1 226 ? 5.355 36.312 21.5 1 97.94 226 CYS B O 1
ATOM 5513 N N . ARG B 1 227 ? 7.012 34.844 21.328 1 98.12 227 ARG B N 1
ATOM 5514 C CA . ARG B 1 227 ? 6.719 34.469 19.953 1 98.12 227 ARG B CA 1
ATOM 5515 C C . ARG B 1 227 ? 5.953 33.156 19.891 1 98.12 227 ARG B C 1
ATOM 5517 O O . ARG B 1 227 ? 6.078 32.312 20.781 1 98.12 227 ARG B O 1
ATOM 5524 N N . LEU B 1 228 ? 5.125 33.031 18.891 1 98.5 228 LEU B N 1
ATOM 5525 C CA . LEU B 1 228 ? 4.367 31.828 18.641 1 98.5 228 LEU B CA 1
ATOM 5526 C C . LEU B 1 228 ? 4.855 31.125 17.375 1 98.5 228 LEU B C 1
ATOM 5528 O O . LEU B 1 228 ? 5.133 31.781 16.375 1 98.5 228 LEU B O 1
ATOM 5532 N N . GLY B 1 229 ? 4.992 29.797 17.438 1 97.69 229 GLY B N 1
ATOM 5533 C CA . GLY B 1 229 ? 5.43 29.062 16.266 1 97.69 229 GLY B CA 1
ATOM 5534 C C . GLY B 1 229 ? 4.926 27.625 16.234 1 97.69 229 GLY B C 1
ATOM 5535 O O . GLY B 1 229 ? 4.133 27.234 17.094 1 97.69 229 GLY B O 1
ATOM 5536 N N . THR B 1 230 ? 5.27 26.938 15.211 1 97.12 230 THR B N 1
ATOM 5537 C CA . THR B 1 230 ? 4.977 25.531 15.031 1 97.12 230 THR B CA 1
ATOM 5538 C C . THR B 1 230 ? 6.215 24.781 14.547 1 97.12 230 THR B C 1
ATOM 5540 O O . THR B 1 230 ? 7.164 25.391 14.055 1 97.12 230 THR B O 1
ATOM 5543 N N . GLN B 1 231 ? 6.145 23.453 14.789 1 95.44 231 GLN B N 1
ATOM 5544 C CA . GLN B 1 231 ? 7.074 22.609 14.039 1 95.44 231 GLN B CA 1
ATOM 5545 C C . GLN B 1 231 ? 6.883 22.781 12.531 1 95.44 231 GLN B C 1
ATOM 5547 O O . GLN B 1 231 ? 5.914 23.406 12.094 1 95.44 231 GLN B O 1
ATOM 5552 N N . PHE B 1 232 ? 7.801 22.25 11.805 1 93.38 232 PHE B N 1
ATOM 5553 C CA . PHE B 1 232 ? 7.707 22.406 10.359 1 93.38 232 PHE B CA 1
ATOM 5554 C C . PHE B 1 232 ? 6.398 21.828 9.828 1 93.38 232 PHE B C 1
ATOM 5556 O O . PHE B 1 232 ? 5.75 22.438 8.969 1 93.38 232 PHE B O 1
ATOM 5563 N N . PHE B 1 233 ? 6.012 20.625 10.328 1 93.19 233 PHE B N 1
ATOM 5564 C CA . PHE B 1 233 ? 4.75 20 9.938 1 93.19 233 PHE B CA 1
ATOM 5565 C C . PHE B 1 233 ? 3.75 20.047 11.086 1 93.19 233 PHE B C 1
ATOM 5567 O O . PHE B 1 233 ? 4.117 19.844 12.242 1 93.19 233 PHE B O 1
ATOM 5574 N N . THR B 1 234 ? 2.555 20.375 10.766 1 93 234 THR B N 1
ATOM 5575 C CA . THR B 1 234 ? 1.45 20.375 11.711 1 93 234 THR B CA 1
ATOM 5576 C C . THR B 1 234 ? 0.202 19.75 11.094 1 93 234 THR B C 1
ATOM 5578 O O . THR B 1 234 ? 0.005 19.828 9.875 1 93 234 THR B O 1
ATOM 5581 N N . ALA B 1 235 ? -0.602 19.188 11.906 1 96.12 235 ALA B N 1
ATOM 5582 C CA . ALA B 1 235 ? -1.786 18.484 11.422 1 96.12 235 ALA B CA 1
ATOM 5583 C C . ALA B 1 235 ? -2.723 19.438 10.68 1 96.12 235 ALA B C 1
ATOM 5585 O O . ALA B 1 235 ? -3.27 19.078 9.633 1 96.12 235 ALA B O 1
ATOM 5586 N N . ARG B 1 236 ? -2.916 20.578 11.195 1 97.5 236 ARG B N 1
ATOM 5587 C CA . ARG B 1 236 ? -3.773 21.625 10.633 1 97.5 236 ARG B CA 1
ATOM 5588 C C . ARG B 1 236 ? -3.518 22.969 11.297 1 97.5 236 ARG B C 1
ATOM 5590 O O . ARG B 1 236 ? -3.395 23.047 12.523 1 97.5 236 ARG B O 1
ATOM 5597 N N . ILE B 1 237 ? -3.4 24 10.453 1 97.62 237 ILE B N 1
ATOM 5598 C CA . ILE B 1 237 ? -3.158 25.359 10.961 1 97.62 237 ILE B CA 1
ATOM 5599 C C . ILE B 1 237 ? -4.18 26.312 10.367 1 97.62 237 ILE B C 1
ATOM 5601 O O . ILE B 1 237 ? -4.363 26.359 9.148 1 97.62 237 ILE B O 1
ATOM 5605 N N . GLU B 1 238 ? -4.875 27.062 11.242 1 98 238 GLU B N 1
ATOM 5606 C CA . GLU B 1 238 ? -5.637 28.203 10.758 1 98 238 GLU B CA 1
ATOM 5607 C C . GLU B 1 238 ? -4.738 29.422 10.578 1 98 238 GLU B C 1
ATOM 5609 O O . GLU B 1 238 ? -4.074 29.859 11.516 1 98 238 GLU B O 1
ATOM 5614 N N . ARG B 1 239 ? -4.742 29.969 9.367 1 97.06 239 ARG B N 1
ATOM 5615 C CA . ARG B 1 239 ? -3.781 31.031 9.109 1 97.06 239 ARG B CA 1
ATOM 5616 C C . ARG B 1 239 ? -4.32 32 8.062 1 97.06 239 ARG B C 1
ATOM 5618 O O . ARG B 1 239 ? -5.465 31.891 7.625 1 97.06 239 ARG B O 1
ATOM 5625 N N . GLY B 1 240 ? -3.506 33.031 7.785 1 97.75 240 GLY B N 1
ATOM 5626 C CA . GLY B 1 240 ? -3.91 34.062 6.863 1 97.75 240 GLY B CA 1
ATOM 5627 C C . GLY B 1 240 ? -4.426 35.312 7.566 1 97.75 240 GLY B C 1
ATOM 5628 O O . GLY B 1 240 ? -4.395 35.406 8.797 1 97.75 240 GLY B O 1
ATOM 5629 N N . ALA B 1 241 ? -4.914 36.281 6.766 1 98.06 241 ALA B N 1
ATOM 5630 C CA . ALA B 1 241 ? -5.367 37.562 7.266 1 98.06 241 ALA B CA 1
ATOM 5631 C C . ALA B 1 241 ? -6.484 37.406 8.297 1 98.06 241 ALA B C 1
ATOM 5633 O O . ALA B 1 241 ? -7.414 36.594 8.086 1 98.06 241 ALA B O 1
ATOM 5634 N N . GLY B 1 242 ? -6.316 38.094 9.367 1 97.81 242 GLY B N 1
ATOM 5635 C CA . GLY B 1 242 ? -7.34 38.094 10.398 1 97.81 242 GLY B CA 1
ATOM 5636 C C . GLY B 1 242 ? -7.137 37 11.438 1 97.81 242 GLY B C 1
ATOM 5637 O O . GLY B 1 242 ? -7.879 36.938 12.422 1 97.81 242 GLY B O 1
ATOM 5638 N N . ARG B 1 243 ? -6.133 36.219 11.312 1 98 243 ARG B N 1
ATOM 5639 C CA . ARG B 1 243 ? -5.836 35.125 12.258 1 98 243 ARG B CA 1
ATOM 5640 C C . ARG B 1 243 ? -4.512 35.375 12.969 1 98 243 ARG B C 1
ATOM 5642 O O . ARG B 1 243 ? -3.719 36.219 12.547 1 98 243 ARG B O 1
ATOM 5649 N N . VAL B 1 244 ? -4.352 34.719 14.117 1 98.31 244 VAL B N 1
ATOM 5650 C CA . VAL B 1 244 ? -3.088 34.812 14.844 1 98.31 244 VAL B CA 1
ATOM 5651 C C . VAL B 1 244 ? -1.98 34.125 14.031 1 98.31 244 VAL B C 1
ATOM 5653 O O . VAL B 1 244 ? -2.098 32.969 13.648 1 98.31 244 VAL B O 1
ATOM 5656 N N . PRO B 1 245 ? -0.982 34.875 13.633 1 97.44 245 PRO B N 1
ATOM 5657 C CA . PRO B 1 245 ? 0.091 34.281 12.844 1 97.44 245 PRO B CA 1
ATOM 5658 C C . PRO B 1 245 ? 0.992 33.375 13.664 1 97.44 245 PRO B C 1
ATOM 5660 O O . PRO B 1 245 ? 1.27 33.656 14.828 1 97.44 245 PRO B O 1
ATOM 5663 N N . LEU B 1 246 ? 1.424 32.312 13.094 1 97.69 246 LEU B N 1
ATOM 5664 C CA . LEU B 1 246 ? 2.377 31.375 13.664 1 97.69 246 LEU B CA 1
ATOM 5665 C C . LEU B 1 246 ? 3.631 31.281 12.805 1 97.69 246 LEU B C 1
ATOM 5667 O O . LEU B 1 246 ? 3.537 31.125 11.578 1 97.69 246 LEU B O 1
ATOM 5671 N N . GLU B 1 247 ? 4.754 31.375 13.398 1 95.94 247 GLU B N 1
ATOM 5672 C CA . GLU B 1 247 ? 6.008 31.141 12.688 1 95.94 247 GLU B CA 1
ATOM 5673 C C . GLU B 1 247 ? 6.285 29.656 12.547 1 95.94 247 GLU B C 1
ATOM 5675 O O . GLU B 1 247 ? 5.781 28.844 13.336 1 95.94 247 GLU B O 1
ATOM 5680 N N . ARG B 1 248 ? 7.008 29.297 11.547 1 96 248 ARG B N 1
ATOM 5681 C CA . ARG B 1 248 ? 7.34 27.906 11.312 1 96 248 ARG B CA 1
ATOM 5682 C C . ARG B 1 248 ? 8.828 27.641 11.516 1 96 248 ARG B C 1
ATOM 5684 O O . ARG B 1 248 ? 9.664 28.312 10.898 1 96 248 ARG B O 1
ATOM 5691 N N . ILE B 1 249 ? 9.141 26.75 12.422 1 96.12 249 ILE B N 1
ATOM 5692 C CA . ILE B 1 249 ? 10.531 26.312 12.523 1 96.12 249 ILE B CA 1
ATOM 5693 C C . ILE B 1 249 ? 10.984 25.734 11.188 1 96.12 249 ILE B C 1
ATOM 5695 O O . ILE B 1 249 ? 10.32 24.859 10.625 1 96.12 249 ILE B O 1
ATOM 5699 N N . PRO B 1 250 ? 12.094 26.203 10.633 1 94.44 250 PRO B N 1
ATOM 5700 C CA . PRO B 1 250 ? 12.531 25.766 9.297 1 94.44 250 PRO B CA 1
ATOM 5701 C C . PRO B 1 250 ? 12.852 24.281 9.234 1 94.44 250 PRO B C 1
ATOM 5703 O O . PRO B 1 250 ? 13.227 23.672 10.25 1 94.44 250 PRO B O 1
ATOM 5706 N N . TYR B 1 251 ? 12.766 23.781 8.008 1 92.44 251 TYR B N 1
ATOM 5707 C CA . TYR B 1 251 ? 13.031 22.375 7.746 1 92.44 251 TYR B CA 1
ATOM 5708 C C . TYR B 1 251 ? 14.516 22.078 7.828 1 92.44 251 TYR B C 1
ATOM 5710 O O . TYR B 1 251 ? 14.93 21.109 8.477 1 92.44 251 TYR B O 1
ATOM 5718 N N . ALA B 1 252 ? 15.312 22.891 7.105 1 91.94 252 ALA B N 1
ATOM 5719 C CA . ALA B 1 252 ? 16.75 22.672 7.043 1 91.94 252 ALA B CA 1
ATOM 5720 C C . ALA B 1 252 ? 17.391 22.859 8.414 1 91.94 252 ALA B C 1
ATOM 5722 O O . ALA B 1 252 ? 17.172 23.875 9.07 1 91.94 252 ALA B O 1
ATOM 5723 N N . VAL B 1 253 ? 18.25 21.969 8.789 1 94.38 253 VAL B N 1
ATOM 5724 C CA . VAL B 1 253 ? 18.812 21.906 10.141 1 94.38 253 VAL B CA 1
ATOM 5725 C C . VAL B 1 253 ? 19.562 23.203 10.445 1 94.38 253 VAL B C 1
ATOM 5727 O O . VAL B 1 253 ? 19.312 23.844 11.477 1 94.38 253 VAL B O 1
ATOM 5730 N N . PRO B 1 254 ? 20.438 23.719 9.547 1 94.38 254 PRO B N 1
ATOM 5731 C CA . PRO B 1 254 ? 21.156 24.953 9.875 1 94.38 254 PRO B CA 1
ATOM 5732 C C . PRO B 1 254 ? 20.234 26.141 10.062 1 94.38 254 PRO B C 1
ATOM 5734 O O . PRO B 1 254 ? 20.453 26.969 10.961 1 94.38 254 PRO B O 1
ATOM 5737 N N . GLN B 1 255 ? 19.203 26.234 9.273 1 95.19 255 GLN B N 1
ATOM 5738 C CA . GLN B 1 255 ? 18.25 27.328 9.391 1 95.19 255 GLN B CA 1
ATOM 5739 C C . GLN B 1 255 ? 17.438 27.219 10.672 1 95.19 255 GLN B C 1
ATOM 5741 O O . GLN B 1 255 ? 17.125 28.234 11.297 1 95.19 255 GLN B O 1
ATOM 5746 N N . ALA B 1 256 ? 17.078 26.031 11.023 1 97.06 256 ALA B N 1
ATOM 5747 C CA . ALA B 1 256 ? 16.312 25.812 12.25 1 97.06 256 ALA B CA 1
ATOM 5748 C C . ALA B 1 256 ? 17.125 26.172 13.484 1 97.06 256 ALA B C 1
ATOM 5750 O O . ALA B 1 256 ? 16.609 26.812 14.406 1 97.06 256 ALA B O 1
ATOM 5751 N N . ILE B 1 257 ? 18.375 25.766 13.438 1 97.25 257 ILE B N 1
ATOM 5752 C CA . ILE B 1 257 ? 19.281 26.094 14.539 1 97.25 257 ILE B CA 1
ATOM 5753 C C . ILE B 1 257 ? 19.406 27.609 14.672 1 97.25 257 ILE B C 1
ATOM 5755 O O . ILE B 1 257 ? 19.312 28.141 15.781 1 97.25 257 ILE B O 1
ATOM 5759 N N . GLU B 1 258 ? 19.578 28.281 13.555 1 97.62 258 GLU B N 1
ATOM 5760 C CA . GLU B 1 258 ? 19.688 29.734 13.562 1 97.62 258 GLU B CA 1
ATOM 5761 C C . GLU B 1 258 ? 18.422 30.391 14.086 1 97.62 258 GLU B C 1
ATOM 5763 O O . GLU B 1 258 ? 18.469 31.359 14.852 1 97.62 258 GLU B O 1
ATOM 5768 N N . PHE B 1 259 ? 17.297 29.906 13.758 1 97.38 259 PHE B N 1
ATOM 5769 C CA . PHE B 1 259 ? 16 30.406 14.18 1 97.38 259 PHE B CA 1
ATOM 5770 C C . PHE B 1 259 ? 15.828 30.281 15.68 1 97.38 259 PHE B C 1
ATOM 5772 O O . PHE B 1 259 ? 15.336 31.188 16.344 1 97.38 259 PHE B O 1
ATOM 5779 N N . LEU B 1 260 ? 16.266 29.156 16.203 1 98.19 260 LEU B N 1
ATOM 5780 C CA . LEU B 1 260 ? 15.977 28.812 17.594 1 98.19 260 LEU B CA 1
ATOM 5781 C C . LEU B 1 260 ? 17.031 29.406 18.531 1 98.19 260 LEU B C 1
ATOM 5783 O O . LEU B 1 260 ? 16.828 29.453 19.75 1 98.19 260 LEU B O 1
ATOM 5787 N N . LYS B 1 261 ? 18.156 29.859 18 1 95.56 261 LYS B N 1
ATOM 5788 C CA . LYS B 1 261 ? 19.297 30.344 18.766 1 95.56 261 LYS B CA 1
ATOM 5789 C C . LYS B 1 261 ? 18.906 31.531 19.656 1 95.56 261 LYS B C 1
ATOM 5791 O O . LYS B 1 261 ? 19.438 31.688 20.75 1 95.56 261 LYS B O 1
ATOM 5796 N N . GLY B 1 262 ? 18.016 32.25 19.344 1 91.88 262 GLY B N 1
ATOM 5797 C CA . GLY B 1 262 ? 17.672 33.5 20.047 1 91.88 262 GLY B CA 1
ATOM 5798 C C . GLY B 1 262 ? 16.719 33.281 21.203 1 91.88 262 GLY B C 1
ATOM 5799 O O . GLY B 1 262 ? 16.391 34.219 21.938 1 91.88 262 GLY B O 1
ATOM 5800 N N . PHE B 1 263 ? 16.328 32.062 21.438 1 97.94 263 PHE B N 1
ATOM 5801 C CA . PHE B 1 263 ? 15.336 31.812 22.484 1 97.94 263 PHE B CA 1
ATOM 5802 C C . PHE B 1 263 ? 15.977 31.188 23.719 1 97.94 263 PHE B C 1
ATOM 5804 O O . PHE B 1 263 ? 16.75 30.219 23.594 1 97.94 263 PHE B O 1
ATOM 5811 N N . LYS B 1 264 ? 15.641 31.719 24.859 1 98.25 264 LYS B N 1
ATOM 5812 C CA . LYS B 1 264 ? 16.078 31.141 26.125 1 98.25 264 LYS B CA 1
ATOM 5813 C C . LYS B 1 264 ? 15.148 30.016 26.578 1 98.25 264 LYS B C 1
ATOM 5815 O O . LYS B 1 264 ? 15.57 29.078 27.266 1 98.25 264 LYS B O 1
ATOM 5820 N N . HIS B 1 265 ? 13.922 30.156 26.219 1 98.62 265 HIS B N 1
ATOM 5821 C CA . HIS B 1 265 ? 12.906 29.188 26.609 1 98.62 265 HIS B CA 1
ATOM 5822 C C . HIS B 1 265 ? 12.062 28.75 25.422 1 98.62 265 HIS B C 1
ATOM 5824 O O . HIS B 1 265 ? 11.68 29.578 24.578 1 98.62 265 HIS B O 1
ATOM 5830 N N . ILE B 1 266 ? 11.867 27.469 25.312 1 98.75 266 ILE B N 1
ATOM 5831 C CA . ILE B 1 266 ? 10.867 26.891 24.422 1 98.75 266 ILE B CA 1
ATOM 5832 C C . ILE B 1 266 ? 9.742 26.266 25.234 1 98.75 266 ILE B C 1
ATOM 5834 O O . ILE B 1 266 ? 9.992 25.469 26.156 1 98.75 266 ILE B O 1
ATOM 5838 N N . ILE B 1 267 ? 8.539 26.641 24.984 1 98.81 267 ILE B N 1
ATOM 5839 C CA . ILE B 1 267 ? 7.355 26.141 25.656 1 98.81 267 ILE B CA 1
ATOM 5840 C C . ILE B 1 267 ? 6.523 25.297 24.688 1 98.81 267 ILE B C 1
ATOM 5842 O O . ILE B 1 267 ? 6.102 25.797 23.641 1 98.81 267 ILE B O 1
ATOM 5846 N N . THR B 1 268 ? 6.297 24.062 25.016 1 98.56 268 THR B N 1
ATOM 5847 C CA . THR B 1 268 ? 5.629 23.156 24.078 1 98.56 268 THR B CA 1
ATOM 5848 C C . THR B 1 268 ? 4.152 23 24.438 1 98.56 268 THR B C 1
ATOM 5850 O O . THR B 1 268 ? 3.797 22.938 25.609 1 98.56 268 THR B O 1
ATOM 5853 N N . VAL B 1 269 ? 3.322 23.062 23.438 1 98.62 269 VAL B N 1
ATOM 5854 C CA . VAL B 1 269 ? 1.884 22.844 23.547 1 98.62 269 VAL B CA 1
ATOM 5855 C C . VAL B 1 269 ? 1.464 21.719 22.609 1 98.62 269 VAL B C 1
ATOM 5857 O O . VAL B 1 269 ? 1.396 21.922 21.391 1 98.62 269 VAL B O 1
ATOM 5860 N N . GLU B 1 270 ? 1.144 20.531 23.125 1 97.25 270 GLU B N 1
ATOM 5861 C CA . GLU B 1 270 ? 0.698 19.344 22.406 1 97.25 270 GLU B CA 1
ATOM 5862 C C . GLU B 1 270 ? 1.775 18.828 21.453 1 97.25 270 GLU B C 1
ATOM 5864 O O . GLU B 1 270 ? 1.468 18.344 20.375 1 97.25 270 GLU B O 1
ATOM 5869 N N . THR B 1 271 ? 2.973 19.094 21.734 1 96.44 271 THR B N 1
ATOM 5870 C CA . THR B 1 271 ? 4.098 18.641 20.922 1 96.44 271 THR B CA 1
ATOM 5871 C C . THR B 1 271 ? 5.355 18.484 21.766 1 96.44 271 THR B C 1
ATOM 5873 O O . THR B 1 271 ? 5.34 18.766 22.969 1 96.44 271 THR B O 1
ATOM 5876 N N . ASN B 1 272 ? 6.398 17.969 21.203 1 95.06 272 ASN B N 1
ATOM 5877 C CA . ASN B 1 272 ? 7.703 17.828 21.844 1 95.06 272 ASN B CA 1
ATOM 5878 C C . ASN B 1 272 ? 8.695 18.875 21.344 1 95.06 272 ASN B C 1
ATOM 5880 O O . ASN B 1 272 ? 8.344 19.719 20.531 1 95.06 272 ASN B O 1
ATOM 5884 N N . GLU B 1 273 ? 9.867 18.828 21.922 1 95.5 273 GLU B N 1
ATOM 5885 C CA . GLU B 1 273 ? 10.891 19.781 21.5 1 95.5 273 GLU B CA 1
ATOM 5886 C C . GLU B 1 273 ? 11.266 19.578 20.031 1 95.5 273 GLU B C 1
ATOM 5888 O O . GLU B 1 273 ? 11.18 18.469 19.516 1 95.5 273 GLU B O 1
ATOM 5893 N N . PRO B 1 274 ? 11.625 20.594 19.344 1 96.56 274 PRO B N 1
ATOM 5894 C CA . PRO B 1 274 ? 11.938 20.516 17.906 1 96.56 274 PRO B CA 1
ATOM 5895 C C . PRO B 1 274 ? 13.078 19.562 17.594 1 96.56 274 PRO B C 1
ATOM 5897 O O . PRO B 1 274 ? 14.148 19.641 18.203 1 96.56 274 PRO B O 1
ATOM 5900 N N . THR B 1 275 ? 12.828 18.688 16.734 1 96.25 275 THR B N 1
ATOM 5901 C CA . THR B 1 275 ? 13.773 17.656 16.297 1 96.25 275 THR B CA 1
ATOM 5902 C C . THR B 1 275 ? 13.922 17.672 14.781 1 96.25 275 THR B C 1
ATOM 5904 O O . THR B 1 275 ? 12.961 17.953 14.062 1 96.25 275 THR B O 1
ATOM 5907 N N . ALA B 1 276 ? 15.148 17.391 14.328 1 95.31 276 ALA B N 1
ATOM 5908 C CA . ALA B 1 276 ? 15.375 17.266 12.891 1 95.31 276 ALA B CA 1
ATOM 5909 C C . ALA B 1 276 ? 14.523 16.156 12.281 1 95.31 276 ALA B C 1
ATOM 5911 O O . ALA B 1 276 ? 14.281 15.141 12.922 1 95.31 276 ALA B O 1
ATOM 5912 N N . PHE B 1 277 ? 14.125 16.391 11.023 1 92.81 277 PHE B N 1
ATOM 5913 C CA . PHE B 1 277 ? 13.281 15.43 10.336 1 92.81 277 PHE B CA 1
ATOM 5914 C C . PHE B 1 277 ? 14.023 14.109 10.133 1 92.81 277 PHE B C 1
ATOM 5916 O O . PHE B 1 277 ? 13.453 13.039 10.328 1 92.81 277 PHE B O 1
ATOM 5923 N N . PHE B 1 278 ? 15.219 14.203 9.688 1 92.44 278 PHE B N 1
ATOM 5924 C CA . PHE B 1 278 ? 16.094 13.047 9.516 1 92.44 278 PHE B CA 1
ATOM 5925 C C . PHE B 1 278 ? 17.344 13.18 10.375 1 92.44 278 PHE B C 1
ATOM 5927 O O . PHE B 1 278 ? 17.656 14.266 10.867 1 92.44 278 PHE B O 1
ATOM 5934 N N . SER B 1 279 ? 17.969 12.008 10.555 1 90.5 279 SER B N 1
ATOM 5935 C CA . SER B 1 279 ? 19.266 11.977 11.211 1 90.5 279 SER B CA 1
ATOM 5936 C C . SER B 1 279 ? 20.406 12.164 10.211 1 90.5 279 SER B C 1
ATOM 5938 O O . SER B 1 279 ? 20.359 11.594 9.117 1 90.5 279 SER B O 1
ATOM 5940 N N . TYR B 1 280 ? 21.25 13.047 10.57 1 90.69 280 TYR B N 1
ATOM 5941 C CA . TYR B 1 280 ? 22.438 13.281 9.758 1 90.69 280 TYR B CA 1
ATOM 5942 C C . TYR B 1 280 ? 23.703 12.914 10.523 1 90.69 280 TYR B C 1
ATOM 5944 O O . TYR B 1 280 ? 23.75 13.031 11.75 1 90.69 280 TYR B O 1
ATOM 5952 N N . PRO B 1 281 ? 24.734 12.492 9.781 1 88.81 281 PRO B N 1
ATOM 5953 C CA . PRO B 1 281 ? 25.969 12.117 10.469 1 88.81 281 PRO B CA 1
ATOM 5954 C C . PRO B 1 281 ? 26.609 13.281 11.219 1 88.81 281 PRO B C 1
ATOM 5956 O O . PRO B 1 281 ? 27.219 13.086 12.273 1 88.81 281 PRO B O 1
ATOM 5959 N N . ASP B 1 282 ? 26.484 14.453 10.781 1 90.44 282 ASP B N 1
ATOM 5960 C CA . ASP B 1 282 ? 27.281 15.562 11.312 1 90.44 282 ASP B CA 1
ATOM 5961 C C . ASP B 1 282 ? 26.375 16.672 11.852 1 90.44 282 ASP B C 1
ATOM 5963 O O . ASP B 1 282 ? 26.812 17.812 12 1 90.44 282 ASP B O 1
ATOM 5967 N N . LYS B 1 283 ? 25.109 16.422 12.039 1 92.94 283 LYS B N 1
ATOM 5968 C CA . LYS B 1 283 ? 24.172 17.406 12.539 1 92.94 283 LYS B CA 1
ATOM 5969 C C . LYS B 1 283 ? 23.422 16.891 13.773 1 92.94 283 LYS B C 1
ATOM 5971 O O . LYS B 1 283 ? 23.281 15.688 13.953 1 92.94 283 LYS B O 1
ATOM 5976 N N . PRO B 1 284 ? 23 17.797 14.57 1 93.88 284 PRO B N 1
ATOM 5977 C CA . PRO B 1 284 ? 22.297 17.359 15.781 1 93.88 284 PRO B CA 1
ATOM 5978 C C . PRO B 1 284 ? 20.875 16.906 15.5 1 93.88 284 PRO B C 1
ATOM 5980 O O . PRO B 1 284 ? 20.25 17.359 14.539 1 93.88 284 PRO B O 1
ATOM 5983 N N . SER B 1 285 ? 20.391 16.031 16.344 1 95.19 285 SER B N 1
ATOM 5984 C CA . SER B 1 285 ? 18.984 15.625 16.312 1 95.19 285 SER B CA 1
ATOM 5985 C C . SER B 1 285 ? 18.078 16.719 16.859 1 95.19 285 SER B C 1
ATOM 5987 O O . SER B 1 285 ? 17.031 17 16.297 1 95.19 285 SER B O 1
ATOM 5989 N N . LEU B 1 286 ? 18.516 17.25 18.031 1 96.44 286 LEU B N 1
ATOM 5990 C CA . LEU B 1 286 ? 17.781 18.344 18.625 1 96.44 286 LEU B CA 1
ATOM 5991 C C . LEU B 1 286 ? 18.219 19.688 18.031 1 96.44 286 LEU B C 1
ATOM 5993 O O . LEU B 1 286 ? 19.406 19.953 17.906 1 96.44 286 LEU B O 1
ATOM 5997 N N . LEU B 1 287 ? 17.281 20.547 17.719 1 97.38 287 LEU B N 1
ATOM 5998 C CA . LEU B 1 287 ? 17.562 21.734 16.938 1 97.38 287 LEU B CA 1
ATOM 5999 C C . LEU B 1 287 ? 17.812 22.938 17.859 1 97.38 287 LEU B C 1
ATOM 6001 O O . LEU B 1 287 ? 18.359 23.953 17.422 1 97.38 287 LEU B O 1
ATOM 6005 N N . LYS B 1 288 ? 17.359 22.859 19.094 1 97.25 288 LYS B N 1
ATOM 6006 C CA . LYS B 1 288 ? 17.531 23.984 20.031 1 97.25 288 LYS B CA 1
ATOM 6007 C C . LYS B 1 288 ? 18.984 24.141 20.438 1 97.25 288 LYS B C 1
ATOM 6009 O O . LYS B 1 288 ? 19.766 23.203 20.375 1 97.25 288 LYS B O 1
ATOM 6014 N N . ASP B 1 289 ? 19.266 25.344 20.859 1 96.12 289 ASP B N 1
ATOM 6015 C CA . ASP B 1 289 ? 20.547 25.562 21.531 1 96.12 289 ASP B CA 1
ATOM 6016 C C . ASP B 1 289 ? 20.625 24.781 22.844 1 96.12 289 ASP B C 1
ATOM 6018 O O . ASP B 1 289 ? 19.641 24.719 23.578 1 96.12 289 ASP B O 1
ATOM 6022 N N . PRO B 1 290 ? 21.797 24.203 23.156 1 94.38 290 PRO B N 1
ATOM 6023 C CA . PRO B 1 290 ? 21.922 23.438 24.406 1 94.38 290 PRO B CA 1
ATOM 6024 C C . PRO B 1 290 ? 21.547 24.25 25.641 1 94.38 290 PRO B C 1
ATOM 6026 O O . PRO B 1 290 ? 21.109 23.672 26.641 1 94.38 290 PRO B O 1
ATOM 6029 N N . SER B 1 291 ? 21.656 25.5 25.562 1 95.88 291 SER B N 1
ATOM 6030 C CA . SER B 1 291 ? 21.391 26.359 26.719 1 95.88 291 SER B CA 1
ATOM 6031 C C . SER B 1 291 ? 19.906 26.703 26.797 1 95.88 291 SER B C 1
ATOM 6033 O O . SER B 1 291 ? 19.438 27.219 27.828 1 95.88 291 SER B O 1
ATOM 6035 N N . THR B 1 292 ? 19.188 26.391 25.75 1 98.12 292 THR B N 1
ATOM 6036 C CA . THR B 1 292 ? 17.766 26.688 25.734 1 98.12 292 THR B CA 1
ATOM 6037 C C . THR B 1 292 ? 17 25.688 26.594 1 98.12 292 THR B C 1
ATOM 6039 O O . THR B 1 292 ? 17.156 24.469 26.438 1 98.12 292 THR B O 1
ATOM 6042 N N . ASN B 1 293 ? 16.172 26.172 27.484 1 98 293 ASN B N 1
ATOM 6043 C CA . ASN B 1 293 ? 15.344 25.312 28.328 1 98 293 ASN B CA 1
ATOM 6044 C C . ASN B 1 293 ? 14 25.016 27.672 1 98 293 ASN B C 1
ATOM 6046 O O . ASN B 1 293 ? 13.398 25.906 27.047 1 98 293 ASN B O 1
ATOM 6050 N N . VAL B 1 294 ? 13.602 23.781 27.812 1 98.38 294 VAL B N 1
ATOM 6051 C CA . VAL B 1 294 ? 12.32 23.375 27.25 1 98.38 294 VAL B CA 1
ATOM 6052 C C . VAL B 1 294 ? 11.328 23.109 28.375 1 98.38 294 VAL B C 1
ATOM 6054 O O . VAL B 1 294 ? 11.656 22.422 29.344 1 98.38 294 VAL B O 1
ATOM 6057 N N . HIS B 1 295 ? 10.109 23.641 28.266 1 98.5 295 HIS B N 1
ATOM 6058 C CA . HIS B 1 295 ? 9.047 23.5 29.25 1 98.5 295 HIS B CA 1
ATOM 6059 C C . HIS B 1 295 ? 7.754 23.031 28.609 1 98.5 295 HIS B C 1
ATOM 6061 O O . HIS B 1 295 ? 7.348 23.547 27.562 1 98.5 295 HIS B O 1
ATOM 6067 N N . CYS B 1 296 ? 7.156 22.094 29.219 1 98.38 296 CYS B N 1
ATOM 6068 C CA . CYS B 1 296 ? 5.855 21.641 28.734 1 98.38 296 CYS B CA 1
ATOM 6069 C C . CYS B 1 296 ? 4.727 22.453 29.359 1 98.38 296 CYS B C 1
ATOM 6071 O O . CYS B 1 296 ? 4.629 22.531 30.578 1 98.38 296 CYS B O 1
ATOM 6073 N N . LEU B 1 297 ? 3.92 23.016 28.516 1 98.56 297 LEU B N 1
ATOM 6074 C CA . LEU B 1 297 ? 2.729 23.688 29.016 1 98.56 297 LEU B CA 1
ATOM 6075 C C . LEU B 1 297 ? 1.513 22.781 28.953 1 98.56 297 LEU B C 1
ATOM 6077 O O . LEU B 1 297 ? 0.735 22.703 29.906 1 98.56 297 LEU B O 1
ATOM 6081 N N . VAL B 1 298 ? 1.352 22.156 27.781 1 98.5 298 VAL B N 1
ATOM 6082 C CA . VAL B 1 298 ? 0.186 21.312 27.562 1 98.5 298 VAL B CA 1
ATOM 6083 C C . VAL B 1 298 ? 0.63 19.953 27.016 1 98.5 298 VAL B C 1
ATOM 6085 O O . VAL B 1 298 ? 1.304 19.891 25.984 1 98.5 298 VAL B O 1
ATOM 6088 N N . GLU B 1 299 ? 0.245 18.875 27.656 1 97.31 299 GLU B N 1
ATOM 6089 C CA . GLU B 1 299 ? 0.47 17.531 27.156 1 97.31 299 GLU B CA 1
ATOM 6090 C C . GLU B 1 299 ? -0.54 17.172 26.062 1 97.31 299 GLU B C 1
ATOM 6092 O O . GLU B 1 299 ? -1.536 17.875 25.875 1 97.31 299 GLU B O 1
ATOM 6097 N N . LYS B 1 300 ? -0.321 16.109 25.391 1 94.56 300 LYS B N 1
ATOM 6098 C CA . LYS B 1 300 ? -1.066 15.734 24.203 1 94.56 300 LYS B CA 1
ATOM 6099 C C . LYS B 1 300 ? -2.539 15.492 24.516 1 94.56 300 LYS B C 1
ATOM 6101 O O . LYS B 1 300 ? -3.41 15.742 23.672 1 94.56 300 LYS B O 1
ATOM 6106 N N . ASP B 1 301 ? -2.818 15.023 25.719 1 95.81 301 ASP B N 1
ATOM 6107 C CA . ASP B 1 301 ? -4.184 14.633 26.047 1 95.81 301 ASP B CA 1
ATOM 6108 C C . ASP B 1 301 ? -4.879 15.719 26.875 1 95.81 301 ASP B C 1
ATOM 6110 O O . ASP B 1 301 ? -5.988 15.508 27.359 1 95.81 301 ASP B O 1
ATOM 6114 N N . GLU B 1 302 ? -4.219 16.875 27.016 1 97.69 302 GLU B N 1
ATOM 6115 C CA . GLU B 1 302 ? -4.758 17.953 27.828 1 97.69 302 GLU B CA 1
ATOM 6116 C C . GLU B 1 302 ? -5.477 18.984 26.969 1 97.69 302 GLU B C 1
ATOM 6118 O O . GLU B 1 302 ? -5.375 18.969 25.734 1 97.69 302 GLU B O 1
ATOM 6123 N N . ASP B 1 303 ? -6.242 19.875 27.609 1 97.5 303 ASP B N 1
ATOM 6124 C CA . ASP B 1 303 ? -7.062 20.906 26.984 1 97.5 303 ASP B CA 1
ATOM 6125 C C . ASP B 1 303 ? -6.262 22.188 26.766 1 97.5 303 ASP B C 1
ATOM 6127 O O . ASP B 1 303 ? -6.109 22.984 27.688 1 97.5 303 ASP B O 1
ATOM 6131 N N . SER B 1 304 ? -5.945 22.453 25.562 1 98.06 304 SER B N 1
ATOM 6132 C CA . SER B 1 304 ? -5.117 23.609 25.234 1 98.06 304 SER B CA 1
ATOM 6133 C C . SER B 1 304 ? -5.871 24.906 25.484 1 98.06 304 SER B C 1
ATOM 6135 O O . SER B 1 304 ? -5.277 25.906 25.891 1 98.06 304 SER B O 1
ATOM 6137 N N . GLU B 1 305 ? -7.148 24.984 25.203 1 97.94 305 GLU B N 1
ATOM 6138 C CA . GLU B 1 305 ? -7.957 26.172 25.453 1 97.94 305 GLU B CA 1
ATOM 6139 C C . GLU B 1 305 ? -7.934 26.547 26.938 1 97.94 305 GLU B C 1
ATOM 6141 O O . GLU B 1 305 ? -7.668 27.703 27.281 1 97.94 305 GLU B O 1
ATOM 6146 N N . LEU B 1 306 ? -8.188 25.531 27.703 1 98.38 306 LEU B N 1
ATOM 6147 C CA . LEU B 1 306 ? -8.188 25.75 29.141 1 98.38 306 LEU B CA 1
ATOM 6148 C C . LEU B 1 306 ? -6.801 26.156 29.625 1 98.38 306 LEU B C 1
ATOM 6150 O O . LEU B 1 306 ? -6.676 27.016 30.5 1 98.38 306 LEU B O 1
ATOM 6154 N N . ALA B 1 307 ? -5.809 25.547 29.109 1 98.75 307 ALA B N 1
ATOM 6155 C CA . ALA B 1 307 ? -4.438 25.859 29.5 1 98.75 307 ALA B CA 1
ATOM 6156 C C . ALA B 1 307 ? -4.121 27.328 29.266 1 98.75 307 ALA B C 1
ATOM 6158 O O . ALA B 1 307 ? -3.529 27.984 30.109 1 98.75 307 ALA B O 1
ATOM 6159 N N . PHE B 1 308 ? -4.504 27.859 28.125 1 98.75 308 PHE B N 1
ATOM 6160 C CA . PHE B 1 308 ? -4.203 29.234 27.781 1 98.75 308 PHE B CA 1
ATOM 6161 C C . PHE B 1 308 ? -5.055 30.188 28.625 1 98.75 308 PHE B C 1
ATOM 6163 O O . PHE B 1 308 ? -4.602 31.281 28.984 1 98.75 308 PHE B O 1
ATOM 6170 N N . GLU B 1 309 ? -6.293 29.812 28.953 1 98.69 309 GLU B N 1
ATOM 6171 C CA . GLU B 1 309 ? -7.105 30.609 29.875 1 98.69 309 GLU B CA 1
ATOM 6172 C C . GLU B 1 309 ? -6.445 30.719 31.234 1 98.69 309 GLU B C 1
ATOM 6174 O O . GLU B 1 309 ? -6.355 31.828 31.797 1 98.69 309 GLU B O 1
ATOM 6179 N N . MET B 1 310 ? -6.023 29.578 31.719 1 98.75 310 MET B N 1
ATOM 6180 C CA . MET B 1 310 ? -5.348 29.547 33 1 98.75 310 MET B CA 1
ATOM 6181 C C . MET B 1 310 ? -4.066 30.375 32.969 1 98.75 310 MET B C 1
ATOM 6183 O O . MET B 1 310 ? -3.758 31.094 33.906 1 98.75 310 MET B O 1
ATOM 6187 N N . LEU B 1 311 ? -3.361 30.25 31.938 1 98.81 311 LEU B N 1
ATOM 6188 C CA . LEU B 1 311 ? -2.109 30.969 31.781 1 98.81 311 LEU B CA 1
ATOM 6189 C C . LEU B 1 311 ? -2.361 32.469 31.75 1 98.81 311 LEU B C 1
ATOM 6191 O O . LEU B 1 311 ? -1.625 33.25 32.375 1 98.81 311 LEU B O 1
ATOM 6195 N N . LEU B 1 312 ? -3.4 32.938 31 1 98.75 312 LEU B N 1
ATOM 6196 C CA . LEU B 1 312 ? -3.758 34.344 30.906 1 98.75 312 LEU B CA 1
ATOM 6197 C C . LEU B 1 312 ? -4.129 34.906 32.281 1 98.75 312 LEU B C 1
ATOM 6199 O O . LEU B 1 312 ? -3.791 36.062 32.594 1 98.75 312 LEU B O 1
ATOM 6203 N N . GLU B 1 313 ? -4.797 34.094 33.031 1 98.56 313 GLU B N 1
ATOM 6204 C CA . GLU B 1 313 ? -5.121 34.5 34.375 1 98.56 313 GLU B CA 1
ATOM 6205 C C . GLU B 1 313 ? -3.859 34.656 35.219 1 98.56 313 GLU B C 1
ATOM 6207 O O . GLU B 1 313 ? -3.717 35.656 35.969 1 98.56 313 GLU B O 1
ATOM 6212 N N . ALA B 1 314 ? -3.029 33.75 35.125 1 98.56 314 ALA B N 1
ATOM 6213 C CA . ALA B 1 314 ? -1.808 33.719 35.938 1 98.56 314 ALA B CA 1
ATOM 6214 C C . ALA B 1 314 ? -0.9 34.906 35.562 1 98.56 314 ALA B C 1
ATOM 6216 O O . ALA B 1 314 ? -0.194 35.438 36.438 1 98.56 314 ALA B O 1
ATOM 6217 N N . ILE B 1 315 ? -0.922 35.344 34.344 1 98.19 315 ILE B N 1
ATOM 6218 C CA . ILE B 1 315 ? -0.004 36.406 33.938 1 98.19 315 ILE B CA 1
ATOM 6219 C C . ILE B 1 315 ? -0.718 37.75 33.969 1 98.19 315 ILE B C 1
ATOM 6221 O O . ILE B 1 315 ? -0.106 38.781 33.719 1 98.19 315 ILE B O 1
ATOM 6225 N N . GLY B 1 316 ? -2.021 37.719 34.281 1 97.31 316 GLY B N 1
ATOM 6226 C CA . GLY B 1 316 ? -2.805 38.938 34.312 1 97.31 316 GLY B CA 1
ATOM 6227 C C . GLY B 1 316 ? -3.061 39.531 32.938 1 97.31 316 GLY B C 1
ATOM 6228 O O . GLY B 1 316 ? -3.051 40.75 32.75 1 97.31 316 GLY B O 1
ATOM 6229 N N . GLY B 1 317 ? -3.213 38.688 31.984 1 97 317 GLY B N 1
ATOM 6230 C CA . GLY B 1 317 ? -3.336 39.125 30.609 1 97 317 GLY B CA 1
ATOM 6231 C C . GLY B 1 317 ? -4.715 38.906 30.016 1 97 317 GLY B C 1
ATOM 6232 O O . GLY B 1 317 ? -4.863 38.812 28.797 1 97 317 GLY B O 1
ATOM 6233 N N . GLN B 1 318 ? -5.754 38.75 30.703 1 96.38 318 GLN B N 1
ATOM 6234 C CA . GLN B 1 318 ? -7.09 38.344 30.266 1 96.38 318 GLN B CA 1
ATOM 6235 C C . GLN B 1 318 ? -7.691 39.406 29.344 1 96.38 318 GLN B C 1
ATOM 6237 O O . GLN B 1 318 ? -8.484 39.094 28.469 1 96.38 318 GLN B O 1
ATOM 6242 N N . ASP B 1 319 ? -7.277 40.656 29.438 1 96.25 319 ASP B N 1
ATOM 6243 C CA . ASP B 1 319 ? -7.875 41.75 28.672 1 96.25 319 ASP B CA 1
ATOM 6244 C C . ASP B 1 319 ? -7.059 42.062 27.422 1 96.25 319 ASP B C 1
ATOM 6246 O O . ASP B 1 319 ? -7.438 42.906 26.625 1 96.25 319 ASP B O 1
ATOM 6250 N N . ALA B 1 320 ? -6 41.344 27.266 1 97 320 ALA B N 1
ATOM 6251 C CA . ALA B 1 320 ? -5.164 41.594 26.078 1 97 320 ALA B CA 1
ATOM 6252 C C . ALA B 1 320 ? -5.891 41.156 24.812 1 97 320 ALA B C 1
ATOM 6254 O O . ALA B 1 320 ? -6.691 40.219 24.812 1 97 320 ALA B O 1
ATOM 6255 N N . ALA B 1 321 ? -5.648 41.906 23.719 1 97.62 321 ALA B N 1
ATOM 6256 C CA . ALA B 1 321 ? -6.121 41.5 22.391 1 97.62 321 ALA B CA 1
ATOM 6257 C C . ALA B 1 321 ? -5.004 40.875 21.578 1 97.62 321 ALA B C 1
ATOM 6259 O O . ALA B 1 321 ? -3.857 41.312 21.609 1 97.62 321 ALA B O 1
ATOM 6260 N N . PRO B 1 322 ? -5.355 39.812 20.906 1 97.62 322 PRO B N 1
ATOM 6261 C CA . PRO B 1 322 ? -4.312 39.219 20.062 1 97.62 322 PRO B CA 1
ATOM 6262 C C . PRO B 1 322 ? -3.904 40.125 18.906 1 97.62 322 PRO B C 1
ATOM 6264 O O . PRO B 1 322 ? -4.711 40.938 18.422 1 97.62 322 PRO B O 1
ATOM 6267 N N . ILE B 1 323 ? -2.67 40 18.484 1 97.12 323 ILE B N 1
ATOM 6268 C CA . ILE B 1 323 ? -2.209 40.656 17.266 1 97.12 323 ILE B CA 1
ATOM 6269 C C . ILE B 1 323 ? -2.537 39.781 16.062 1 97.12 323 ILE B C 1
ATOM 6271 O O . ILE B 1 323 ? -2.01 38.656 15.93 1 97.12 323 ILE B O 1
ATOM 6275 N N . LEU B 1 324 ? -3.385 40.281 15.219 1 98 324 LEU B N 1
ATOM 6276 C CA . LEU B 1 324 ? -3.848 39.5 14.07 1 98 324 LEU B CA 1
ATOM 6277 C C . LEU B 1 324 ? -3.041 39.844 12.82 1 98 324 LEU B C 1
ATOM 6279 O O . LEU B 1 324 ? -2.564 40.969 12.68 1 98 324 LEU B O 1
ATOM 6283 N N . GLN B 1 325 ? -2.881 38.875 11.984 1 98 325 GLN B N 1
ATOM 6284 C CA . GLN B 1 325 ? -2.186 39.062 10.719 1 98 325 GLN B CA 1
ATOM 6285 C C . GLN B 1 325 ? -2.953 40.031 9.805 1 98 325 GLN B C 1
ATOM 6287 O O . GLN B 1 325 ? -4.145 39.844 9.555 1 98 325 GLN B O 1
ATOM 6292 N N . GLU B 1 326 ? -2.256 41.062 9.328 1 97.88 326 GLU B N 1
ATOM 6293 C CA . GLU B 1 326 ? -2.863 42 8.375 1 97.88 326 GLU B CA 1
ATOM 6294 C C . GLU B 1 326 ? -2.902 41.375 6.977 1 97.88 326 GLU B C 1
ATOM 6296 O O . GLU B 1 326 ? -2.02 40.594 6.605 1 97.88 326 GLU B O 1
ATOM 6301 N N . ARG B 1 327 ? -3.939 41.812 6.207 1 97.81 327 ARG B N 1
ATOM 6302 C CA . ARG B 1 327 ? -4.023 41.406 4.812 1 97.81 327 ARG B CA 1
ATOM 6303 C C . ARG B 1 327 ? -2.91 42.031 3.984 1 97.81 327 ARG B C 1
ATOM 6305 O O . ARG B 1 327 ? -2.656 43.219 4.09 1 97.81 327 ARG B O 1
ATOM 6312 N N . VAL B 1 328 ? -2.191 41.188 3.301 1 97.12 328 VAL B N 1
ATOM 6313 C CA . VAL B 1 328 ? -1.212 41.656 2.326 1 97.12 328 VAL B CA 1
ATOM 6314 C C . VAL B 1 328 ? -1.683 41.312 0.914 1 97.12 328 VAL B C 1
ATOM 6316 O O . VAL B 1 328 ? -1.835 40.125 0.572 1 97.12 328 VAL B O 1
ATOM 6319 N N . GLU B 1 329 ? -1.923 42.312 0.14 1 96.31 329 GLU B N 1
ATOM 6320 C CA . GLU B 1 329 ? -2.311 42.094 -1.25 1 96.31 329 GLU B CA 1
ATOM 6321 C C . GLU B 1 329 ? -1.094 41.781 -2.119 1 96.31 329 GLU B C 1
ATOM 6323 O O . GLU B 1 329 ? -0.432 42.719 -2.615 1 96.31 329 GLU B O 1
ATOM 6328 N N . THR B 1 330 ? -0.869 40.531 -2.365 1 97 330 THR B N 1
ATOM 6329 C CA . THR B 1 330 ? 0.241 40.125 -3.211 1 97 330 THR B CA 1
ATOM 6330 C C . THR B 1 330 ? -0.129 40.219 -4.688 1 97 330 THR B C 1
ATOM 6332 O O . THR B 1 330 ? -1.114 39.625 -5.133 1 97 330 THR B O 1
ATOM 6335 N N . PRO B 1 331 ? 0.634 41 -5.453 1 97.19 331 PRO B N 1
ATOM 6336 C CA . PRO B 1 331 ? 0.329 41.094 -6.887 1 97.19 331 PRO B CA 1
ATOM 6337 C C . PRO B 1 331 ? 0.558 39.75 -7.621 1 97.19 331 PRO B C 1
ATOM 6339 O O . PRO B 1 331 ? 1.379 38.938 -7.191 1 97.19 331 PRO B O 1
ATOM 6342 N N . ALA B 1 332 ? -0.171 39.594 -8.672 1 97.69 332 ALA B N 1
ATOM 6343 C CA . ALA B 1 332 ? 0.074 38.438 -9.516 1 97.69 332 ALA B CA 1
ATOM 6344 C C . ALA B 1 332 ? 1.495 38.469 -10.078 1 97.69 332 ALA B C 1
ATOM 6346 O O . ALA B 1 332 ? 1.922 39.438 -10.672 1 97.69 332 ALA B O 1
ATOM 6347 N N . PRO B 1 333 ? 2.188 37.344 -9.875 1 98.12 333 PRO B N 1
ATOM 6348 C CA . PRO B 1 333 ? 3.557 37.312 -10.398 1 98.12 333 PRO B CA 1
ATOM 6349 C C . PRO B 1 333 ? 3.607 37.094 -11.906 1 98.12 333 PRO B C 1
ATOM 6351 O O . PRO B 1 333 ? 2.615 36.656 -12.508 1 98.12 333 PRO B O 1
ATOM 6354 N N . THR B 1 334 ? 4.805 37.406 -12.531 1 98.12 334 THR B N 1
ATOM 6355 C CA . THR B 1 334 ? 5.066 37.188 -13.945 1 98.12 334 THR B CA 1
ATOM 6356 C C . THR B 1 334 ? 6.414 36.5 -14.141 1 98.12 334 THR B C 1
ATOM 6358 O O . THR B 1 334 ? 7.242 36.469 -13.234 1 98.12 334 THR B O 1
ATOM 6361 N N . GLY B 1 335 ? 6.594 35.844 -15.273 1 97.69 335 GLY B N 1
ATOM 6362 C CA . GLY B 1 335 ? 7.895 35.312 -15.633 1 97.69 335 GLY B CA 1
ATOM 6363 C C . GLY B 1 335 ? 8.039 33.844 -15.305 1 97.69 335 GLY B C 1
ATOM 6364 O O . GLY B 1 335 ? 7.102 33.062 -15.477 1 97.69 335 GLY B O 1
ATOM 6365 N N . GLU B 1 336 ? 9.234 33.531 -14.867 1 97.38 336 GLU B N 1
ATOM 6366 C CA . GLU B 1 336 ? 9.609 32.125 -14.672 1 97.38 336 GLU B CA 1
ATOM 6367 C C . GLU B 1 336 ? 8.977 31.562 -13.398 1 97.38 336 GLU B C 1
ATOM 6369 O O . GLU B 1 336 ? 8.742 32.281 -12.438 1 97.38 336 GLU B O 1
ATOM 6374 N N . LEU B 1 337 ? 8.758 30.266 -13.445 1 96.88 337 LEU B N 1
ATOM 6375 C CA . LEU B 1 337 ? 8.273 29.562 -12.266 1 96.88 337 LEU B CA 1
ATOM 6376 C C . LEU B 1 337 ? 9.43 29.172 -11.359 1 96.88 337 LEU B C 1
ATOM 6378 O O . LEU B 1 337 ? 10.188 28.25 -11.672 1 96.88 337 LEU B O 1
ATOM 6382 N N . ILE B 1 338 ? 9.586 29.859 -10.398 1 94.62 338 ILE B N 1
ATOM 6383 C CA . ILE B 1 338 ? 10.539 29.609 -9.32 1 94.62 338 ILE B CA 1
ATOM 6384 C C . ILE B 1 338 ? 9.805 29.594 -7.984 1 94.62 338 ILE B C 1
ATOM 6386 O O . ILE B 1 338 ? 8.641 30 -7.902 1 94.62 338 ILE B O 1
ATOM 6390 N N . PRO B 1 339 ? 10.367 29.172 -6.934 1 93.12 339 PRO B N 1
ATOM 6391 C CA . PRO B 1 339 ? 9.672 29.062 -5.645 1 93.12 339 PRO B CA 1
ATOM 6392 C C . PRO B 1 339 ? 8.977 30.359 -5.238 1 93.12 339 PRO B C 1
ATOM 6394 O O . PRO B 1 339 ? 7.82 30.328 -4.805 1 93.12 339 PRO B O 1
ATOM 6397 N N . LEU B 1 340 ? 9.602 31.484 -5.48 1 95.12 340 LEU B N 1
ATOM 6398 C CA . LEU B 1 340 ? 9.031 32.75 -5.082 1 95.12 340 LEU B CA 1
ATOM 6399 C C . LEU B 1 340 ? 7.785 33.094 -5.902 1 95.12 340 LEU B C 1
ATOM 6401 O O . LEU B 1 340 ? 6.754 33.469 -5.348 1 95.12 340 LEU B O 1
ATOM 6405 N N . SER B 1 341 ? 7.898 33 -7.223 1 97.31 341 SER B N 1
ATOM 6406 C CA . SER B 1 341 ? 6.75 33.312 -8.062 1 97.31 341 SER B CA 1
ATOM 6407 C C . SER B 1 341 ? 5.609 32.344 -7.836 1 97.31 341 SER B C 1
ATOM 6409 O O . SER B 1 341 ? 4.438 32.719 -7.926 1 97.31 341 SER B O 1
ATOM 6411 N N . ILE B 1 342 ? 5.918 31.109 -7.547 1 97.38 342 ILE B N 1
ATOM 6412 C CA . ILE B 1 342 ? 4.91 30.109 -7.219 1 97.38 342 ILE B CA 1
ATOM 6413 C C . ILE B 1 342 ? 4.195 30.484 -5.93 1 97.38 342 ILE B C 1
ATOM 6415 O O . ILE B 1 342 ? 2.965 30.453 -5.859 1 97.38 342 ILE B O 1
ATOM 6419 N N . ALA B 1 343 ? 4.93 30.828 -4.922 1 97.06 343 ALA B N 1
ATOM 6420 C CA . ALA B 1 343 ? 4.359 31.25 -3.641 1 97.06 343 ALA B CA 1
ATOM 6421 C C . ALA B 1 343 ? 3.471 32.469 -3.807 1 97.06 343 ALA B C 1
ATOM 6423 O O . ALA B 1 343 ? 2.398 32.562 -3.203 1 97.06 343 ALA B O 1
ATOM 6424 N N . HIS B 1 344 ? 3.943 33.438 -4.602 1 97.81 344 HIS B N 1
ATOM 6425 C CA . HIS B 1 344 ? 3.176 34.656 -4.848 1 97.81 344 HIS B CA 1
ATOM 6426 C C . HIS B 1 344 ? 1.884 34.344 -5.598 1 97.81 344 HIS B C 1
ATOM 6428 O O . HIS B 1 344 ? 0.841 34.938 -5.32 1 97.81 344 HIS B O 1
ATOM 6434 N N . ALA B 1 345 ? 2.006 33.469 -6.574 1 98.19 345 ALA B N 1
ATOM 6435 C CA . ALA B 1 345 ? 0.807 33.062 -7.301 1 98.19 345 ALA B CA 1
ATOM 6436 C C . ALA B 1 345 ? -0.224 32.438 -6.352 1 98.19 345 ALA B C 1
ATOM 6438 O O . ALA B 1 345 ? -1.419 32.719 -6.461 1 98.19 345 ALA B O 1
ATOM 6439 N N . LEU B 1 346 ? 0.229 31.609 -5.48 1 97.88 346 LEU B N 1
ATOM 6440 C CA . LEU B 1 346 ? -0.653 31 -4.492 1 97.88 346 LEU B CA 1
ATOM 6441 C C . LEU B 1 346 ? -1.274 32.062 -3.588 1 97.88 346 LEU B C 1
ATOM 6443 O O . LEU B 1 346 ? -2.49 32.062 -3.383 1 97.88 346 LEU B O 1
ATOM 6447 N N . ALA B 1 347 ? -0.458 32.938 -3.02 1 97.94 347 ALA B N 1
ATOM 6448 C CA . ALA B 1 347 ? -0.921 34 -2.117 1 97.94 347 ALA B CA 1
ATOM 6449 C C . ALA B 1 347 ? -1.985 34.844 -2.785 1 97.94 347 ALA B C 1
ATOM 6451 O O . ALA B 1 347 ? -2.961 35.25 -2.145 1 97.94 347 ALA B O 1
ATOM 6452 N N . HIS B 1 348 ? -1.731 35.125 -4.035 1 98.06 348 HIS B N 1
ATOM 6453 C CA . HIS B 1 348 ? -2.637 35.938 -4.82 1 98.06 348 HIS B CA 1
ATOM 6454 C C . HIS B 1 348 ? -3.971 35.25 -5.047 1 98.06 348 HIS B C 1
ATOM 6456 O O . HIS B 1 348 ? -5.027 35.875 -5.023 1 98.06 348 HIS B O 1
ATOM 6462 N N . SER B 1 349 ? -3.939 33.969 -5.211 1 98.19 349 SER B N 1
ATOM 6463 C CA . SER B 1 349 ? -5.07 33.281 -5.816 1 98.19 349 SER B CA 1
ATOM 6464 C C . SER B 1 349 ? -5.914 32.562 -4.758 1 98.19 349 SER B C 1
ATOM 6466 O O . SER B 1 349 ? -7.09 32.281 -4.992 1 98.19 349 SER B O 1
ATOM 6468 N N . ILE B 1 350 ? -5.406 32.25 -3.645 1 96.19 350 ILE B N 1
ATOM 6469 C CA . ILE B 1 350 ? -6.094 31.422 -2.658 1 96.19 350 ILE B CA 1
ATOM 6470 C C . ILE B 1 350 ? -7.453 32.031 -2.33 1 96.19 350 ILE B C 1
ATOM 6472 O O . ILE B 1 350 ? -7.543 33.188 -1.964 1 96.19 350 ILE B O 1
ATOM 6476 N N . PRO B 1 351 ? -8.516 31.219 -2.428 1 96.88 351 PRO B N 1
ATOM 6477 C CA . PRO B 1 351 ? -9.828 31.719 -2.027 1 96.88 351 PRO B CA 1
ATOM 6478 C C . PRO B 1 351 ? -9.969 31.859 -0.513 1 96.88 351 PRO B C 1
ATOM 6480 O O . PRO B 1 351 ? -9.242 31.203 0.242 1 96.88 351 PRO B O 1
ATOM 6483 N N . GLU B 1 352 ? -10.938 32.656 -0.157 1 97.19 352 GLU B N 1
ATOM 6484 C CA . GLU B 1 352 ? -11.242 32.781 1.265 1 97.19 352 GLU B CA 1
ATOM 6485 C C . GLU B 1 352 ? -11.734 31.453 1.838 1 97.19 352 GLU B C 1
ATOM 6487 O O . GLU B 1 352 ? -12.602 30.797 1.255 1 97.19 352 GLU B O 1
ATOM 6492 N N . ASN B 1 353 ? -11.078 31.016 2.861 1 97.75 353 ASN B N 1
ATOM 6493 C CA . ASN B 1 353 ? -11.414 29.828 3.631 1 97.75 353 ASN B CA 1
ATOM 6494 C C . ASN B 1 353 ? -11.023 28.547 2.889 1 97.75 353 ASN B C 1
ATOM 6496 O O . ASN B 1 353 ? -11.609 27.484 3.119 1 97.75 353 ASN B O 1
ATOM 6500 N N . ALA B 1 354 ? -10.07 28.688 1.993 1 98.56 354 ALA B N 1
ATOM 6501 C CA . ALA B 1 354 ? -9.57 27.5 1.286 1 98.56 354 ALA B CA 1
ATOM 6502 C C . ALA B 1 354 ? -8.859 26.547 2.242 1 98.56 354 ALA B C 1
ATOM 6504 O O . ALA B 1 354 ? -8.453 26.953 3.336 1 98.56 354 ALA B O 1
ATOM 6505 N N . ILE B 1 355 ? -8.859 25.297 1.916 1 98.75 355 ILE B N 1
ATOM 6506 C CA . ILE B 1 355 ? -8.039 24.281 2.564 1 98.75 355 ILE B CA 1
ATOM 6507 C C . ILE B 1 355 ? -6.824 23.953 1.695 1 98.75 355 ILE B C 1
ATOM 6509 O O . ILE B 1 355 ? -6.969 23.469 0.572 1 98.75 355 ILE B O 1
ATOM 6513 N N . VAL B 1 356 ? -5.645 24.25 2.146 1 98.38 356 VAL B N 1
ATOM 6514 C CA . VAL B 1 356 ? -4.41 24 1.417 1 98.38 356 VAL B CA 1
ATOM 6515 C C . VAL B 1 356 ? -3.705 22.781 2.016 1 98.38 356 VAL B C 1
ATOM 6517 O O . VAL B 1 356 ? -3.385 22.766 3.205 1 98.38 356 VAL B O 1
ATOM 6520 N N . ILE B 1 357 ? -3.57 21.781 1.235 1 98.25 357 ILE B N 1
ATOM 6521 C CA . ILE B 1 357 ? -2.854 20.578 1.617 1 98.25 357 ILE B CA 1
ATOM 6522 C C . ILE B 1 357 ? -1.502 20.531 0.908 1 98.25 357 ILE B C 1
ATOM 6524 O O . ILE B 1 357 ? -1.439 20.547 -0.324 1 98.25 357 ILE B O 1
ATOM 6528 N N . ASP B 1 358 ? -0.431 20.375 1.684 1 97 358 ASP B N 1
ATOM 6529 C CA . ASP B 1 358 ? 0.887 20.578 1.089 1 97 358 ASP B CA 1
ATOM 6530 C C . ASP B 1 358 ? 1.747 19.328 1.225 1 97 358 ASP B C 1
ATOM 6532 O O . ASP B 1 358 ? 2.098 18.922 2.336 1 97 358 ASP B O 1
ATOM 6536 N N . GLU B 1 359 ? 2.094 18.703 0.123 1 95.94 359 GLU B N 1
ATOM 6537 C CA . GLU B 1 359 ? 3.076 17.641 -0.017 1 95.94 359 GLU B CA 1
ATOM 6538 C C . GLU B 1 359 ? 4.121 17.984 -1.074 1 95.94 359 GLU B C 1
ATOM 6540 O O . GLU B 1 359 ? 4.559 17.109 -1.828 1 95.94 359 GLU B O 1
ATOM 6545 N N . SER B 1 360 ? 4.469 19.25 -1.176 1 91.44 360 SER B N 1
ATOM 6546 C CA . SER B 1 360 ? 5.383 19.766 -2.193 1 91.44 360 SER B CA 1
ATOM 6547 C C . SER B 1 360 ? 6.664 20.297 -1.566 1 91.44 360 SER B C 1
ATOM 6549 O O . SER B 1 360 ? 7.094 21.406 -1.871 1 91.44 360 SER B O 1
ATOM 6551 N N . LEU B 1 361 ? 7.312 19.5 -0.831 1 80.56 361 LEU B N 1
ATOM 6552 C CA . LEU B 1 361 ? 8.406 19.953 0.028 1 80.56 361 LEU B CA 1
ATOM 6553 C C . LEU B 1 361 ? 9.484 20.656 -0.787 1 80.56 361 LEU B C 1
ATOM 6555 O O . LEU B 1 361 ? 9.992 21.703 -0.379 1 80.56 361 LEU B O 1
ATOM 6559 N N . THR B 1 362 ? 9.781 20.125 -1.924 1 81.56 362 THR B N 1
ATOM 6560 C CA . THR B 1 362 ? 10.883 20.703 -2.693 1 81.56 362 THR B CA 1
ATOM 6561 C C . THR B 1 362 ? 10.5 22.078 -3.25 1 81.56 362 THR B C 1
ATOM 6563 O O . THR B 1 362 ? 11.227 23.047 -3.064 1 81.56 362 THR B O 1
ATOM 6566 N N . THR B 1 363 ? 9.352 22.156 -3.76 1 85.94 363 THR B N 1
ATOM 6567 C CA . THR B 1 363 ? 8.969 23.375 -4.461 1 85.94 363 THR B CA 1
ATOM 6568 C C . THR B 1 363 ? 8.156 24.297 -3.547 1 85.94 363 THR B C 1
ATOM 6570 O O . THR B 1 363 ? 8.281 25.516 -3.609 1 85.94 363 THR B O 1
ATOM 6573 N N . GLY B 1 364 ? 7.375 23.688 -2.709 1 85.69 364 GLY B N 1
ATOM 6574 C CA . GLY B 1 364 ? 6.402 24.453 -1.951 1 85.69 364 GLY B CA 1
ATOM 6575 C C . GLY B 1 364 ? 6.859 24.766 -0.54 1 85.69 364 GLY B C 1
ATOM 6576 O O . GLY B 1 364 ? 6.094 25.312 0.262 1 85.69 364 GLY B O 1
ATOM 6577 N N . ARG B 1 365 ? 8.078 24.469 -0.295 1 84.44 365 ARG B N 1
ATOM 6578 C CA . ARG B 1 365 ? 8.594 24.547 1.069 1 84.44 365 ARG B CA 1
ATOM 6579 C C . ARG B 1 365 ? 8.398 25.953 1.644 1 84.44 365 ARG B C 1
ATOM 6581 O O . ARG B 1 365 ? 8.031 26.094 2.811 1 84.44 365 ARG B O 1
ATOM 6588 N N . GLU B 1 366 ? 8.539 27 0.849 1 85.5 366 GLU B N 1
ATOM 6589 C CA . GLU B 1 366 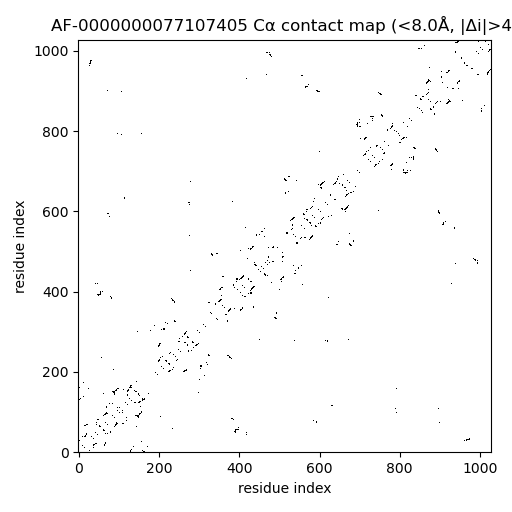? 8.562 28.375 1.351 1 85.5 366 GLU B CA 1
ATOM 6590 C C . GLU B 1 366 ? 7.207 29.047 1.159 1 85.5 366 GLU B C 1
ATOM 6592 O O . GLU B 1 366 ? 7.039 30.219 1.508 1 85.5 366 GLU B O 1
ATOM 6597 N N . THR B 1 367 ? 6.258 28.297 0.692 1 91.94 367 THR B N 1
ATOM 6598 C CA . THR B 1 367 ? 4.969 28.906 0.398 1 91.94 367 THR B CA 1
ATOM 6599 C C . THR B 1 367 ? 4.297 29.406 1.678 1 91.94 367 THR B C 1
ATOM 6601 O O . THR B 1 367 ? 3.57 30.406 1.662 1 91.94 367 THR B O 1
ATOM 6604 N N . MET B 1 368 ? 4.594 28.688 2.725 1 90.94 368 MET B N 1
ATOM 6605 C CA . MET B 1 368 ? 3.939 29.047 3.977 1 90.94 368 MET B CA 1
ATOM 6606 C C . MET B 1 368 ? 4.289 30.484 4.379 1 90.94 368 MET B C 1
ATOM 6608 O O . MET B 1 368 ? 3.414 31.25 4.793 1 90.94 368 MET B O 1
ATOM 6612 N N . GLY B 1 369 ? 5.551 30.844 4.223 1 92.5 369 GLY B N 1
ATOM 6613 C CA . GLY B 1 369 ? 5.984 32.188 4.605 1 92.5 369 GLY B CA 1
ATOM 6614 C C . GLY B 1 369 ? 5.402 33.281 3.729 1 92.5 369 GLY B C 1
ATOM 6615 O O . GLY B 1 369 ? 5.09 34.375 4.211 1 92.5 369 GLY B O 1
ATOM 6616 N N . HIS B 1 370 ? 5.137 32.938 2.545 1 94.25 370 HIS B N 1
ATOM 6617 C CA . HIS B 1 370 ? 4.715 33.938 1.579 1 94.25 370 HIS B CA 1
ATOM 6618 C C . HIS B 1 370 ? 3.193 34.062 1.528 1 94.25 370 HIS B C 1
ATOM 6620 O O . HIS B 1 370 ? 2.656 35 0.937 1 94.25 370 HIS B O 1
ATOM 6626 N N . THR B 1 371 ? 2.48 33.156 2.209 1 96.25 371 THR B N 1
ATOM 6627 C CA . THR B 1 371 ? 1.022 33.219 2.191 1 96.25 371 THR B CA 1
ATOM 6628 C C . THR B 1 371 ? 0.481 33.656 3.547 1 96.25 371 THR B C 1
ATOM 6630 O O . THR B 1 371 ? -0.719 33.531 3.809 1 96.25 371 THR B O 1
ATOM 6633 N N . VAL B 1 372 ? 1.334 34.125 4.402 1 95.69 372 VAL B N 1
ATOM 6634 C CA . VAL B 1 372 ? 0.952 34.5 5.762 1 95.69 372 VAL B CA 1
ATOM 6635 C C . VAL B 1 372 ? -0.099 35.594 5.715 1 95.69 372 VAL B C 1
ATOM 6637 O O . VAL B 1 372 ? -1.016 35.625 6.539 1 95.69 372 VAL B O 1
ATOM 6640 N N . GLY B 1 373 ? 0.01 36.562 4.781 1 97.44 373 GLY B N 1
ATOM 6641 C CA . GLY B 1 373 ? -0.914 37.656 4.668 1 97.44 373 GLY B CA 1
ATOM 6642 C C . GLY B 1 373 ? -2.031 37.406 3.672 1 97.44 373 GLY B C 1
ATOM 6643 O O . GLY B 1 373 ? -2.809 38.312 3.365 1 97.44 373 GLY B O 1
ATOM 6644 N N . ALA B 1 374 ? -2.094 36.188 3.102 1 98 374 ALA B N 1
ATOM 6645 C CA . ALA B 1 374 ? -3.16 35.844 2.166 1 98 374 ALA B CA 1
ATOM 6646 C C . ALA B 1 374 ? -4.508 35.781 2.873 1 98 374 ALA B C 1
ATOM 6648 O O . ALA B 1 374 ? -4.59 35.969 4.09 1 98 374 ALA B O 1
ATOM 6649 N N . ARG B 1 375 ? -5.613 35.625 2.076 1 98.06 375 ARG B N 1
ATOM 6650 C CA . ARG B 1 375 ? -6.941 35.406 2.65 1 98.06 375 ARG B CA 1
ATOM 6651 C C . ARG B 1 375 ? -6.93 34.281 3.652 1 98.06 375 ARG B C 1
ATOM 6653 O O . ARG B 1 375 ? -6.141 33.344 3.518 1 98.06 375 ARG B O 1
ATOM 6660 N N . PRO B 1 376 ? -7.801 34.375 4.668 1 98.12 376 PRO B N 1
ATOM 6661 C CA . PRO B 1 376 ? -7.828 33.312 5.668 1 98.12 376 PRO B CA 1
ATOM 6662 C C . PRO B 1 376 ? -8.031 31.938 5.051 1 98.12 376 PRO B C 1
ATOM 6664 O O . PRO B 1 376 ? -8.852 31.781 4.137 1 98.12 376 PRO B O 1
ATOM 6667 N N . HIS B 1 377 ? -7.281 30.953 5.469 1 98.44 377 HIS B N 1
ATOM 6668 C CA . HIS B 1 377 ? -7.336 29.578 4.961 1 98.44 377 HIS B CA 1
ATOM 6669 C C . HIS B 1 377 ? -6.785 28.594 5.98 1 98.44 377 HIS B C 1
ATOM 6671 O O . HIS B 1 377 ? -6.312 28.984 7.047 1 98.44 377 HIS B O 1
ATOM 6677 N N . ASP B 1 378 ? -6.949 27.312 5.797 1 98.25 378 ASP B N 1
ATOM 6678 C CA . ASP B 1 378 ? -6.363 26.234 6.586 1 98.25 378 ASP B CA 1
ATOM 6679 C C . ASP B 1 378 ? -5.203 25.578 5.836 1 98.25 378 ASP B C 1
ATOM 6681 O O . ASP B 1 378 ? -5.266 25.406 4.621 1 98.25 378 ASP B O 1
ATOM 6685 N N . LEU B 1 379 ? -4.148 25.312 6.527 1 97.75 379 LEU B N 1
ATOM 6686 C CA . LEU B 1 379 ? -3.004 24.594 5.977 1 97.75 379 LEU B CA 1
ATOM 6687 C C . LEU B 1 379 ? -2.844 23.234 6.645 1 97.75 379 LEU B C 1
ATOM 6689 O O . LEU B 1 379 ? -2.822 23.141 7.875 1 97.75 379 LEU B O 1
ATOM 6693 N N . ILE B 1 380 ? -2.834 22.172 5.855 1 97.69 380 ILE B N 1
ATOM 6694 C CA . ILE B 1 380 ? -2.615 20.812 6.336 1 97.69 380 ILE B CA 1
ATOM 6695 C C . ILE B 1 380 ? -1.278 20.281 5.816 1 97.69 380 ILE B C 1
ATOM 6697 O O . ILE B 1 380 ? -0.973 20.422 4.629 1 97.69 380 ILE B O 1
ATOM 6701 N N . ASN B 1 381 ? -0.473 19.703 6.711 1 95.62 381 ASN B N 1
ATOM 6702 C CA . ASN B 1 381 ? 0.839 19.172 6.359 1 95.62 381 ASN B CA 1
ATOM 6703 C C . ASN B 1 381 ? 0.952 17.688 6.707 1 95.62 381 ASN B C 1
ATOM 6705 O O . ASN B 1 381 ? 0.041 17.109 7.309 1 95.62 381 ASN B O 1
ATOM 6709 N N . ASN B 1 382 ? 2 17.062 6.207 1 94.44 382 ASN B N 1
ATOM 6710 C CA . ASN B 1 382 ? 2.256 15.633 6.395 1 94.44 382 ASN B CA 1
ATOM 6711 C C . ASN B 1 382 ? 3.098 15.367 7.637 1 94.44 382 ASN B C 1
ATOM 6713 O O . ASN B 1 382 ? 4.301 15.125 7.539 1 94.44 382 ASN B O 1
ATOM 6717 N N . LEU B 1 383 ? 2.471 15.211 8.727 1 93.25 383 LEU B N 1
ATOM 6718 C CA . LEU B 1 383 ? 3.156 15.039 10 1 93.25 383 LEU B CA 1
ATOM 6719 C C . LEU B 1 383 ? 3.859 13.68 10.055 1 93.25 383 LEU B C 1
ATOM 6721 O O . LEU B 1 383 ? 4.891 13.539 10.719 1 93.25 383 LEU B O 1
ATOM 6725 N N . GLY B 1 384 ? 3.326 12.734 9.359 1 94.56 384 GLY B N 1
ATOM 6726 C CA . GLY B 1 384 ? 3.891 11.391 9.406 1 94.56 384 GLY B CA 1
ATOM 6727 C C . GLY B 1 384 ? 5.074 11.211 8.477 1 94.56 384 GLY B C 1
ATOM 6728 O O . GLY B 1 384 ? 5.891 10.305 8.672 1 94.56 384 GLY B O 1
ATOM 6729 N N . GLY B 1 385 ? 5.082 11.969 7.465 1 94.62 385 GLY B N 1
ATOM 6730 C CA . GLY B 1 385 ? 6.227 11.961 6.57 1 94.62 385 GLY B CA 1
ATOM 6731 C C . GLY B 1 385 ? 6.082 10.984 5.422 1 94.62 385 GLY B C 1
ATOM 6732 O O . GLY B 1 385 ? 6.832 11.055 4.441 1 94.62 385 GLY B O 1
ATOM 6733 N N . SER B 1 386 ? 5.18 10.023 5.516 1 95.31 386 SER B N 1
ATOM 6734 C CA . SER B 1 386 ? 4.988 9.094 4.406 1 95.31 386 SER B CA 1
ATOM 6735 C C . SER B 1 386 ? 4.371 9.797 3.199 1 95.31 386 SER B C 1
ATOM 6737 O O . SER B 1 386 ? 3.307 10.414 3.309 1 95.31 386 SER B O 1
ATOM 6739 N N . ILE B 1 387 ? 4.992 9.641 2.076 1 94.81 387 ILE B N 1
ATOM 6740 C CA . ILE B 1 387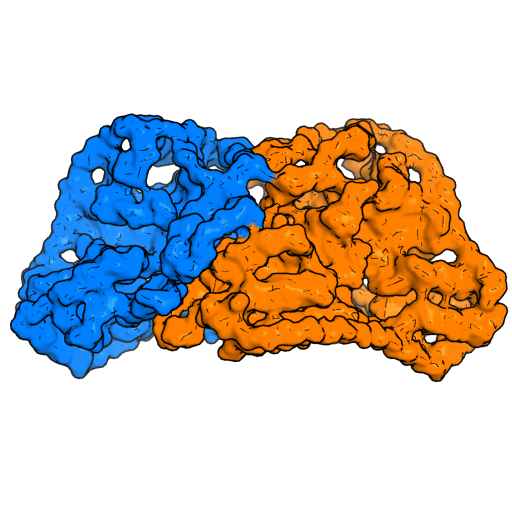 ? 4.516 10.375 0.91 1 94.81 387 ILE B CA 1
ATOM 6741 C C . ILE B 1 387 ? 3.342 9.633 0.275 1 94.81 387 ILE B C 1
ATOM 6743 O O . ILE B 1 387 ? 3.068 8.484 0.62 1 94.81 387 ILE B O 1
ATOM 6747 N N . GLY B 1 388 ? 2.596 10.359 -0.595 1 96.31 388 GLY B N 1
ATOM 6748 C CA . GLY B 1 388 ? 1.367 9.844 -1.173 1 96.31 388 GLY B CA 1
ATOM 6749 C C . GLY B 1 388 ? 0.145 10.109 -0.316 1 96.31 388 GLY B C 1
ATOM 6750 O O . GLY B 1 388 ? -0.858 9.398 -0.417 1 96.31 388 GLY B O 1
ATOM 6751 N N . TYR B 1 389 ? 0.203 11.039 0.497 1 96.94 389 TYR B N 1
ATOM 6752 C CA . TYR B 1 389 ? -0.869 11.281 1.455 1 96.94 389 TYR B CA 1
ATOM 6753 C C . TYR B 1 389 ? -1.813 12.367 0.952 1 96.94 389 TYR B C 1
ATOM 6755 O O . TYR B 1 389 ? -3.006 12.352 1.266 1 96.94 389 TYR B O 1
ATOM 6763 N N . ALA B 1 390 ? -1.362 13.391 0.222 1 98.25 390 ALA B N 1
ATOM 6764 C CA . ALA B 1 390 ? -2.094 14.633 -0.01 1 98.25 390 ALA B CA 1
ATOM 6765 C C . ALA B 1 390 ? -3.328 14.391 -0.872 1 98.25 390 ALA B C 1
ATOM 6767 O O . ALA B 1 390 ? -4.418 14.867 -0.553 1 98.25 390 ALA B O 1
ATOM 6768 N N . THR B 1 391 ? -3.176 13.656 -1.957 1 98.69 391 THR B N 1
ATOM 6769 C CA . THR B 1 391 ? -4.297 13.484 -2.873 1 98.69 391 THR B CA 1
ATOM 6770 C C . THR B 1 391 ? -5.426 12.695 -2.207 1 98.69 391 THR B C 1
ATOM 6772 O O . THR B 1 391 ? -6.594 13.086 -2.295 1 98.69 391 THR B O 1
ATOM 6775 N N . PRO B 1 392 ? -5.105 11.633 -1.459 1 98.81 392 PRO B N 1
ATOM 6776 C CA . PRO B 1 392 ? -6.172 10.961 -0.715 1 98.81 392 PRO B CA 1
ATOM 6777 C C . PRO B 1 392 ? -6.793 11.844 0.361 1 98.81 392 PRO B C 1
ATOM 6779 O O . PRO B 1 392 ? -8.016 11.883 0.51 1 98.81 392 PRO B O 1
ATOM 6782 N N . LEU B 1 393 ? -5.984 12.539 1.073 1 98.88 393 LEU B N 1
ATOM 6783 C CA . LEU B 1 393 ? -6.445 13.406 2.15 1 98.88 393 LEU B CA 1
ATOM 6784 C C . LEU B 1 393 ? -7.375 14.492 1.615 1 98.88 393 LEU B C 1
ATOM 6786 O O . LEU B 1 393 ? -8.359 14.852 2.27 1 98.88 393 LEU B O 1
ATOM 6790 N N . SER B 1 394 ? -7.098 14.984 0.424 1 98.94 394 SER B N 1
ATOM 6791 C CA . SER B 1 394 ? -7.902 16.047 -0.182 1 98.94 394 SER B CA 1
ATOM 6792 C C . SER B 1 394 ? -9.344 15.578 -0.408 1 98.94 394 SER B C 1
ATOM 6794 O O . SER B 1 394 ? -10.273 16.375 -0.321 1 98.94 394 SER B O 1
ATOM 6796 N N . ILE B 1 395 ? -9.555 14.273 -0.647 1 98.94 395 ILE B N 1
ATOM 6797 C CA . ILE B 1 395 ? -10.883 13.711 -0.847 1 98.94 395 ILE B CA 1
ATOM 6798 C C . ILE B 1 395 ? -11.703 13.867 0.43 1 98.94 395 ILE B C 1
ATOM 6800 O O . ILE B 1 395 ? -12.82 14.398 0.399 1 98.94 395 ILE B O 1
ATOM 6804 N N . GLY B 1 396 ? -11.117 13.406 1.523 1 98.88 396 GLY B N 1
ATOM 6805 C CA . GLY B 1 396 ? -11.805 13.492 2.799 1 98.88 396 GLY B CA 1
ATOM 6806 C C . GLY B 1 396 ? -12.078 14.922 3.229 1 98.88 396 GLY B C 1
ATOM 6807 O O . GLY B 1 396 ? -13.164 15.234 3.723 1 98.88 396 GLY B O 1
ATOM 6808 N N . ALA B 1 397 ? -11.078 15.805 3.01 1 98.94 397 ALA B N 1
ATOM 6809 C CA . ALA B 1 397 ? -11.227 17.203 3.383 1 98.94 397 ALA B CA 1
ATOM 6810 C C . ALA B 1 397 ? -12.352 17.875 2.598 1 98.94 397 ALA B C 1
ATOM 6812 O O . ALA B 1 397 ? -13.164 18.609 3.164 1 98.94 397 ALA B O 1
ATOM 6813 N N . ALA B 1 398 ? -12.406 17.578 1.301 1 98.94 398 ALA B N 1
ATOM 6814 C CA . ALA B 1 398 ? -13.422 18.172 0.441 1 98.94 398 ALA B CA 1
ATOM 6815 C C . ALA B 1 398 ? -14.82 17.688 0.823 1 98.94 398 ALA B C 1
ATOM 6817 O O . ALA B 1 398 ? -15.781 18.453 0.79 1 98.94 398 ALA B O 1
ATOM 6818 N N . LEU B 1 399 ? -14.938 16.438 1.163 1 98.88 399 LEU B N 1
ATOM 6819 C CA . LEU B 1 399 ? -16.234 15.883 1.548 1 98.88 399 LEU B CA 1
ATOM 6820 C C . LEU B 1 399 ? -16.656 16.406 2.916 1 98.88 399 LEU B C 1
ATOM 6822 O O . LEU B 1 399 ? -17.859 16.594 3.166 1 98.88 399 LEU B O 1
ATOM 6826 N N . ALA B 1 400 ? -15.695 16.672 3.783 1 98.69 400 ALA B N 1
ATOM 6827 C CA . ALA B 1 400 ? -15.977 17.219 5.105 1 98.69 400 ALA B CA 1
ATOM 6828 C C . ALA B 1 400 ? -16.438 18.672 5.012 1 98.69 400 ALA B C 1
ATOM 6830 O O . ALA B 1 400 ? -17.234 19.141 5.84 1 98.69 400 ALA B O 1
ATOM 6831 N N . CYS B 1 401 ? -15.906 19.422 3.982 1 98.44 401 CYS B N 1
ATOM 6832 C CA . CYS B 1 401 ? -16.219 20.828 3.789 1 98.44 401 CYS B CA 1
ATOM 6833 C C . CYS B 1 401 ? -16.609 21.109 2.342 1 98.44 401 CYS B C 1
ATOM 6835 O O . CYS B 1 401 ? -15.883 21.812 1.626 1 98.44 401 CYS B O 1
ATOM 6837 N N . PRO B 1 402 ? -17.812 20.75 1.927 1 97.44 402 PRO B N 1
ATOM 6838 C CA . PRO B 1 402 ? -18.188 20.797 0.512 1 97.44 402 PRO B CA 1
ATOM 6839 C C . PRO B 1 402 ? -18.266 22.219 -0.033 1 97.44 402 PRO B C 1
ATOM 6841 O O . PRO B 1 402 ? -18.203 22.422 -1.249 1 97.44 402 PRO B O 1
ATOM 6844 N N . ASP B 1 403 ? -18.344 23.219 0.85 1 97.12 403 ASP B N 1
ATOM 6845 C CA . ASP B 1 403 ? -18.469 24.609 0.414 1 97.12 403 ASP B CA 1
ATOM 6846 C C . ASP B 1 403 ? -17.109 25.281 0.329 1 97.12 403 ASP B C 1
ATOM 6848 O O . ASP B 1 403 ? -17.016 26.453 -0.044 1 97.12 403 ASP B O 1
ATOM 6852 N N . ARG B 1 404 ? -16.031 24.609 0.702 1 98.06 404 ARG B N 1
ATOM 6853 C CA . ARG B 1 404 ? -14.68 25.172 0.668 1 98.06 404 ARG B CA 1
ATOM 6854 C C . ARG B 1 404 ? -13.875 24.578 -0.49 1 98.06 404 ARG B C 1
ATOM 6856 O O . ARG B 1 404 ? -14.023 23.406 -0.823 1 98.06 404 ARG B O 1
ATOM 6863 N N . ARG B 1 405 ? -13.031 25.422 -1.07 1 98.31 405 ARG B N 1
ATOM 6864 C CA . ARG B 1 405 ? -12.102 24.969 -2.1 1 98.31 405 ARG B CA 1
ATOM 6865 C C . ARG B 1 405 ? -10.883 24.281 -1.478 1 98.31 405 ARG B C 1
ATOM 6867 O O . ARG B 1 405 ? -10.359 24.75 -0.468 1 98.31 405 ARG B O 1
ATOM 6874 N N . VAL B 1 406 ? -10.523 23.156 -2.059 1 98.88 406 VAL B N 1
ATOM 6875 C CA . VAL B 1 406 ? -9.32 22.469 -1.607 1 98.88 406 VAL B CA 1
ATOM 6876 C C . VAL B 1 406 ? -8.211 22.641 -2.639 1 98.88 406 VAL B C 1
ATOM 6878 O O . VAL B 1 406 ? -8.414 22.406 -3.832 1 98.88 406 VAL B O 1
ATOM 6881 N N . VAL B 1 407 ? -7.055 23.094 -2.215 1 98.75 407 VAL B N 1
ATOM 6882 C CA . VAL B 1 407 ? -5.832 23.156 -3.012 1 98.75 407 VAL B CA 1
ATOM 6883 C C . VAL B 1 407 ? -4.852 22.094 -2.539 1 98.75 407 VAL B C 1
ATOM 6885 O O . VAL B 1 407 ? -4.348 22.156 -1.415 1 98.75 407 VAL B O 1
ATOM 6888 N N . CYS B 1 408 ? -4.637 21.156 -3.377 1 98.62 408 CYS B N 1
ATOM 6889 C CA . CYS B 1 408 ? -3.742 20.031 -3.076 1 98.62 408 CYS B CA 1
ATOM 6890 C C . CYS B 1 408 ? -2.418 20.188 -3.816 1 98.62 408 CYS B C 1
ATOM 6892 O O . CYS B 1 408 ? -2.367 20.047 -5.039 1 98.62 408 CYS B O 1
ATOM 6894 N N . MET B 1 409 ? -1.355 20.453 -3.102 1 98.19 409 MET B N 1
ATOM 6895 C CA . MET B 1 409 ? -0.026 20.641 -3.676 1 98.19 409 MET B CA 1
ATOM 6896 C C . MET B 1 409 ? 0.829 19.391 -3.48 1 98.19 409 MET B C 1
ATOM 6898 O O . MET B 1 409 ? 1.047 18.953 -2.35 1 98.19 409 MET B O 1
ATOM 6902 N N . VAL B 1 410 ? 1.319 18.875 -4.602 1 97.25 410 VAL B N 1
ATOM 6903 C CA . VAL B 1 410 ? 2.025 17.609 -4.516 1 97.25 410 VAL B CA 1
ATOM 6904 C C . VAL B 1 410 ? 3.23 17.609 -5.453 1 97.25 410 VAL B C 1
ATOM 6906 O O . VAL B 1 410 ? 3.186 18.234 -6.523 1 97.25 410 VAL B O 1
ATOM 6909 N N . GLY B 1 411 ? 4.359 17 -4.988 1 95.94 411 GLY B N 1
ATOM 6910 C CA . GLY B 1 411 ? 5.438 16.703 -5.918 1 95.94 411 GLY B CA 1
ATOM 6911 C C . GLY B 1 411 ? 5.102 15.594 -6.891 1 95.94 411 GLY B C 1
ATOM 6912 O O . GLY B 1 411 ? 4.277 14.727 -6.59 1 95.94 411 GLY B O 1
ATOM 6913 N N . ASP B 1 412 ? 5.793 15.578 -8.055 1 94.25 412 ASP B N 1
ATOM 6914 C CA . ASP B 1 412 ? 5.496 14.578 -9.07 1 94.25 412 ASP B CA 1
ATOM 6915 C C . ASP B 1 412 ? 5.844 13.172 -8.578 1 94.25 412 ASP B C 1
ATOM 6917 O O . ASP B 1 412 ? 5.102 12.219 -8.828 1 94.25 412 ASP B O 1
ATOM 6921 N N . GLY B 1 413 ? 6.898 13.008 -7.855 1 90.75 413 GLY B N 1
ATOM 6922 C CA . GLY B 1 413 ? 7.238 11.703 -7.309 1 90.75 413 GLY B CA 1
ATOM 6923 C C . GLY B 1 413 ? 6.191 11.164 -6.355 1 90.75 413 GLY B C 1
ATOM 6924 O O . GLY B 1 413 ? 5.82 9.992 -6.43 1 90.75 413 GLY B O 1
ATOM 6925 N N . SER B 1 414 ? 5.684 11.984 -5.469 1 94.44 414 SER B N 1
ATOM 6926 C CA . SER B 1 414 ? 4.719 11.562 -4.461 1 94.44 414 SER B CA 1
ATOM 6927 C C . SER B 1 414 ? 3.344 11.328 -5.074 1 94.44 414 SER B C 1
ATOM 6929 O O . SER B 1 414 ? 2.584 10.477 -4.605 1 94.44 414 SER B O 1
ATOM 6931 N N . ALA B 1 415 ? 3.055 12.008 -6.16 1 96.81 415 ALA B N 1
ATOM 6932 C CA . ALA B 1 415 ? 1.731 11.93 -6.777 1 96.81 415 ALA B CA 1
ATOM 6933 C C . ALA B 1 415 ? 1.43 10.508 -7.246 1 96.81 415 ALA B C 1
ATOM 6935 O O . ALA B 1 415 ? 0.284 10.055 -7.184 1 96.81 415 ALA B O 1
ATOM 6936 N N . MET B 1 416 ? 2.441 9.812 -7.613 1 96.25 416 MET B N 1
ATOM 6937 C CA . MET B 1 416 ? 2.242 8.508 -8.234 1 96.25 416 MET B CA 1
ATOM 6938 C C . MET B 1 416 ? 1.926 7.449 -7.18 1 96.25 416 MET B C 1
ATOM 6940 O O . MET B 1 416 ? 1.418 6.375 -7.508 1 96.25 416 MET B O 1
ATOM 6944 N N . TYR B 1 417 ? 2.15 7.73 -5.891 1 97.19 417 TYR B N 1
ATOM 6945 C CA . TYR B 1 417 ? 1.893 6.742 -4.848 1 97.19 417 TYR B CA 1
ATOM 6946 C C . TYR B 1 417 ? 0.406 6.418 -4.758 1 97.19 417 TYR B C 1
ATOM 6948 O O . TYR B 1 417 ? 0.028 5.285 -4.445 1 97.19 417 TYR B O 1
ATOM 6956 N N . THR B 1 418 ? -0.419 7.43 -4.977 1 98.06 418 THR B N 1
ATOM 6957 C CA . THR B 1 418 ? -1.86 7.281 -4.805 1 98.06 418 THR B CA 1
ATOM 6958 C C . THR B 1 418 ? -2.613 8 -5.918 1 98.06 418 THR B C 1
ATOM 6960 O O . THR B 1 418 ? -3.611 8.68 -5.664 1 98.06 418 THR B O 1
ATOM 6963 N N . ILE B 1 419 ? -2.172 7.898 -7.141 1 97.69 419 ILE B N 1
ATOM 6964 C CA . ILE B 1 419 ? -2.705 8.625 -8.289 1 97.69 419 ILE B CA 1
ATOM 6965 C C . ILE B 1 419 ? -4.168 8.242 -8.508 1 97.69 419 ILE B C 1
ATOM 6967 O O . ILE B 1 419 ? -4.934 9.008 -9.094 1 97.69 419 ILE B O 1
ATOM 6971 N N . GLN B 1 420 ? -4.672 7.102 -7.961 1 97.25 420 GLN B N 1
ATOM 6972 C CA . GLN B 1 420 ? -6.047 6.629 -8.047 1 97.25 420 GLN B CA 1
ATOM 6973 C C . GLN B 1 420 ? -7.016 7.641 -7.438 1 97.25 420 GLN B C 1
ATOM 6975 O O . GLN B 1 420 ? -8.211 7.637 -7.754 1 97.25 420 GLN B O 1
ATOM 6980 N N . SER B 1 421 ? -6.477 8.5 -6.613 1 98.56 421 SER B N 1
ATOM 6981 C CA . SER B 1 421 ? -7.297 9.5 -5.93 1 98.56 421 SER B CA 1
ATOM 6982 C C . SER B 1 421 ? -8.023 10.391 -6.93 1 98.56 421 SER B C 1
ATOM 6984 O O . SER B 1 421 ? -9.133 10.852 -6.664 1 98.56 421 SER B O 1
ATOM 6986 N N . LEU B 1 422 ? -7.355 10.625 -8.078 1 98.75 422 LEU B N 1
ATOM 6987 C CA . LEU B 1 422 ? -7.957 11.492 -9.086 1 98.75 422 LEU B CA 1
ATOM 6988 C C . LEU B 1 422 ? -9.297 10.945 -9.547 1 98.75 422 LEU B C 1
ATOM 6990 O O . LEU B 1 422 ? -10.242 11.703 -9.773 1 98.75 422 LEU B O 1
ATOM 6994 N N . TRP B 1 423 ? -9.398 9.617 -9.688 1 98.62 423 TRP B N 1
ATOM 6995 C CA . TRP B 1 423 ? -10.641 8.984 -10.109 1 98.62 423 TRP B CA 1
ATOM 6996 C C . TRP B 1 423 ? -11.758 9.25 -9.102 1 98.62 423 TRP B C 1
ATOM 6998 O O . TRP B 1 423 ? -12.867 9.625 -9.484 1 98.62 423 TRP B O 1
ATOM 7008 N N . THR B 1 424 ? -11.469 9.102 -7.805 1 98.75 424 THR B N 1
ATOM 7009 C CA . THR B 1 424 ? -12.461 9.336 -6.758 1 98.75 424 THR B CA 1
ATOM 7010 C C . THR B 1 424 ? -12.867 10.805 -6.715 1 98.75 424 THR B C 1
ATOM 7012 O O . THR B 1 424 ? -14.031 11.125 -6.484 1 98.75 424 THR B O 1
ATOM 7015 N N . GLN B 1 425 ? -11.852 11.719 -6.934 1 98.88 425 GLN B N 1
ATOM 7016 C CA . GLN B 1 425 ? -12.18 13.141 -7 1 98.88 425 GLN B CA 1
ATOM 7017 C C . GLN B 1 425 ? -13.211 13.414 -8.094 1 98.88 425 GLN B C 1
ATOM 7019 O O . GLN B 1 425 ? -14.18 14.148 -7.871 1 98.88 425 GLN B O 1
ATOM 7024 N N . ALA B 1 426 ? -12.953 12.82 -9.211 1 98.81 426 ALA B N 1
ATOM 7025 C CA . ALA B 1 426 ? -13.859 12.992 -10.344 1 98.81 426 ALA B CA 1
ATOM 7026 C C . ALA B 1 426 ? -15.219 12.367 -10.055 1 98.81 426 ALA B C 1
ATOM 7028 O O . ALA B 1 426 ? -16.266 12.992 -10.297 1 98.81 426 ALA B O 1
ATOM 7029 N N . ARG B 1 427 ? -15.227 11.172 -9.547 1 98.12 427 ARG B N 1
ATOM 7030 C CA . ARG B 1 427 ? -16.453 10.438 -9.258 1 98.12 427 ARG B CA 1
ATOM 7031 C C . ARG B 1 427 ? -17.359 11.227 -8.32 1 98.12 427 ARG B C 1
ATOM 7033 O O . ARG B 1 427 ? -18.578 11.273 -8.516 1 98.12 427 ARG B O 1
ATOM 7040 N N . GLU B 1 428 ? -16.766 11.828 -7.32 1 98.31 428 GLU B N 1
ATOM 7041 C CA . GLU B 1 428 ? -17.516 12.539 -6.297 1 98.31 428 GLU B CA 1
ATOM 7042 C C . GLU B 1 428 ? -17.703 14.008 -6.668 1 98.31 428 GLU B C 1
ATOM 7044 O O . GLU B 1 428 ? -18.344 14.766 -5.93 1 98.31 428 GLU B O 1
ATOM 7049 N N . GLY B 1 429 ? -17.156 14.477 -7.793 1 98.44 429 GLY B N 1
ATOM 7050 C CA . GLY B 1 429 ? -17.297 15.852 -8.227 1 98.44 429 GLY B CA 1
ATOM 7051 C C . GLY B 1 429 ? -16.75 16.859 -7.23 1 98.44 429 GLY B C 1
ATOM 7052 O O . GLY B 1 429 ? -17.391 17.859 -6.941 1 98.44 429 GLY B O 1
ATOM 7053 N N . LEU B 1 430 ? -15.586 16.578 -6.691 1 98.75 430 LEU B N 1
ATOM 7054 C CA . LEU B 1 430 ? -15.078 17.344 -5.562 1 98.75 430 LEU B CA 1
ATOM 7055 C C . LEU B 1 430 ? -14.375 18.609 -6.043 1 98.75 430 LEU B C 1
ATOM 7057 O O . LEU B 1 430 ? -13.656 18.578 -7.047 1 98.75 430 LEU B O 1
ATOM 7061 N N . ASN B 1 431 ? -14.547 19.703 -5.367 1 98.69 431 ASN B N 1
ATOM 7062 C CA . ASN B 1 431 ? -13.914 20.984 -5.691 1 98.69 431 ASN B CA 1
ATOM 7063 C C . ASN B 1 431 ? -12.461 21.016 -5.223 1 98.69 431 ASN B C 1
ATOM 7065 O O . ASN B 1 431 ? -12.117 21.797 -4.336 1 98.69 431 ASN B O 1
ATOM 7069 N N . ILE B 1 432 ? -11.617 20.219 -5.871 1 98.88 432 ILE B N 1
ATOM 7070 C CA . ILE B 1 432 ? -10.203 20.094 -5.547 1 98.88 432 ILE B CA 1
ATOM 7071 C C . ILE B 1 432 ? -9.359 20.547 -6.734 1 98.88 432 ILE B C 1
ATOM 7073 O O . ILE B 1 432 ? -9.578 20.109 -7.867 1 98.88 432 ILE B O 1
ATOM 7077 N N . THR B 1 433 ? -8.5 21.453 -6.523 1 98.88 433 THR B N 1
ATOM 7078 C CA . THR B 1 433 ? -7.434 21.766 -7.469 1 98.88 433 THR B CA 1
ATOM 7079 C C . THR B 1 433 ? -6.137 21.062 -7.066 1 98.88 433 THR B C 1
ATOM 7081 O O . THR B 1 433 ? -5.492 21.453 -6.09 1 98.88 433 THR B O 1
ATOM 7084 N N . THR B 1 434 ? -5.816 20.031 -7.801 1 98.88 434 THR B N 1
ATOM 7085 C CA . THR B 1 434 ? -4.555 19.344 -7.578 1 98.88 434 THR B CA 1
ATOM 7086 C C . THR B 1 434 ? -3.436 19.969 -8.398 1 98.88 434 THR B C 1
ATOM 7088 O O . THR B 1 434 ? -3.535 20.062 -9.625 1 98.88 434 THR B O 1
ATOM 7091 N N . ILE B 1 435 ? -2.4 20.438 -7.711 1 98.75 435 ILE B N 1
ATOM 7092 C CA . ILE B 1 435 ? -1.23 21.031 -8.359 1 98.75 435 ILE B CA 1
ATOM 7093 C C . ILE B 1 435 ? -0.044 20.078 -8.242 1 98.75 435 ILE B C 1
ATOM 7095 O O . ILE B 1 435 ? 0.408 19.766 -7.137 1 98.75 435 ILE B O 1
ATOM 7099 N N . ILE B 1 436 ? 0.434 19.609 -9.367 1 98.44 436 ILE B N 1
ATOM 7100 C CA . ILE B 1 436 ? 1.623 18.766 -9.391 1 98.44 436 ILE B CA 1
ATOM 7101 C C . ILE B 1 436 ? 2.83 19.578 -9.844 1 98.44 436 ILE B C 1
ATOM 7103 O O . ILE B 1 436 ? 2.85 20.094 -10.961 1 98.44 436 ILE B O 1
ATOM 7107 N N . PHE B 1 437 ? 3.77 19.719 -8.977 1 97.75 437 PHE B N 1
ATOM 7108 C CA . PHE B 1 437 ? 5.043 20.328 -9.344 1 97.75 437 PHE B CA 1
ATOM 7109 C C . PHE B 1 437 ? 5.969 19.312 -9.977 1 97.75 437 PHE B C 1
ATOM 7111 O O . PHE B 1 437 ? 6.602 18.516 -9.281 1 97.75 437 PHE B O 1
ATOM 7118 N N . ALA B 1 438 ? 6.113 19.391 -11.312 1 96.75 438 ALA B N 1
ATOM 7119 C CA . ALA B 1 438 ? 6.797 18.344 -12.07 1 96.75 438 ALA B CA 1
ATOM 7120 C C . ALA B 1 438 ? 8.219 18.75 -12.414 1 96.75 438 ALA B C 1
ATOM 7122 O O . ALA B 1 438 ? 8.453 19.422 -13.43 1 96.75 438 ALA B O 1
ATOM 7123 N N . ASN B 1 439 ? 9.148 18.344 -11.594 1 93.69 439 ASN B N 1
ATOM 7124 C CA . ASN B 1 439 ? 10.555 18.547 -11.922 1 93.69 439 ASN B CA 1
ATOM 7125 C C . ASN B 1 439 ? 11.211 17.266 -12.422 1 93.69 439 ASN B C 1
ATOM 7127 O O . ASN B 1 439 ? 12.414 17.25 -12.688 1 93.69 439 ASN B O 1
ATOM 7131 N N . ASN B 1 440 ? 10.492 16.172 -12.469 1 93.69 440 ASN B N 1
ATOM 7132 C CA . ASN B 1 440 ? 10.828 14.891 -13.086 1 93.69 440 ASN B CA 1
ATOM 7133 C C . ASN B 1 440 ? 11.969 14.188 -12.344 1 93.69 440 ASN B C 1
ATOM 7135 O O . ASN B 1 440 ? 12.789 13.5 -12.961 1 93.69 440 ASN B O 1
ATOM 7139 N N . LYS B 1 441 ? 12.102 14.406 -11.109 1 90.5 441 LYS B N 1
ATOM 7140 C CA . LYS B 1 441 ? 13.07 13.727 -10.25 1 90.5 441 LYS B CA 1
ATOM 7141 C C . LYS B 1 441 ? 12.625 13.734 -8.797 1 90.5 441 LYS B C 1
ATOM 7143 O O . LYS B 1 441 ? 11.773 14.539 -8.406 1 90.5 441 LYS B O 1
ATOM 7148 N N . TYR B 1 442 ? 13.164 12.812 -8.047 1 88.25 442 TYR B N 1
ATOM 7149 C CA . TYR B 1 442 ? 13.133 12.969 -6.594 1 88.25 442 TYR B CA 1
ATOM 7150 C C . TYR B 1 442 ? 14.133 14.023 -6.133 1 88.25 442 TYR B C 1
ATOM 7152 O O . TYR B 1 442 ? 15.188 13.688 -5.582 1 88.25 442 TYR B O 1
ATOM 7160 N N . ALA B 1 443 ? 13.719 15.195 -6.215 1 85.5 443 ALA B N 1
ATOM 7161 C CA . ALA B 1 443 ? 14.641 16.312 -6.055 1 85.5 443 ALA B CA 1
ATOM 7162 C C . ALA B 1 443 ? 15.156 16.406 -4.621 1 85.5 443 ALA B C 1
ATOM 7164 O O . ALA B 1 443 ? 16.312 16.75 -4.391 1 85.5 443 ALA B O 1
ATOM 7165 N N . ILE B 1 444 ? 14.305 16.078 -3.723 1 83.81 444 ILE B N 1
ATOM 7166 C CA . ILE B 1 444 ? 14.703 16.188 -2.322 1 83.81 444 ILE B CA 1
ATOM 7167 C C . ILE B 1 444 ? 15.859 15.219 -2.049 1 83.81 444 ILE B C 1
ATOM 7169 O O . ILE B 1 444 ? 16.734 15.516 -1.239 1 83.81 444 ILE B O 1
ATOM 7173 N N . LEU B 1 445 ? 15.883 14.125 -2.723 1 85.44 445 LEU B N 1
ATOM 7174 C CA . LEU B 1 445 ? 16.922 13.133 -2.502 1 85.44 445 LEU B CA 1
ATOM 7175 C C . LEU B 1 445 ? 18.25 13.602 -3.068 1 85.44 445 LEU B C 1
ATOM 7177 O O . LEU B 1 445 ? 19.312 13.281 -2.525 1 85.44 445 LEU B O 1
ATOM 7181 N N . LYS B 1 446 ? 18.203 14.328 -4.031 1 79.75 446 LYS B N 1
ATOM 7182 C CA . LYS B 1 446 ? 19.438 14.867 -4.578 1 79.75 446 LYS B CA 1
ATOM 7183 C C . LYS B 1 446 ? 20.109 15.82 -3.588 1 79.75 446 LYS B C 1
ATOM 7185 O O . LYS B 1 446 ? 21.312 15.766 -3.389 1 79.75 446 LYS B O 1
ATOM 7190 N N . ALA B 1 447 ? 19.281 16.625 -2.994 1 78.12 447 ALA B N 1
ATOM 7191 C CA . ALA B 1 447 ? 19.781 17.547 -1.984 1 78.12 447 ALA B CA 1
ATOM 7192 C C . ALA B 1 447 ? 20.266 16.797 -0.747 1 78.12 447 ALA B C 1
ATOM 7194 O O . ALA B 1 447 ? 21.281 17.172 -0.147 1 78.12 447 ALA B O 1
ATOM 7195 N N . GLU B 1 448 ? 19.609 15.758 -0.498 1 81.75 448 GLU B N 1
ATOM 7196 C CA . GLU B 1 448 ? 19.906 15.008 0.716 1 81.75 448 GLU B CA 1
ATOM 7197 C C . GLU B 1 448 ? 21.172 14.172 0.552 1 81.75 448 GLU B C 1
ATOM 7199 O O . GLU B 1 448 ? 21.828 13.836 1.537 1 81.75 448 GLU B O 1
ATOM 7204 N N . TYR B 1 449 ? 21.594 13.922 -0.685 1 82.56 449 TYR B N 1
ATOM 7205 C CA . TYR B 1 449 ? 22.844 13.227 -0.93 1 82.56 449 TYR B CA 1
ATOM 7206 C C . TYR B 1 449 ? 24.016 13.992 -0.318 1 82.56 449 TYR B C 1
ATOM 7208 O O . TYR B 1 449 ? 24.859 13.406 0.368 1 82.56 449 TYR B O 1
ATOM 7216 N N . ALA B 1 450 ? 23.969 15.219 -0.517 1 78.06 450 ALA B N 1
ATOM 7217 C CA . ALA B 1 450 ? 25.031 16.062 0.01 1 78.06 450 ALA B CA 1
ATOM 7218 C C . ALA B 1 450 ? 24.922 16.219 1.525 1 78.06 450 ALA B C 1
ATOM 7220 O O . ALA B 1 450 ? 25.922 16.141 2.238 1 78.06 450 ALA B O 1
ATOM 7221 N N . ASN B 1 451 ? 23.734 16.359 1.944 1 82.25 451 ASN B N 1
ATOM 7222 C CA . ASN B 1 451 ? 23.5 16.578 3.367 1 82.25 451 ASN B CA 1
ATOM 7223 C C . ASN B 1 451 ? 23.906 15.367 4.199 1 82.25 451 ASN B C 1
ATOM 7225 O O . ASN B 1 451 ? 24.344 15.508 5.344 1 82.25 451 ASN B O 1
ATOM 7229 N N . MET B 1 452 ? 23.812 14.234 3.545 1 84.56 452 MET B N 1
ATOM 7230 C CA . MET B 1 452 ? 24.078 12.984 4.258 1 84.56 452 MET B CA 1
ATOM 7231 C C . MET B 1 452 ? 25.562 12.602 4.125 1 84.56 452 MET B C 1
ATOM 7233 O O . MET B 1 452 ? 26.016 11.648 4.758 1 84.56 452 MET B O 1
ATOM 7237 N N . GLY B 1 453 ? 26.25 13.359 3.373 1 80.31 453 GLY B N 1
ATOM 7238 C CA . GLY B 1 453 ? 27.641 13.039 3.156 1 80.31 453 GLY B CA 1
ATOM 7239 C C . GLY B 1 453 ? 27.844 11.773 2.346 1 80.31 453 GLY B C 1
ATOM 7240 O O . GLY B 1 453 ? 28.766 11 2.605 1 80.31 453 GLY B O 1
ATOM 7241 N N . ALA B 1 454 ? 26.922 11.508 1.524 1 81.25 454 ALA B N 1
ATOM 7242 C CA . ALA B 1 454 ? 27 10.281 0.736 1 81.25 454 ALA B CA 1
ATOM 7243 C C . ALA B 1 454 ? 27.797 10.492 -0.545 1 81.25 454 ALA B C 1
ATOM 7245 O O . ALA B 1 454 ? 27.781 9.648 -1.446 1 81.25 454 ALA B O 1
ATOM 7246 N N . GLY B 1 455 ? 28.453 11.57 -0.599 1 79.5 455 GLY B N 1
ATOM 7247 C CA . GLY B 1 455 ? 29.328 11.828 -1.741 1 79.5 455 GLY B CA 1
ATOM 7248 C C . GLY B 1 455 ? 28.547 12.219 -2.99 1 79.5 455 GLY B C 1
ATOM 7249 O O . GLY B 1 455 ? 27.453 12.758 -2.904 1 79.5 455 GLY B O 1
ATOM 7250 N N . THR B 1 456 ? 29.25 12.07 -4.164 1 79.56 456 THR B N 1
ATOM 7251 C CA . THR B 1 456 ? 28.641 12.352 -5.457 1 79.56 456 THR B CA 1
ATOM 7252 C C . THR B 1 456 ? 28.047 11.086 -6.062 1 79.56 456 THR B C 1
ATOM 7254 O O . THR B 1 456 ? 28.766 10.102 -6.277 1 79.56 456 THR B O 1
ATOM 7257 N N . PRO B 1 457 ? 26.812 11.195 -6.254 1 82.19 457 PRO B N 1
ATOM 7258 C CA . PRO B 1 457 ? 26.203 9.984 -6.797 1 82.19 457 PRO B CA 1
ATOM 7259 C C . PRO B 1 457 ? 26.719 9.641 -8.195 1 82.19 457 PRO B C 1
ATOM 7261 O O . PRO B 1 457 ? 26.938 10.531 -9.008 1 82.19 457 PRO B O 1
ATOM 7264 N N . GLY B 1 458 ? 26.922 8.359 -8.32 1 87.62 458 GLY B N 1
ATOM 7265 C CA . GLY B 1 458 ? 27.25 7.883 -9.656 1 87.62 458 GLY B CA 1
ATOM 7266 C C . GLY B 1 458 ? 26.047 7.809 -10.578 1 87.62 458 GLY B C 1
ATOM 7267 O O . GLY B 1 458 ? 24.953 8.234 -10.203 1 87.62 458 GLY B O 1
ATOM 7268 N N . GLU B 1 459 ? 26.281 7.348 -11.781 1 89.5 459 GLU B N 1
ATOM 7269 C CA . GLU B 1 459 ? 25.25 7.328 -12.82 1 89.5 459 GLU B CA 1
ATOM 7270 C C . GLU B 1 459 ? 24.078 6.43 -12.422 1 89.5 459 GLU B C 1
ATOM 7272 O O . GLU B 1 459 ? 22.922 6.781 -12.648 1 89.5 459 GLU B O 1
ATOM 7277 N N . GLN B 1 460 ? 24.344 5.328 -11.859 1 89.81 460 GLN B N 1
ATOM 7278 C CA . GLN B 1 460 ? 23.281 4.391 -11.484 1 89.81 460 GLN B CA 1
ATOM 7279 C C . GLN B 1 460 ? 22.453 4.93 -10.32 1 89.81 460 GLN B C 1
ATOM 7281 O O . GLN B 1 460 ? 21.234 4.797 -10.312 1 89.81 460 GLN B O 1
ATOM 7286 N N . ALA B 1 461 ? 23.172 5.473 -9.391 1 88.12 461 ALA B N 1
ATOM 7287 C CA . ALA B 1 461 ? 22.484 6.086 -8.258 1 88.12 461 ALA B CA 1
ATOM 7288 C C . ALA B 1 461 ? 21.594 7.238 -8.711 1 88.12 461 ALA B C 1
ATOM 7290 O O . ALA B 1 461 ? 20.453 7.387 -8.234 1 88.12 461 ALA B O 1
ATOM 7291 N N . MET B 1 462 ? 22.047 8.016 -9.633 1 88.62 462 MET B N 1
ATOM 7292 C CA . MET B 1 462 ? 21.281 9.141 -10.156 1 88.62 462 MET B CA 1
ATOM 7293 C C . MET B 1 462 ? 20.047 8.648 -10.922 1 88.62 462 MET B C 1
ATOM 7295 O O . MET B 1 462 ? 18.984 9.266 -10.852 1 88.62 462 MET B O 1
ATOM 7299 N N . ALA B 1 463 ? 20.219 7.57 -11.57 1 90.69 463 ALA B N 1
ATOM 7300 C CA . ALA B 1 463 ? 19.109 7 -12.328 1 90.69 463 ALA B CA 1
ATOM 7301 C C . ALA B 1 463 ? 17.969 6.555 -11.398 1 90.69 463 ALA B C 1
ATOM 7303 O O . ALA B 1 463 ? 16.812 6.523 -11.805 1 90.69 463 ALA B O 1
ATOM 7304 N N . MET B 1 464 ? 18.328 6.324 -10.133 1 92.19 464 MET B N 1
ATOM 7305 C CA . MET B 1 464 ? 17.344 5.832 -9.164 1 92.19 464 MET B CA 1
ATOM 7306 C C . MET B 1 464 ? 16.562 6.984 -8.547 1 92.19 464 MET B C 1
ATOM 7308 O O . MET B 1 464 ? 15.641 6.762 -7.758 1 92.19 464 MET B O 1
ATOM 7312 N N . ILE B 1 465 ? 16.828 8.234 -9 1 90.5 465 ILE B N 1
ATOM 7313 C CA . ILE B 1 465 ? 16.062 9.352 -8.469 1 90.5 465 ILE B CA 1
ATOM 7314 C C . ILE B 1 465 ? 15.516 10.195 -9.617 1 90.5 465 ILE B C 1
ATOM 7316 O O . ILE B 1 465 ? 14.898 11.234 -9.391 1 90.5 465 ILE B O 1
ATOM 7320 N N . ASP B 1 466 ? 15.805 9.789 -10.812 1 92.81 466 ASP B N 1
ATOM 7321 C CA . ASP B 1 466 ? 15.266 10.445 -12 1 92.81 466 ASP B CA 1
ATOM 7322 C C . ASP B 1 466 ? 14 9.734 -12.492 1 92.81 466 ASP B C 1
ATOM 7324 O O . ASP B 1 466 ? 14 8.516 -12.664 1 92.81 466 ASP B O 1
ATOM 7328 N N . ILE B 1 467 ? 12.961 10.5 -12.68 1 93.94 467 ILE B N 1
ATOM 7329 C CA . ILE B 1 467 ? 11.734 9.883 -13.172 1 93.94 467 ILE B CA 1
ATOM 7330 C C . ILE B 1 467 ? 11.328 10.523 -14.492 1 93.94 467 ILE B C 1
ATOM 7332 O O . ILE B 1 467 ? 10.141 10.758 -14.742 1 93.94 467 ILE B O 1
ATOM 7336 N N . ASP B 1 468 ? 12.328 10.773 -15.352 1 94.62 468 ASP B N 1
ATOM 7337 C CA . ASP B 1 468 ? 12.102 11.508 -16.594 1 94.62 468 ASP B CA 1
ATOM 7338 C C . ASP B 1 468 ? 12.164 10.57 -17.797 1 94.62 468 ASP B C 1
ATOM 7340 O O . ASP B 1 468 ? 12.062 11.016 -18.953 1 94.62 468 ASP B O 1
ATOM 7344 N N . ARG B 1 469 ? 12.5 9.312 -17.609 1 94.5 469 ARG B N 1
ATOM 7345 C CA . ARG B 1 469 ? 12.602 8.375 -18.719 1 94.5 469 ARG B CA 1
ATOM 7346 C C . ARG B 1 469 ? 11.672 7.188 -18.516 1 94.5 469 ARG B C 1
ATOM 7348 O O . ARG B 1 469 ? 12.117 6.094 -18.172 1 94.5 469 ARG B O 1
ATOM 7355 N N . PRO B 1 470 ? 10.422 7.336 -18.859 1 96.31 470 PRO B N 1
ATOM 7356 C CA . PRO B 1 470 ? 9.805 8.445 -19.578 1 96.31 470 PRO B CA 1
ATOM 7357 C C . PRO B 1 470 ? 9.281 9.539 -18.656 1 96.31 470 PRO B C 1
ATOM 7359 O O . PRO B 1 470 ? 9.102 9.297 -17.453 1 96.31 470 PRO B O 1
ATOM 7362 N N . THR B 1 471 ? 9.156 10.703 -19.266 1 97.06 471 THR B N 1
ATOM 7363 C CA . THR B 1 471 ? 8.422 11.734 -18.547 1 97.06 471 THR B CA 1
ATOM 7364 C C . THR B 1 471 ? 6.934 11.398 -18.484 1 97.06 471 THR B C 1
ATOM 7366 O O . THR B 1 471 ? 6.352 10.953 -19.469 1 97.06 471 THR B O 1
ATOM 7369 N N . ILE B 1 472 ? 6.402 11.57 -17.328 1 97.94 472 ILE B N 1
ATOM 7370 C CA . ILE B 1 472 ? 4.98 11.297 -17.156 1 97.94 472 ILE B CA 1
ATOM 7371 C C . ILE B 1 472 ? 4.16 12.453 -17.734 1 97.94 472 ILE B C 1
ATOM 7373 O O . ILE B 1 472 ? 4.457 13.625 -17.469 1 97.94 472 ILE B O 1
ATOM 7377 N N . ASN B 1 473 ? 3.193 12.164 -18.562 1 98.44 473 ASN B N 1
ATOM 7378 C CA . ASN B 1 473 ? 2.234 13.148 -19.047 1 98.44 473 ASN B CA 1
ATOM 7379 C C . ASN B 1 473 ? 1.056 13.305 -18.094 1 98.44 473 ASN B C 1
ATOM 7381 O O . ASN B 1 473 ? 0.032 12.641 -18.25 1 98.44 473 ASN B O 1
ATOM 7385 N N . TRP B 1 474 ? 1.164 14.25 -17.25 1 98.62 474 TRP B N 1
ATOM 7386 C CA . TRP B 1 474 ? 0.214 14.406 -16.156 1 98.62 474 TRP B CA 1
ATOM 7387 C C . TRP B 1 474 ? -1.159 14.812 -16.672 1 98.62 474 TRP B C 1
ATOM 7389 O O . TRP B 1 474 ? -2.186 14.453 -16.094 1 98.62 474 TRP B O 1
ATOM 7399 N N . VAL B 1 475 ? -1.223 15.586 -17.734 1 98.69 475 VAL B N 1
ATOM 7400 C CA . VAL B 1 475 ? -2.488 16 -18.328 1 98.69 475 VAL B CA 1
ATOM 7401 C C . VAL B 1 475 ? -3.248 14.781 -18.844 1 98.69 475 VAL B C 1
ATOM 7403 O O . VAL B 1 475 ? -4.422 14.594 -18.516 1 98.69 475 VAL B O 1
ATOM 7406 N N . SER B 1 476 ? -2.535 13.93 -19.578 1 98.5 476 SER B N 1
ATOM 7407 C CA . SER B 1 476 ? -3.146 12.703 -20.078 1 98.5 476 SER B CA 1
ATOM 7408 C C . SER B 1 476 ? -3.547 11.773 -18.938 1 98.5 476 SER B C 1
ATOM 7410 O O . SER B 1 476 ? -4.594 11.125 -18.984 1 98.5 476 SER B O 1
ATOM 7412 N N . MET B 1 477 ? -2.707 11.703 -17.953 1 98.38 477 MET B N 1
ATOM 7413 C CA . MET B 1 477 ? -2.975 10.891 -16.766 1 98.38 477 MET B CA 1
ATOM 7414 C C . MET B 1 477 ? -4.273 11.32 -16.094 1 98.38 477 MET B C 1
ATOM 7416 O O . MET B 1 477 ? -5.141 10.492 -15.82 1 98.38 477 MET B O 1
ATOM 7420 N N . ALA B 1 478 ? -4.395 12.578 -15.867 1 98.75 478 ALA B N 1
ATOM 7421 C CA . ALA B 1 478 ? -5.582 13.109 -15.203 1 98.75 478 ALA B CA 1
ATOM 7422 C C . ALA B 1 478 ? -6.828 12.898 -16.062 1 98.75 478 ALA B C 1
ATOM 7424 O O . ALA B 1 478 ? -7.863 12.453 -15.562 1 98.75 478 ALA B O 1
ATOM 7425 N N . ASN B 1 479 ? -6.707 13.18 -17.344 1 98.62 479 ASN B N 1
ATOM 7426 C CA . ASN B 1 479 ? -7.832 13.023 -18.266 1 98.62 479 ASN B CA 1
ATOM 7427 C C . ASN B 1 479 ? -8.305 11.57 -18.328 1 98.62 479 ASN B C 1
ATOM 7429 O O . ASN B 1 479 ? -9.492 11.305 -18.484 1 98.62 479 ASN B O 1
ATOM 7433 N N . SER B 1 480 ? -7.375 10.672 -18.203 1 98.56 480 SER B N 1
ATOM 7434 C CA . SER B 1 480 ? -7.715 9.25 -18.266 1 98.56 480 SER B CA 1
ATOM 7435 C C . SER B 1 480 ? -8.656 8.859 -17.125 1 98.56 480 SER B C 1
ATOM 7437 O O . SER B 1 480 ? -9.352 7.848 -17.219 1 98.56 480 SER B O 1
ATOM 7439 N N . MET B 1 481 ? -8.688 9.664 -16.094 1 98.31 481 MET B N 1
ATOM 7440 C CA . MET B 1 481 ? -9.5 9.352 -14.922 1 98.31 481 MET B CA 1
ATOM 7441 C C . MET B 1 481 ? -10.633 10.352 -14.766 1 98.31 481 MET B C 1
ATOM 7443 O O . MET B 1 481 ? -11.258 10.43 -13.703 1 98.31 481 MET B O 1
ATOM 7447 N N . GLY B 1 482 ? -10.836 11.219 -15.68 1 98.25 482 GLY B N 1
ATOM 7448 C CA . GLY B 1 482 ? -11.984 12.109 -15.703 1 98.25 482 GLY B CA 1
ATOM 7449 C C . GLY B 1 482 ? -11.727 13.445 -15.031 1 98.25 482 GLY B C 1
ATOM 7450 O O . GLY B 1 482 ? -12.664 14.172 -14.695 1 98.25 482 GLY B O 1
ATOM 7451 N N . VAL B 1 483 ? -10.469 13.812 -14.828 1 98.75 483 VAL B N 1
ATOM 7452 C CA . VAL B 1 483 ? -10.117 15.102 -14.227 1 98.75 483 VAL B CA 1
ATOM 7453 C C . VAL B 1 483 ? -9.547 16.031 -15.297 1 98.75 483 VAL B C 1
ATOM 7455 O O . VAL B 1 483 ? -8.562 15.688 -15.961 1 98.75 483 VAL B O 1
ATOM 7458 N N . SER B 1 484 ? -10.156 17.172 -15.461 1 98.38 484 SER B N 1
ATOM 7459 C CA . SER B 1 484 ? -9.617 18.172 -16.375 1 98.38 484 SER B CA 1
ATOM 7460 C C . SER B 1 484 ? -8.242 18.656 -15.93 1 98.38 484 SER B C 1
ATOM 7462 O O . SER B 1 484 ? -8 18.828 -14.734 1 98.38 484 SER B O 1
ATOM 7464 N N . ALA B 1 485 ? -7.344 18.828 -16.938 1 98.69 485 ALA B N 1
ATOM 7465 C CA . ALA B 1 485 ? -5.977 19.156 -16.547 1 98.69 485 ALA B CA 1
ATOM 7466 C C . ALA B 1 485 ? -5.328 20.094 -17.562 1 98.69 485 ALA B C 1
ATOM 7468 O O . ALA B 1 485 ? -5.719 20.109 -18.734 1 98.69 485 ALA B O 1
ATOM 7469 N N . ARG B 1 486 ? -4.375 20.859 -17.188 1 98.56 486 ARG B N 1
ATOM 7470 C CA . ARG B 1 486 ? -3.553 21.703 -18.047 1 98.56 486 ARG B CA 1
ATOM 7471 C C . ARG B 1 486 ? -2.129 21.812 -17.516 1 98.56 486 ARG B C 1
ATOM 7473 O O . ARG B 1 486 ? -1.892 21.625 -16.312 1 98.56 486 ARG B O 1
ATOM 7480 N N . SER B 1 487 ? -1.246 22.047 -18.375 1 98.62 487 SER B N 1
ATOM 7481 C CA . SER B 1 487 ? 0.152 22.281 -18.031 1 98.62 487 SER B CA 1
ATOM 7482 C C . SER B 1 487 ? 0.516 23.766 -18.156 1 98.62 487 SER B C 1
ATOM 7484 O O . SER B 1 487 ? 0.058 24.438 -19.094 1 98.62 487 SER B O 1
ATOM 7486 N N . VAL B 1 488 ? 1.283 24.25 -17.25 1 98.81 488 VAL B N 1
ATOM 7487 C CA . VAL B 1 488 ? 1.729 25.641 -17.281 1 98.81 488 VAL B CA 1
ATOM 7488 C C . VAL B 1 488 ? 3.246 25.703 -17.125 1 98.81 488 VAL B C 1
ATOM 7490 O O . VAL B 1 488 ? 3.844 24.844 -16.469 1 98.81 488 VAL B O 1
ATOM 7493 N N . ASN B 1 489 ? 3.881 26.734 -17.672 1 98.25 489 ASN B N 1
ATOM 7494 C CA . ASN B 1 489 ? 5.328 26.891 -17.578 1 98.25 489 ASN B CA 1
ATOM 7495 C C . ASN B 1 489 ? 5.711 28.344 -17.312 1 98.25 489 ASN B C 1
ATOM 7497 O O . ASN B 1 489 ? 6.887 28.703 -17.375 1 98.25 489 ASN B O 1
ATOM 7501 N N . THR B 1 490 ? 4.691 29.234 -17.031 1 98.62 490 THR B N 1
ATOM 7502 C CA . THR B 1 490 ? 4.945 30.609 -16.625 1 98.62 490 THR B CA 1
ATOM 7503 C C . THR B 1 490 ? 4.121 30.969 -15.383 1 98.62 490 THR B C 1
ATOM 7505 O O . THR B 1 490 ? 3.1 30.328 -15.109 1 98.62 490 THR B O 1
ATOM 7508 N N . ALA B 1 491 ? 4.543 31.953 -14.664 1 98.56 491 ALA B N 1
ATOM 7509 C CA . ALA B 1 491 ? 3.836 32.406 -13.469 1 98.56 491 ALA B CA 1
ATOM 7510 C C . ALA B 1 491 ? 2.451 32.938 -13.812 1 98.56 491 ALA B C 1
ATOM 7512 O O . ALA B 1 491 ? 1.493 32.75 -13.062 1 98.56 491 ALA B O 1
ATOM 7513 N N . GLU B 1 492 ? 2.326 33.656 -14.977 1 98.69 492 GLU B N 1
ATOM 7514 C CA . GLU B 1 492 ? 1.046 34.188 -15.43 1 98.69 492 GLU B CA 1
ATOM 7515 C C . GLU B 1 492 ? 0.039 33.062 -15.695 1 98.69 492 GLU B C 1
ATOM 7517 O O . GLU B 1 492 ? -1.105 33.125 -15.242 1 98.69 492 GLU B O 1
ATOM 7522 N N . ASP B 1 493 ? 0.565 32.031 -16.312 1 98.75 493 ASP B N 1
ATOM 7523 C CA . ASP B 1 493 ? -0.313 30.922 -16.656 1 98.75 493 ASP B CA 1
ATOM 7524 C C . ASP B 1 493 ? -0.721 30.141 -15.414 1 98.75 493 ASP B C 1
ATOM 7526 O O . ASP B 1 493 ? -1.834 29.609 -15.344 1 98.75 493 ASP B O 1
ATOM 7530 N N . PHE B 1 494 ? 0.214 30.016 -14.547 1 98.62 494 PHE B N 1
ATOM 7531 C CA . PHE B 1 494 ? -0.076 29.312 -13.305 1 98.62 494 PHE B CA 1
ATOM 7532 C C . PHE B 1 494 ? -1.168 30.031 -12.523 1 98.62 494 PHE B C 1
ATOM 7534 O O . PHE B 1 494 ? -2.133 29.406 -12.078 1 98.62 494 PHE B O 1
ATOM 7541 N N . THR B 1 495 ? -1.077 31.344 -12.352 1 98.81 495 THR B N 1
ATOM 7542 C CA . THR B 1 495 ? -2.082 32.156 -11.672 1 98.81 495 THR B CA 1
ATOM 7543 C C . THR B 1 495 ? -3.439 32.031 -12.352 1 98.81 495 THR B C 1
ATOM 7545 O O . THR B 1 495 ? -4.453 31.797 -11.688 1 98.81 495 THR B O 1
ATOM 7548 N N . LYS B 1 496 ? -3.436 32.188 -13.656 1 98.75 496 LYS B N 1
ATOM 7549 C CA . LYS B 1 496 ? -4.68 32.062 -14.422 1 98.75 496 LYS B CA 1
ATOM 7550 C C . LYS B 1 496 ? -5.316 30.688 -14.234 1 98.75 496 LYS B C 1
ATOM 7552 O O . LYS B 1 496 ? -6.531 30.578 -14.055 1 98.75 496 LYS B O 1
ATOM 7557 N N . ALA B 1 497 ? -4.5 29.641 -14.289 1 98.81 497 ALA B N 1
ATOM 7558 C CA . ALA B 1 497 ? -4.996 28.281 -14.133 1 98.81 497 ALA B CA 1
ATOM 7559 C C . ALA B 1 497 ? -5.637 28.078 -12.758 1 98.81 497 ALA B C 1
ATOM 7561 O O . ALA B 1 497 ? -6.68 27.422 -12.641 1 98.81 497 ALA B O 1
ATOM 7562 N N . MET B 1 498 ? -5 28.547 -11.742 1 98.69 498 MET B N 1
ATOM 7563 C CA . MET B 1 498 ? -5.555 28.438 -10.398 1 98.69 498 MET B CA 1
ATOM 7564 C C . MET B 1 498 ? -6.895 29.156 -10.297 1 98.69 498 MET B C 1
ATOM 7566 O O . MET B 1 498 ? -7.887 28.578 -9.852 1 98.69 498 MET B O 1
ATOM 7570 N N . LEU B 1 499 ? -6.93 30.406 -10.758 1 98.5 499 LEU B N 1
ATOM 7571 C CA . LEU B 1 499 ? -8.148 31.188 -10.68 1 98.5 499 LEU B CA 1
ATOM 7572 C C . LEU B 1 499 ? -9.273 30.531 -11.469 1 98.5 499 LEU B C 1
ATOM 7574 O O . LEU B 1 499 ? -10.422 30.5 -11.016 1 98.5 499 LEU B O 1
ATOM 7578 N N . ASP B 1 500 ? -8.938 30.047 -12.672 1 98.44 500 ASP B N 1
ATOM 7579 C CA . ASP B 1 500 ? -9.922 29.328 -13.469 1 98.44 500 ASP B CA 1
ATOM 7580 C C . ASP B 1 500 ? -10.469 28.109 -12.719 1 98.44 500 ASP B C 1
ATOM 7582 O O . ASP B 1 500 ? -11.672 27.859 -12.727 1 98.44 500 ASP B O 1
ATOM 7586 N N . SER B 1 501 ? -9.586 27.375 -12.07 1 98.12 501 SER B N 1
ATOM 7587 C CA . SER B 1 501 ? -9.969 26.156 -11.352 1 98.12 501 SER B CA 1
ATOM 7588 C C . SER B 1 501 ? -10.906 26.484 -10.195 1 98.12 501 SER B C 1
ATOM 7590 O O . SER B 1 501 ? -11.797 25.688 -9.867 1 98.12 501 SER B O 1
ATOM 7592 N N . PHE B 1 502 ? -10.75 27.641 -9.594 1 97.5 502 PHE B N 1
ATOM 7593 C CA . PHE B 1 502 ? -11.547 28.031 -8.438 1 97.5 502 PHE B CA 1
ATOM 7594 C C . PHE B 1 502 ? -12.938 28.484 -8.867 1 97.5 502 PHE B C 1
ATOM 7596 O O . PHE B 1 502 ? -13.867 28.516 -8.062 1 97.5 502 PHE B O 1
ATOM 7603 N N . ASN B 1 503 ? -13.086 28.812 -10.078 1 95.44 503 ASN B N 1
ATOM 7604 C CA . ASN B 1 503 ? -14.352 29.328 -10.594 1 95.44 503 ASN B CA 1
ATOM 7605 C C . ASN B 1 503 ? -15.164 28.234 -11.266 1 95.44 503 ASN B C 1
ATOM 7607 O O . ASN B 1 503 ? -16.297 28.484 -11.711 1 95.44 503 ASN B O 1
ATOM 7611 N N . GLU B 1 504 ? -14.656 27.047 -11.344 1 95.38 504 GLU B N 1
ATOM 7612 C CA . GLU B 1 504 ? -15.352 25.922 -11.953 1 95.38 504 GLU B CA 1
ATOM 7613 C C . GLU B 1 504 ? -15.586 24.812 -10.93 1 95.38 504 GLU B C 1
ATOM 7615 O O . GLU B 1 504 ? -14.727 24.531 -10.094 1 95.38 504 GLU B O 1
ATOM 7620 N N . PRO B 1 505 ? -16.75 24.297 -11.031 1 96.88 505 PRO B N 1
ATOM 7621 C CA . PRO B 1 505 ? -17 23.172 -10.125 1 96.88 505 PRO B CA 1
ATOM 7622 C C . PRO B 1 505 ? -16.219 21.906 -10.523 1 96.88 505 PRO B C 1
ATOM 7624 O O . PRO B 1 505 ? -15.906 21.734 -11.703 1 96.88 505 PRO B O 1
ATOM 7627 N N . GLY B 1 506 ? -15.938 21.047 -9.508 1 98.12 506 GLY B N 1
ATOM 7628 C CA . GLY B 1 506 ? -15.312 19.766 -9.805 1 98.12 506 GLY B CA 1
ATOM 7629 C C . GLY B 1 506 ? -13.797 19.812 -9.688 1 98.12 506 GLY B C 1
ATOM 7630 O O . GLY B 1 506 ? -13.219 20.859 -9.438 1 98.12 506 GLY B O 1
ATOM 7631 N N . PRO B 1 507 ? -13.227 18.656 -9.852 1 98.69 507 PRO B N 1
ATOM 7632 C CA . PRO B 1 507 ? -11.773 18.578 -9.711 1 98.69 507 PRO B CA 1
ATOM 7633 C C . PRO B 1 507 ? -11.031 19.062 -10.953 1 98.69 507 PRO B C 1
ATOM 7635 O O . PRO B 1 507 ? -11.555 18.953 -12.07 1 98.69 507 PRO B O 1
ATOM 7638 N N . SER B 1 508 ? -9.852 19.547 -10.758 1 98.75 508 SER B N 1
ATOM 7639 C CA . SER B 1 508 ? -8.93 19.953 -11.812 1 98.75 508 SER B CA 1
ATOM 7640 C C . SER B 1 508 ? -7.48 19.672 -11.414 1 98.75 508 SER B C 1
ATOM 7642 O O . SER B 1 508 ? -7.168 19.578 -10.227 1 98.75 508 SER B O 1
ATOM 7644 N N . LEU B 1 509 ? -6.664 19.469 -12.398 1 98.88 509 LEU B N 1
ATOM 7645 C CA . LEU B 1 509 ? -5.242 19.266 -12.156 1 98.88 509 LEU B CA 1
ATOM 7646 C C . LEU B 1 509 ? -4.41 20.281 -12.93 1 98.88 509 LEU B C 1
ATOM 7648 O O . LEU B 1 509 ? -4.684 20.547 -14.102 1 98.88 509 LEU B O 1
ATOM 7652 N N . ILE B 1 510 ? -3.482 20.922 -12.273 1 98.94 510 ILE B N 1
ATOM 7653 C CA . ILE B 1 510 ? -2.504 21.812 -12.883 1 98.94 510 ILE B CA 1
ATOM 7654 C C . ILE B 1 510 ? -1.107 21.203 -12.758 1 98.94 510 ILE B C 1
ATOM 7656 O O . ILE B 1 510 ? -0.609 21 -11.656 1 98.94 510 ILE B O 1
ATOM 7660 N N . GLU B 1 511 ? -0.547 20.875 -13.875 1 98.75 511 GLU B N 1
ATOM 7661 C CA . GLU B 1 511 ? 0.864 20.5 -13.898 1 98.75 511 GLU B CA 1
ATOM 7662 C C . GLU B 1 511 ? 1.757 21.734 -14.031 1 98.75 511 GLU B C 1
ATOM 7664 O O . GLU B 1 511 ? 1.651 22.484 -15 1 98.75 511 GLU B O 1
ATOM 7669 N N . VAL B 1 512 ? 2.578 21.922 -13.086 1 98.56 512 VAL B N 1
ATOM 7670 C CA . VAL B 1 512 ? 3.582 22.984 -13.133 1 98.56 512 VAL B CA 1
ATOM 7671 C C . VAL B 1 512 ? 4.914 22.422 -13.602 1 98.56 512 VAL B C 1
ATOM 7673 O O . VAL B 1 512 ? 5.578 21.672 -12.875 1 98.56 512 VAL B O 1
ATOM 7676 N N . GLN B 1 513 ? 5.34 22.797 -14.781 1 97 513 GLN B N 1
ATOM 7677 C CA . GLN B 1 513 ? 6.574 22.297 -15.367 1 97 513 GLN B CA 1
ATOM 7678 C C . GLN B 1 513 ? 7.789 23.047 -14.844 1 97 513 GLN B C 1
ATOM 7680 O O . GLN B 1 513 ? 7.914 24.266 -15.062 1 97 513 GLN B O 1
ATOM 7685 N N . LEU B 1 514 ? 8.602 22.359 -14.117 1 94.81 514 LEU B N 1
ATOM 7686 C CA . LEU B 1 514 ? 9.781 22.969 -13.516 1 94.81 514 LEU B CA 1
ATOM 7687 C C . LEU B 1 514 ? 11.055 22.469 -14.195 1 94.81 514 LEU B C 1
ATOM 7689 O O . LEU B 1 514 ? 11.148 21.297 -14.578 1 94.81 514 LEU B O 1
#

Foldseek 3Di:
DALLLLLQVLCVLLVQAEEEEDDDDLCVLNVVSCPPPSHHYFYQVALLLRLLLQLLQCLQQVAGYEYEAEAQVRVVRNQLSLLLSQLQLAQYEYEYEDAAPVCVVVPDPSDDDNVVSAPVRFPEEDEDDASQCSSVLSLVSRLQCNAQSGTHYYYYYHSRSSGDHYDDDDRDDHDDYDFDAWDLVLLLVVLVVLQVLFAEEEEEARPCQDDLNQFLVLLSCQLSVYAYAYELAHQKHWFAFPGFFHHYQAQDLVSNLVVQARGQEYEYALDDAHAHPDDAPPGDGGRHDPNRYYGYQHHRRHDSNNSSVSNCVSNVRPPGGGDGAAADQQDQDWFFDALVNLLSLCLNAADAAAEEEEAPCPRPSCSSVSNRHGHIYMYGYRSSPRALSQLSSQNNNCVSPVPHAYEGEHEPVRCVSSVSSLLSQQVVQGLYEYEYEYAQWQVVVVVVCVRRVVPDDDPVRRVVTGRVVPDDDVQVSSVVNPAHEDEDGISVVVSVVSNVSNVDTTYHYYYYYD/DALLLLLQVLCVLLVQAEEEEDDDDLCVLNVVSCPPPSHHYFYQVALLLRLLLQLLQCLQQVAGYEYEAEAQVRVVRNQLSLLLSQLQLAQYEYEYEDAAPVCVVVPDPSDDDNVVSAPVRFPEEDEDDASQCSSVLSLVSRLQCNAFSGTHYYYYYYSRSSGDHYPDDDRDDHDDYDFAAWDLVLLLVVLVVLQVLAAEEEEEARPCQDDLNQFLVLLSCQLSVYAYAYELAHQKHWFAFPGFDHHYQAQDLVSNLVVQARGQEYEYALDDAHAHPDDAPVGDGGRHDPNRYYGYQHHRRHDSNNSSVSNCVSNVRNPGGGDGAAADQQDQDWFFDALVLVLSLCLNAADAAAEEEDAPCVRPSCSSVSNRHGHTYMYGYRSSPRALSQLSSQNNNQVSPVPHAYEGEHEPVRCVSSVSSLLSQQVVQGLYEYEYEYAQWQVVVVVVCVRRVVPDDDPVRRVVTGRVVPDDDVQVSSVVNPAHEDEDGISVVVSVVSNVSNVDTTYHYYYYYD

Nearest PDB structures (foldseek):
  4q9d-assembly1_A  TM=8.435E-01  e=4.025E-35  Mycolicibacterium smegmatis MC2 155
  9ev5-assembly1_D  TM=7.978E-01  e=2.707E-29  Corynebacterium glutamicum
  9ev6-assembly1_B  TM=7.881E-01  e=7.231E-28  Corynebacterium glutamicum ATCC 13032
  9ev3-assembly1_A  TM=7.934E-01  e=1.411E-27  Corynebacterium glutamicum ATCC 13032
  9ev4-assembly1_A  TM=7.643E-01  e=1.010E-27  Corynebacterium glutamicum

Radius of gyration: 29.47 Å; Cα contacts (8 Å, |Δi|>4): 2717; chains: 2; bounding box: 68×93×74 Å

pLDDT: mean 95.7, std 4.57, range [69.12, 98.94]

Secondary structure (DSSP, 8-state):
-BHHHHHHHHHHHTT--EEEE---GGGHHHHHHTT-TTSEEEE-SSHHHHHHHHHHHHHHHSSPEEEEE-HHHHHHHHHHHHHHHHHTT--EEEEEEE--HHHHTT--TT---HHHHHGGG-SEEEE--SGGGHHHHHHHHHHHHTSSS--EEEEEEEHHHHHSBPPP-PPPPPPPPPPBPPPHHHHHHHHHHHHHT--EEEEE-GGGGSHHHHHHHHHHHHHH--EEEE-S--S-EEESTTS---EE--SSHHHHHHHHTT-SEEEEESS-S-B-SS--TTS-SB-S-TT-EEEEEE-TTB-HHHHHHHHHHHHT-TTPPPPPPPP--PPPP-SS--HHHHHHHHHHHPPTTEEEEEE-HHHHTTHHHHTTTSSSEEEE--TT--SS-HHHHHHHHHHH-TTS-EEEEEEHHHHGGGTTHHHHHHHTT--EEEEEEE-SB-HHHHHHHHHTT--S--HHHHHTTB--TTPP-HHHHHHHTT-EEEEE-SHHHHHHHHHHHHTSSS-EEEEEE-/-BHHHHHHHHHHHTT--EEEE---GGGHHHHHHTT-TTSEEEE-SSHHHHHHHHHHHHHHHSSPEEEEE-HHHHHHHHHHHHHHHHHTT--EEEEEEE--HHHHTT--TT---HHHHHGGG-SEEEE--SGGGHHHHHHHHHHHHTSSS--EEEEEEEHHHHHSBPPP-PPPPPPPPPPBPPPHHHHHHHHHHHHHT--EEEEE-GGGGSHHHHHHHHHHHHHHT-EEEE-S--S-EEESTTS---EE--SSHHHHHHHHTT-SEEEEESS-S-B-SS--TTS-SB-S-TT-EEEEEE-TTB-HHHHHHHHHHHHT-TTPPP-PPPP--PPPP-SS--HHHHHHHHHHHPPTTEEEEEE-HHHHTTHHHHTTTSSSEEEE--TT--SS-HHHHHHHHHHH-TTS-EEEEEEHHHHGGGTTHHHHHHHTT--EEEEEEE-SB-HHHHHHHHHTT--S--HHHHHTTB--TTPP-HHHHHHHTT-EEEEE-SHHHHHHHHHHHHTSSS-EEEEEE-

Sequence (1028 aa):
MNGAESLVSTLIDQNVDICFANPGTSEMHFLAALDNPKMKSVLCLFEGVATGAADGWYRMKETPASTLLHLGPGLANGLANIHNAKRASSGMVNIVGEHSMSHLKYDPPLASDIEGLARPLSHWVRRADSASSIAWDTASAVAAANAHPGQISTLILPGNTSWEEAAPTHALPQVKHEKRVPDTGRIENVANILKSGEPALIVLANKATKGRALELAGKVSASCKCRLGTQFFTARIERGAGRVPLERIPYAVPQAIEFLKGFKHIITVETNEPTAFFSYPDKPSLLKDPSTNVHCLVEKDEDSELAFEMLLEAIGGQDAAPILQERVETPAPTGELIPLSIAHALAHSIPENAIVIDESLTTGRETMGHTVGARPHDLINNLGGSIGYATPLSIGAALACPDRRVVCMVGDGSAMYTIQSLWTQAREGLNITTIIFANNKYAILKAEYANMGAGTPGEQAMAMIDIDRPTINWVSMANSMGVSARSVNTAEDFTKAMLDSFNEPGPSLIEVQLMNGAESLVSTLIDQNVDICFANPGTSEMHFLAALDNPKMKSVLCLFEGVATGAADGWYRMKETPASTLLHLGPGLANGLANIHNAKRASSGMVNIVGEHSMSHLKYDPPLASDIEGLARPLSHWVRRADSASSIAWDTASAVAAANAHPGQISTLILPGNTSWEEAAPTHALPQVKHEKRVPDTGRIENVANILKSGEPALIVLANKATKGRALELAGKVSASCKCRLGTQFFTARIERGAGRVPLERIPYAVPQAIEFLKGFKHIITVETNEPTAFFSYPDKPSLLKDPSTNVHCLVEKDEDSELAFEMLLEAIGGQDAAPILQERVETPAPTGELIPLSIAHALAHSIPENAIVIDESLTTGRETMGHTVGARPHDLINNLGGSIGYATPLSIGAALACPDRRVVCMVGDGSAMYTIQSLWTQAREGLNITTIIFANNKYAILKAEYANMGAGTPGEQAMAMIDIDRPTINWVSMANSMGVSARSVNTAEDFTKAMLDSFNEPGPSLIEVQL

Solvent-accessible surface area (backbone atoms only — not comparable to full-atom values): 48324 Å² total; per-residue (Å²): 101,29,11,20,42,37,36,48,53,38,34,42,72,63,64,30,39,38,33,26,22,38,74,39,73,64,32,40,43,45,39,38,32,48,43,43,84,75,40,48,76,41,58,25,70,32,34,35,32,13,36,12,14,27,29,18,20,10,72,67,57,73,46,35,25,30,31,38,24,36,28,34,41,26,45,29,41,15,40,30,29,36,43,29,22,48,61,44,36,23,13,27,34,37,35,26,27,30,64,20,72,85,39,52,81,72,63,33,54,47,66,62,53,44,66,50,58,42,51,64,60,34,77,38,78,46,69,54,87,35,18,58,43,28,43,59,53,47,50,50,33,49,36,46,10,57,29,61,53,23,22,28,15,37,42,34,41,27,33,53,28,31,70,33,72,26,60,90,71,74,88,70,80,76,69,80,64,76,59,36,79,51,55,64,67,37,37,51,52,50,28,52,49,43,70,66,62,58,48,35,36,38,35,36,22,48,74,35,30,33,68,68,24,26,49,41,47,24,12,45,25,57,60,47,72,36,48,50,25,25,56,69,49,36,42,40,34,50,34,12,26,74,24,46,67,64,44,64,44,50,75,56,62,73,56,23,28,62,67,36,56,74,33,50,32,39,34,21,28,41,53,72,80,64,57,36,64,62,67,39,88,87,51,69,44,60,40,58,41,90,82,37,44,78,43,67,56,28,56,63,42,32,32,48,49,58,40,37,52,52,32,21,58,71,62,69,28,74,83,45,64,50,62,55,28,60,73,48,90,50,64,78,34,68,56,64,65,42,57,65,35,50,20,30,22,47,26,46,53,54,51,76,54,19,38,37,30,51,50,21,66,78,62,46,59,62,29,63,74,56,28,42,27,12,52,30,27,35,42,33,37,59,41,15,61,52,77,37,38,45,61,14,18,47,50,16,31,30,69,56,36,75,91,34,48,30,38,32,33,27,26,49,59,36,45,58,57,36,53,53,27,48,34,35,30,32,48,68,49,31,45,34,39,36,35,32,46,35,62,45,36,46,58,61,49,61,58,40,23,58,68,55,65,43,57,78,65,42,73,56,28,48,54,59,39,47,49,50,65,47,54,64,36,61,43,42,40,33,47,15,27,56,19,52,49,45,76,31,68,33,20,50,50,43,36,49,51,53,47,52,48,73,74,39,88,26,36,31,35,39,38,38,59,90,101,28,11,21,42,38,38,49,53,38,33,42,72,64,64,31,38,39,34,27,23,37,73,40,73,63,33,40,41,46,40,38,30,48,44,43,85,76,41,46,77,41,60,25,70,33,36,35,31,13,35,12,15,27,30,19,20,10,72,68,58,75,45,36,25,29,31,38,25,36,30,33,38,26,46,28,41,15,40,31,29,36,42,30,21,49,62,44,36,24,15,26,34,38,35,28,27,29,63,19,73,85,38,52,82,71,62,33,53,47,66,61,54,43,65,50,58,43,52,64,60,34,78,40,79,49,67,56,87,36,17,57,44,28,43,58,54,46,51,51,33,48,36,47,10,56,29,62,53,24,23,29,14,37,42,34,41,29,34,52,27,30,69,33,74,26,60,91,71,75,88,69,79,76,68,79,63,76,60,38,78,50,56,64,68,40,36,51,54,51,30,52,50,44,70,66,61,57,47,33,36,38,34,37,23,48,74,34,31,32,68,67,24,26,47,40,45,22,12,46,25,57,59,47,71,38,47,50,27,25,56,68,50,36,43,39,34,48,34,13,26,73,24,48,67,64,44,62,43,50,76,53,63,71,57,22,30,61,66,36,54,74,34,50,32,39,34,21,29,41,52,72,80,64,59,35,63,62,68,39,86,89,51,68,44,60,37,58,42,90,81,36,43,78,44,68,56,29,55,67,43,32,32,49,47,58,40,36,52,52,32,22,58,70,62,69,28,74,83,45,62,50,63,55,28,60,73,46,89,49,64,78,35,69,54,65,64,44,57,66,34,48,19,31,22,46,28,46,53,52,50,77,53,20,37,36,30,51,49,20,64,79,62,47,60,61,28,63,75,56,29,42,26,11,51,31,28,36,42,32,38,58,41,15,60,52,75,37,37,46,60,14,18,49,50,16,32,30,69,56,35,75,90,35,48,30,39,33,33,28,25,48,58,36,43,57,58,36,53,53,28,49,34,36,32,32,49,68,49,32,46,34,40,36,34,34,47,36,62,45,37,45,59,61,48,61,59,42,26,58,68,54,65,44,57,78,64,40,72,56,25,48,54,60,36,48,48,49,65,46,54,65,37,61,44,41,40,34,46,15,28,54,18,52,50,47,76,31,69,32,20,49,49,43,36,52,50,52,48,54,49,73,75,39,86,26,34,33,36,39,37,37,59,91

InterPro domains:
  IPR000399 TPP-binding enzyme, conserved site [PS00187] (395-414)
  IPR011766 Thiamine pyrophosphate enzyme, TPP-binding [PF02775] (375-512)
  IPR012001 Thiamine pyrophosphate enzyme, N-terminal TPP-binding domain [PF02776] (1-105)
  IPR029061 Thiamin diphosphate-binding fold [SSF52518] (1-173)
  IPR029061 Thiamin diphosphate-binding fold [SSF52518] (339-513)
  IPR045229 Thiamine pyrophosphate enzyme [PTHR18968] (1-513)

Organism: Hirschia baltica (strain ATCC 49814 / DSM 5838 / IFAM 1418) (NCBI:txid582402)